Protein AF-0000000076601107 (afdb_homodimer)

Secondary structure (DSSP, 8-state):
-----------SB-TTHHHHHHHHTTTTTS-EEETT-BS-HHHHHHHHHHHHHT-TT-SSPPEEEEEETTEEEHHHHHHHHHS---TTS-HHHHHHHHHT-SSEEEEEE-GGGG-HHHHHHHIIIIIHHHHHHH-EETT-EEEEEEEEEEEE-TT-BEE-SSEEEEEEEEES-EEEEEE-HHHHHHHTTT----B--HHHHGGGSEEEEE-TT-EEEE-TT-EEEEEEEEEEEEEEEEE--EEHHHHHHHHHHHHHHHH---EE-EE-GGGHHHHHHHHHHHHH---SS-HHHHHHHHHHHHHHHHHHTTTBSSPPP---------TT-EEE--TTS--EEEEETTEEEEEETTEEEEEE--TTHHHHHHHHHH-SEEEHHHHHHHHHTTS-HHHHHHHHHHHHHTTSSEE--/-----------SB-TTHHHHHHHHTTTTTS-EEETT-BS-HHHHHHHHHHHHHT-TT-SSPPEEEEEETTEEEHHHHHHHHHS---TTS-HHHHHHHHHT-SSEEEEEE-GGGG-HHHHHHHIIIIIHHHHHHH-EETT-EEEEEEEEEEEE-TT-BEE-SSEEEEEEEEES-EEEEEE-HHHHHHHTTT----B--HHHHGGGSEEEEE-TT-EEEE-TT-EEEEEEEEEEEEEEEEE--EEHHHHHHHHHHHHHHHH---EE-EE-GGGHHHHHHHHHHHHH---SS-HHHHHHHHHHHHHHHHHHTTTBSSPPP---------TT-EEE--TTS--EEEEETTEEEEEETTEEEEEE--TTHHHHHHHHHH-SEEEHHHHHHHHHTTS-HHHHHHHHHHHHHTTSSEE--

Foldseek 3Di:
DPPPPPPVPDDQFDPCLVVVVCVQQVHQVRKDKFFQRGPALVVVVLLLLQLLQQQEPDPDHWDKWKDDPLDTDPVLVVQSSHDHGDSVDDPLVVSCVSSVDNWMKMKTKQSCQRGVVSLLSCLVRPLVSCCVPPHALLLFKMKMKIWTFWDKDSQAKAFDQFKKKKAWSDDFKKKKWKAAQVRVCVVVVNDRHGDDPCVVCRVVTDMDIDHHNMIIIDGGRIIMMMTDPGTTMMMMMTRDHDDPVRLQVQLLVQLCVVQHQDDDDDDDPVCVVVVVVVRVCSSQPDDVDDSVVSSVVSSVVQSLLCQLQSRHPHFHDFDPDDPDDQQFWKKAARLSRAWDWDDDPQKIWIHHRNDIDIDGNDWQVVVLSVLLNPDGMDGPVVNLVVSCVTPPSVVSVVVVVVNCRSVRMDTDD/DPPPPPPVPDDQFDPCLVVVVCVQQVHQVRKDKFFQRGPALVVVVLLLLQLLQQQEPDPDHWDKWKDDPLDTDPVLVVQSSHDHGDSVDDPLVVSCVSSVHNWMKMKTKQSCQRGVVSLLSCLVRPLVSCCVPPHALLLFKMKMKIWTFWDKDSQAKAFDQFKKKKAWSDDFKKKKWKAALVRVCVVVVNDRHGDDPCVVCRVVTDMDIDHHNMIIIDGGRIIMMMTDPGTTMMMMMTRDHDDPVRLQVQLLVQLCVVQHADDDDDDDPVCVVVVVVVRVCSSQPDDVDDSVVSSVVSSVVQSLLCQLQSRHPHFHDFDPDDDDDQQFWKKAARLRRAWDWDDDDQKIWIHHRNDIDIDGNDWQVVVLSVLLNPGGMDGPVVNLVVSCVTPPSVVSVVVVVVNCRSVRMDTDD

InterPro domains:
  IPR003347 JmjC domain [PS51184] (115-271)

Radius of gyration: 29.57 Å; Cα contacts (8 Å, |Δi|>4): 1661; chains: 2; bounding box: 66×111×62 Å

pLDDT: mean 92.45, std 10.71, range [24.5, 98.88]

Nearest PDB structures (foldseek):
  1vrb-assembly1_B  TM=5.734E-01  e=3.140E-12  Bacillus subtilis
  7zcc-assembly1_A  TM=5.429E-01  e=4.448E-12  Bacillus subtilis subsp. subtilis str. 168
  7zcc-assembly2_D  TM=5.202E-01  e=8.923E-12  Bacillus subtilis subsp. subtilis str. 168
  1vrb-assembly2_C  TM=5.398E-01  e=6.164E-10  Bacillus subtilis
  1vrb-assembly1_A  TM=5.251E-01  e=5.488E-10  Bacillus subtilis

Organism: NCBI:txid33932

Sequence (826 aa):
MLIANEVYKKEIFSKDWMEQLLHHTNNLEDYALIPNLLIQPDYINNELKYAFSQIKDKDEKPILRIFTDNGQRYDLLEEIKNATFAPENNLDSWIKETIGHKEYCLTFNGITKWNNQLHTQLTKDVVRKVVDSVGVPLAGVDTYAFIANGGYTPFGIHEDPDHSLIFHLGPDEKHVWIWKRTDYLKLTGGKNDRRFDLENLVPYADHFVMKPGDCLFIPKGDFHVFENVGYSSFLGFILYPSNSITIGHEGINMLAERNGNNSLYFVKEDELKNSIYEQINRITLPADNSVEEGLKKGAYFYHLLLKSNGYAIHKPYIDKVQQVNYDNKTLQKPSCFPILHETYNGKITIFVRGRLLELKNIQGIVEAMDVLNAVQEVSYKELLETLANFIPLEVAKILLDCIIHYKGLYVKEMLIANEVYKKEIFSKDWMEQLLHHTNNLEDYALIPNLLIQPDYINNELKYAFSQIKDKDEKPILRIFTDNGQRYDLLEEIKNATFAPENNLDSWIKETIGHKEYCLTFNGITKWNNQLHTQLTKDVVRKVVDSVGVPLAGVDTYAFIANGGYTPFGIHEDPDHSLIFHLGPDEKHVWIWKRTDYLKLTGGKNDRRFDLENLVPYADHFVMKPGDCLFIPKGDFHVFENVGYSSFLGFILYPSNSITIGHEGINMLAERNGNNSLYFVKEDELKNSIYEQINRITLPADNSVEEGLKKGAYFYHLLLKSNGYAIHKPYIDKVQQVNYDNKTLQKPSCFPILHETYNGKITIFVRGRLLELKNIQGIVEAMDVLNAVQEVSYKELLETLANFIPLEVAKILLDCIIHYKGLYVKE

Solvent-accessible surface area (backbone atoms only — not comparable to full-atom values): 42298 Å² total; per-residue (Å²): 135,80,76,74,73,76,68,69,82,70,60,53,47,41,92,56,37,66,61,51,47,34,63,65,9,65,69,63,71,37,58,39,80,44,79,59,29,34,63,38,27,65,60,55,52,53,48,51,37,44,23,58,43,55,50,44,93,48,95,62,79,76,50,66,48,32,32,43,93,54,10,42,27,52,63,50,38,49,45,57,51,69,43,88,53,60,59,87,52,60,62,69,60,50,51,29,65,66,62,69,42,84,50,33,40,36,38,37,44,49,44,42,22,49,25,66,66,53,34,52,50,46,29,57,69,43,47,48,52,44,34,75,71,67,16,35,38,73,62,19,32,45,38,32,34,46,40,30,27,36,53,58,45,60,68,33,32,40,60,43,96,35,33,39,44,33,37,32,38,16,82,34,48,34,38,39,37,39,29,57,42,71,57,44,26,65,75,52,76,64,48,90,64,60,46,74,64,52,85,79,48,55,85,75,31,54,77,48,76,44,43,57,8,17,31,37,38,43,34,55,49,35,28,35,37,41,34,31,79,31,52,27,32,32,43,33,35,40,48,29,59,30,31,24,51,59,46,40,41,41,4,41,48,41,29,21,70,74,55,40,67,54,78,45,47,57,39,51,73,94,42,43,68,62,53,52,42,49,34,44,46,43,33,47,52,84,47,105,53,56,48,55,54,45,35,38,50,20,26,47,50,51,45,46,20,24,48,11,34,45,27,33,71,54,50,61,71,67,74,87,74,66,94,75,86,52,71,90,32,38,33,33,35,62,84,67,37,48,66,45,72,49,78,55,97,65,27,30,40,33,22,33,31,50,36,82,47,79,43,75,55,51,76,38,49,68,58,36,48,52,51,62,62,67,46,54,71,46,42,40,54,60,50,46,54,58,33,37,73,39,31,59,58,70,58,33,50,52,51,51,54,47,36,40,63,48,60,43,31,43,74,57,129,133,80,76,75,74,77,69,70,81,69,61,53,46,42,92,56,37,66,61,51,47,34,63,63,10,63,69,64,70,37,57,38,79,43,77,58,30,34,63,37,28,65,60,54,51,52,48,51,36,44,21,58,42,54,48,45,92,48,95,62,79,76,50,65,49,32,32,43,93,53,9,43,27,51,63,49,40,47,44,57,51,70,43,87,51,59,59,90,53,60,63,69,61,50,50,29,66,66,61,70,42,85,51,34,41,35,38,37,43,50,44,43,23,50,24,67,67,54,34,52,51,46,29,57,70,44,46,47,51,45,33,74,72,67,18,36,38,74,60,19,31,45,38,33,34,45,39,30,29,34,53,58,45,62,69,31,33,40,58,43,96,36,33,38,43,33,38,31,37,18,83,35,49,34,38,38,38,38,29,55,42,72,58,44,26,66,74,53,75,63,47,90,64,61,46,75,63,50,86,78,48,56,86,76,33,52,77,49,78,44,43,57,8,17,32,38,38,43,33,53,50,35,28,33,37,41,35,31,81,31,52,28,32,31,43,33,34,40,48,30,56,32,32,24,52,58,46,41,40,41,5,41,49,42,29,20,70,75,56,41,67,52,78,44,47,56,39,50,72,93,42,44,67,60,53,52,43,50,36,45,44,43,34,49,51,84,49,106,51,56,50,56,55,47,34,39,48,21,28,47,49,51,45,44,19,23,48,11,34,45,27,33,70,53,48,61,70,67,71,88,72,67,93,74,85,52,69,89,33,40,34,31,35,63,84,67,39,50,66,45,72,48,77,56,96,65,28,29,41,34,21,32,32,50,37,81,45,79,44,75,55,51,77,38,49,67,60,36,49,51,52,62,62,67,48,52,71,44,41,41,54,59,50,47,55,57,32,37,73,41,30,60,59,70,57,33,50,54,51,50,52,47,36,39,65,49,60,43,30,41,73,58,127

Structure (mmCIF, N/CA/C/O backbone):
data_AF-0000000076601107-model_v1
#
loop_
_entity.id
_entity.type
_entity.pdbx_description
1 polymer 'JmjC domain-containing protein'
#
loop_
_atom_site.group_PDB
_atom_site.id
_atom_site.type_symbol
_atom_site.label_atom_id
_atom_site.label_alt_id
_atom_site.label_comp_id
_atom_site.label_asym_id
_atom_site.label_entity_id
_atom_site.label_seq_id
_atom_site.pdbx_PDB_ins_code
_atom_site.Cartn_x
_atom_site.Cartn_y
_atom_site.Cartn_z
_atom_site.occupancy
_atom_site.B_iso_or_equiv
_atom_site.auth_seq_id
_atom_site.auth_comp_id
_atom_site.auth_asym_id
_atom_site.auth_atom_id
_atom_site.pdbx_PDB_model_num
ATOM 1 N N . MET A 1 1 ? -3.439 -59.406 -14.938 1 24.75 1 MET A N 1
ATOM 2 C CA . MET A 1 1 ? -3.574 -58.562 -16.141 1 24.75 1 MET A CA 1
ATOM 3 C C . MET A 1 1 ? -3.91 -57.125 -15.781 1 24.75 1 MET A C 1
ATOM 5 O O . MET A 1 1 ? -5.031 -56.844 -15.367 1 24.75 1 MET A O 1
ATOM 9 N N . LEU A 1 2 ? -3.186 -56.375 -15.055 1 27.33 2 LEU A N 1
ATOM 10 C CA . LEU A 1 2 ? -3.332 -55.125 -14.312 1 27.33 2 LEU A CA 1
ATOM 11 C C . LEU A 1 2 ? -3.762 -54 -15.234 1 27.33 2 LEU A C 1
ATOM 13 O O . LEU A 1 2 ? -3.045 -53.656 -16.172 1 27.33 2 LEU A O 1
ATOM 17 N N . ILE A 1 3 ? -5.066 -53.938 -15.625 1 31.08 3 ILE A N 1
ATOM 18 C CA . ILE A 1 3 ? -5.609 -52.875 -16.469 1 31.08 3 ILE A CA 1
ATOM 19 C C . ILE A 1 3 ? -4.992 -51.531 -16.078 1 31.08 3 ILE A C 1
ATOM 21 O O . ILE A 1 3 ? -5.125 -51.094 -14.938 1 31.08 3 ILE A O 1
ATOM 25 N N . ALA A 1 4 ? -3.848 -51.188 -16.562 1 33.59 4 ALA A N 1
ATOM 26 C CA . ALA A 1 4 ? -3.193 -49.875 -16.562 1 33.59 4 ALA A CA 1
ATOM 27 C C . ALA A 1 4 ? -4.207 -48.75 -16.75 1 33.59 4 ALA A C 1
ATOM 29 O O . ALA A 1 4 ? -4.84 -48.656 -17.812 1 33.59 4 ALA A O 1
ATOM 30 N N . ASN A 1 5 ? -5.172 -48.562 -15.773 1 33.72 5 ASN A N 1
ATOM 31 C CA . ASN A 1 5 ? -6.215 -47.531 -15.789 1 33.72 5 ASN A CA 1
ATOM 32 C C . ASN A 1 5 ? -5.785 -46.312 -16.578 1 33.72 5 ASN A C 1
ATOM 34 O O . ASN A 1 5 ? -4.785 -45.688 -16.25 1 33.72 5 ASN A O 1
ATOM 38 N N . GLU A 1 6 ? -5.84 -46.344 -17.875 1 36.06 6 GLU A N 1
ATOM 39 C CA . GLU A 1 6 ? -5.762 -45.219 -18.797 1 36.06 6 GLU A CA 1
ATOM 40 C C . GLU A 1 6 ? -6.305 -43.938 -18.156 1 36.06 6 GLU A C 1
ATOM 42 O O . GLU A 1 6 ? -7.512 -43.688 -18.172 1 36.06 6 GLU A O 1
ATOM 47 N N . VAL A 1 7 ? -6.016 -43.688 -17 1 38.31 7 VAL A N 1
ATOM 48 C CA . VAL A 1 7 ? -6.391 -42.438 -16.375 1 38.31 7 VAL A CA 1
ATOM 49 C C . VAL A 1 7 ? -6.328 -41.281 -17.391 1 38.31 7 VAL A C 1
ATOM 51 O O . VAL A 1 7 ? -5.246 -40.938 -17.859 1 38.31 7 VAL A O 1
ATOM 54 N N . TYR A 1 8 ? -7.121 -41.156 -18.406 1 44.03 8 TYR A N 1
ATOM 55 C CA . TYR A 1 8 ? -7.398 -40.031 -19.281 1 44.03 8 TYR A CA 1
ATOM 56 C C . TYR A 1 8 ? -6.977 -38.719 -18.641 1 44.03 8 TYR A C 1
ATOM 58 O O . TYR A 1 8 ? -7.445 -38.375 -17.547 1 44.03 8 TYR A O 1
ATOM 66 N N . LYS A 1 9 ? -5.77 -38.531 -18.609 1 53.38 9 LYS A N 1
ATOM 67 C CA . LYS A 1 9 ? -5.188 -37.25 -18.156 1 53.38 9 LYS A CA 1
ATOM 68 C C . LYS A 1 9 ? -6.105 -36.094 -18.469 1 53.38 9 LYS A C 1
ATOM 70 O O . LYS A 1 9 ? -6.07 -35.531 -19.562 1 53.38 9 LYS A O 1
ATOM 75 N N . LYS A 1 10 ? -7.359 -36.094 -18.047 1 68.75 10 LYS A N 1
ATOM 76 C CA . LYS A 1 10 ? -8.453 -35.125 -18.25 1 68.75 10 LYS A CA 1
ATOM 77 C C . LYS A 1 10 ? -7.992 -33.688 -18.047 1 68.75 10 LYS A C 1
ATOM 79 O O . LYS A 1 10 ? -7.281 -33.406 -17.094 1 68.75 10 LYS A O 1
ATOM 84 N N . GLU A 1 11 ? -8.055 -32.969 -19.109 1 90.69 11 GLU A N 1
ATOM 85 C CA . GLU A 1 11 ? -7.754 -31.547 -19.172 1 90.69 11 GLU A CA 1
ATOM 86 C C . GLU A 1 11 ? -8.461 -30.781 -18.062 1 90.69 11 GLU A C 1
ATOM 88 O O . GLU A 1 11 ? -9.641 -31.016 -17.797 1 90.69 11 GLU A O 1
ATOM 93 N N . ILE A 1 12 ? -7.723 -30.156 -17.297 1 96.31 12 ILE A N 1
ATOM 94 C CA . ILE A 1 12 ? -8.266 -29.375 -16.188 1 96.31 12 ILE A CA 1
ATOM 95 C C . ILE A 1 12 ? -8.992 -28.141 -16.734 1 96.31 12 ILE A C 1
ATOM 97 O O . ILE A 1 12 ? -10.062 -27.781 -16.25 1 96.31 12 ILE A O 1
ATOM 101 N N . PHE A 1 13 ? -8.453 -27.578 -17.781 1 97.69 13 PHE A N 1
ATOM 102 C CA . PHE A 1 13 ? -9.047 -26.453 -18.5 1 97.69 13 PHE A CA 1
ATOM 103 C C . PHE A 1 13 ? -9.336 -26.828 -19.953 1 97.69 13 PHE A C 1
ATOM 105 O O . PHE A 1 13 ? -8.656 -27.688 -20.516 1 97.69 13 PHE A O 1
ATOM 112 N N . SER A 1 14 ? -10.344 -26.156 -20.469 1 97 14 SER A N 1
ATOM 113 C CA . SER A 1 14 ? -10.609 -26.359 -21.891 1 97 14 SER A CA 1
ATOM 114 C C . SER A 1 14 ? -9.406 -25.969 -22.734 1 97 14 SER A C 1
ATOM 116 O O . SER A 1 14 ? -8.742 -24.953 -22.453 1 97 14 SER A O 1
ATOM 118 N N . LYS A 1 15 ? -9.141 -26.688 -23.766 1 94.5 15 LYS A N 1
ATOM 119 C CA . LYS A 1 15 ? -7.961 -26.469 -24.594 1 94.5 15 LYS A CA 1
ATOM 120 C C . LYS A 1 15 ? -8.016 -25.109 -25.266 1 94.5 15 LYS A C 1
ATOM 122 O O . LYS A 1 15 ? -6.98 -24.453 -25.453 1 94.5 15 LYS A O 1
ATOM 127 N N . ASP A 1 16 ? -9.219 -24.672 -25.562 1 96.5 16 ASP A N 1
ATOM 128 C CA . ASP A 1 16 ? -9.352 -23.438 -26.312 1 96.5 16 ASP A CA 1
ATOM 129 C C . ASP A 1 16 ? -9.883 -22.312 -25.422 1 96.5 16 ASP A C 1
ATOM 131 O O . ASP A 1 16 ? -10.5 -21.359 -25.906 1 96.5 16 ASP A O 1
ATOM 135 N N . TRP A 1 17 ? -9.75 -22.438 -24.094 1 97.94 17 TRP A N 1
ATOM 136 C CA . TRP A 1 17 ? -10.391 -21.5 -23.188 1 97.94 17 TRP A CA 1
ATOM 137 C C . TRP A 1 17 ? -9.938 -20.078 -23.469 1 97.94 17 TRP A C 1
ATOM 139 O O . TRP A 1 17 ? -10.742 -19.141 -23.422 1 97.94 17 TRP A O 1
ATOM 149 N N . MET A 1 18 ? -8.625 -19.875 -23.781 1 98.06 18 MET A N 1
ATOM 150 C CA . MET A 1 18 ? -8.086 -18.531 -24.016 1 98.06 18 MET A CA 1
ATOM 151 C C . MET A 1 18 ? -8.633 -17.938 -25.312 1 98.06 18 MET A C 1
ATOM 153 O O . MET A 1 18 ? -8.961 -16.75 -25.375 1 98.06 18 MET A O 1
ATOM 157 N N . GLU A 1 19 ? -8.727 -18.734 -26.328 1 98.19 19 GLU A N 1
ATOM 158 C CA . GLU A 1 19 ? -9.32 -18.281 -27.578 1 98.19 19 GLU A CA 1
ATOM 159 C C . GLU A 1 19 ? -10.766 -17.844 -27.375 1 98.19 19 GLU A C 1
ATOM 161 O O . GLU A 1 19 ? -11.18 -16.797 -27.891 1 98.19 19 GLU A O 1
ATOM 166 N N . GLN A 1 20 ? -11.492 -18.625 -26.656 1 98.5 20 GLN A N 1
ATOM 167 C CA . GLN A 1 20 ? -12.875 -18.281 -26.344 1 98.5 20 GLN A CA 1
ATOM 168 C C . GLN A 1 20 ? -12.945 -16.984 -25.516 1 98.5 20 GLN A C 1
ATOM 170 O O . GLN A 1 20 ? -13.789 -16.125 -25.781 1 98.5 20 GLN A O 1
ATOM 175 N N . LEU A 1 21 ? -12.094 -16.891 -24.609 1 98.5 21 LEU A N 1
ATOM 176 C CA . LEU A 1 21 ? -12.07 -15.688 -23.781 1 98.5 21 LEU A CA 1
ATOM 177 C C . LEU A 1 21 ? -11.852 -14.438 -24.625 1 98.5 21 LEU A C 1
ATOM 179 O O . LEU A 1 21 ? -12.594 -13.461 -24.516 1 98.5 21 LEU A O 1
ATOM 183 N N . LEU A 1 22 ? -10.82 -14.469 -25.5 1 98.5 22 LEU A N 1
ATOM 184 C CA . LEU A 1 22 ? -10.484 -13.312 -26.312 1 98.5 22 LEU A CA 1
ATOM 185 C C . LEU A 1 22 ? -11.641 -12.961 -27.25 1 98.5 22 LEU A C 1
ATOM 187 O O . LEU A 1 22 ? -11.961 -11.789 -27.438 1 98.5 22 LEU A O 1
ATOM 191 N N . HIS A 1 23 ? -12.266 -14.016 -27.734 1 98.56 23 HIS A N 1
ATOM 192 C CA . HIS A 1 23 ? -13.383 -13.797 -28.641 1 98.56 23 HIS A CA 1
ATOM 193 C C . HIS A 1 23 ? -14.555 -13.141 -27.938 1 98.56 23 HIS A C 1
ATOM 195 O O . HIS A 1 23 ? -15.078 -12.125 -28.391 1 98.56 23 HIS A O 1
ATOM 201 N N . HIS A 1 24 ? -14.93 -13.617 -26.781 1 98.5 24 HIS A N 1
ATOM 202 C CA . HIS A 1 24 ? -16.125 -13.164 -26.078 1 98.5 24 HIS A CA 1
ATOM 203 C C . HIS A 1 24 ? -15.898 -11.828 -25.391 1 98.5 24 HIS A C 1
ATOM 205 O O . HIS A 1 24 ? -16.859 -11.117 -25.062 1 98.5 24 HIS A O 1
ATOM 211 N N . THR A 1 25 ? -14.664 -11.422 -25.188 1 98.25 25 THR A N 1
ATOM 212 C CA . THR A 1 25 ? -14.367 -10.203 -24.438 1 98.25 25 THR A CA 1
ATOM 213 C C . THR A 1 25 ? -13.836 -9.117 -25.359 1 98.25 25 THR A C 1
ATOM 215 O O . THR A 1 25 ? -13.336 -8.086 -24.906 1 98.25 25 THR A O 1
ATOM 218 N N . ASN A 1 26 ? -13.898 -9.281 -26.641 1 97.88 26 ASN A N 1
ATOM 219 C CA . ASN A 1 26 ? -13.297 -8.344 -27.594 1 97.88 26 ASN A CA 1
ATOM 220 C C . ASN A 1 26 ? -11.859 -8.008 -27.203 1 97.88 26 ASN A C 1
ATOM 222 O O . ASN A 1 26 ? -11.508 -6.836 -27.047 1 97.88 26 ASN A O 1
ATOM 226 N N . ASN A 1 27 ? -11.086 -9.156 -27.062 1 96.94 27 ASN A N 1
ATOM 227 C CA . ASN A 1 27 ? -9.664 -9.055 -26.75 1 96.94 27 ASN A CA 1
ATOM 228 C C . ASN A 1 27 ? -9.438 -8.32 -25.422 1 96.94 27 ASN A C 1
ATOM 230 O O . ASN A 1 27 ? -8.648 -7.379 -25.359 1 96.94 27 ASN A O 1
ATOM 234 N N . LEU A 1 28 ? -10.18 -8.664 -24.359 1 96.19 28 LEU A N 1
ATOM 235 C CA . LEU A 1 28 ? -10.055 -8.258 -22.969 1 96.19 28 LEU A CA 1
ATOM 236 C C . LEU A 1 28 ? -10.523 -6.82 -22.766 1 96.19 28 LEU A C 1
ATOM 238 O O . LEU A 1 28 ? -10.133 -6.16 -21.812 1 96.19 28 LEU A O 1
ATOM 242 N N . GLU A 1 29 ? -11.359 -6.301 -23.672 1 95.88 29 GLU A N 1
ATOM 243 C CA . GLU A 1 29 ? -11.875 -4.941 -23.547 1 95.88 29 GLU A CA 1
ATOM 244 C C . GLU A 1 29 ? -13.242 -4.922 -22.875 1 95.88 29 GLU A C 1
ATOM 246 O O . GLU A 1 29 ? -13.641 -3.906 -22.297 1 95.88 29 GLU A O 1
ATOM 251 N N . ASP A 1 30 ? -13.922 -6.078 -22.969 1 97.69 30 ASP A N 1
ATOM 252 C CA . ASP A 1 30 ? -15.266 -6.176 -22.406 1 97.69 30 ASP A CA 1
ATOM 253 C C . ASP A 1 30 ? -15.344 -7.305 -21.375 1 97.69 30 ASP A C 1
ATOM 255 O O . ASP A 1 30 ? -14.555 -8.25 -21.422 1 97.69 30 ASP A O 1
ATOM 259 N N . TYR A 1 31 ? -16.266 -7.125 -20.438 1 98.56 31 TYR A N 1
ATOM 260 C CA . TYR A 1 31 ? -16.531 -8.25 -19.547 1 98.56 31 TYR A CA 1
ATOM 261 C C . TYR A 1 31 ? -17.359 -9.32 -20.25 1 98.56 31 TYR A C 1
ATOM 263 O O . TYR A 1 31 ? -18.109 -9.016 -21.172 1 98.56 31 TYR A O 1
ATOM 271 N N . ALA A 1 32 ? -17.219 -10.609 -19.797 1 98.69 32 ALA A N 1
ATOM 272 C CA . ALA A 1 32 ? -18 -11.719 -20.328 1 98.69 32 ALA A CA 1
ATOM 273 C C . ALA A 1 32 ? -17.984 -12.914 -19.391 1 98.69 32 ALA A C 1
ATOM 275 O O . ALA A 1 32 ? -16.984 -13.156 -18.703 1 98.69 32 ALA A O 1
ATOM 276 N N . LEU A 1 33 ? -19.062 -13.578 -19.328 1 98.75 33 LEU A N 1
ATOM 277 C CA . LEU A 1 33 ? -19.141 -14.898 -18.719 1 98.75 33 LEU A CA 1
ATOM 278 C C . LEU A 1 33 ? -19.172 -15.992 -19.781 1 98.75 33 LEU A C 1
ATOM 280 O O . LEU A 1 33 ? -20.031 -16 -20.656 1 98.75 33 LEU A O 1
ATOM 284 N N . ILE A 1 34 ? -18.219 -16.875 -19.734 1 98.75 34 ILE A N 1
ATOM 285 C CA . ILE A 1 34 ? -18.094 -17.953 -20.703 1 98.75 34 ILE A CA 1
ATOM 286 C C . ILE A 1 34 ? -18.234 -19.297 -20 1 98.75 34 ILE A C 1
ATOM 288 O O . ILE A 1 34 ? -17.453 -19.609 -19.094 1 98.75 34 ILE A O 1
ATOM 292 N N . PRO A 1 35 ? -19.156 -20.141 -20.375 1 98.12 35 PRO A N 1
ATOM 293 C CA . PRO A 1 35 ? -19.422 -21.375 -19.641 1 98.12 35 PRO A CA 1
ATOM 294 C C . PRO A 1 35 ? -18.375 -22.453 -19.891 1 98.12 35 PRO A C 1
ATOM 296 O O . PRO A 1 35 ? -17.812 -22.531 -21 1 98.12 35 PRO A O 1
ATOM 299 N N . ASN A 1 36 ? -18.062 -23.203 -18.875 1 97.12 36 ASN A N 1
ATOM 300 C CA . ASN A 1 36 ? -17.406 -24.5 -18.922 1 97.12 36 ASN A CA 1
ATOM 301 C C . ASN A 1 36 ? -15.992 -24.422 -19.469 1 97.12 36 ASN A C 1
ATOM 303 O O . ASN A 1 36 ? -15.57 -25.266 -20.25 1 97.12 36 ASN A O 1
ATOM 307 N N . LEU A 1 37 ? -15.297 -23.391 -19.125 1 98.19 37 LEU A N 1
ATOM 308 C CA . LEU A 1 37 ? -13.906 -23.281 -19.547 1 98.19 37 LEU A CA 1
ATOM 309 C C . LEU A 1 37 ? -12.984 -24 -18.562 1 98.19 37 LEU A C 1
ATOM 311 O O . LEU A 1 37 ? -11.867 -24.375 -18.922 1 98.19 37 LEU A O 1
ATOM 315 N N . LEU A 1 38 ? -13.32 -24.094 -17.344 1 98.31 38 LEU A N 1
ATOM 316 C CA . LEU A 1 38 ? -12.68 -24.969 -16.375 1 98.31 38 LEU A CA 1
ATOM 317 C C . LEU A 1 38 ? -13.406 -26.312 -16.281 1 98.31 38 LEU A C 1
ATOM 319 O O . LEU A 1 38 ? -14.523 -26.375 -15.75 1 98.31 38 LEU A O 1
ATOM 323 N N . ILE A 1 39 ? -12.781 -27.328 -16.656 1 97.75 39 ILE A N 1
ATOM 324 C CA . ILE A 1 39 ? -13.414 -28.625 -16.844 1 97.75 39 ILE A CA 1
ATOM 325 C C . ILE A 1 39 ? -13.477 -29.375 -15.508 1 97.75 39 ILE A C 1
ATOM 327 O O . ILE A 1 39 ? -14.438 -30.109 -15.242 1 97.75 39 ILE A O 1
ATOM 331 N N . GLN A 1 40 ? -12.484 -29.188 -14.656 1 97.25 40 GLN A N 1
ATOM 332 C CA . GLN A 1 40 ? -12.43 -29.922 -13.398 1 97.25 40 GLN A CA 1
ATOM 333 C C . GLN A 1 40 ? -12.344 -28.969 -12.211 1 97.25 40 GLN A C 1
ATOM 335 O O . GLN A 1 40 ? -11.328 -28.953 -11.5 1 97.25 40 GLN A O 1
ATOM 340 N N . PRO A 1 41 ? -13.359 -28.312 -11.914 1 97.56 41 PRO A N 1
ATOM 341 C CA . PRO A 1 41 ? -13.328 -27.391 -10.773 1 97.56 41 PRO A CA 1
ATOM 342 C C . PRO A 1 41 ? -13.055 -28.109 -9.453 1 97.56 41 PRO A C 1
ATOM 344 O O . PRO A 1 41 ? -12.438 -27.547 -8.547 1 97.56 41 PRO A O 1
ATOM 347 N N . ASP A 1 42 ? -13.453 -29.391 -9.344 1 96.19 42 ASP A N 1
ATOM 348 C CA . ASP A 1 42 ? -13.242 -30.156 -8.117 1 96.19 42 ASP A CA 1
ATOM 349 C C . ASP A 1 42 ? -11.75 -30.359 -7.855 1 96.19 42 ASP A C 1
ATOM 351 O O . ASP A 1 42 ? -11.312 -30.344 -6.703 1 96.19 42 ASP A O 1
ATOM 355 N N . TYR A 1 43 ? -11.086 -30.609 -8.93 1 96.44 43 TYR A N 1
ATOM 356 C CA . TYR A 1 43 ? -9.641 -30.766 -8.789 1 96.44 43 TYR A CA 1
ATOM 357 C C . TYR A 1 43 ? -9.008 -29.516 -8.188 1 96.44 43 TYR A C 1
ATOM 359 O O . TYR A 1 43 ? -8.203 -29.609 -7.258 1 96.44 43 TYR A O 1
ATOM 367 N N . ILE A 1 44 ? -9.328 -28.344 -8.703 1 97.25 44 ILE A N 1
ATOM 368 C CA . ILE A 1 44 ? -8.773 -27.078 -8.227 1 97.25 44 ILE A CA 1
ATOM 369 C C . ILE A 1 44 ? -9.203 -26.844 -6.777 1 97.25 44 ILE A C 1
ATOM 371 O O . ILE A 1 44 ? -8.406 -26.391 -5.957 1 97.25 44 ILE A O 1
ATOM 375 N N . ASN A 1 45 ? -10.422 -27.172 -6.441 1 96.38 45 ASN A N 1
ATOM 376 C CA . ASN A 1 45 ? -10.898 -27.062 -5.066 1 96.38 45 ASN A CA 1
ATOM 377 C C . ASN A 1 45 ? -10.062 -27.906 -4.109 1 96.38 45 ASN A C 1
ATOM 379 O O . ASN A 1 45 ? -9.734 -27.453 -3.01 1 96.38 45 ASN A O 1
ATOM 383 N N . ASN A 1 46 ? -9.812 -29.078 -4.512 1 96.62 46 ASN A N 1
ATOM 384 C CA . ASN A 1 46 ? -8.992 -29.953 -3.678 1 96.62 46 ASN A CA 1
ATOM 385 C C . ASN A 1 46 ? -7.594 -29.391 -3.469 1 96.62 46 ASN A C 1
ATOM 387 O O . ASN A 1 46 ? -7.059 -29.438 -2.359 1 96.62 46 ASN A O 1
ATOM 391 N N . GLU A 1 47 ? -6.988 -28.891 -4.535 1 96.75 47 GLU A N 1
ATOM 392 C CA . GLU A 1 47 ? -5.668 -28.281 -4.422 1 96.75 47 GLU A CA 1
ATOM 393 C C . GLU A 1 47 ? -5.703 -27.047 -3.537 1 96.75 47 GLU A C 1
ATOM 395 O O . GLU A 1 47 ? -4.734 -26.75 -2.834 1 96.75 47 GLU A O 1
ATOM 400 N N . LEU A 1 48 ? -6.762 -26.266 -3.637 1 96.38 48 LEU A N 1
ATOM 401 C CA . LEU A 1 48 ? -6.953 -25.109 -2.766 1 96.38 48 LEU A CA 1
ATOM 402 C C . LEU A 1 48 ? -6.977 -25.531 -1.301 1 96.38 48 LEU A C 1
ATOM 404 O O . LEU A 1 48 ? -6.355 -24.891 -0.453 1 96.38 48 LEU A O 1
ATOM 408 N N . LYS A 1 49 ? -7.648 -26.625 -0.983 1 97.06 49 LYS A N 1
ATOM 409 C CA . LYS A 1 49 ? -7.688 -27.156 0.375 1 97.06 49 LYS A CA 1
ATOM 410 C C . LYS A 1 49 ? -6.289 -27.516 0.861 1 97.06 49 LYS A C 1
ATOM 412 O O . LYS A 1 49 ? -5.945 -27.281 2.02 1 97.06 49 LYS A O 1
ATOM 417 N N . TYR A 1 50 ? -5.582 -28.078 -0.029 1 96.12 50 TYR A N 1
ATOM 418 C CA . TYR A 1 50 ? -4.211 -28.422 0.334 1 96.12 50 TYR A CA 1
ATOM 419 C C . TYR A 1 50 ? -3.406 -27.172 0.668 1 96.12 50 TYR A C 1
ATOM 421 O O . TYR A 1 50 ? -2.6 -27.188 1.602 1 96.12 50 TYR A O 1
ATOM 429 N N . ALA A 1 51 ? -3.561 -26.109 -0.088 1 95.81 51 ALA A N 1
ATOM 430 C CA . ALA A 1 51 ? -2.889 -24.859 0.222 1 95.81 51 ALA A CA 1
ATOM 431 C C . ALA A 1 51 ? -3.236 -24.375 1.63 1 95.81 51 ALA A C 1
ATOM 433 O O . ALA A 1 51 ? -2.354 -23.969 2.393 1 95.81 51 ALA A O 1
ATOM 434 N N . PHE A 1 52 ? -4.496 -24.5 2.002 1 95 52 PHE A N 1
ATOM 435 C CA . PHE A 1 52 ? -4.945 -24.094 3.332 1 95 52 PHE A CA 1
ATOM 436 C C . PHE A 1 52 ? -4.246 -24.922 4.406 1 95 52 PHE A C 1
ATOM 438 O O . PHE A 1 52 ? -3.922 -24.406 5.48 1 95 52 PHE A O 1
ATOM 445 N N . SER A 1 53 ? -4.047 -26.156 4.133 1 95.44 53 SER A N 1
ATOM 446 C CA . SER A 1 53 ? -3.48 -27.062 5.121 1 95.44 53 SER A CA 1
ATOM 447 C C . SER A 1 53 ? -2.021 -26.719 5.414 1 95.44 53 SER A C 1
ATOM 449 O O . SER A 1 53 ? -1.456 -27.203 6.402 1 95.44 53 SER A O 1
ATOM 451 N N . GLN A 1 54 ? -1.417 -25.828 4.598 1 92.62 54 GLN A N 1
ATOM 452 C CA . GLN A 1 54 ? 0.008 -25.547 4.723 1 92.62 54 GLN A CA 1
ATOM 453 C C . GLN A 1 54 ? 0.24 -24.266 5.52 1 92.62 54 GLN A C 1
ATOM 455 O O . GLN A 1 54 ? 1.372 -23.953 5.902 1 92.62 54 GLN A O 1
ATOM 460 N N . ILE A 1 55 ? -0.783 -23.484 5.887 1 90.5 55 ILE A N 1
ATOM 461 C CA . ILE A 1 55 ? -0.542 -22.094 6.289 1 90.5 55 ILE A CA 1
ATOM 462 C C . ILE A 1 55 ? -0.265 -22.047 7.789 1 90.5 55 ILE A C 1
ATOM 464 O O . ILE A 1 55 ? 0.358 -21.094 8.281 1 90.5 55 ILE A O 1
ATOM 468 N N . LYS A 1 56 ? -0.63 -23.047 8.516 1 86.62 56 LYS A N 1
ATOM 469 C CA . LYS A 1 56 ? -0.469 -22.953 9.961 1 86.62 56 LYS A CA 1
ATOM 470 C C . LYS A 1 56 ? 1.002 -23.062 10.359 1 86.62 56 LYS A C 1
ATOM 472 O O . LYS A 1 56 ? 1.747 -23.859 9.789 1 86.62 56 LYS A O 1
ATOM 477 N N . ASP A 1 57 ? 1.428 -22.234 11.367 1 76.06 57 ASP A N 1
ATOM 478 C CA . ASP A 1 57 ? 2.707 -22.297 12.062 1 76.06 57 ASP A CA 1
ATOM 479 C C . ASP A 1 57 ? 3.869 -22.031 11.109 1 76.06 57 ASP A C 1
ATOM 481 O O . ASP A 1 57 ? 4.914 -22.688 11.211 1 76.06 57 ASP A O 1
ATOM 485 N N . LYS A 1 58 ? 3.588 -21.281 10.102 1 81.38 58 LYS A N 1
ATOM 486 C CA . LYS A 1 58 ? 4.656 -20.875 9.195 1 81.38 58 LYS A CA 1
ATOM 487 C C . LYS A 1 58 ? 5.207 -19.516 9.57 1 81.38 58 LYS A C 1
ATOM 489 O O . LYS A 1 58 ? 4.52 -18.719 10.211 1 81.38 58 LYS A O 1
ATOM 494 N N . ASP A 1 59 ? 6.418 -19.297 9.234 1 80.81 59 ASP A N 1
ATOM 495 C CA . ASP A 1 59 ? 7.066 -18.031 9.539 1 80.81 59 ASP A CA 1
ATOM 496 C C . ASP A 1 59 ? 6.547 -16.922 8.633 1 80.81 59 ASP A C 1
ATOM 498 O O . ASP A 1 59 ? 6.594 -15.742 8.992 1 80.81 59 ASP A O 1
ATOM 502 N N . GLU A 1 60 ? 6.098 -17.312 7.473 1 87.69 60 GLU A N 1
ATOM 503 C CA . GLU A 1 60 ? 5.484 -16.344 6.578 1 87.69 60 GLU A CA 1
ATOM 504 C C . GLU A 1 60 ? 3.967 -16.312 6.754 1 87.69 60 GLU A C 1
ATOM 506 O O . GLU A 1 60 ? 3.338 -17.359 6.953 1 87.69 60 GLU A O 1
ATOM 511 N N . LYS A 1 61 ? 3.477 -15.164 6.645 1 89.06 61 LYS A N 1
ATOM 512 C CA . LYS A 1 61 ? 2.049 -15 6.902 1 89.06 61 LYS A CA 1
ATOM 513 C C . LYS A 1 61 ? 1.243 -15.109 5.609 1 89.06 61 LYS A C 1
ATOM 515 O O . LYS A 1 61 ? 1.579 -14.469 4.609 1 89.06 61 LYS A O 1
ATOM 520 N N . PRO A 1 62 ? 0.225 -15.977 5.668 1 94.81 62 PRO A N 1
ATOM 521 C CA . PRO A 1 62 ? -0.685 -15.984 4.523 1 94.81 62 PRO A CA 1
ATOM 522 C C . PRO A 1 62 ? -1.466 -14.68 4.379 1 94.81 62 PRO A C 1
ATOM 524 O O . PRO A 1 62 ? -1.67 -13.969 5.367 1 94.81 62 PRO A O 1
ATOM 527 N N . ILE A 1 63 ? -1.823 -14.344 3.195 1 97.06 63 ILE A N 1
ATOM 528 C CA . ILE A 1 63 ? -2.615 -13.148 2.934 1 97.06 63 ILE A CA 1
ATOM 529 C C . ILE A 1 63 ? -4.098 -13.508 2.877 1 97.06 63 ILE A C 1
ATOM 531 O O . ILE A 1 63 ? -4.602 -13.93 1.833 1 97.06 63 ILE A O 1
ATOM 535 N N . LEU A 1 64 ? -4.75 -13.328 4.016 1 97.19 64 LEU A N 1
ATOM 536 C CA . LEU A 1 64 ? -6.152 -13.695 4.184 1 97.19 64 LEU A CA 1
ATOM 537 C C . LEU A 1 64 ? -6.957 -12.516 4.723 1 97.19 64 LEU A C 1
ATOM 539 O O . LEU A 1 64 ? -6.406 -11.633 5.383 1 97.19 64 LEU A O 1
ATOM 543 N N . ARG A 1 65 ? -8.18 -12.516 4.406 1 97.31 65 ARG A N 1
ATOM 544 C CA . ARG A 1 65 ? -9.18 -11.672 5.059 1 97.31 65 ARG A CA 1
ATOM 545 C C . ARG A 1 65 ? -10.453 -12.461 5.332 1 97.31 65 ARG A C 1
ATOM 547 O O . ARG A 1 65 ? -10.828 -13.352 4.559 1 97.31 65 ARG A O 1
ATOM 554 N N . ILE A 1 66 ? -11.07 -12.125 6.383 1 97.94 66 ILE A N 1
ATOM 555 C CA . ILE A 1 66 ? -12.336 -12.773 6.707 1 97.94 66 ILE A CA 1
ATOM 556 C C . ILE A 1 66 ? -13.383 -11.719 7.047 1 97.94 66 ILE A C 1
ATOM 558 O O . ILE A 1 66 ? -13.094 -10.742 7.742 1 97.94 66 ILE A O 1
ATOM 562 N N . PHE A 1 67 ? -14.508 -11.898 6.488 1 97.69 67 PHE A N 1
ATOM 563 C CA . PHE A 1 67 ? -15.633 -10.992 6.684 1 97.69 67 PHE A CA 1
ATOM 564 C C . PHE A 1 67 ? -16.844 -11.742 7.227 1 97.69 67 PHE A C 1
ATOM 566 O O . PHE A 1 67 ? -17.141 -12.852 6.781 1 97.69 67 PHE A O 1
ATOM 573 N N . THR A 1 68 ? -17.453 -11.234 8.203 1 95.5 68 THR A N 1
ATOM 574 C CA . THR A 1 68 ? -18.781 -11.633 8.68 1 95.5 68 THR A CA 1
ATOM 575 C C . THR A 1 68 ? -19.578 -10.422 9.141 1 95.5 68 THR A C 1
ATOM 577 O O . THR A 1 68 ? -19 -9.422 9.57 1 95.5 68 THR A O 1
ATOM 580 N N . ASP A 1 69 ? -20.859 -10.445 8.969 1 88.38 69 ASP A N 1
ATOM 581 C CA . ASP A 1 69 ? -21.75 -9.367 9.406 1 88.38 69 ASP A CA 1
ATOM 582 C C . ASP A 1 69 ? -21.297 -8.023 8.828 1 88.38 69 ASP A C 1
ATOM 584 O O . ASP A 1 69 ? -21.172 -7.035 9.555 1 88.38 69 ASP A O 1
ATOM 588 N N . ASN A 1 70 ? -20.875 -8.023 7.582 1 83.69 70 ASN A N 1
ATOM 589 C CA . ASN A 1 70 ? -20.516 -6.863 6.77 1 83.69 70 ASN A CA 1
ATOM 590 C C . ASN A 1 70 ? -19.188 -6.25 7.223 1 83.69 70 ASN A C 1
ATOM 592 O O . ASN A 1 70 ? -18.828 -5.156 6.789 1 83.69 70 ASN A O 1
ATOM 596 N N . GLY A 1 71 ? -18.562 -6.938 8.102 1 93.38 71 GLY A N 1
ATOM 597 C CA . GLY A 1 71 ? -17.328 -6.367 8.617 1 93.38 71 GLY A CA 1
ATOM 598 C C . GLY A 1 71 ? -16.125 -7.27 8.414 1 93.38 71 GLY A C 1
ATOM 599 O O . GLY A 1 71 ? -16.25 -8.5 8.477 1 93.38 71 GLY A O 1
ATOM 600 N N . GLN A 1 72 ? -14.961 -6.645 8.156 1 97.44 72 GLN A N 1
ATOM 601 C CA . GLN A 1 72 ? -13.711 -7.398 8.188 1 97.44 72 GLN A CA 1
ATOM 602 C C . GLN A 1 72 ? -13.273 -7.684 9.617 1 97.44 72 GLN A C 1
ATOM 604 O O . GLN A 1 72 ? -13.148 -6.766 10.43 1 97.44 72 GLN A O 1
ATOM 609 N N . ARG A 1 73 ? -13.031 -8.945 9.93 1 97 73 ARG A N 1
ATOM 610 C CA . ARG A 1 73 ? -12.797 -9.383 11.297 1 97 73 ARG A CA 1
ATOM 611 C C . ARG A 1 73 ? -11.352 -9.82 11.492 1 97 73 ARG A C 1
ATOM 613 O O . ARG A 1 73 ? -10.961 -10.914 11.086 1 97 73 ARG A O 1
ATOM 620 N N . TYR A 1 74 ? -10.562 -9.047 12.258 1 95.12 74 TYR A N 1
ATOM 621 C CA . TYR A 1 74 ? -9.156 -9.352 12.5 1 95.12 74 TYR A CA 1
ATOM 622 C C . TYR A 1 74 ? -9.008 -10.461 13.539 1 95.12 74 TYR A C 1
ATOM 624 O O . TYR A 1 74 ? -8.078 -11.266 13.461 1 95.12 74 TYR A O 1
ATOM 632 N N . ASP A 1 75 ? -9.852 -10.469 14.508 1 93.94 75 ASP A N 1
ATOM 633 C CA . ASP A 1 75 ? -9.797 -11.5 15.539 1 93.94 75 ASP A CA 1
ATOM 634 C C . ASP A 1 75 ? -10.062 -12.883 14.945 1 93.94 75 ASP A C 1
ATOM 636 O O . ASP A 1 75 ? -9.344 -13.836 15.25 1 93.94 75 ASP A O 1
ATOM 640 N N . LEU A 1 76 ? -11.07 -12.953 14.062 1 96.12 76 LEU A N 1
ATOM 641 C CA . LEU A 1 76 ? -11.414 -14.227 13.445 1 96.12 76 LEU A CA 1
ATOM 642 C C . LEU A 1 76 ? -10.336 -14.664 12.461 1 96.12 76 LEU A C 1
ATOM 644 O O . LEU A 1 76 ? -10.102 -15.859 12.281 1 96.12 76 LEU A O 1
ATOM 648 N N . LEU A 1 77 ? -9.695 -13.672 11.82 1 95.31 77 LEU A N 1
ATOM 649 C CA . LEU A 1 77 ? -8.562 -13.977 10.945 1 95.31 77 LEU A CA 1
ATOM 650 C C . LEU A 1 77 ? -7.473 -14.719 11.719 1 95.31 77 LEU A C 1
ATOM 652 O O . LEU A 1 77 ? -6.918 -15.703 11.219 1 95.31 77 LEU A O 1
ATOM 656 N N . GLU A 1 78 ? -7.156 -14.25 12.922 1 92.25 78 GLU A N 1
ATOM 657 C CA . GLU A 1 78 ? -6.137 -14.906 13.742 1 92.25 78 GLU A CA 1
ATOM 658 C C . GLU A 1 78 ? -6.562 -16.328 14.117 1 92.25 78 GLU A C 1
ATOM 660 O O . GLU A 1 78 ? -5.727 -17.234 14.203 1 92.25 78 GLU A O 1
ATOM 665 N N . GLU A 1 79 ? -7.82 -16.516 14.305 1 93.44 79 GLU A N 1
ATOM 666 C CA . GLU A 1 79 ? -8.32 -17.859 14.602 1 93.44 79 GLU A CA 1
ATOM 667 C C . GLU A 1 79 ? -8.086 -18.797 13.43 1 93.44 79 GLU A C 1
ATOM 669 O O . GLU A 1 79 ? -7.645 -19.938 13.617 1 93.44 79 GLU A O 1
ATOM 674 N N . ILE A 1 80 ? -8.367 -18.328 12.242 1 95.31 80 ILE A N 1
ATOM 675 C CA . ILE A 1 80 ? -8.188 -19.125 11.039 1 95.31 80 ILE A CA 1
ATOM 676 C C . ILE A 1 80 ? -6.707 -19.469 10.867 1 95.31 80 ILE A C 1
ATOM 678 O O . ILE A 1 80 ? -6.348 -20.625 10.617 1 95.31 80 ILE A O 1
ATOM 682 N N . LYS A 1 81 ? -5.863 -18.469 11.008 1 92.12 81 LYS A N 1
ATOM 683 C CA . LYS A 1 81 ? -4.426 -18.625 10.789 1 92.12 81 LYS A CA 1
ATOM 684 C C . LYS A 1 81 ? -3.83 -19.625 11.781 1 92.12 81 LYS A C 1
ATOM 686 O O . LYS A 1 81 ? -2.857 -20.312 11.461 1 92.12 81 LYS A O 1
ATOM 691 N N . ASN A 1 82 ? -4.449 -19.781 12.953 1 89.94 82 ASN A N 1
ATOM 692 C CA . ASN A 1 82 ? -3.861 -20.609 14.008 1 89.94 82 ASN A CA 1
ATOM 693 C C . ASN A 1 82 ? -4.566 -21.953 14.125 1 89.94 82 ASN A C 1
ATOM 695 O O . ASN A 1 82 ? -4.18 -22.781 14.945 1 89.94 82 ASN A O 1
ATOM 699 N N . ALA A 1 83 ? -5.523 -22.172 13.328 1 93.44 83 ALA A N 1
ATOM 700 C CA . ALA A 1 83 ? -6.242 -23.453 13.367 1 93.44 83 ALA A CA 1
ATOM 701 C C . ALA A 1 83 ? -5.652 -24.438 12.367 1 93.44 83 ALA A C 1
ATOM 703 O O . ALA A 1 83 ? -5.258 -24.062 11.258 1 93.44 83 ALA A O 1
ATOM 704 N N . THR A 1 84 ? -5.645 -25.688 12.734 1 94.75 84 THR A N 1
ATOM 705 C CA . THR A 1 84 ? -5.18 -26.734 11.836 1 94.75 84 THR A CA 1
ATOM 706 C C . THR A 1 84 ? -6.297 -27.172 10.891 1 94.75 84 THR A C 1
ATOM 708 O O . THR A 1 84 ? -7.434 -27.375 11.328 1 94.75 84 THR A O 1
ATOM 711 N N . PHE A 1 85 ? -5.984 -27.328 9.672 1 96.62 85 PHE A N 1
ATOM 712 C CA . PHE A 1 85 ? -6.926 -27.828 8.672 1 96.62 85 PHE A CA 1
ATOM 713 C C . PHE A 1 85 ? -6.371 -29.047 7.957 1 96.62 85 PHE A C 1
ATOM 715 O O . PHE A 1 85 ? -5.246 -29.031 7.457 1 96.62 85 PHE A O 1
ATOM 722 N N . ALA A 1 86 ? -7.121 -30.094 7.957 1 95.62 86 ALA A N 1
ATOM 723 C CA . ALA A 1 86 ? -6.805 -31.297 7.172 1 95.62 86 ALA A CA 1
ATOM 724 C C . ALA A 1 86 ? -7.527 -31.266 5.828 1 95.62 86 ALA A C 1
ATOM 726 O O . ALA A 1 86 ? -8.75 -31.109 5.773 1 95.62 86 ALA A O 1
ATOM 727 N N . PRO A 1 87 ? -6.762 -31.5 4.801 1 94.44 87 PRO A N 1
ATOM 728 C CA . PRO A 1 87 ? -7.352 -31.344 3.469 1 94.44 87 PRO A CA 1
ATOM 729 C C . PRO A 1 87 ? -8.492 -32.344 3.213 1 94.44 87 PRO A C 1
ATOM 731 O O . PRO A 1 87 ? -9.297 -32.125 2.301 1 94.44 87 PRO A O 1
ATOM 734 N N . GLU A 1 88 ? -8.625 -33.344 3.922 1 94.62 88 GLU A N 1
ATOM 735 C CA . GLU A 1 88 ? -9.703 -34.312 3.773 1 94.62 88 GLU A CA 1
ATOM 736 C C . GLU A 1 88 ? -11.008 -33.781 4.355 1 94.62 88 GLU A C 1
ATOM 738 O O . GLU A 1 88 ? -12.086 -34.312 4.066 1 94.62 88 GLU A O 1
ATOM 743 N N . ASN A 1 89 ? -10.906 -32.75 5.18 1 95.62 89 ASN A N 1
ATOM 744 C CA . ASN A 1 89 ? -12.086 -32.188 5.828 1 95.62 89 ASN A CA 1
ATOM 745 C C . ASN A 1 89 ? -12.844 -31.25 4.898 1 95.62 89 ASN A C 1
ATOM 747 O O . ASN A 1 89 ? -12.297 -30.812 3.879 1 95.62 89 ASN A O 1
ATOM 751 N N . ASN A 1 90 ? -14.086 -31.094 5.25 1 96.81 90 ASN A N 1
ATOM 752 C CA . ASN A 1 90 ? -14.898 -30.094 4.543 1 96.81 90 ASN A CA 1
ATOM 753 C C . ASN A 1 90 ? -14.484 -28.672 4.898 1 96.81 90 ASN A C 1
ATOM 755 O O . ASN A 1 90 ? -14.539 -28.281 6.066 1 96.81 90 ASN A O 1
ATOM 759 N N . LEU A 1 91 ? -14.086 -27.938 3.926 1 97.56 91 LEU A N 1
ATOM 760 C CA . LEU A 1 91 ? -13.531 -26.609 4.156 1 97.56 91 LEU A CA 1
ATOM 761 C C . LEU A 1 91 ? -14.594 -25.672 4.73 1 97.56 91 LEU A C 1
ATOM 763 O O . LEU A 1 91 ? -14.328 -24.922 5.672 1 97.56 91 LEU A O 1
ATOM 767 N N . ASP A 1 92 ? -15.805 -25.703 4.156 1 98 92 ASP A N 1
ATOM 768 C CA . ASP A 1 92 ? -16.906 -24.875 4.637 1 98 92 ASP A CA 1
ATOM 769 C C . ASP A 1 92 ? -17.188 -25.125 6.117 1 98 92 ASP A C 1
ATOM 771 O O . ASP A 1 92 ? -17.25 -24.203 6.918 1 98 92 ASP A O 1
ATOM 775 N N . SER A 1 93 ? -17.297 -26.375 6.492 1 97.94 93 SER A N 1
ATOM 776 C CA . SER A 1 93 ? -17.562 -26.75 7.875 1 97.94 93 SER A CA 1
ATOM 777 C C . SER A 1 93 ? -16.422 -26.312 8.797 1 97.94 93 SER A C 1
ATOM 779 O O . SER A 1 93 ? -16.672 -25.812 9.898 1 97.94 93 SER A O 1
ATOM 781 N N . TRP A 1 94 ? -15.25 -26.531 8.328 1 97.75 94 TRP A N 1
ATOM 782 C CA . TRP A 1 94 ? -14.094 -26.172 9.141 1 97.75 94 TRP A CA 1
ATOM 783 C C . TRP A 1 94 ? -14.07 -24.656 9.398 1 97.75 94 TRP A C 1
ATOM 785 O O . TRP A 1 94 ? -13.836 -24.219 10.523 1 97.75 94 TRP A O 1
ATOM 795 N N . ILE A 1 95 ? -14.32 -23.828 8.352 1 98.19 95 ILE A N 1
ATOM 796 C CA . ILE A 1 95 ? -14.312 -22.375 8.5 1 98.19 95 ILE A CA 1
ATOM 797 C C . ILE A 1 95 ? -15.406 -21.953 9.484 1 98.19 95 ILE A C 1
ATOM 799 O O . ILE A 1 95 ? -15.141 -21.219 10.438 1 98.19 95 ILE A O 1
ATOM 803 N N . LYS A 1 96 ? -16.609 -22.516 9.297 1 98.25 96 LYS A N 1
ATOM 804 C CA . LYS A 1 96 ? -17.734 -22.172 10.148 1 98.25 96 LYS A CA 1
ATOM 805 C C . LYS A 1 96 ? -17.469 -22.531 11.602 1 98.25 96 LYS A C 1
ATOM 807 O O . LYS A 1 96 ? -17.75 -21.734 12.508 1 98.25 96 LYS A O 1
ATOM 812 N N . GLU A 1 97 ? -16.906 -23.625 11.789 1 97.94 97 GLU A N 1
ATOM 813 C CA . GLU A 1 97 ? -16.609 -24.062 13.148 1 97.94 97 GLU A CA 1
ATOM 814 C C . GLU A 1 97 ? -15.5 -23.219 13.773 1 97.94 97 GLU A C 1
ATOM 816 O O . GLU A 1 97 ? -15.562 -22.891 14.961 1 97.94 97 GLU A O 1
ATOM 821 N N . THR A 1 98 ? -14.531 -22.875 12.961 1 97.19 98 THR A N 1
ATOM 822 C CA . THR A 1 98 ? -13.383 -22.125 13.453 1 97.19 98 THR A CA 1
ATOM 823 C C . THR A 1 98 ? -13.797 -20.703 13.836 1 97.19 98 THR A C 1
ATOM 825 O O . THR A 1 98 ? -13.398 -20.203 14.891 1 97.19 98 THR A O 1
ATOM 828 N N . ILE A 1 99 ? -14.633 -20.062 13.023 1 97.06 99 ILE A N 1
ATOM 829 C CA . ILE A 1 99 ? -14.93 -18.656 13.258 1 97.06 99 ILE A CA 1
ATOM 830 C C . ILE A 1 99 ? -16.234 -18.531 14.055 1 97.06 99 ILE A C 1
ATOM 832 O O . ILE A 1 99 ? -16.531 -17.453 14.578 1 97.06 99 ILE A O 1
ATOM 836 N N . GLY A 1 100 ? -17.078 -19.547 14.078 1 97.12 100 GLY A N 1
ATOM 837 C CA . GLY A 1 100 ? -18.328 -19.547 14.828 1 97.12 100 GLY A CA 1
ATOM 838 C C . GLY A 1 100 ? -19.438 -18.781 14.133 1 97.12 100 GLY A C 1
ATOM 839 O O . GLY A 1 100 ? -20.297 -18.203 14.789 1 97.12 100 GLY A O 1
ATOM 840 N N . HIS A 1 101 ? -19.391 -18.625 12.859 1 96.5 101 HIS A N 1
ATOM 841 C CA . HIS A 1 101 ? -20.406 -17.938 12.062 1 96.5 101 HIS A CA 1
ATOM 842 C C . HIS A 1 101 ? -20.859 -18.797 10.875 1 96.5 101 HIS A C 1
ATOM 844 O O . HIS A 1 101 ? -20.047 -19.469 10.25 1 96.5 101 HIS A O 1
ATOM 850 N N . LYS A 1 102 ? -22.078 -18.703 10.57 1 96 102 LYS A N 1
ATOM 851 C CA . LYS A 1 102 ? -22.641 -19.5 9.484 1 96 102 LYS A CA 1
ATOM 852 C C . LYS A 1 102 ? -22.391 -18.844 8.125 1 96 102 LYS A C 1
ATOM 854 O O . LYS A 1 102 ? -22.172 -19.531 7.125 1 96 102 LYS A O 1
ATOM 859 N N . GLU A 1 103 ? -22.516 -17.531 8.102 1 96.88 103 GLU A N 1
ATOM 860 C CA . GLU A 1 103 ? -22.234 -16.781 6.879 1 96.88 103 GLU A CA 1
ATOM 861 C C . GLU A 1 103 ? -20.906 -16.062 6.965 1 96.88 103 GLU A C 1
ATOM 863 O O . GLU A 1 103 ? -20.578 -15.453 7.992 1 96.88 103 GLU A O 1
ATOM 868 N N . TYR A 1 104 ? -20.109 -16.188 5.906 1 97.94 104 TYR A N 1
ATOM 869 C CA . TYR A 1 104 ? -18.781 -15.578 5.891 1 97.94 104 TYR A CA 1
ATOM 870 C C . TYR A 1 104 ? -18.297 -15.383 4.461 1 97.94 104 TYR A C 1
ATOM 872 O O . TYR A 1 104 ? -18.875 -15.922 3.518 1 97.94 104 TYR A O 1
ATOM 880 N N . CYS A 1 105 ? -17.312 -14.594 4.27 1 98.25 105 CYS A N 1
ATOM 881 C CA . CYS A 1 105 ? -16.484 -14.477 3.072 1 98.25 105 CYS A CA 1
ATOM 882 C C . CYS A 1 105 ? -15 -14.477 3.43 1 98.25 105 CYS A C 1
ATOM 884 O O . CYS A 1 105 ? -14.547 -13.633 4.203 1 98.25 105 CYS A O 1
ATOM 886 N N . LEU A 1 106 ? -14.305 -15.414 2.967 1 98.44 106 LEU A N 1
ATOM 887 C CA . LEU A 1 106 ? -12.867 -15.562 3.195 1 98.44 106 LEU A CA 1
ATOM 888 C C . LEU A 1 106 ? -12.086 -15.375 1.899 1 98.44 106 LEU A C 1
ATOM 890 O O . LEU A 1 106 ? -12.43 -15.961 0.872 1 98.44 106 LEU A O 1
ATOM 894 N N . THR A 1 107 ? -11.109 -14.484 1.927 1 98.38 107 THR A N 1
ATOM 895 C CA . THR A 1 107 ? -10.234 -14.312 0.771 1 98.38 107 THR A CA 1
ATOM 896 C C . THR A 1 107 ? -8.852 -14.898 1.053 1 98.38 107 THR A C 1
ATOM 898 O O . THR A 1 107 ? -8.391 -14.891 2.195 1 98.38 107 THR A O 1
ATOM 901 N N . PHE A 1 108 ? -8.25 -15.438 0.1 1 98.12 108 PHE A N 1
ATOM 902 C CA . PHE A 1 108 ? -6.914 -16 0.152 1 98.12 108 PHE A CA 1
ATOM 903 C C . PHE A 1 108 ? -6.094 -15.578 -1.059 1 98.12 108 PHE A C 1
ATOM 905 O O . PHE A 1 108 ? -6.301 -16.078 -2.166 1 98.12 108 PHE A O 1
ATOM 912 N N . ASN A 1 109 ? -5.109 -14.656 -0.902 1 98.25 109 ASN A N 1
ATOM 913 C CA . ASN A 1 109 ? -4.223 -14.227 -1.98 1 98.25 109 ASN A CA 1
ATOM 914 C C . ASN A 1 109 ? -2.889 -14.961 -1.94 1 98.25 109 ASN A C 1
ATOM 916 O O . ASN A 1 109 ? -2.484 -15.469 -0.891 1 98.25 109 ASN A O 1
ATOM 920 N N . GLY A 1 110 ? -2.223 -14.984 -3.1 1 98 110 GLY A N 1
ATOM 921 C CA . GLY A 1 110 ? -0.936 -15.656 -3.172 1 98 110 GLY A CA 1
ATOM 922 C C . GLY A 1 110 ? -1.03 -17.156 -2.928 1 98 110 GLY A C 1
ATOM 923 O O . GLY A 1 110 ? -0.188 -17.734 -2.234 1 98 110 GLY A O 1
ATOM 924 N N . ILE A 1 111 ? -2.018 -17.75 -3.434 1 97.44 111 ILE A N 1
ATOM 925 C CA . ILE A 1 111 ? -2.316 -19.156 -3.137 1 97.44 111 ILE A CA 1
ATOM 926 C C . ILE A 1 111 ? -1.17 -20.031 -3.617 1 97.44 111 ILE A C 1
ATOM 928 O O . ILE A 1 111 ? -0.828 -21.031 -2.965 1 97.44 111 ILE A O 1
ATOM 932 N N . THR A 1 112 ? -0.596 -19.703 -4.719 1 96.88 112 THR A N 1
ATOM 933 C CA . THR A 1 112 ? 0.418 -20.547 -5.336 1 96.88 112 THR A CA 1
ATOM 934 C C . THR A 1 112 ? 1.666 -20.625 -4.461 1 96.88 112 THR A C 1
ATOM 936 O O . THR A 1 112 ? 2.471 -21.547 -4.598 1 96.88 112 THR A O 1
ATOM 939 N N . LYS A 1 113 ? 1.846 -19.672 -3.619 1 97.25 113 LYS A N 1
ATOM 940 C CA . LYS A 1 113 ? 2.947 -19.703 -2.66 1 97.25 113 LYS A CA 1
ATOM 941 C C . LYS A 1 113 ? 2.883 -20.953 -1.789 1 97.25 113 LYS A C 1
ATOM 943 O O . LYS A 1 113 ? 3.916 -21.469 -1.371 1 97.25 113 LYS A O 1
ATOM 948 N N . TRP A 1 114 ? 1.697 -21.484 -1.584 1 96.62 114 TRP A N 1
ATOM 949 C CA . TRP A 1 114 ? 1.481 -22.453 -0.52 1 96.62 114 TRP A CA 1
ATOM 950 C C . TRP A 1 114 ? 1.221 -23.844 -1.098 1 96.62 114 TRP A C 1
ATOM 952 O O . TRP A 1 114 ? 0.954 -24.781 -0.355 1 96.62 114 TRP A O 1
ATOM 962 N N . ASN A 1 115 ? 1.271 -23.984 -2.344 1 95.69 115 ASN A N 1
ATOM 963 C CA . ASN A 1 115 ? 1.021 -25.25 -3.016 1 95.69 115 ASN A CA 1
ATOM 964 C C . ASN A 1 115 ? 1.751 -25.328 -4.352 1 95.69 115 ASN A C 1
ATOM 966 O O . ASN A 1 115 ? 1.262 -24.828 -5.363 1 95.69 115 ASN A O 1
ATOM 970 N N . ASN A 1 116 ? 2.822 -26.047 -4.41 1 93.06 116 ASN A N 1
ATOM 971 C CA . ASN A 1 116 ? 3.68 -26.109 -5.586 1 93.06 116 ASN A CA 1
ATOM 972 C C . ASN A 1 116 ? 2.986 -26.828 -6.742 1 93.06 116 ASN A C 1
ATOM 974 O O . ASN A 1 116 ? 3.188 -26.484 -7.906 1 93.06 116 ASN A O 1
ATOM 978 N N . GLN A 1 117 ? 2.26 -27.828 -6.434 1 92.88 117 GLN A N 1
ATOM 979 C CA . GLN A 1 117 ? 1.533 -28.547 -7.469 1 92.88 117 GLN A CA 1
ATOM 980 C C . GLN A 1 117 ? 0.518 -27.656 -8.164 1 92.88 117 GLN A C 1
ATOM 982 O O . GLN A 1 117 ? 0.441 -27.625 -9.398 1 92.88 117 GLN A O 1
ATOM 987 N N . LEU A 1 118 ? -0.207 -26.953 -7.363 1 96.12 118 LEU A N 1
ATOM 988 C CA . LEU A 1 118 ? -1.178 -26.016 -7.914 1 96.12 118 LEU A CA 1
ATOM 989 C C . LEU A 1 118 ? -0.483 -24.938 -8.734 1 96.12 118 LEU A C 1
ATOM 991 O O . LEU A 1 118 ? -0.954 -24.578 -9.812 1 96.12 118 LEU A O 1
ATOM 995 N N . HIS A 1 119 ? 0.619 -24.406 -8.195 1 97.25 119 HIS A N 1
ATOM 996 C CA . HIS A 1 119 ? 1.401 -23.406 -8.914 1 97.25 119 HIS A CA 1
ATOM 997 C C . HIS A 1 119 ? 1.812 -23.906 -10.289 1 97.25 119 HIS A C 1
ATOM 999 O O . HIS A 1 119 ? 1.654 -23.203 -11.289 1 97.25 119 HIS A O 1
ATOM 1005 N N . THR A 1 120 ? 2.293 -25.125 -10.344 1 95.56 120 THR A N 1
ATOM 1006 C CA . THR A 1 120 ? 2.73 -25.734 -11.594 1 95.56 120 THR A CA 1
ATOM 1007 C C . THR A 1 120 ? 1.562 -25.859 -12.57 1 95.56 120 THR A C 1
ATOM 1009 O O . THR A 1 120 ? 1.669 -25.469 -13.734 1 95.56 120 THR A O 1
ATOM 1012 N N . GLN A 1 121 ? 0.461 -26.344 -12.078 1 95.19 121 GLN A N 1
ATOM 1013 C CA . GLN A 1 121 ? -0.721 -26.562 -12.906 1 95.19 121 GLN A CA 1
ATOM 1014 C C . GLN A 1 121 ? -1.251 -25.25 -13.469 1 95.19 121 GLN A C 1
ATOM 1016 O O . GLN A 1 121 ? -1.52 -25.156 -14.664 1 95.19 121 GLN A O 1
ATOM 1021 N N . LEU A 1 122 ? -1.361 -24.266 -12.648 1 97.56 122 LEU A N 1
ATOM 1022 C CA . LEU A 1 122 ? -1.922 -22.984 -13.062 1 97.56 122 LEU A CA 1
ATOM 1023 C C . LEU A 1 122 ? -0.975 -22.25 -14.008 1 97.56 122 LEU A C 1
ATOM 1025 O O . LEU A 1 122 ? -1.42 -21.547 -14.914 1 97.56 122 LEU A O 1
ATOM 1029 N N . THR A 1 123 ? 0.295 -22.375 -13.766 1 97.56 123 THR A N 1
ATOM 1030 C CA . THR A 1 123 ? 1.262 -21.766 -14.672 1 97.56 123 THR A CA 1
ATOM 1031 C C . THR A 1 123 ? 1.174 -22.391 -16.062 1 97.56 123 THR A C 1
ATOM 1033 O O . THR A 1 123 ? 1.112 -21.688 -17.062 1 97.56 123 THR A O 1
ATOM 1036 N N . LYS A 1 124 ? 1.097 -23.703 -16.109 1 95.81 124 LYS A N 1
ATOM 1037 C CA . LYS A 1 124 ? 1.065 -24.438 -17.375 1 95.81 124 LYS A CA 1
ATOM 1038 C C . LYS A 1 124 ? -0.229 -24.156 -18.125 1 95.81 124 LYS A C 1
ATOM 1040 O O . LYS A 1 124 ? -0.202 -23.875 -19.328 1 95.81 124 LYS A O 1
ATOM 1045 N N . ASP A 1 125 ? -1.294 -24.172 -17.438 1 96.44 125 ASP A N 1
ATOM 1046 C CA . ASP A 1 125 ? -2.584 -24.234 -18.125 1 96.44 125 ASP A CA 1
ATOM 1047 C C . ASP A 1 125 ? -3.189 -22.844 -18.281 1 96.44 125 ASP A C 1
ATOM 1049 O O . ASP A 1 125 ? -4.074 -22.625 -19.109 1 96.44 125 ASP A O 1
ATOM 1053 N N . VAL A 1 126 ? -2.754 -21.922 -17.469 1 97.75 126 VAL A N 1
ATOM 1054 C CA . VAL A 1 126 ? -3.424 -20.625 -17.5 1 97.75 126 VAL A CA 1
ATOM 1055 C C . VAL A 1 126 ? -2.416 -19.531 -17.828 1 97.75 126 VAL A C 1
ATOM 1057 O O . VAL A 1 126 ? -2.516 -18.875 -18.875 1 97.75 126 VAL A O 1
ATOM 1060 N N . VAL A 1 127 ? -1.392 -19.344 -17.062 1 97.62 127 VAL A N 1
ATOM 1061 C CA . VAL A 1 127 ? -0.481 -18.219 -17.219 1 97.62 127 VAL A CA 1
ATOM 1062 C C . VAL A 1 127 ? 0.233 -18.312 -18.562 1 97.62 127 VAL A C 1
ATOM 1064 O O . VAL A 1 127 ? 0.334 -17.312 -19.297 1 97.62 127 VAL A O 1
ATOM 1067 N N . ARG A 1 128 ? 0.696 -19.5 -18.922 1 96.56 128 ARG A N 1
ATOM 1068 C CA . ARG A 1 128 ? 1.392 -19.672 -20.188 1 96.56 128 ARG A CA 1
ATOM 1069 C C . ARG A 1 128 ? 0.474 -19.344 -21.375 1 96.56 128 ARG A C 1
ATOM 1071 O O . ARG A 1 128 ? 0.902 -18.734 -22.344 1 96.56 128 ARG A O 1
ATOM 1078 N N . LYS A 1 129 ? -0.786 -19.75 -21.25 1 97 129 LYS A N 1
ATOM 1079 C CA . LYS A 1 129 ? -1.74 -19.469 -22.312 1 97 129 LYS A CA 1
ATOM 1080 C C . LYS A 1 129 ? -1.977 -17.969 -22.453 1 97 129 LYS A C 1
ATOM 1082 O O . LYS A 1 129 ? -2.078 -17.453 -23.562 1 97 129 LYS A O 1
ATOM 1087 N N . VAL A 1 130 ? -2.039 -17.266 -21.375 1 96.81 130 VAL A N 1
ATOM 1088 C CA . VAL A 1 130 ? -2.191 -15.812 -21.391 1 96.81 130 VAL A CA 1
ATOM 1089 C C . VAL A 1 130 ? -0.974 -15.172 -22.062 1 96.81 130 VAL A C 1
ATOM 1091 O O . VAL A 1 130 ? -1.113 -14.383 -22.984 1 96.81 130 VAL A O 1
ATOM 1094 N N . VAL A 1 131 ? 0.166 -15.57 -21.672 1 96.31 131 VAL A N 1
ATOM 1095 C CA . VAL A 1 131 ? 1.418 -15 -22.156 1 96.31 131 VAL A CA 1
ATOM 1096 C C . VAL A 1 131 ? 1.55 -15.242 -23.656 1 96.31 131 VAL A C 1
ATOM 1098 O O . VAL A 1 131 ? 1.899 -14.328 -24.406 1 96.31 131 VAL A O 1
ATOM 1101 N N . ASP A 1 132 ? 1.19 -16.422 -24.078 1 96.25 132 ASP A N 1
ATOM 1102 C CA . ASP A 1 132 ? 1.33 -16.781 -25.484 1 96.25 132 ASP A CA 1
ATOM 1103 C C . ASP A 1 132 ? 0.323 -16.031 -26.344 1 96.25 132 ASP A C 1
ATOM 1105 O O . ASP A 1 132 ? 0.587 -15.758 -27.516 1 96.25 132 ASP A O 1
ATOM 1109 N N . SER A 1 133 ? -0.787 -15.711 -25.766 1 96.75 133 SER A N 1
ATOM 1110 C CA . SER A 1 133 ? -1.875 -15.148 -26.562 1 96.75 133 SER A CA 1
ATOM 1111 C C . SER A 1 133 ? -1.838 -13.625 -26.562 1 96.75 133 SER A C 1
ATOM 1113 O O . SER A 1 133 ? -2.006 -12.992 -27.609 1 96.75 133 SER A O 1
ATOM 1115 N N . VAL A 1 134 ? -1.614 -13.039 -25.391 1 95.62 134 VAL A N 1
ATOM 1116 C CA . VAL A 1 134 ? -1.777 -11.594 -25.344 1 95.62 134 VAL A CA 1
ATOM 1117 C C . VAL A 1 134 ? -0.489 -10.938 -24.844 1 95.62 134 VAL A C 1
ATOM 1119 O O . VAL A 1 134 ? -0.322 -9.727 -24.953 1 95.62 134 VAL A O 1
ATOM 1122 N N . GLY A 1 135 ? 0.41 -11.695 -24.297 1 96.12 135 GLY A N 1
ATOM 1123 C CA . GLY A 1 135 ? 1.677 -11.156 -23.828 1 96.12 135 GLY A CA 1
ATOM 1124 C C . GLY A 1 135 ? 1.853 -11.258 -22.328 1 96.12 135 GLY A C 1
ATOM 1125 O O . GLY A 1 135 ? 0.976 -11.773 -21.625 1 96.12 135 GLY A O 1
ATOM 1126 N N . VAL A 1 136 ? 2.992 -10.812 -21.828 1 95.81 136 VAL A N 1
ATOM 1127 C CA . VAL A 1 136 ? 3.406 -10.914 -20.438 1 95.81 136 VAL A CA 1
ATOM 1128 C C . VAL A 1 136 ? 2.9 -9.695 -19.656 1 95.81 136 VAL A C 1
ATOM 1130 O O . VAL A 1 136 ? 3.123 -8.555 -20.078 1 95.81 136 VAL A O 1
ATOM 1133 N N . PRO A 1 137 ? 2.141 -9.945 -18.594 1 93.56 137 PRO A N 1
ATOM 1134 C CA . PRO A 1 137 ? 1.986 -8.836 -17.656 1 93.56 137 PRO A CA 1
ATOM 1135 C C . PRO A 1 137 ? 3.287 -8.484 -16.938 1 93.56 137 PRO A C 1
ATOM 1137 O O . PRO A 1 137 ? 3.738 -9.234 -16.062 1 93.56 137 PRO A O 1
ATOM 1140 N N . LEU A 1 138 ? 3.801 -7.312 -17.172 1 91.31 138 LEU A N 1
ATOM 1141 C CA . LEU A 1 138 ? 5.16 -6.996 -16.75 1 91.31 138 LEU A CA 1
ATOM 1142 C C . LEU A 1 138 ? 5.262 -6.918 -15.234 1 91.31 138 LEU A C 1
ATOM 1144 O O . LEU A 1 138 ? 6.332 -7.148 -14.664 1 91.31 138 LEU A O 1
ATOM 1148 N N . ALA A 1 139 ? 4.137 -6.578 -14.586 1 92.88 139 ALA A N 1
ATOM 1149 C CA . ALA A 1 139 ? 4.168 -6.469 -13.133 1 92.88 139 ALA A CA 1
ATOM 1150 C C . ALA A 1 139 ? 3.809 -7.801 -12.477 1 92.88 139 ALA A C 1
ATOM 1152 O O . ALA A 1 139 ? 3.684 -7.883 -11.25 1 92.88 139 ALA A O 1
ATOM 1153 N N . GLY A 1 140 ? 3.559 -8.82 -13.273 1 96.06 140 GLY A N 1
ATOM 1154 C CA . GLY A 1 140 ? 3.352 -10.156 -12.742 1 96.06 140 GLY A CA 1
ATOM 1155 C C . GLY A 1 140 ? 1.886 -10.508 -12.57 1 96.06 140 GLY A C 1
ATOM 1156 O O . GLY A 1 140 ? 1.006 -9.766 -13.016 1 96.06 140 GLY A O 1
ATOM 1157 N N . VAL A 1 141 ? 1.676 -11.711 -11.984 1 97.75 141 VAL A N 1
ATOM 1158 C CA . VAL A 1 141 ? 0.348 -12.289 -11.805 1 97.75 141 VAL A CA 1
ATOM 1159 C C . VAL A 1 141 ? 0.167 -12.734 -10.352 1 97.75 141 VAL A C 1
ATOM 1161 O O . VAL A 1 141 ? 1.088 -13.281 -9.75 1 97.75 141 VAL A O 1
ATOM 1164 N N . ASP A 1 142 ? -0.959 -12.43 -9.828 1 98.19 142 ASP A N 1
ATOM 1165 C CA . ASP A 1 142 ? -1.343 -12.984 -8.539 1 98.19 142 ASP A CA 1
ATOM 1166 C C . ASP A 1 142 ? -2.549 -13.914 -8.672 1 98.19 142 ASP A C 1
ATOM 1168 O O . ASP A 1 142 ? -3.395 -13.719 -9.547 1 98.19 142 ASP A O 1
ATOM 1172 N N . THR A 1 143 ? -2.576 -14.945 -7.879 1 98.38 143 THR A N 1
ATOM 1173 C CA . THR A 1 143 ? -3.727 -15.836 -7.781 1 98.38 143 THR A CA 1
ATOM 1174 C C . THR A 1 143 ? -4.441 -15.648 -6.449 1 98.38 143 THR A C 1
ATOM 1176 O O . THR A 1 143 ? -3.801 -15.461 -5.41 1 98.38 143 THR A O 1
ATOM 1179 N N . TYR A 1 144 ? -5.719 -15.664 -6.523 1 98.25 144 TYR A N 1
ATOM 1180 C CA . TYR A 1 144 ? -6.484 -15.492 -5.293 1 98.25 144 TYR A CA 1
ATOM 1181 C C . TYR A 1 144 ? -7.77 -16.312 -5.332 1 98.25 144 TYR A C 1
ATOM 1183 O O . TYR A 1 144 ? -8.188 -16.781 -6.395 1 98.25 144 TYR A O 1
ATOM 1191 N N . ALA A 1 145 ? -8.336 -16.547 -4.176 1 98.56 145 ALA A N 1
ATOM 1192 C CA . ALA A 1 145 ? -9.625 -17.219 -4.055 1 98.56 145 ALA A CA 1
ATOM 1193 C C . ALA A 1 145 ? -10.562 -16.469 -3.123 1 98.56 145 ALA A C 1
ATOM 1195 O O . ALA A 1 145 ? -10.117 -15.836 -2.16 1 98.56 145 ALA A O 1
ATOM 1196 N N . PHE A 1 146 ? -11.781 -16.438 -3.471 1 98.5 146 PHE A N 1
ATOM 1197 C CA . PHE A 1 146 ? -12.87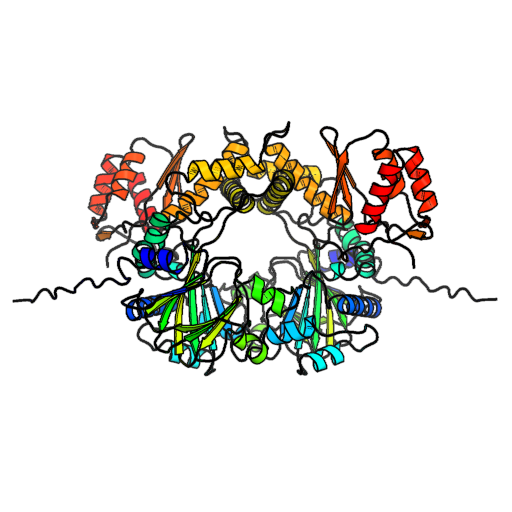5 -16.062 -2.584 1 98.5 146 PHE A CA 1
ATOM 1198 C C . PHE A 1 146 ? -13.711 -17.266 -2.199 1 98.5 146 PHE A C 1
ATOM 1200 O O . PHE A 1 146 ? -14.227 -17.984 -3.068 1 98.5 146 PHE A O 1
ATOM 1207 N N . ILE A 1 147 ? -13.781 -17.562 -0.929 1 98.44 147 ILE A N 1
ATOM 1208 C CA . ILE A 1 147 ? -14.586 -18.641 -0.358 1 98.44 147 ILE A CA 1
ATOM 1209 C C . ILE A 1 147 ? -15.68 -18.047 0.529 1 98.44 147 ILE A C 1
ATOM 1211 O O . ILE A 1 147 ? -15.383 -17.328 1.492 1 98.44 147 ILE A O 1
ATOM 1215 N N . ALA A 1 148 ? -16.906 -18.375 0.157 1 98.31 148 ALA A N 1
ATOM 1216 C CA . ALA A 1 148 ? -17.969 -17.703 0.892 1 98.31 148 ALA A CA 1
ATOM 1217 C C . ALA A 1 148 ? -19.188 -18.609 1.029 1 98.31 148 ALA A C 1
ATOM 1219 O O . ALA A 1 148 ? -19.375 -19.531 0.242 1 98.31 148 ALA A O 1
ATOM 1220 N N . ASN A 1 149 ? -19.906 -18.422 2.074 1 97.94 149 ASN A N 1
ATOM 1221 C CA . ASN A 1 149 ? -21.219 -19.016 2.277 1 97.94 149 ASN A CA 1
ATOM 1222 C C . ASN A 1 149 ? -22.281 -17.953 2.582 1 97.94 149 ASN A C 1
ATOM 1224 O O . ASN A 1 149 ? -22.406 -17.516 3.727 1 97.94 149 ASN A O 1
ATOM 1228 N N . GLY A 1 150 ? -22.906 -17.453 1.447 1 93.69 150 GLY A N 1
ATOM 1229 C CA . GLY A 1 150 ? -23.984 -16.484 1.557 1 93.69 150 GLY A CA 1
ATOM 1230 C C . GLY A 1 150 ? -23.516 -15.039 1.444 1 93.69 150 GLY A C 1
ATOM 1231 O O . GLY A 1 150 ? -22.312 -14.773 1.505 1 93.69 150 GLY A O 1
ATOM 1232 N N . GLY A 1 151 ? -24.469 -14.164 1.102 1 93.56 151 GLY A N 1
ATOM 1233 C CA . GLY A 1 151 ? -24.281 -12.727 1.162 1 93.56 151 GLY A CA 1
ATOM 1234 C C . GLY A 1 151 ? -23.641 -12.156 -0.085 1 93.56 151 GLY A C 1
ATOM 1235 O O . GLY A 1 151 ? -23.344 -12.891 -1.031 1 93.56 151 GLY A O 1
ATOM 1236 N N . TYR A 1 152 ? -23.531 -10.836 -0.048 1 94.38 152 TYR A N 1
ATOM 1237 C CA . TYR A 1 152 ? -22.891 -10.078 -1.114 1 94.38 152 TYR A CA 1
ATOM 1238 C C . TYR A 1 152 ? -21.406 -9.883 -0.819 1 94.38 152 TYR A C 1
ATOM 1240 O O . TYR A 1 152 ? -20.938 -10.211 0.272 1 94.38 152 TYR A O 1
ATOM 1248 N N . THR A 1 153 ? -20.688 -9.414 -1.876 1 93.44 153 THR A N 1
ATOM 1249 C CA . THR A 1 153 ? -19.344 -8.914 -1.628 1 93.44 153 THR A CA 1
ATOM 1250 C C . THR A 1 153 ? -19.328 -7.953 -0.444 1 93.44 153 THR A C 1
ATOM 1252 O O . THR A 1 153 ? -20.031 -6.941 -0.453 1 93.44 153 THR A O 1
ATOM 1255 N N . PRO A 1 154 ? -18.531 -8.242 0.565 1 93.62 154 PRO A N 1
ATOM 1256 C CA . PRO A 1 154 ? -18.656 -7.512 1.83 1 93.62 154 PRO A CA 1
ATOM 1257 C C . PRO A 1 154 ? -18.25 -6.043 1.704 1 93.62 154 PRO A C 1
ATOM 1259 O O . PRO A 1 154 ? -18.609 -5.227 2.555 1 93.62 154 PRO A O 1
ATOM 1262 N N . PHE A 1 155 ? -17.547 -5.633 0.708 1 92.75 155 PHE A N 1
ATOM 1263 C CA . PHE A 1 155 ? -17.109 -4.246 0.579 1 92.75 155 PHE A CA 1
ATOM 1264 C C . PHE A 1 155 ? -17.859 -3.549 -0.549 1 92.75 155 PHE A C 1
ATOM 1266 O O . PHE A 1 155 ? -17.422 -2.508 -1.043 1 92.75 155 PHE A O 1
ATOM 1273 N N . GLY A 1 156 ? -19 -4.117 -0.912 1 94.19 156 GLY A N 1
ATOM 1274 C CA . GLY A 1 156 ? -19.984 -3.461 -1.769 1 94.19 156 GLY A CA 1
ATOM 1275 C C . GLY A 1 156 ? -19.562 -3.428 -3.229 1 94.19 156 GLY A C 1
ATOM 1276 O O . GLY A 1 156 ? -18.625 -4.125 -3.629 1 94.19 156 GLY A O 1
ATOM 1277 N N . ILE A 1 157 ? -20.375 -2.703 -4 1 96.31 157 ILE A N 1
ATOM 1278 C CA . ILE A 1 157 ? -20.062 -2.463 -5.406 1 96.31 157 ILE A CA 1
ATOM 1279 C C . ILE A 1 157 ? -18.734 -1.72 -5.531 1 96.31 157 ILE A C 1
ATOM 1281 O O . ILE A 1 157 ? -18.516 -0.71 -4.855 1 96.31 157 ILE A O 1
ATOM 1285 N N . HIS A 1 158 ? -17.859 -2.221 -6.391 1 95.88 158 HIS A N 1
ATOM 1286 C CA . HIS A 1 158 ? -16.547 -1.619 -6.496 1 95.88 158 HIS A CA 1
ATOM 1287 C C . HIS A 1 158 ? -15.922 -1.89 -7.863 1 95.88 158 HIS A C 1
ATOM 1289 O O . HIS A 1 158 ? -16.453 -2.688 -8.641 1 95.88 158 HIS A O 1
ATOM 1295 N N . GLU A 1 159 ? -14.883 -1.158 -8.117 1 96 159 GLU A N 1
ATOM 1296 C CA . GLU A 1 159 ? -14.031 -1.424 -9.266 1 96 159 GLU A CA 1
ATOM 1297 C C . GLU A 1 159 ? -12.641 -1.891 -8.836 1 96 159 GLU A C 1
ATOM 1299 O O . GLU A 1 159 ? -12.203 -1.601 -7.715 1 96 159 GLU A O 1
ATOM 1304 N N . ASP A 1 160 ? -12 -2.664 -9.625 1 94.38 160 ASP A N 1
ATOM 1305 C CA . ASP A 1 160 ? -10.625 -3.076 -9.383 1 94.38 160 ASP A CA 1
ATOM 1306 C C . ASP A 1 160 ? -9.664 -2.35 -10.32 1 94.38 160 ASP A C 1
ATOM 1308 O O . ASP A 1 160 ? -10 -2.084 -11.477 1 94.38 160 ASP A O 1
ATOM 1312 N N . PRO A 1 161 ? -8.5 -2.059 -9.836 1 92.56 161 PRO A N 1
ATOM 1313 C CA . PRO A 1 161 ? -7.512 -1.372 -10.672 1 92.56 161 PRO A CA 1
ATOM 1314 C C . PRO A 1 161 ? -6.801 -2.314 -11.641 1 92.56 161 PRO A C 1
ATOM 1316 O O . PRO A 1 161 ? -5.871 -1.901 -12.336 1 92.56 161 PRO A O 1
ATOM 1319 N N . ASP A 1 162 ? -7.199 -3.541 -11.695 1 94.5 162 ASP A N 1
ATOM 1320 C CA . ASP A 1 162 ? -6.582 -4.566 -12.531 1 94.5 162 ASP A CA 1
ATOM 1321 C C . ASP A 1 162 ? -7.645 -5.434 -13.203 1 94.5 162 ASP A C 1
ATOM 1323 O O . ASP A 1 162 ? -8.805 -5.43 -12.797 1 94.5 162 ASP A O 1
ATOM 1327 N N . HIS A 1 163 ? -7.211 -6.145 -14.289 1 95.31 163 HIS A N 1
ATOM 1328 C CA . HIS A 1 163 ? -8.078 -7.156 -14.875 1 95.31 163 HIS A CA 1
ATOM 1329 C C . HIS A 1 163 ? -8.273 -8.336 -13.93 1 95.31 163 HIS A C 1
ATOM 1331 O O . HIS A 1 163 ? -7.328 -8.766 -13.266 1 95.31 163 HIS A O 1
ATOM 1337 N N . SER A 1 164 ? -9.5 -8.789 -13.914 1 96.88 164 SER A N 1
ATOM 1338 C CA . SER A 1 164 ? -9.82 -9.977 -13.117 1 96.88 164 SER A CA 1
ATOM 1339 C C . SER A 1 164 ? -10.266 -11.133 -14 1 96.88 164 SER A C 1
ATOM 1341 O O . SER A 1 164 ? -11.234 -11.008 -14.758 1 96.88 164 SER A O 1
ATOM 1343 N N . LEU A 1 165 ? -9.523 -12.18 -13.977 1 98.31 165 LEU A N 1
ATOM 1344 C CA . LEU A 1 165 ? -9.867 -13.453 -14.602 1 98.31 165 LEU A CA 1
ATOM 1345 C C . LEU A 1 165 ? -10.297 -14.477 -13.562 1 98.31 165 LEU A C 1
ATOM 1347 O O . LEU A 1 165 ? -9.484 -14.914 -12.742 1 98.31 165 LEU A O 1
ATOM 1351 N N . ILE A 1 166 ? -11.594 -14.859 -13.641 1 98.69 166 ILE A N 1
ATOM 1352 C CA . ILE A 1 166 ? -12.156 -15.625 -12.523 1 98.69 166 ILE A CA 1
ATOM 1353 C C . ILE A 1 166 ? -12.734 -16.938 -13.039 1 98.69 166 ILE A C 1
ATOM 1355 O O . ILE A 1 166 ? -13.492 -16.953 -14.016 1 98.69 166 ILE A O 1
ATOM 1359 N N . PHE A 1 167 ? -12.383 -18.047 -12.422 1 98.81 167 PHE A N 1
ATOM 1360 C CA . PHE A 1 167 ? -12.984 -19.344 -12.664 1 98.81 167 PHE A CA 1
ATOM 1361 C C . PHE A 1 167 ? -13.805 -19.797 -11.461 1 98.81 167 PHE A C 1
ATOM 1363 O O . PHE A 1 167 ? -13.273 -19.938 -10.352 1 98.81 167 PHE A O 1
ATOM 1370 N N . HIS A 1 168 ? -15.078 -20.047 -11.68 1 98.75 168 HIS A N 1
ATOM 1371 C CA . HIS A 1 168 ? -15.961 -20.453 -10.586 1 98.75 168 HIS A CA 1
ATOM 1372 C C . HIS A 1 168 ? -15.773 -21.922 -10.242 1 98.75 168 HIS A C 1
ATOM 1374 O O . HIS A 1 168 ? -15.82 -22.781 -11.125 1 98.75 168 HIS A O 1
ATOM 1380 N N . LEU A 1 169 ? -15.531 -22.188 -9 1 98.44 169 LEU A N 1
ATOM 1381 C CA . LEU A 1 169 ? -15.25 -23.547 -8.578 1 98.44 169 LEU A CA 1
ATOM 1382 C C . LEU A 1 169 ? -16.5 -24.234 -8.039 1 98.44 169 LEU A C 1
ATOM 1384 O O . LEU A 1 169 ? -16.609 -25.453 -8.062 1 98.44 169 LEU A O 1
ATOM 1388 N N . GLY A 1 170 ? -17.469 -23.531 -7.656 1 97.38 170 GLY A N 1
ATOM 1389 C CA . GLY A 1 170 ? -18.688 -24.094 -7.07 1 97.38 170 GLY A CA 1
ATOM 1390 C C . GLY A 1 170 ? -18.516 -24.469 -5.609 1 97.38 170 GLY A C 1
ATOM 1391 O O . GLY A 1 170 ? -17.719 -23.844 -4.891 1 97.38 170 GLY A O 1
ATOM 1392 N N . PRO A 1 171 ? -19.406 -25.281 -5.016 1 97.06 171 PRO A N 1
ATOM 1393 C CA . PRO A 1 171 ? -20.406 -26.062 -5.75 1 97.06 171 PRO A CA 1
ATOM 1394 C C . PRO A 1 171 ? -21.656 -25.266 -6.086 1 97.06 171 PRO A C 1
ATOM 1396 O O . PRO A 1 171 ? -22.375 -25.609 -7.035 1 97.06 171 PRO A O 1
ATOM 1399 N N . ASP A 1 172 ? -22.031 -24.281 -5.246 1 97.88 172 ASP A N 1
ATOM 1400 C CA . ASP A 1 172 ? -23.25 -23.516 -5.5 1 97.88 172 ASP A CA 1
ATOM 1401 C C . ASP A 1 172 ? -22.984 -22.406 -6.52 1 97.88 172 ASP A C 1
ATOM 1403 O O . ASP A 1 172 ? -21.844 -22.047 -6.773 1 97.88 172 ASP A O 1
ATOM 1407 N N . GLU A 1 173 ? -24.031 -21.938 -7.094 1 97.44 173 GLU A N 1
ATOM 1408 C CA . GLU A 1 173 ? -23.922 -20.859 -8.07 1 97.44 173 GLU A CA 1
ATOM 1409 C C . GLU A 1 173 ? -23.625 -19.531 -7.391 1 97.44 173 GLU A C 1
ATOM 1411 O O . GLU A 1 173 ? -23.859 -19.375 -6.188 1 97.44 173 GLU A O 1
ATOM 1416 N N . LYS A 1 174 ? -23.125 -18.609 -8.148 1 97.38 174 LYS A N 1
ATOM 1417 C CA . LYS A 1 174 ? -22.844 -17.234 -7.723 1 97.38 174 LYS A CA 1
ATOM 1418 C C . LYS A 1 174 ? -23.438 -16.234 -8.703 1 97.38 174 LYS A C 1
ATOM 1420 O O . LYS A 1 174 ? -23.375 -16.422 -9.914 1 97.38 174 LYS A O 1
ATOM 1425 N N . HIS A 1 175 ? -24.078 -15.273 -8.125 1 98 175 HIS A N 1
ATOM 1426 C CA . HIS A 1 175 ? -24.594 -14.18 -8.945 1 98 175 HIS A CA 1
ATOM 1427 C C . HIS A 1 175 ? -23.578 -13.031 -9.023 1 98 175 HIS A C 1
ATOM 1429 O O . HIS A 1 175 ? -22.859 -12.766 -8.062 1 98 175 HIS A O 1
ATOM 1435 N N . VAL A 1 176 ? -23.5 -12.344 -10.18 1 98.44 176 VAL A N 1
ATOM 1436 C CA . VAL A 1 176 ? -22.656 -11.172 -10.32 1 98.44 176 VAL A CA 1
ATOM 1437 C C . VAL A 1 176 ? -23.375 -10.102 -11.133 1 98.44 176 VAL A C 1
ATOM 1439 O O . VAL A 1 176 ? -24.047 -10.406 -12.125 1 98.44 176 VAL A O 1
ATOM 1442 N N . TRP A 1 177 ? -23.359 -8.93 -10.672 1 98.44 177 TRP A N 1
ATOM 1443 C CA . TRP A 1 177 ? -23.828 -7.742 -11.383 1 98.44 177 TRP A CA 1
ATOM 1444 C C . TRP A 1 177 ? -22.656 -6.852 -11.789 1 98.44 177 TRP A C 1
ATOM 1446 O O . TRP A 1 177 ? -21.797 -6.527 -10.961 1 98.44 177 TRP A O 1
ATOM 1456 N N . ILE A 1 178 ? -22.578 -6.441 -13.07 1 98.38 178 ILE A N 1
ATOM 1457 C CA . ILE A 1 178 ? -21.453 -5.664 -13.602 1 98.38 178 ILE A CA 1
ATOM 1458 C C . ILE A 1 178 ? -21.984 -4.41 -14.289 1 98.38 178 ILE A C 1
ATOM 1460 O O . ILE A 1 178 ? -22.984 -4.461 -15.016 1 98.38 178 ILE A O 1
ATOM 1464 N N . TRP A 1 179 ? -21.422 -3.266 -13.992 1 97.62 179 TRP A N 1
ATOM 1465 C CA . TRP A 1 179 ? -21.656 -1.996 -14.664 1 97.62 179 TRP A CA 1
ATOM 1466 C C . TRP A 1 179 ? -20.422 -1.552 -15.445 1 97.62 179 TRP A C 1
ATOM 1468 O O . TRP A 1 179 ? -19.312 -1.561 -14.906 1 97.62 179 TRP A O 1
ATOM 1478 N N . LYS A 1 180 ? -20.625 -1.157 -16.656 1 96.75 180 LYS A N 1
ATOM 1479 C CA . LYS A 1 180 ? -19.531 -0.426 -17.297 1 96.75 180 LYS A CA 1
ATOM 1480 C C . LYS A 1 180 ? -19.156 0.821 -16.5 1 96.75 180 LYS A C 1
ATOM 1482 O O . LYS A 1 180 ? -20.031 1.51 -15.969 1 96.75 180 LYS A O 1
ATOM 1487 N N . ARG A 1 181 ? -17.938 1.074 -16.438 1 95.31 181 ARG A N 1
ATOM 1488 C CA . ARG A 1 181 ? -17.453 2.203 -15.656 1 95.31 181 ARG A CA 1
ATOM 1489 C C . ARG A 1 181 ? -18.219 3.479 -16 1 95.31 181 ARG A C 1
ATOM 1491 O O . ARG A 1 181 ? -18.688 4.191 -15.125 1 95.31 181 ARG A O 1
ATOM 1498 N N . THR A 1 182 ? -18.312 3.818 -17.25 1 94.44 182 THR A N 1
ATOM 1499 C CA . THR A 1 182 ? -18.953 5.039 -17.719 1 94.44 182 THR A CA 1
ATOM 1500 C C . THR A 1 182 ? -20.406 5.102 -17.234 1 94.44 182 THR A C 1
ATOM 1502 O O . THR A 1 182 ? -20.859 6.148 -16.781 1 94.44 182 THR A O 1
ATOM 1505 N N . ASP A 1 183 ? -21.078 3.969 -17.281 1 94.44 183 ASP A N 1
ATOM 1506 C CA . ASP A 1 183 ? -22.469 3.912 -16.875 1 94.44 183 ASP A CA 1
ATOM 1507 C C . ASP A 1 183 ? -22.609 4.059 -15.367 1 94.44 183 ASP A C 1
ATOM 1509 O O . ASP A 1 183 ? -23.516 4.75 -14.883 1 94.44 183 ASP A O 1
ATOM 1513 N N . TYR A 1 184 ? -21.719 3.432 -14.711 1 94.19 184 TYR A N 1
ATOM 1514 C CA . TYR A 1 184 ? -21.734 3.516 -13.258 1 94.19 184 TYR A CA 1
ATOM 1515 C C . TYR A 1 184 ? -21.516 4.949 -12.789 1 94.19 184 TYR A C 1
ATOM 1517 O O . TYR A 1 184 ? -22.234 5.441 -11.906 1 94.19 184 TYR A O 1
ATOM 1525 N N . LEU A 1 185 ? -20.578 5.613 -13.352 1 92 185 LEU A N 1
ATOM 1526 C CA . LEU A 1 185 ? -20.25 6.98 -12.961 1 92 185 LEU A CA 1
ATOM 1527 C C . LEU A 1 185 ? -21.406 7.93 -13.289 1 92 185 LEU A C 1
ATOM 1529 O O . LEU A 1 185 ? -21.656 8.883 -12.547 1 92 185 LEU A O 1
ATOM 1533 N N . LYS A 1 186 ? -22.078 7.695 -14.336 1 91.38 186 LYS A N 1
ATOM 1534 C CA . LYS A 1 186 ? -23.25 8.484 -14.664 1 91.38 186 LYS A CA 1
ATOM 1535 C C . LYS A 1 186 ? -24.344 8.312 -13.617 1 91.38 186 LYS A C 1
ATOM 1537 O O . LYS A 1 186 ? -25 9.281 -13.227 1 91.38 186 LYS A O 1
ATOM 1542 N N . LEU A 1 187 ? -24.484 7.051 -13.18 1 90.5 187 LEU A N 1
ATOM 1543 C CA . LEU A 1 187 ? -25.531 6.707 -12.219 1 90.5 187 LEU A CA 1
ATOM 1544 C C . LEU A 1 187 ? -25.234 7.297 -10.844 1 90.5 187 LEU A C 1
ATOM 1546 O O . LEU A 1 187 ? -26.141 7.613 -10.086 1 90.5 187 LEU A O 1
ATOM 1550 N N . THR A 1 188 ? -23.969 7.453 -10.531 1 86.19 188 THR A N 1
ATOM 1551 C CA . THR A 1 188 ? -23.578 7.812 -9.172 1 86.19 188 THR A CA 1
ATOM 1552 C C . THR A 1 188 ? -23.109 9.266 -9.109 1 86.19 188 THR A C 1
ATOM 1554 O O . THR A 1 188 ? -22.531 9.695 -8.117 1 86.19 188 THR A O 1
ATOM 1557 N N . GLY A 1 189 ? -23.312 10.039 -10.086 1 80.94 189 GLY A N 1
ATOM 1558 C CA . GLY A 1 189 ? -22.922 11.445 -10.117 1 80.94 189 GLY A CA 1
ATOM 1559 C C . GLY A 1 189 ? -21.422 11.648 -10.211 1 80.94 189 GLY A C 1
ATOM 1560 O O . GLY A 1 189 ? -20.891 12.602 -9.641 1 80.94 189 GLY A O 1
ATOM 1561 N N . GLY A 1 190 ? -20.781 10.641 -10.766 1 77.25 190 GLY A N 1
ATOM 1562 C CA . GLY A 1 190 ? -19.359 10.773 -11.023 1 77.25 190 GLY A CA 1
ATOM 1563 C C . GLY A 1 190 ? -18.5 10.266 -9.883 1 77.25 190 GLY A C 1
ATOM 1564 O O . GLY A 1 190 ? -17.266 10.359 -9.938 1 77.25 190 GLY A O 1
ATOM 1565 N N . LYS A 1 191 ? -19.109 9.781 -8.883 1 79.31 191 LYS A N 1
ATOM 1566 C CA . LYS A 1 191 ? -18.344 9.312 -7.73 1 79.31 191 LYS A CA 1
ATOM 1567 C C . LYS A 1 191 ? -18.016 7.828 -7.863 1 79.31 191 LYS A C 1
ATOM 1569 O O . LYS A 1 191 ? -18.859 7.023 -8.242 1 79.31 191 LYS A O 1
ATOM 1574 N N . ASN A 1 192 ? -16.719 7.547 -7.699 1 76.06 192 ASN A N 1
ATOM 1575 C CA . ASN A 1 192 ? -16.281 6.152 -7.785 1 76.06 192 ASN A CA 1
ATOM 1576 C C . ASN A 1 192 ? -16.281 5.484 -6.414 1 76.06 192 ASN A C 1
ATOM 1578 O O . ASN A 1 192 ? -15.453 4.605 -6.152 1 76.06 192 ASN A O 1
ATOM 1582 N N . ASP A 1 193 ? -17.234 5.832 -5.656 1 80.88 193 ASP A N 1
ATOM 1583 C CA . ASP A 1 193 ? -17.328 5.297 -4.301 1 80.88 193 ASP A CA 1
ATOM 1584 C C . ASP A 1 193 ? -17.969 3.91 -4.309 1 80.88 193 ASP A C 1
ATOM 1586 O O . ASP A 1 193 ? -18.688 3.553 -5.246 1 80.88 193 ASP A O 1
ATOM 1590 N N . ARG A 1 194 ? -17.672 3.195 -3.316 1 89.12 194 ARG A N 1
ATOM 1591 C CA . ARG A 1 194 ? -18.391 1.943 -3.078 1 89.12 194 ARG A CA 1
ATOM 1592 C C . ARG A 1 194 ? -19.844 2.203 -2.688 1 89.12 194 ARG A C 1
ATOM 1594 O O . ARG A 1 194 ? -20.125 3.166 -1.977 1 89.12 194 ARG A O 1
ATOM 1601 N N . ARG A 1 195 ? -20.703 1.343 -3.182 1 90.69 195 ARG A N 1
ATOM 1602 C CA . ARG A 1 195 ? -22.109 1.497 -2.865 1 90.69 195 ARG A CA 1
ATOM 1603 C C . ARG A 1 195 ? -22.672 0.219 -2.254 1 90.69 195 ARG A C 1
ATOM 1605 O O . ARG A 1 195 ? -22.281 -0.885 -2.623 1 90.69 195 ARG A O 1
ATOM 1612 N N . PHE A 1 196 ? -23.656 0.421 -1.341 1 91.94 196 PHE A N 1
ATOM 1613 C CA . PHE A 1 196 ? -24.234 -0.711 -0.63 1 91.94 196 PHE A CA 1
ATOM 1614 C C . PHE A 1 196 ? -25.75 -0.743 -0.811 1 91.94 196 PHE A C 1
ATOM 1616 O O . PHE A 1 196 ? -26.422 -1.657 -0.324 1 91.94 196 PHE A O 1
ATOM 1623 N N . ASP A 1 197 ? -26.25 0.242 -1.454 1 90.19 197 ASP A N 1
ATOM 1624 C CA . ASP A 1 197 ? -27.672 0.239 -1.795 1 90.19 197 ASP A CA 1
ATOM 1625 C C . ASP A 1 197 ? -27.922 -0.532 -3.088 1 90.19 197 ASP A C 1
ATOM 1627 O O . ASP A 1 197 ? -28.406 0.035 -4.07 1 90.19 197 ASP A O 1
ATOM 1631 N N . LEU A 1 198 ? -27.75 -1.749 -3.051 1 91.19 198 LEU A N 1
ATOM 1632 C CA . LEU A 1 198 ? -27.766 -2.637 -4.211 1 91.19 198 LEU A CA 1
ATOM 1633 C C . LEU A 1 198 ? -29.125 -2.6 -4.902 1 91.19 198 LEU A C 1
ATOM 1635 O O . LEU A 1 198 ? -29.203 -2.604 -6.133 1 91.19 198 LEU A O 1
ATOM 1639 N N . GLU A 1 199 ? -30.141 -2.562 -4.164 1 90.44 199 GLU A N 1
ATOM 1640 C CA . GLU A 1 199 ? -31.484 -2.582 -4.715 1 90.44 199 GLU A CA 1
ATOM 1641 C C . GLU A 1 199 ? -31.703 -1.43 -5.691 1 90.44 199 GLU A C 1
ATOM 1643 O O . GLU A 1 199 ? -32.438 -1.568 -6.672 1 90.44 199 GLU A O 1
ATOM 1648 N N . ASN A 1 200 ? -31 -0.375 -5.465 1 91.12 200 ASN A N 1
ATOM 1649 C CA . ASN A 1 200 ? -31.172 0.817 -6.289 1 91.12 200 ASN A CA 1
ATOM 1650 C C . ASN A 1 200 ? -30.297 0.759 -7.543 1 91.12 200 ASN A C 1
ATOM 1652 O O . ASN A 1 200 ? -30.578 1.449 -8.531 1 91.12 200 ASN A O 1
ATOM 1656 N N . LEU A 1 201 ? -29.297 -0.09 -7.543 1 93 201 LEU A N 1
ATOM 1657 C CA . LEU A 1 201 ? -28.312 -0.02 -8.625 1 93 201 LEU A CA 1
ATOM 1658 C C . LEU A 1 201 ? -28.375 -1.274 -9.492 1 93 201 LEU A C 1
ATOM 1660 O O . LEU A 1 201 ? -28.047 -1.23 -10.68 1 93 201 LEU A O 1
ATOM 1664 N N . VAL A 1 202 ? -28.859 -2.344 -9 1 93.06 202 VAL A N 1
ATOM 1665 C CA . VAL A 1 202 ? -28.812 -3.652 -9.641 1 93.06 202 VAL A CA 1
ATOM 1666 C C . VAL A 1 202 ? -29.656 -3.633 -10.922 1 93.06 202 VAL A C 1
ATOM 1668 O O . VAL A 1 202 ? -29.281 -4.242 -11.922 1 93.06 202 VAL A O 1
ATOM 1671 N N . PRO A 1 203 ? -30.75 -2.846 -10.977 1 94.12 203 PRO A N 1
ATOM 1672 C CA . PRO A 1 203 ? -31.547 -2.83 -12.211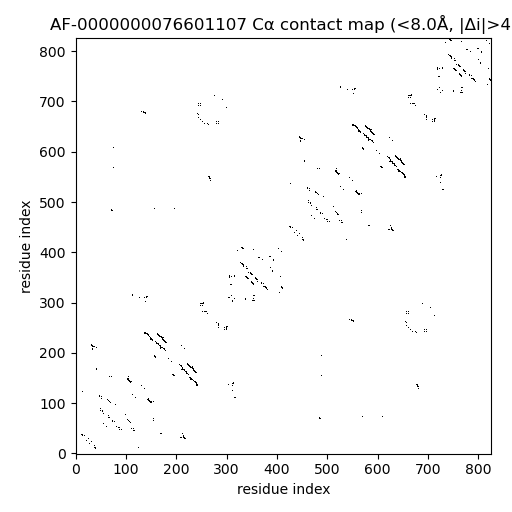 1 94.12 203 PRO A CA 1
ATOM 1673 C C . PRO A 1 203 ? -30.781 -2.262 -13.398 1 94.12 203 PRO A C 1
ATOM 1675 O O . PRO A 1 203 ? -31.172 -2.457 -14.555 1 94.12 203 PRO A O 1
ATOM 1678 N N . TYR A 1 204 ? -29.703 -1.61 -13.172 1 95.88 204 TYR A N 1
ATOM 1679 C CA . TYR A 1 204 ? -28.953 -0.946 -14.234 1 95.88 204 TYR A CA 1
ATOM 1680 C C . TYR A 1 204 ? -27.703 -1.744 -14.602 1 95.88 204 TYR A C 1
ATOM 1682 O O . TYR A 1 204 ? -26.906 -1.303 -15.43 1 95.88 204 TYR A O 1
ATOM 1690 N N . ALA A 1 205 ? -27.5 -2.873 -14.055 1 97.69 205 ALA A N 1
ATOM 1691 C CA . ALA A 1 205 ? -26.328 -3.717 -14.273 1 97.69 205 ALA A CA 1
ATOM 1692 C C . ALA A 1 205 ? -26.656 -4.871 -15.219 1 97.69 205 ALA A C 1
ATOM 1694 O O . ALA A 1 205 ? -27.828 -5.219 -15.414 1 97.69 205 ALA A O 1
ATOM 1695 N N . ASP A 1 206 ? -25.641 -5.418 -15.867 1 98.06 206 ASP A N 1
ATOM 1696 C CA . ASP A 1 206 ? -25.75 -6.746 -16.453 1 98.06 206 ASP A CA 1
ATOM 1697 C C . ASP A 1 206 ? -25.625 -7.832 -15.383 1 98.06 206 ASP A C 1
ATOM 1699 O O . ASP A 1 206 ? -24.719 -7.785 -14.555 1 98.06 206 ASP A O 1
ATOM 1703 N N . HIS A 1 207 ? -26.562 -8.734 -15.383 1 98.12 207 HIS A N 1
ATOM 1704 C CA . HIS A 1 207 ? -26.594 -9.797 -14.383 1 98.12 207 HIS A CA 1
ATOM 1705 C C . HIS A 1 207 ? -26.188 -11.133 -14.992 1 98.12 207 HIS A C 1
ATOM 1707 O O . HIS A 1 207 ? -26.703 -11.531 -16.031 1 98.12 207 HIS A O 1
ATOM 1713 N N . PHE A 1 208 ? -25.25 -11.828 -14.32 1 98.44 208 PHE A N 1
ATOM 1714 C CA . PHE A 1 208 ? -24.812 -13.156 -14.734 1 98.44 208 PHE A CA 1
ATOM 1715 C C . PHE A 1 208 ? -24.906 -14.141 -13.57 1 98.44 208 PHE A C 1
ATOM 1717 O O . PHE A 1 208 ? -24.766 -13.75 -12.406 1 98.44 208 PHE A O 1
ATOM 1724 N N . VAL A 1 209 ? -25.188 -15.391 -13.875 1 98.5 209 VAL A N 1
ATOM 1725 C CA . VAL A 1 209 ? -25.156 -16.484 -12.914 1 98.5 209 VAL A CA 1
ATOM 1726 C C . VAL A 1 209 ? -24.016 -17.438 -13.25 1 98.5 209 VAL A C 1
ATOM 1728 O O . VAL A 1 209 ? -24 -18.062 -14.312 1 98.5 209 VAL A O 1
ATOM 1731 N N . MET A 1 210 ? -23.109 -17.484 -12.367 1 98.44 210 MET A N 1
ATOM 1732 C CA . MET A 1 210 ? -21.953 -18.344 -12.578 1 98.44 210 MET A CA 1
ATOM 1733 C C . MET A 1 210 ? -22.203 -19.75 -12.047 1 98.44 210 MET A C 1
ATOM 1735 O O . MET A 1 210 ? -22.609 -19.922 -10.898 1 98.44 210 MET A O 1
ATOM 1739 N N . LYS A 1 211 ? -21.906 -20.719 -12.875 1 98.31 211 LYS A N 1
ATOM 1740 C CA . LYS A 1 211 ? -21.938 -22.125 -12.508 1 98.31 211 LYS A CA 1
ATOM 1741 C C . LYS A 1 211 ? -20.531 -22.703 -12.445 1 98.31 211 LYS A C 1
ATOM 1743 O O . LYS A 1 211 ? -19.609 -22.172 -13.047 1 98.31 211 LYS A O 1
ATOM 1748 N N . PRO A 1 212 ? -20.422 -23.797 -11.617 1 98.12 212 PRO A N 1
ATOM 1749 C CA . PRO A 1 212 ? -19.078 -24.391 -11.547 1 98.12 212 PRO A CA 1
ATOM 1750 C C . PRO A 1 212 ? -18.484 -24.656 -12.922 1 98.12 212 PRO A C 1
ATOM 1752 O O . PRO A 1 212 ? -19.141 -25.234 -13.789 1 98.12 212 PRO A O 1
ATOM 1755 N N . GLY A 1 213 ? -17.234 -24.125 -13.086 1 98.44 213 GLY A N 1
ATOM 1756 C CA . GLY A 1 213 ? -16.547 -24.328 -14.344 1 98.44 213 GLY A CA 1
ATOM 1757 C C . GLY A 1 213 ? -16.578 -23.125 -15.25 1 98.44 213 GLY A C 1
ATOM 1758 O O . GLY A 1 213 ? -15.805 -23.031 -16.219 1 98.44 213 GLY A O 1
ATOM 1759 N N . ASP A 1 214 ? -17.453 -22.172 -14.984 1 98.75 214 ASP A N 1
ATOM 1760 C CA . ASP A 1 214 ? -17.562 -20.969 -15.805 1 98.75 214 ASP A CA 1
ATOM 1761 C C . ASP A 1 214 ? -16.391 -20.031 -15.578 1 98.75 214 ASP A C 1
ATOM 1763 O O . ASP A 1 214 ? -15.773 -20.047 -14.508 1 98.75 214 ASP A O 1
ATOM 1767 N N . CYS A 1 215 ? -16.078 -19.281 -16.625 1 98.81 215 CYS A N 1
ATOM 1768 C CA . CYS A 1 215 ? -15.023 -18.266 -16.578 1 98.81 215 CYS A CA 1
ATOM 1769 C C . CYS A 1 215 ? -15.609 -16.859 -16.734 1 98.81 215 CYS A C 1
ATOM 1771 O O . CYS A 1 215 ? -16.406 -16.625 -17.641 1 98.81 215 CYS A O 1
ATOM 1773 N N . LEU A 1 216 ? -15.312 -16.016 -15.82 1 98.88 216 LEU A N 1
ATOM 1774 C CA . LEU A 1 216 ? -15.727 -14.617 -15.875 1 98.88 216 LEU A CA 1
ATOM 1775 C C . LEU A 1 216 ? -14.523 -13.695 -16.016 1 98.88 216 LEU A C 1
ATOM 1777 O O . LEU A 1 216 ? -13.547 -13.828 -15.273 1 98.88 216 LEU A O 1
ATOM 1781 N N . PHE A 1 217 ? -14.555 -12.812 -17.047 1 98.62 217 PHE A N 1
ATOM 1782 C CA . PHE A 1 217 ? -13.562 -11.758 -17.188 1 98.62 217 PHE A CA 1
ATOM 1783 C C . PHE A 1 217 ? -14.188 -10.391 -16.938 1 98.62 217 PHE A C 1
ATOM 1785 O O . PHE A 1 217 ? -15.234 -10.07 -17.5 1 98.62 217 PHE A O 1
ATOM 1792 N N . ILE A 1 218 ? -13.586 -9.641 -16.016 1 98.5 218 ILE A N 1
ATOM 1793 C CA . ILE A 1 218 ? -13.977 -8.258 -15.742 1 98.5 218 ILE A CA 1
ATOM 1794 C C . ILE A 1 218 ? -12.797 -7.328 -15.992 1 98.5 218 ILE A C 1
ATOM 1796 O O . ILE A 1 218 ? -11.789 -7.383 -15.281 1 98.5 218 ILE A O 1
ATOM 1800 N N . PRO A 1 219 ? -12.867 -6.48 -16.984 1 96.94 219 PRO A N 1
ATOM 1801 C CA . PRO A 1 219 ? -11.742 -5.574 -17.25 1 96.94 219 PRO A CA 1
ATOM 1802 C C . PRO A 1 219 ? -11.555 -4.535 -16.156 1 96.94 219 PRO A C 1
ATOM 1804 O O . PRO A 1 219 ? -12.5 -4.219 -15.422 1 96.94 219 PRO A O 1
ATOM 1807 N N . LYS A 1 220 ? -10.383 -4.039 -16.078 1 95 220 LYS A N 1
ATOM 1808 C CA . LYS A 1 220 ? -10.047 -2.973 -15.141 1 95 220 LYS A CA 1
ATOM 1809 C C . LYS A 1 220 ? -11.031 -1.811 -15.258 1 95 220 LYS A C 1
ATOM 1811 O O . LYS A 1 220 ? -11.32 -1.342 -16.359 1 95 220 LYS A O 1
ATOM 1816 N N . GLY A 1 221 ? -11.562 -1.425 -14.062 1 94.62 221 GLY A N 1
ATOM 1817 C CA . GLY A 1 221 ? -12.344 -0.199 -14.039 1 94.62 221 GLY A CA 1
ATOM 1818 C C . GLY A 1 221 ? -13.844 -0.447 -13.984 1 94.62 221 GLY A C 1
ATOM 1819 O O . GLY A 1 221 ? -14.602 0.415 -13.547 1 94.62 221 GLY A O 1
ATOM 1820 N N . ASP A 1 222 ? -14.305 -1.599 -14.562 1 97.25 222 ASP A N 1
ATOM 1821 C CA . ASP A 1 222 ? -15.734 -1.883 -14.5 1 97.25 222 ASP A CA 1
ATOM 1822 C C . ASP A 1 222 ? -16.156 -2.266 -13.078 1 97.25 222 ASP A C 1
ATOM 1824 O O . ASP A 1 222 ? -15.445 -2.996 -12.391 1 97.25 222 ASP A O 1
ATOM 1828 N N . PHE A 1 223 ? -17.281 -1.743 -12.688 1 97.62 223 PHE A N 1
ATOM 1829 C CA . PHE A 1 223 ? -17.781 -1.983 -11.344 1 97.62 223 PHE A CA 1
ATOM 1830 C C . PHE A 1 223 ? -18.516 -3.312 -11.266 1 97.62 223 PHE A C 1
ATOM 1832 O O . PHE A 1 223 ? -19.109 -3.76 -12.25 1 97.62 223 PHE A O 1
ATOM 1839 N N . HIS A 1 224 ? -18.5 -3.953 -10.094 1 98.19 224 HIS A N 1
ATOM 1840 C CA . HIS A 1 224 ? -19.172 -5.246 -9.961 1 98.19 224 HIS A CA 1
ATOM 1841 C C . HIS A 1 224 ? -19.438 -5.574 -8.492 1 98.19 224 HIS A C 1
ATOM 1843 O O . HIS A 1 224 ? -18.859 -4.957 -7.598 1 98.19 224 HIS A O 1
ATOM 1849 N N . VAL A 1 225 ? -20.328 -6.465 -8.266 1 97.62 225 VAL A N 1
ATOM 1850 C CA . VAL A 1 225 ? -20.609 -7.043 -6.961 1 97.62 225 VAL A CA 1
ATOM 1851 C C . VAL A 1 225 ? -21.094 -8.484 -7.129 1 97.62 225 VAL A C 1
ATOM 1853 O O . VAL A 1 225 ? -21.828 -8.789 -8.07 1 97.62 225 VAL A O 1
ATOM 1856 N N . PHE A 1 226 ? -20.656 -9.344 -6.242 1 97.69 226 PHE A N 1
ATOM 1857 C CA . PHE A 1 226 ? -21.047 -10.75 -6.258 1 97.69 226 PHE A CA 1
ATOM 1858 C C . PHE A 1 226 ? -22.031 -11.047 -5.133 1 97.69 226 PHE A C 1
ATOM 1860 O O . PHE A 1 226 ? -22.031 -10.367 -4.105 1 97.69 226 PHE A O 1
ATOM 1867 N N . GLU A 1 227 ? -22.875 -12.039 -5.355 1 97 227 GLU A N 1
ATOM 1868 C CA . GLU A 1 227 ? -23.75 -12.594 -4.324 1 97 227 GLU A CA 1
ATOM 1869 C C . GLU A 1 227 ? -23.656 -14.117 -4.281 1 97 227 GLU A C 1
ATOM 1871 O O . GLU A 1 227 ? -23.719 -14.781 -5.32 1 97 227 GLU A O 1
ATOM 1876 N N . ASN A 1 228 ? -23.453 -14.594 -3.107 1 96.31 228 ASN A N 1
ATOM 1877 C CA . ASN A 1 228 ? -23.422 -16.047 -2.904 1 96.31 228 ASN A CA 1
ATOM 1878 C C . ASN A 1 228 ? -24.781 -16.562 -2.414 1 96.31 228 ASN A C 1
ATOM 1880 O O . ASN A 1 228 ? -25.312 -16.062 -1.423 1 96.31 228 ASN A O 1
ATOM 1884 N N . VAL A 1 229 ? -25.344 -17.609 -3.021 1 94.94 229 VAL A N 1
ATOM 1885 C CA . VAL A 1 229 ? -26.609 -18.219 -2.617 1 94.94 229 VAL A CA 1
ATOM 1886 C C . VAL A 1 229 ? -26.344 -19.375 -1.656 1 94.94 229 VAL A C 1
ATOM 1888 O O . VAL A 1 229 ? -27.234 -19.781 -0.894 1 94.94 229 VAL A O 1
ATOM 1891 N N . GLY A 1 230 ? -25.266 -19.875 -1.633 1 96.75 230 GLY A N 1
ATOM 1892 C CA . GLY A 1 230 ? -24.734 -20.922 -0.782 1 96.75 230 GLY A CA 1
ATOM 1893 C C . GLY A 1 230 ? -23.219 -20.953 -0.75 1 96.75 230 GLY A C 1
ATOM 1894 O O . GLY A 1 230 ? -22.562 -19.953 -1 1 96.75 230 GLY A O 1
ATOM 1895 N N . TYR A 1 231 ? -22.734 -22.094 -0.337 1 97.81 231 TYR A N 1
ATOM 1896 C CA . TYR A 1 231 ? -21.297 -22.219 -0.278 1 97.81 231 TYR A CA 1
ATOM 1897 C C . TYR A 1 231 ? -20.688 -22.297 -1.679 1 97.81 231 TYR A C 1
ATOM 1899 O O . TYR A 1 231 ? -21.109 -23.125 -2.496 1 97.81 231 TYR A O 1
ATOM 1907 N N . SER A 1 232 ? -19.734 -21.484 -1.948 1 97.56 232 SER A N 1
ATOM 1908 C CA . SER A 1 232 ? -19 -21.547 -3.203 1 97.56 232 SER A CA 1
ATOM 1909 C C . SER A 1 232 ? -17.641 -20.875 -3.084 1 97.56 232 SER A C 1
ATOM 1911 O O . SER A 1 232 ? -17.406 -20.109 -2.152 1 97.56 232 SER A O 1
ATOM 1913 N N . SER A 1 233 ? -16.797 -21.219 -3.936 1 97.94 233 SER A N 1
ATOM 1914 C CA . SER A 1 233 ? -15.492 -20.578 -4.074 1 97.94 233 SER A CA 1
ATOM 1915 C C . SER A 1 233 ? -15.18 -20.266 -5.535 1 97.94 233 SER A C 1
ATOM 1917 O O . SER A 1 233 ? -15.789 -20.844 -6.441 1 97.94 233 SER A O 1
ATOM 1919 N N . PHE A 1 234 ? -14.375 -19.344 -5.77 1 98.31 234 PHE A N 1
ATOM 1920 C CA . PHE A 1 234 ? -13.82 -19.141 -7.102 1 98.31 234 PHE A CA 1
ATOM 1921 C C . PHE A 1 234 ? -12.32 -18.891 -7.031 1 98.31 234 PHE A C 1
ATOM 1923 O O . PHE A 1 234 ? -11.797 -18.531 -5.973 1 98.31 234 PHE A O 1
ATOM 1930 N N . LEU A 1 235 ? -11.633 -19.172 -8.117 1 98.56 235 LEU A N 1
ATOM 1931 C CA . LEU A 1 235 ? -10.219 -18.891 -8.336 1 98.56 235 LEU A CA 1
ATOM 1932 C C . LEU A 1 235 ? -10.047 -17.703 -9.281 1 98.56 235 LEU A C 1
ATOM 1934 O O . LEU A 1 235 ? -10.617 -17.688 -10.367 1 98.56 235 LEU A O 1
ATOM 1938 N N . GLY A 1 236 ? -9.305 -16.75 -8.781 1 98.5 236 GLY A N 1
ATOM 1939 C CA . GLY A 1 236 ? -9.062 -15.578 -9.602 1 98.5 236 GLY A CA 1
ATOM 1940 C C . GLY A 1 236 ? -7.594 -15.352 -9.898 1 98.5 236 GLY A C 1
ATOM 1941 O O . GLY A 1 236 ? -6.727 -15.781 -9.141 1 98.5 236 GLY A O 1
ATOM 1942 N N . PHE A 1 237 ? -7.324 -14.711 -11.047 1 98.44 237 PHE A N 1
ATOM 1943 C CA . PHE A 1 237 ? -6.012 -14.211 -11.445 1 98.44 237 PHE A CA 1
ATOM 1944 C C . PHE A 1 237 ? -6.031 -12.695 -11.594 1 98.44 237 PHE A C 1
ATOM 1946 O O . PHE A 1 237 ? -6.902 -12.148 -12.273 1 98.44 237 PHE A O 1
ATOM 1953 N N . ILE A 1 238 ? -5.172 -12.078 -10.906 1 97.88 238 ILE A N 1
ATOM 1954 C CA . ILE A 1 238 ? -4.93 -10.664 -11.148 1 97.88 238 ILE A CA 1
ATOM 1955 C C . ILE A 1 238 ? -3.818 -10.492 -12.18 1 97.88 238 ILE A C 1
ATOM 1957 O O . ILE A 1 238 ? -2.703 -10.984 -11.984 1 97.88 238 ILE A O 1
ATOM 1961 N N . LEU A 1 239 ? -4.102 -9.922 -13.281 1 96.31 239 LEU A N 1
ATOM 1962 C CA . LEU A 1 239 ? -3.104 -9.531 -14.273 1 96.31 239 LEU A CA 1
ATOM 1963 C C . LEU A 1 239 ? -2.703 -8.07 -14.094 1 96.31 239 LEU A C 1
ATOM 1965 O O . LEU A 1 239 ? -3.424 -7.172 -14.523 1 96.31 239 LEU A O 1
ATOM 1969 N N . TYR A 1 240 ? -1.585 -7.859 -13.492 1 95.06 240 TYR A N 1
ATOM 1970 C CA . TYR A 1 240 ? -1.243 -6.508 -13.062 1 95.06 240 TYR A CA 1
ATOM 1971 C C . TYR A 1 240 ? -0.775 -5.664 -14.242 1 95.06 240 TYR A C 1
ATOM 1973 O O . TYR A 1 240 ? 0.081 -6.094 -15.023 1 95.06 240 TYR A O 1
ATOM 1981 N N . PRO A 1 241 ? -1.339 -4.496 -14.336 1 92.75 241 PRO A N 1
ATOM 1982 C CA . PRO A 1 241 ? -0.749 -3.543 -15.281 1 92.75 241 PRO A CA 1
ATOM 1983 C C . PRO A 1 241 ? 0.581 -2.975 -14.789 1 92.75 241 PRO A C 1
ATOM 1985 O O . PRO A 1 241 ? 0.911 -3.098 -13.609 1 92.75 241 PRO A O 1
ATOM 1988 N N . SER A 1 242 ? 1.339 -2.475 -15.719 1 93.06 242 SER A N 1
ATOM 1989 C CA . SER A 1 242 ? 2.604 -1.835 -15.375 1 93.06 242 SER A CA 1
ATOM 1990 C C . SER A 1 242 ? 2.715 -0.452 -16.016 1 93.06 242 SER A C 1
ATOM 1992 O O . SER A 1 242 ? 1.865 -0.061 -16.812 1 93.06 242 SER A O 1
ATOM 1994 N N . ASN A 1 243 ? 3.605 0.304 -15.5 1 94 243 ASN A N 1
ATOM 1995 C CA . ASN A 1 243 ? 3.984 1.598 -16.062 1 94 243 ASN A CA 1
ATOM 1996 C C . ASN A 1 243 ? 5.453 1.918 -15.789 1 94 243 ASN A C 1
ATOM 1998 O O . ASN A 1 243 ? 6.164 1.121 -15.172 1 94 243 ASN A O 1
ATOM 2002 N N . SER A 1 244 ? 5.898 3.004 -16.25 1 94.31 244 SER A N 1
ATOM 2003 C CA . SER A 1 244 ? 7.312 3.35 -16.141 1 94.31 244 SER A CA 1
ATOM 2004 C C . SER A 1 244 ? 7.738 3.484 -14.688 1 94.31 244 SER A C 1
ATOM 2006 O O . SER A 1 244 ? 8.867 3.145 -14.328 1 94.31 244 SER A O 1
ATOM 2008 N N . ILE A 1 245 ? 6.898 3.941 -13.852 1 95.5 245 ILE A N 1
ATOM 2009 C CA . ILE A 1 245 ? 7.199 4.121 -12.43 1 95.5 245 ILE A CA 1
ATOM 2010 C C . ILE A 1 245 ? 7.422 2.76 -11.773 1 95.5 245 ILE A C 1
ATOM 2012 O O . ILE A 1 245 ? 8.414 2.559 -11.07 1 95.5 245 ILE A O 1
ATOM 2016 N N . THR A 1 246 ? 6.465 1.871 -12.07 1 95.81 246 THR A N 1
ATOM 2017 C CA . THR A 1 246 ? 6.578 0.536 -11.492 1 95.81 246 THR A CA 1
ATOM 2018 C C . THR A 1 246 ? 7.891 -0.122 -11.906 1 95.81 246 THR A C 1
ATOM 2020 O O . THR A 1 246 ? 8.578 -0.716 -11.07 1 95.81 246 THR A O 1
ATOM 2023 N N . ILE A 1 247 ? 8.219 0.001 -13.133 1 95.5 247 ILE A N 1
ATOM 2024 C CA . ILE A 1 247 ? 9.438 -0.603 -13.656 1 95.5 247 ILE A CA 1
ATOM 2025 C C . ILE A 1 247 ? 10.656 0.085 -13.039 1 95.5 247 ILE A C 1
ATOM 2027 O O . ILE A 1 247 ? 11.633 -0.575 -12.672 1 95.5 247 ILE A O 1
ATOM 2031 N N . GLY A 1 248 ? 10.578 1.418 -12.938 1 95.12 248 GLY A N 1
ATOM 2032 C CA . GLY A 1 248 ? 11.656 2.15 -12.281 1 95.12 248 GLY A CA 1
ATOM 2033 C C . GLY A 1 248 ? 11.859 1.738 -10.836 1 95.12 248 GLY A C 1
ATOM 2034 O O . GLY A 1 248 ? 13 1.596 -10.383 1 95.12 248 GLY A O 1
ATOM 2035 N N . HIS A 1 249 ? 10.789 1.55 -10.125 1 96.94 249 HIS A N 1
ATOM 2036 C CA . HIS A 1 249 ? 10.859 1.11 -8.734 1 96.94 249 HIS A CA 1
ATOM 2037 C C . HIS A 1 249 ? 11.531 -0.254 -8.625 1 96.94 249 HIS A C 1
ATOM 2039 O O . HIS A 1 249 ? 12.328 -0.484 -7.711 1 96.94 249 HIS A O 1
ATOM 2045 N N . GLU A 1 250 ? 11.211 -1.135 -9.547 1 95.81 250 GLU A N 1
ATOM 2046 C CA . GLU A 1 250 ? 11.844 -2.447 -9.539 1 95.81 250 GLU A CA 1
ATOM 2047 C C . GLU A 1 250 ? 13.359 -2.326 -9.727 1 95.81 250 GLU A C 1
ATOM 2049 O O . GLU A 1 250 ? 14.125 -3.064 -9.117 1 95.81 250 GLU A O 1
ATOM 2054 N N . GLY A 1 251 ? 13.727 -1.43 -10.594 1 94.06 251 GLY A N 1
ATOM 2055 C CA . GLY A 1 251 ? 15.148 -1.168 -10.766 1 94.06 251 GLY A CA 1
ATOM 2056 C C . GLY A 1 251 ? 15.828 -0.711 -9.492 1 94.06 251 GLY A C 1
ATOM 2057 O O . GLY A 1 251 ? 16.891 -1.219 -9.133 1 94.06 251 GLY A O 1
ATOM 2058 N N . ILE A 1 252 ? 15.18 0.204 -8.797 1 95.25 252 ILE A N 1
ATOM 2059 C CA . ILE A 1 252 ? 15.711 0.721 -7.539 1 95.25 252 ILE A CA 1
ATOM 2060 C C . ILE A 1 252 ? 15.797 -0.407 -6.516 1 95.25 252 ILE A C 1
ATOM 2062 O O . ILE A 1 252 ? 16.812 -0.548 -5.824 1 95.25 252 ILE A O 1
ATOM 2066 N N . ASN A 1 253 ? 14.797 -1.177 -6.453 1 95.19 253 ASN A N 1
ATOM 2067 C CA . ASN A 1 253 ? 14.773 -2.287 -5.504 1 95.19 253 ASN A CA 1
ATOM 2068 C C . ASN A 1 253 ? 15.945 -3.24 -5.738 1 95.19 253 ASN A C 1
ATOM 2070 O O . ASN A 1 253 ? 16.594 -3.67 -4.785 1 95.19 253 ASN A O 1
ATOM 2074 N N . MET A 1 254 ? 16.141 -3.549 -6.941 1 91.12 254 MET A N 1
ATOM 2075 C CA . MET A 1 254 ? 17.203 -4.492 -7.273 1 91.12 254 MET A CA 1
ATOM 2076 C C . MET A 1 254 ? 18.578 -3.889 -6.988 1 91.12 254 MET A C 1
ATOM 2078 O O . MET A 1 254 ? 19.469 -4.578 -6.488 1 91.12 254 MET A O 1
ATOM 2082 N N . LEU A 1 255 ? 18.734 -2.629 -7.305 1 89.94 255 LEU A N 1
ATOM 2083 C CA . LEU A 1 255 ? 20 -1.956 -6.996 1 89.94 255 LEU A CA 1
ATOM 2084 C C . LEU A 1 255 ? 20.25 -1.938 -5.492 1 89.94 255 LEU A C 1
ATOM 2086 O O . LEU A 1 255 ? 21.375 -2.174 -5.043 1 89.94 255 LEU A O 1
ATOM 2090 N N . ALA A 1 256 ? 19.203 -1.649 -4.777 1 91.44 256 ALA A N 1
ATOM 2091 C CA . ALA A 1 256 ? 19.328 -1.618 -3.322 1 91.44 256 ALA A CA 1
ATOM 2092 C C . ALA A 1 256 ? 19.672 -3.002 -2.771 1 91.44 256 ALA A C 1
ATOM 2094 O O . ALA A 1 256 ? 20.438 -3.123 -1.811 1 91.44 256 ALA A O 1
ATOM 2095 N N . GLU A 1 257 ? 19.031 -3.99 -3.32 1 87 257 GLU A N 1
ATOM 2096 C CA . GLU A 1 257 ? 19.312 -5.359 -2.908 1 87 257 GLU A CA 1
ATOM 2097 C C . GLU A 1 257 ? 20.797 -5.699 -3.121 1 87 257 GLU A C 1
ATOM 2099 O O . GLU A 1 257 ? 21.391 -6.391 -2.299 1 87 257 GLU A O 1
ATOM 2104 N N . ARG A 1 258 ? 21.344 -5.246 -4.117 1 82.88 258 ARG A N 1
ATOM 2105 C CA . ARG A 1 258 ? 22.719 -5.562 -4.484 1 82.88 258 ARG A CA 1
ATOM 2106 C C . ARG A 1 258 ? 23.703 -4.691 -3.717 1 82.88 258 ARG A C 1
ATOM 2108 O O . ARG A 1 258 ? 24.766 -5.164 -3.305 1 82.88 258 ARG A O 1
ATOM 2115 N N . ASN A 1 259 ? 23.328 -3.387 -3.562 1 87.31 259 ASN A N 1
ATOM 2116 C CA . ASN A 1 259 ? 24.312 -2.432 -3.062 1 87.31 259 ASN A CA 1
ATOM 2117 C C . ASN A 1 259 ? 24.078 -2.086 -1.597 1 87.31 259 ASN A C 1
ATOM 2119 O O . ASN A 1 259 ? 24.953 -1.537 -0.927 1 87.31 259 ASN A O 1
ATOM 2123 N N . GLY A 1 260 ? 22.891 -2.402 -1.155 1 87.94 260 GLY A N 1
ATOM 2124 C CA . GLY A 1 260 ? 22.578 -2.123 0.234 1 87.94 260 GLY A CA 1
ATOM 2125 C C . GLY A 1 260 ? 21.469 -1.098 0.395 1 87.94 260 GLY A C 1
ATOM 2126 O O . GLY A 1 260 ? 21.219 -0.29 -0.504 1 87.94 260 GLY A O 1
ATOM 2127 N N . ASN A 1 261 ? 20.797 -1.176 1.483 1 90.12 261 ASN A N 1
ATOM 2128 C CA . ASN A 1 261 ? 19.688 -0.302 1.868 1 90.12 261 ASN A CA 1
ATOM 2129 C C . ASN A 1 261 ? 19.906 0.292 3.258 1 90.12 261 ASN A C 1
ATOM 2131 O O . ASN A 1 261 ? 19.766 -0.406 4.262 1 90.12 261 ASN A O 1
ATOM 2135 N N . ASN A 1 262 ? 20.188 1.529 3.318 1 88.31 262 ASN A N 1
ATOM 2136 C CA . ASN A 1 262 ? 20.469 2.168 4.598 1 88.31 262 ASN A CA 1
ATOM 2137 C C . ASN A 1 262 ? 19.219 2.795 5.211 1 88.31 262 ASN A C 1
ATOM 2139 O O . ASN A 1 262 ? 18.531 3.578 4.555 1 88.31 262 ASN A O 1
ATOM 2143 N N . SER A 1 263 ? 19.031 2.424 6.434 1 88.44 263 SER A N 1
ATOM 2144 C CA . SER A 1 263 ? 17.906 3.012 7.152 1 88.44 263 SER A CA 1
ATOM 2145 C C . SER A 1 263 ? 18.281 4.371 7.734 1 88.44 263 SER A C 1
ATOM 2147 O O . SER A 1 263 ? 19.391 4.566 8.219 1 88.44 263 SER A O 1
ATOM 2149 N N . LEU A 1 264 ? 17.344 5.277 7.68 1 86.88 264 LEU A N 1
ATOM 2150 C CA . LEU A 1 264 ? 17.531 6.629 8.203 1 86.88 264 LEU A CA 1
ATOM 2151 C C . LEU A 1 264 ? 16.219 7.172 8.766 1 86.88 264 LEU A C 1
ATOM 2153 O O . LEU A 1 264 ? 15.188 7.117 8.102 1 86.88 264 LEU A O 1
ATOM 2157 N N . TYR A 1 265 ? 16.281 7.668 9.992 1 88.06 265 TYR A N 1
ATOM 2158 C CA . TYR A 1 265 ? 15.062 8.234 10.57 1 88.06 265 TYR A CA 1
ATOM 2159 C C . TYR A 1 265 ? 15.078 9.758 10.492 1 88.06 265 TYR A C 1
ATOM 2161 O O . TYR A 1 265 ? 14.273 10.359 9.773 1 88.06 265 TYR A O 1
ATOM 2169 N N . PHE A 1 266 ? 16.047 10.383 11.219 1 93.44 266 PHE A N 1
ATOM 2170 C CA . PHE A 1 266 ? 16.094 11.836 11.312 1 93.44 266 PHE A CA 1
ATOM 2171 C C . PHE A 1 266 ? 17.391 12.383 10.734 1 93.44 266 PHE A C 1
ATOM 2173 O O . PHE A 1 266 ? 18.469 11.812 10.961 1 93.44 266 PHE A O 1
ATOM 2180 N N . VAL A 1 267 ? 17.297 13.453 9.977 1 94.69 267 VAL A N 1
ATOM 2181 C CA . VAL A 1 267 ? 18.438 14.148 9.383 1 94.69 267 VAL A CA 1
ATOM 2182 C C . VAL A 1 267 ? 18.375 15.633 9.727 1 94.69 267 VAL A C 1
ATOM 2184 O O . VAL A 1 267 ? 17.312 16.25 9.672 1 94.69 267 VAL A O 1
ATOM 2187 N N . LYS A 1 268 ? 19.516 16.172 10.07 1 94.56 268 LYS A N 1
ATOM 2188 C CA . LYS A 1 268 ? 19.547 17.609 10.305 1 94.56 268 LYS A CA 1
ATOM 2189 C C . LYS A 1 268 ? 19.109 18.375 9.055 1 94.56 268 LYS A C 1
ATOM 2191 O O . LYS A 1 268 ? 19.484 18.016 7.938 1 94.56 268 LYS A O 1
ATOM 2196 N N . GLU A 1 269 ? 18.328 19.359 9.266 1 92.56 269 GLU A N 1
ATOM 2197 C CA . GLU A 1 269 ? 17.703 20.094 8.156 1 92.56 269 GLU A CA 1
ATOM 2198 C C . GLU A 1 269 ? 18.75 20.703 7.238 1 92.56 269 GLU A C 1
ATOM 2200 O O . GLU A 1 269 ? 18.547 20.781 6.023 1 92.56 269 GLU A O 1
ATOM 2205 N N . ASP A 1 270 ? 19.938 21.109 7.812 1 92.62 270 ASP A N 1
ATOM 2206 C CA . ASP A 1 270 ? 20.984 21.734 7 1 92.62 270 ASP A CA 1
ATOM 2207 C C . ASP A 1 270 ? 21.781 20.688 6.234 1 92.62 270 ASP A C 1
ATOM 2209 O O . ASP A 1 270 ? 22.609 21.016 5.387 1 92.62 270 ASP A O 1
ATOM 2213 N N . GLU A 1 271 ? 21.516 19.438 6.469 1 94.69 271 GLU A N 1
ATOM 2214 C CA . GLU A 1 271 ? 22.219 18.344 5.812 1 94.69 271 GLU A CA 1
ATOM 2215 C C . GLU A 1 271 ? 21.312 17.562 4.875 1 94.69 271 GLU A C 1
ATOM 2217 O O . GLU A 1 271 ? 21.672 16.5 4.391 1 94.69 271 GLU A O 1
ATOM 2222 N N . LEU A 1 272 ? 20.188 18.062 4.633 1 93.38 272 LEU A N 1
ATOM 2223 C CA . LEU A 1 272 ? 19.156 17.344 3.904 1 93.38 272 LEU A CA 1
ATOM 2224 C C . LEU A 1 272 ? 19.641 16.953 2.514 1 93.38 272 LEU A C 1
ATOM 2226 O O . LEU A 1 272 ? 19.609 15.773 2.146 1 93.38 272 LEU A O 1
ATOM 2230 N N . LYS A 1 273 ? 20.125 17.922 1.786 1 94.5 273 LYS A N 1
ATOM 2231 C CA . LYS A 1 273 ? 20.547 17.656 0.416 1 94.5 273 LYS A CA 1
ATOM 2232 C C . LYS A 1 273 ? 21.656 16.609 0.376 1 94.5 273 LYS A C 1
ATOM 2234 O O . LYS A 1 273 ? 21.562 15.625 -0.359 1 94.5 273 LYS A O 1
ATOM 2239 N N . ASN A 1 274 ? 22.656 16.781 1.207 1 95.12 274 ASN A N 1
ATOM 2240 C CA . ASN A 1 274 ? 23.781 15.852 1.243 1 95.12 274 ASN A CA 1
ATOM 2241 C C . ASN A 1 274 ? 23.344 14.453 1.663 1 95.12 274 ASN A C 1
ATOM 2243 O O . ASN A 1 274 ? 23.812 13.461 1.101 1 95.12 274 ASN A O 1
ATOM 2247 N N . SER A 1 275 ? 22.516 14.406 2.641 1 93.94 275 SER A N 1
ATOM 2248 C CA . SER A 1 275 ? 22.047 13.117 3.127 1 93.94 275 SER A CA 1
ATOM 2249 C C . SER A 1 275 ? 21.266 12.375 2.053 1 93.94 275 SER A C 1
ATOM 2251 O O . SER A 1 275 ? 21.422 11.164 1.881 1 93.94 275 SER A O 1
ATOM 2253 N N . ILE A 1 276 ? 20.438 13.023 1.325 1 93.88 276 ILE A N 1
ATOM 2254 C CA . ILE A 1 276 ? 19.641 12.43 0.252 1 93.88 276 ILE A CA 1
ATOM 2255 C C . ILE A 1 276 ? 20.562 11.922 -0.853 1 93.88 276 ILE A C 1
ATOM 2257 O O . ILE A 1 276 ? 20.406 10.797 -1.331 1 93.88 276 ILE A O 1
ATOM 2261 N N . TYR A 1 277 ? 21.516 12.773 -1.22 1 93.81 277 TYR A N 1
ATOM 2262 C CA . TYR A 1 277 ? 22.438 12.391 -2.273 1 93.81 277 TYR A CA 1
ATOM 2263 C C . TYR A 1 277 ? 23.25 11.164 -1.866 1 93.81 277 TYR A C 1
ATOM 2265 O O . TYR A 1 277 ? 23.5 10.273 -2.684 1 93.81 277 TYR A O 1
ATOM 2273 N N . GLU A 1 278 ? 23.625 11.148 -0.634 1 92.5 278 GLU A N 1
ATOM 2274 C CA . GLU A 1 278 ? 24.375 10.008 -0.127 1 92.5 278 GLU A CA 1
ATOM 2275 C C . GLU A 1 278 ? 23.547 8.719 -0.221 1 92.5 278 GLU A C 1
ATOM 2277 O O . GLU A 1 278 ? 24.094 7.656 -0.521 1 92.5 278 GLU A O 1
ATOM 2282 N N . GLN A 1 279 ? 22.266 8.766 0.092 1 91.31 279 GLN A N 1
ATOM 2283 C CA . GLN A 1 279 ? 21.391 7.598 -0.009 1 91.31 279 GLN A CA 1
ATOM 2284 C C . GLN A 1 279 ? 21.312 7.094 -1.447 1 91.31 279 GLN A C 1
ATOM 2286 O O . GLN A 1 279 ? 21.297 5.887 -1.689 1 91.31 279 GLN A O 1
ATOM 2291 N N . ILE A 1 280 ? 21.234 8.016 -2.381 1 91.94 280 ILE A N 1
ATOM 2292 C CA . ILE A 1 280 ? 21.203 7.637 -3.789 1 91.94 280 ILE A CA 1
ATOM 2293 C C . ILE A 1 280 ? 22.531 7.023 -4.199 1 91.94 280 ILE A C 1
ATOM 2295 O O . ILE A 1 280 ? 22.578 6.023 -4.914 1 91.94 280 ILE A O 1
ATOM 2299 N N . ASN A 1 281 ? 23.609 7.645 -3.699 1 90.5 281 ASN A N 1
ATOM 2300 C CA . ASN A 1 281 ? 24.938 7.105 -3.984 1 90.5 281 ASN A CA 1
ATOM 2301 C C . ASN A 1 281 ? 25.078 5.676 -3.479 1 90.5 281 ASN A C 1
ATOM 2303 O O . ASN A 1 281 ? 25.734 4.848 -4.113 1 90.5 281 ASN A O 1
ATOM 2307 N N . ARG A 1 282 ? 24.5 5.414 -2.406 1 87.12 282 ARG A N 1
ATOM 2308 C CA . ARG A 1 282 ? 24.562 4.082 -1.817 1 87.12 282 ARG A CA 1
ATOM 2309 C C . ARG A 1 282 ? 23.984 3.035 -2.756 1 87.12 282 ARG A C 1
ATOM 2311 O O . ARG A 1 282 ? 24.531 1.943 -2.904 1 87.12 282 ARG A O 1
ATOM 2318 N N . ILE A 1 283 ? 22.875 3.373 -3.361 1 87.56 283 ILE A N 1
ATOM 2319 C CA . ILE A 1 283 ? 22.172 2.389 -4.184 1 87.56 283 ILE A CA 1
ATOM 2320 C C . ILE A 1 283 ? 22.828 2.328 -5.57 1 87.56 283 ILE A C 1
ATOM 2322 O O . ILE A 1 283 ? 22.719 1.312 -6.262 1 87.56 283 ILE A O 1
ATOM 2326 N N . THR A 1 284 ? 23.469 3.479 -5.949 1 81.94 284 THR A N 1
ATOM 2327 C CA . THR A 1 284 ? 23.969 3.543 -7.316 1 81.94 284 THR A CA 1
ATOM 2328 C C . THR A 1 284 ? 25.469 3.258 -7.359 1 81.94 284 THR A C 1
ATOM 2330 O O . THR A 1 284 ? 26.109 3.436 -8.398 1 81.94 284 THR A O 1
ATOM 2333 N N . LEU A 1 285 ? 26.109 2.828 -6.254 1 70.38 285 LEU A N 1
ATOM 2334 C CA . LEU A 1 285 ? 27.562 2.625 -6.164 1 70.38 285 LEU A CA 1
ATOM 2335 C C . LEU A 1 285 ? 28.125 2.137 -7.496 1 70.38 285 LEU A C 1
ATOM 2337 O O . LEU A 1 285 ? 27.516 1.298 -8.164 1 70.38 285 LEU A O 1
ATOM 2341 N N . PRO A 1 286 ? 29.172 3.012 -7.918 1 57.25 286 PRO A N 1
ATOM 2342 C CA . PRO A 1 286 ? 29.828 2.885 -9.219 1 57.25 286 PRO A CA 1
ATOM 2343 C C . PRO A 1 286 ? 30.156 1.437 -9.57 1 57.25 286 PRO A C 1
ATOM 2345 O O . PRO A 1 286 ? 30.938 0.785 -8.867 1 57.25 286 PRO A O 1
ATOM 2348 N N . ALA A 1 287 ? 29.062 0.678 -9.797 1 54.31 287 ALA A N 1
ATOM 2349 C CA . ALA A 1 287 ? 29.578 -0.427 -10.602 1 54.31 287 ALA A CA 1
ATOM 2350 C C . ALA A 1 287 ? 30.156 0.077 -11.914 1 54.31 287 ALA A C 1
ATOM 2352 O O . ALA A 1 287 ? 30.016 1.256 -12.25 1 54.31 287 ALA A O 1
ATOM 2353 N N . ASP A 1 288 ? 30.969 -0.68 -12.648 1 57.03 288 ASP A N 1
ATOM 2354 C CA . ASP A 1 288 ? 31.547 -0.444 -13.969 1 57.03 288 ASP A CA 1
ATOM 2355 C C . ASP A 1 288 ? 30.516 0.15 -14.922 1 57.03 288 ASP A C 1
ATOM 2357 O O . ASP A 1 288 ? 30.859 0.548 -16.047 1 57.03 288 ASP A O 1
ATOM 2361 N N . ASN A 1 289 ? 29.219 0.313 -14.406 1 64.75 289 ASN A N 1
ATOM 2362 C CA . ASN A 1 289 ? 28.188 0.771 -15.328 1 64.75 289 ASN A CA 1
ATOM 2363 C C . ASN A 1 289 ? 27.5 2.031 -14.812 1 64.75 289 ASN A C 1
ATOM 2365 O O . ASN A 1 289 ? 27.609 2.367 -13.633 1 64.75 289 ASN A O 1
ATOM 2369 N N . SER A 1 290 ? 27.016 2.811 -15.82 1 80.06 290 SER A N 1
ATOM 2370 C CA . SER A 1 290 ? 26.203 3.982 -15.523 1 80.06 290 SER A CA 1
ATOM 2371 C C . SER A 1 290 ? 24.984 3.615 -14.68 1 80.06 290 SER A C 1
ATOM 2373 O O . SER A 1 290 ? 24.578 2.453 -14.648 1 80.06 290 SER A O 1
ATOM 2375 N N . VAL A 1 291 ? 24.5 4.473 -13.898 1 86.31 291 VAL A N 1
ATOM 2376 C CA . VAL A 1 291 ? 23.312 4.289 -13.078 1 86.31 291 VAL A CA 1
ATOM 2377 C C . VAL A 1 291 ? 22.125 3.883 -13.961 1 86.31 291 VAL A C 1
ATOM 2379 O O . VAL A 1 291 ? 21.297 3.064 -13.562 1 86.31 291 VAL A O 1
ATOM 2382 N N . GLU A 1 292 ? 22.109 4.469 -15.125 1 87.38 292 GLU A N 1
ATOM 2383 C CA . GLU A 1 292 ? 21.047 4.125 -16.078 1 87.38 292 GLU A CA 1
ATOM 2384 C C . GLU A 1 292 ? 21.078 2.639 -16.422 1 87.38 292 GLU A C 1
ATOM 2386 O O . GLU A 1 292 ? 20.031 1.974 -16.406 1 87.38 292 GLU A O 1
ATOM 2391 N N . GLU A 1 293 ? 22.219 2.158 -16.688 1 88.25 293 GLU A N 1
ATOM 2392 C CA . GLU A 1 293 ? 22.359 0.741 -17.016 1 88.25 293 GLU A CA 1
ATOM 2393 C C . GLU A 1 293 ? 22.016 -0.134 -15.805 1 88.25 293 GLU A C 1
ATOM 2395 O O . GLU A 1 293 ? 21.469 -1.224 -15.961 1 88.25 293 GLU A O 1
ATOM 2400 N N . GLY A 1 294 ? 22.453 0.364 -14.68 1 88.25 294 GLY A N 1
ATOM 2401 C CA . GLY A 1 294 ? 22.094 -0.355 -13.469 1 88.25 294 GLY A CA 1
ATOM 2402 C C . GLY A 1 294 ? 20.594 -0.473 -13.266 1 88.25 294 GLY A C 1
ATOM 2403 O O . GLY A 1 294 ? 20.094 -1.539 -12.906 1 88.25 294 GLY A O 1
ATOM 2404 N N . LEU A 1 295 ? 19.891 0.616 -13.5 1 91.69 295 LEU A N 1
ATOM 2405 C CA . LEU A 1 295 ? 18.438 0.622 -13.383 1 91.69 295 LEU A CA 1
ATOM 2406 C C . LEU A 1 295 ? 17.812 -0.329 -14.398 1 91.69 295 LEU A C 1
ATOM 2408 O O . LEU A 1 295 ? 16.906 -1.103 -14.055 1 91.69 295 LEU A O 1
ATOM 2412 N N . LYS A 1 296 ? 18.281 -0.209 -15.594 1 92.75 296 LYS A N 1
ATOM 2413 C CA . LYS A 1 296 ? 17.781 -1.067 -16.672 1 92.75 296 LYS A CA 1
ATOM 2414 C C . LYS A 1 296 ? 17.984 -2.541 -16.328 1 92.75 296 LYS A C 1
ATOM 2416 O O . LYS A 1 296 ? 17.047 -3.33 -16.375 1 92.75 296 LYS A O 1
ATOM 2421 N N . LYS A 1 297 ? 19.156 -2.879 -15.945 1 91.19 297 LYS A N 1
ATOM 2422 C CA . LYS A 1 297 ? 19.484 -4.262 -15.617 1 91.19 297 LYS A CA 1
ATOM 2423 C C . LYS A 1 297 ? 18.688 -4.742 -14.398 1 91.19 297 LYS A C 1
ATOM 2425 O O . LYS A 1 297 ? 18.188 -5.867 -14.383 1 91.19 297 LYS A O 1
ATOM 2430 N N . GLY A 1 298 ? 18.672 -3.881 -13.406 1 91.94 298 GLY A N 1
ATOM 2431 C CA . GLY A 1 298 ? 17.875 -4.234 -12.234 1 91.94 298 GLY A CA 1
ATOM 2432 C C . GLY A 1 298 ? 16.438 -4.539 -12.555 1 91.94 298 GLY A C 1
ATOM 2433 O O . GLY A 1 298 ? 15.883 -5.543 -12.094 1 91.94 298 GLY A O 1
ATOM 2434 N N . ALA A 1 299 ? 15.828 -3.676 -13.32 1 94.31 299 ALA A N 1
ATOM 2435 C CA . ALA A 1 299 ? 14.438 -3.889 -13.727 1 94.31 299 ALA A CA 1
ATOM 2436 C C . ALA A 1 299 ? 14.297 -5.18 -14.531 1 94.31 299 ALA A C 1
ATOM 2438 O O . ALA A 1 299 ? 13.344 -5.941 -14.328 1 94.31 299 ALA A O 1
ATOM 2439 N N . TYR A 1 300 ? 15.203 -5.383 -15.414 1 95.06 300 TYR A N 1
ATOM 2440 C CA . TYR A 1 300 ? 15.18 -6.594 -16.219 1 95.06 300 TYR A CA 1
ATOM 2441 C C . TYR A 1 300 ? 15.359 -7.836 -15.352 1 95.06 300 TYR A C 1
ATOM 2443 O O . TYR A 1 300 ? 14.68 -8.844 -15.555 1 95.06 300 TYR A O 1
ATOM 2451 N N . PHE A 1 301 ? 16.25 -7.762 -14.367 1 93.94 301 PHE A N 1
ATOM 2452 C CA . PHE A 1 301 ? 16.469 -8.875 -13.453 1 93.94 301 PHE A CA 1
ATOM 2453 C C . PHE A 1 301 ? 15.188 -9.211 -12.688 1 93.94 301 PHE A C 1
ATOM 2455 O O . PHE A 1 301 ? 14.859 -10.383 -12.484 1 93.94 301 PHE A O 1
ATOM 2462 N N . TYR A 1 302 ? 14.523 -8.195 -12.305 1 94.25 302 TYR A N 1
ATOM 2463 C CA . TYR A 1 302 ? 13.25 -8.461 -11.648 1 94.25 302 TYR A CA 1
ATOM 2464 C C . TYR A 1 302 ? 12.312 -9.242 -12.562 1 94.25 302 TYR A C 1
ATOM 2466 O O . TYR A 1 302 ? 11.625 -10.164 -12.117 1 94.25 302 TYR A O 1
ATOM 2474 N N . HIS A 1 303 ? 12.258 -8.914 -13.789 1 94.62 303 HIS A N 1
ATOM 2475 C CA . HIS A 1 303 ? 11.383 -9.609 -14.727 1 94.62 303 HIS A CA 1
ATOM 2476 C C . HIS A 1 303 ? 11.844 -11.047 -14.945 1 94.62 303 HIS A C 1
ATOM 2478 O O . HIS A 1 303 ? 11.023 -11.945 -15.148 1 94.62 303 HIS A O 1
ATOM 2484 N N . LEU A 1 304 ? 13.148 -11.234 -14.922 1 96.56 304 LEU A N 1
ATOM 2485 C CA . LEU A 1 304 ? 13.648 -12.594 -15.008 1 96.56 304 LEU A CA 1
ATOM 2486 C C . LEU A 1 304 ? 13.25 -13.406 -13.781 1 96.56 304 LEU A C 1
ATOM 2488 O O . LEU A 1 304 ? 13.008 -14.609 -13.875 1 96.56 304 LEU A O 1
ATOM 2492 N N . LEU A 1 305 ? 13.203 -12.742 -12.625 1 96.69 305 LEU A N 1
ATOM 2493 C CA . LEU A 1 305 ? 12.688 -13.398 -11.43 1 96.69 305 LEU A CA 1
ATOM 2494 C C . LEU A 1 305 ? 11.242 -13.836 -11.633 1 96.69 305 LEU A C 1
ATOM 2496 O O . LEU A 1 305 ? 10.883 -14.977 -11.328 1 96.69 305 LEU A O 1
ATOM 2500 N N . LEU A 1 306 ? 10.453 -12.984 -12.18 1 96.88 306 LEU A N 1
ATOM 2501 C CA . LEU A 1 306 ? 9.062 -13.312 -12.453 1 96.88 306 LEU A CA 1
ATOM 2502 C C . LEU A 1 306 ? 8.953 -14.469 -13.445 1 96.88 306 LEU A C 1
ATOM 2504 O O . LEU A 1 306 ? 8.219 -15.422 -13.227 1 96.88 306 LEU A O 1
ATOM 2508 N N . LYS A 1 307 ? 9.727 -14.344 -14.492 1 97.06 307 LYS A N 1
ATOM 2509 C CA . LYS A 1 307 ? 9.695 -15.367 -15.531 1 97.06 307 LYS A CA 1
ATOM 2510 C C . LYS A 1 307 ? 10.109 -16.734 -14.969 1 97.06 307 LYS A C 1
ATOM 2512 O O . LYS A 1 307 ? 9.492 -17.75 -15.297 1 97.06 307 LYS A O 1
ATOM 2517 N N . SER A 1 308 ? 11.109 -16.75 -14.133 1 97.38 308 SER A N 1
ATOM 2518 C CA . SER A 1 308 ? 11.586 -18 -13.547 1 97.38 308 SER A CA 1
ATOM 2519 C C . SER A 1 308 ? 10.508 -18.656 -12.68 1 97.38 308 SER A C 1
ATOM 2521 O O . SER A 1 308 ? 10.562 -19.859 -12.414 1 97.38 308 SER A O 1
ATOM 2523 N N . ASN A 1 309 ? 9.586 -17.859 -12.203 1 98.06 309 ASN A N 1
ATOM 2524 C CA . ASN A 1 309 ? 8.539 -18.328 -11.289 1 98.06 309 ASN A CA 1
ATOM 2525 C C . ASN A 1 309 ? 7.18 -18.375 -11.984 1 98.06 309 ASN A C 1
ATOM 2527 O O . ASN A 1 309 ? 6.145 -18.281 -11.328 1 98.06 309 ASN A O 1
ATOM 2531 N N . GLY A 1 310 ? 7.207 -18.469 -13.328 1 97.25 310 GLY A N 1
ATOM 2532 C CA . GLY A 1 310 ? 5.961 -18.516 -14.078 1 97.25 310 GLY A CA 1
ATOM 2533 C C . GLY A 1 310 ? 5.184 -17.219 -14.023 1 97.25 310 GLY A C 1
ATOM 2534 O O . GLY A 1 310 ? 3.953 -17.219 -14.062 1 97.25 310 GLY A O 1
ATOM 2535 N N . TYR A 1 311 ? 5.832 -16.109 -13.703 1 97.5 311 TYR A N 1
ATOM 2536 C CA . TYR A 1 311 ? 5.344 -14.734 -13.656 1 97.5 311 TYR A CA 1
ATOM 2537 C C . TYR A 1 311 ? 4.453 -14.516 -12.438 1 97.5 311 TYR A C 1
ATOM 2539 O O . TYR A 1 311 ? 3.777 -13.484 -12.328 1 97.5 311 TYR A O 1
ATOM 2547 N N . ALA A 1 312 ? 4.41 -15.492 -11.484 1 98.12 312 ALA A N 1
ATOM 2548 C CA . ALA A 1 312 ? 3.75 -15.281 -10.203 1 98.12 312 ALA A CA 1
ATOM 2549 C C . ALA A 1 312 ? 4.562 -14.336 -9.32 1 98.12 312 ALA A C 1
ATOM 2551 O O . ALA A 1 312 ? 5.785 -14.469 -9.219 1 98.12 312 ALA A O 1
ATOM 2552 N N . ILE A 1 313 ? 3.918 -13.477 -8.648 1 97.56 313 ILE A N 1
ATOM 2553 C CA . ILE A 1 313 ? 4.641 -12.477 -7.867 1 97.56 313 ILE A CA 1
ATOM 2554 C C . ILE A 1 313 ? 5.039 -13.062 -6.516 1 97.56 313 ILE A C 1
ATOM 2556 O O . ILE A 1 313 ? 5.934 -12.539 -5.844 1 97.56 313 ILE A O 1
ATOM 2560 N N . HIS A 1 314 ? 4.395 -14.125 -6.062 1 97.56 314 HIS A N 1
ATOM 2561 C CA . HIS A 1 314 ? 4.742 -14.773 -4.801 1 97.56 314 HIS A CA 1
ATOM 2562 C C . HIS A 1 314 ? 5.629 -15.992 -5.035 1 97.56 314 HIS A C 1
ATOM 2564 O O . HIS A 1 314 ? 5.289 -16.875 -5.836 1 97.56 314 HIS A O 1
ATOM 2570 N N . LYS A 1 315 ? 6.688 -16.016 -4.371 1 96.5 315 LYS A N 1
ATOM 2571 C CA . LYS A 1 315 ? 7.582 -17.172 -4.465 1 96.5 315 LYS A CA 1
ATOM 2572 C C . LYS A 1 315 ? 7.102 -18.312 -3.582 1 96.5 315 LYS A C 1
ATOM 2574 O O . LYS A 1 315 ? 6.488 -18.094 -2.537 1 96.5 315 LYS A O 1
ATOM 2579 N N . PRO A 1 316 ? 7.422 -19.484 -4.004 1 95.88 316 PRO A N 1
ATOM 2580 C CA . PRO A 1 316 ? 7.016 -20.625 -3.176 1 95.88 316 PRO A CA 1
ATOM 2581 C C . PRO A 1 316 ? 7.582 -20.547 -1.759 1 95.88 316 PRO A C 1
ATOM 2583 O O . PRO A 1 316 ? 8.719 -20.109 -1.565 1 95.88 316 PRO A O 1
ATOM 2586 N N . TYR A 1 317 ? 6.762 -21.031 -0.836 1 94.56 317 TYR A N 1
ATOM 2587 C CA . TYR A 1 317 ? 7.207 -21.078 0.552 1 94.56 317 TYR A CA 1
ATOM 2588 C C . TYR A 1 317 ? 8.32 -22.109 0.725 1 94.56 317 TYR A C 1
ATOM 2590 O O . TYR A 1 317 ? 8.266 -23.203 0.141 1 94.56 317 TYR A O 1
ATOM 2598 N N . ILE A 1 318 ? 9.312 -21.719 1.456 1 90.81 318 ILE A N 1
ATOM 2599 C CA . ILE A 1 318 ? 10.414 -22.625 1.769 1 90.81 318 ILE A CA 1
ATOM 2600 C C . ILE A 1 318 ? 10.5 -22.828 3.279 1 90.81 318 ILE A C 1
ATOM 2602 O O . ILE A 1 318 ? 10.547 -21.859 4.043 1 90.81 318 ILE A O 1
ATOM 2606 N N . ASP A 1 319 ? 10.375 -24.047 3.66 1 79.56 319 ASP A N 1
ATOM 2607 C CA . ASP A 1 319 ? 10.531 -24.375 5.074 1 79.56 319 ASP A CA 1
ATOM 2608 C C . ASP A 1 319 ? 11.977 -24.219 5.52 1 79.56 319 ASP A C 1
ATOM 2610 O O . ASP A 1 319 ? 12.906 -24.406 4.723 1 79.56 319 ASP A O 1
ATOM 2614 N N . LYS A 1 320 ? 12.148 -23.719 6.688 1 68.12 320 LYS A N 1
ATOM 2615 C CA . LYS A 1 320 ? 13.492 -23.594 7.254 1 68.12 320 LYS A CA 1
ATOM 2616 C C . LYS A 1 320 ? 14.219 -24.938 7.254 1 68.12 320 LYS A C 1
ATOM 2618 O O . LYS A 1 320 ? 13.672 -25.953 7.703 1 68.12 320 LYS A O 1
ATOM 2623 N N . VAL A 1 321 ? 14.992 -25.156 6.188 1 59.59 321 VAL A N 1
ATOM 2624 C CA . VAL A 1 321 ? 15.648 -26.344 5.68 1 59.59 321 VAL A CA 1
ATOM 2625 C C . VAL A 1 321 ? 16.422 -27.031 6.805 1 59.59 321 VAL A C 1
ATOM 2627 O O . VAL A 1 321 ? 17.234 -26.406 7.477 1 59.59 321 VAL A O 1
ATOM 2630 N N . GLN A 1 322 ? 15.844 -28.078 7.258 1 61.91 322 GLN A N 1
ATOM 2631 C CA . GLN A 1 322 ? 16.75 -29.047 7.875 1 61.91 322 GLN A CA 1
ATOM 2632 C C . GLN A 1 322 ? 17.672 -29.672 6.84 1 61.91 322 GLN A C 1
ATOM 2634 O O . GLN A 1 322 ? 17.328 -29.75 5.66 1 61.91 322 GLN A O 1
ATOM 2639 N N . GLN A 1 323 ? 18.922 -29.797 7.109 1 65.56 323 GLN A N 1
ATOM 2640 C CA . GLN A 1 323 ? 19.906 -30.5 6.301 1 65.56 323 GLN A CA 1
ATOM 2641 C C . GLN A 1 323 ? 19.328 -31.797 5.742 1 65.56 323 GLN A C 1
ATOM 2643 O O . GLN A 1 323 ? 18.938 -32.688 6.5 1 65.56 323 GLN A O 1
ATOM 2648 N N . VAL A 1 324 ? 18.891 -31.75 4.398 1 75.5 324 VAL A N 1
ATOM 2649 C CA . VAL A 1 324 ? 18.312 -32.938 3.777 1 75.5 324 VAL A CA 1
ATOM 2650 C C . VAL A 1 324 ? 19.375 -33.656 2.938 1 75.5 324 VAL A C 1
ATOM 2652 O O . VAL A 1 324 ? 20.188 -33 2.268 1 75.5 324 VAL A O 1
ATOM 2655 N N . ASN A 1 325 ? 19.578 -34.875 3.158 1 85.31 325 ASN A N 1
ATOM 2656 C CA . ASN A 1 325 ? 20.391 -35.75 2.305 1 85.31 325 ASN A CA 1
ATOM 2657 C C . ASN A 1 325 ? 19.609 -36.219 1.077 1 85.31 325 ASN A C 1
ATOM 2659 O O . ASN A 1 325 ? 18.594 -36.906 1.205 1 85.31 325 ASN A O 1
ATOM 2663 N N . TYR A 1 326 ? 20.172 -35.812 -0.176 1 90.88 326 TYR A N 1
ATOM 2664 C CA . TYR A 1 326 ? 19.438 -36.094 -1.405 1 90.88 326 TYR A CA 1
ATOM 2665 C C . TYR A 1 326 ? 20.016 -37.312 -2.119 1 90.88 326 TYR A C 1
ATOM 2667 O O . TYR A 1 326 ? 19.547 -37.688 -3.197 1 90.88 326 TYR A O 1
ATOM 2675 N N . ASP A 1 327 ? 20.938 -37.969 -1.551 1 89 327 ASP A N 1
ATOM 2676 C CA . ASP A 1 327 ? 21.734 -38.969 -2.242 1 89 327 ASP A CA 1
ATOM 2677 C C . ASP A 1 327 ? 20.859 -40.062 -2.867 1 89 327 ASP A C 1
ATOM 2679 O O . ASP A 1 327 ? 21.109 -40.5 -3.992 1 89 327 ASP A O 1
ATOM 2683 N N . ASN A 1 328 ? 19.812 -40.469 -2.293 1 90.69 328 ASN A N 1
ATOM 2684 C CA . ASN A 1 328 ? 18.984 -41.531 -2.814 1 90.69 328 ASN A CA 1
ATOM 2685 C C . ASN A 1 328 ? 17.641 -41 -3.309 1 90.69 328 ASN A C 1
ATOM 2687 O O . ASN A 1 328 ? 16.656 -41.75 -3.367 1 90.69 328 ASN A O 1
ATOM 2691 N N . LYS A 1 329 ? 17.703 -39.812 -3.703 1 94.31 329 LYS A N 1
ATOM 2692 C CA . LYS A 1 329 ? 16.422 -39.219 -4.109 1 94.31 329 LYS A CA 1
ATOM 2693 C C . LYS A 1 329 ? 16.375 -39 -5.621 1 94.31 329 LYS A C 1
ATOM 2695 O O . LYS A 1 329 ? 17.406 -38.844 -6.273 1 94.31 329 LYS A O 1
ATOM 2700 N N . THR A 1 330 ? 15.164 -39.125 -6.109 1 96.19 330 THR A N 1
ATOM 2701 C CA . THR A 1 330 ? 14.891 -38.812 -7.508 1 96.19 330 THR A CA 1
ATOM 2702 C C . THR A 1 330 ? 14.367 -37.375 -7.645 1 96.19 330 THR A C 1
ATOM 2704 O O . THR A 1 330 ? 13.508 -36.969 -6.875 1 96.19 330 THR A O 1
ATOM 2707 N N . LEU A 1 331 ? 14.938 -36.656 -8.594 1 95.38 331 LEU A N 1
ATOM 2708 C CA . LEU A 1 331 ? 14.594 -35.25 -8.812 1 95.38 331 LEU A CA 1
ATOM 2709 C C . LEU A 1 331 ? 13.766 -35.094 -10.078 1 95.38 331 LEU A C 1
ATOM 2711 O O . LEU A 1 331 ? 13.93 -35.844 -11.039 1 95.38 331 LEU A O 1
ATOM 2715 N N . GLN A 1 332 ? 12.891 -34.125 -10.008 1 93.88 332 GLN A N 1
ATOM 2716 C CA . GLN A 1 332 ? 12.07 -33.75 -11.148 1 93.88 332 GLN A CA 1
ATOM 2717 C C . GLN A 1 332 ? 12.055 -32.25 -11.352 1 93.88 332 GLN A C 1
ATOM 2719 O O . GLN A 1 332 ? 12.023 -31.5 -10.375 1 93.88 332 GLN A O 1
ATOM 2724 N N . LYS A 1 333 ? 12.055 -31.844 -12.555 1 91.25 333 LYS A N 1
ATOM 2725 C CA . LYS A 1 333 ? 11.969 -30.422 -12.883 1 91.25 333 LYS A CA 1
ATOM 2726 C C . LYS A 1 333 ? 10.656 -30.109 -13.594 1 91.25 333 LYS A C 1
ATOM 2728 O O . LYS A 1 333 ? 10.359 -30.672 -14.648 1 91.25 333 LYS A O 1
ATOM 2733 N N . PRO A 1 334 ? 9.867 -29.219 -13 1 85.44 334 PRO A N 1
ATOM 2734 C CA . PRO A 1 334 ? 8.719 -28.781 -13.781 1 85.44 334 PRO A CA 1
ATOM 2735 C C . PRO A 1 334 ? 9.117 -27.938 -14.992 1 85.44 334 PRO A C 1
ATOM 2737 O O . PRO A 1 334 ? 9.93 -27.016 -14.875 1 85.44 334 PRO A O 1
ATOM 2740 N N . SER A 1 335 ? 8.508 -28.172 -16.188 1 83.5 335 SER A N 1
ATOM 2741 C CA . SER A 1 335 ? 8.922 -27.547 -17.453 1 83.5 335 SER A CA 1
ATOM 2742 C C . SER A 1 335 ? 8.5 -26.078 -17.5 1 83.5 335 SER A C 1
ATOM 2744 O O . SER A 1 335 ? 9.078 -25.297 -18.25 1 83.5 335 SER A O 1
ATOM 2746 N N . CYS A 1 336 ? 7.605 -25.719 -16.734 1 92.88 336 CYS A N 1
ATOM 2747 C CA . CYS A 1 336 ? 7.059 -24.375 -16.906 1 92.88 336 CYS A CA 1
ATOM 2748 C C . CYS A 1 336 ? 7.832 -23.359 -16.062 1 92.88 336 CYS A C 1
ATOM 2750 O O . CYS A 1 336 ? 7.531 -22.172 -16.094 1 92.88 336 CYS A O 1
ATOM 2752 N N . PHE A 1 337 ? 8.82 -23.797 -15.352 1 96.31 337 PHE A N 1
ATOM 2753 C CA . PHE A 1 337 ? 9.656 -22.906 -14.562 1 96.31 337 PHE A CA 1
ATOM 2754 C C . PHE A 1 337 ? 11.109 -23 -15.008 1 96.31 337 PHE A C 1
ATOM 2756 O O . PHE A 1 337 ? 11.891 -23.781 -14.453 1 96.31 337 PHE A O 1
ATOM 2763 N N . PRO A 1 338 ? 11.516 -22.172 -15.93 1 95.75 338 PRO A N 1
ATOM 2764 C CA . PRO A 1 338 ? 12.898 -22.234 -16.422 1 95.75 338 PRO A CA 1
ATOM 2765 C C . PRO A 1 338 ? 13.906 -21.719 -15.398 1 95.75 338 PRO A C 1
ATOM 2767 O O . PRO A 1 338 ? 13.578 -20.875 -14.57 1 95.75 338 PRO A O 1
ATOM 2770 N N . ILE A 1 339 ? 15.07 -22.297 -15.367 1 96.5 339 ILE A N 1
ATOM 2771 C CA . ILE A 1 339 ? 16.219 -21.75 -14.664 1 96.5 339 ILE A CA 1
ATOM 2772 C C . ILE A 1 339 ? 17 -20.812 -15.594 1 96.5 339 ILE A C 1
ATOM 2774 O O . ILE A 1 339 ? 17.562 -21.25 -16.594 1 96.5 339 ILE A O 1
ATOM 2778 N N . LEU A 1 340 ? 16.969 -19.516 -15.242 1 96.81 340 LEU A N 1
ATOM 2779 C CA . LEU A 1 340 ? 17.547 -18.5 -16.125 1 96.81 340 LEU A CA 1
ATOM 2780 C C . LEU A 1 340 ? 18.875 -17.984 -15.547 1 96.81 340 LEU A C 1
ATOM 2782 O O . LEU A 1 340 ? 19.156 -18.188 -14.367 1 96.81 340 LEU A O 1
ATOM 2786 N N . HIS A 1 341 ? 19.703 -17.422 -16.391 1 96.5 341 HIS A N 1
ATOM 2787 C CA . HIS A 1 341 ? 20.953 -16.859 -15.914 1 96.5 341 HIS A CA 1
ATOM 2788 C C . HIS A 1 341 ? 21.391 -15.688 -16.766 1 96.5 341 HIS A C 1
ATOM 2790 O O . HIS A 1 341 ? 21 -15.578 -17.938 1 96.5 341 HIS A O 1
ATOM 2796 N N . GLU A 1 342 ? 22.016 -14.766 -16.172 1 93.44 342 GLU A N 1
ATOM 2797 C CA . GLU A 1 342 ? 22.703 -13.641 -16.797 1 93.44 342 GLU A CA 1
ATOM 2798 C C . GLU A 1 342 ? 24.156 -13.531 -16.312 1 93.44 342 GLU A C 1
ATOM 2800 O O . GLU A 1 342 ? 24.422 -13.695 -15.125 1 93.44 342 GLU A O 1
ATOM 2805 N N . THR A 1 343 ? 25.031 -13.383 -17.297 1 91.19 343 THR A N 1
ATOM 2806 C CA . THR A 1 343 ? 26.438 -13.211 -16.938 1 91.19 343 THR A CA 1
ATOM 2807 C C . THR A 1 343 ? 26.875 -11.758 -17.109 1 91.19 343 THR A C 1
ATOM 2809 O O . THR A 1 343 ? 26.562 -11.133 -18.125 1 91.19 343 THR A O 1
ATOM 2812 N N . TYR A 1 344 ? 27.5 -11.312 -16.062 1 83.31 344 TYR A N 1
ATOM 2813 C CA . TYR A 1 344 ? 27.969 -9.938 -16.109 1 83.31 344 TYR A CA 1
ATOM 2814 C C . TYR A 1 344 ? 29.172 -9.742 -15.195 1 83.31 344 TYR A C 1
ATOM 2816 O O . TYR A 1 344 ? 29.141 -10.125 -14.023 1 83.31 344 TYR A O 1
ATOM 2824 N N . ASN A 1 345 ? 30.25 -9.094 -15.664 1 80.69 345 ASN A N 1
ATOM 2825 C CA . ASN A 1 345 ? 31.438 -8.695 -14.914 1 80.69 345 ASN A CA 1
ATOM 2826 C C . ASN A 1 345 ? 31.969 -9.852 -14.07 1 80.69 345 ASN A C 1
ATOM 2828 O O . ASN A 1 345 ? 32.188 -9.695 -12.867 1 80.69 345 ASN A O 1
ATOM 2832 N N . GLY A 1 346 ? 32.094 -11.07 -14.688 1 87.12 346 GLY A N 1
ATOM 2833 C CA . GLY A 1 346 ? 32.719 -12.211 -14.039 1 87.12 346 GLY A CA 1
ATOM 2834 C C . GLY A 1 346 ? 31.797 -12.93 -13.07 1 87.12 346 GLY A C 1
ATOM 2835 O O . GLY A 1 346 ? 32.219 -13.875 -12.398 1 87.12 346 GLY A O 1
ATOM 2836 N N . LYS A 1 347 ? 30.578 -12.461 -12.992 1 91.25 347 LYS A N 1
ATOM 2837 C CA . LYS A 1 347 ? 29.594 -13.109 -12.125 1 91.25 347 LYS A CA 1
ATOM 2838 C C . LYS A 1 347 ? 28.422 -13.664 -12.938 1 91.25 347 LYS A C 1
ATOM 2840 O O . LYS A 1 347 ? 28.109 -13.156 -14.016 1 91.25 347 LYS A O 1
ATOM 2845 N N . ILE A 1 348 ? 27.906 -14.75 -12.438 1 94.25 348 ILE A N 1
ATOM 2846 C CA . ILE A 1 348 ? 26.688 -15.289 -13.031 1 94.25 348 ILE A CA 1
ATOM 2847 C C . ILE A 1 348 ? 25.547 -15.195 -12.023 1 94.25 348 ILE A C 1
ATOM 2849 O O . ILE A 1 348 ? 25.688 -15.586 -10.867 1 94.25 348 ILE A O 1
ATOM 2853 N N . THR A 1 349 ? 24.469 -14.492 -12.453 1 94.62 349 THR A N 1
ATOM 2854 C CA . THR A 1 349 ? 23.25 -14.43 -11.664 1 94.62 349 THR A CA 1
ATOM 2855 C C . THR A 1 349 ? 22.219 -15.438 -12.18 1 94.62 349 THR A C 1
ATOM 2857 O O . THR A 1 349 ? 21.875 -15.43 -13.359 1 94.62 349 THR A O 1
ATOM 2860 N N . ILE A 1 350 ? 21.828 -16.297 -11.273 1 96.75 350 ILE A N 1
ATOM 2861 C CA . ILE A 1 350 ? 20.875 -17.359 -11.625 1 96.75 350 ILE A CA 1
ATOM 2862 C C . ILE A 1 350 ? 19.516 -17.047 -11.016 1 96.75 350 ILE A C 1
ATOM 2864 O O . ILE A 1 350 ? 19.422 -16.625 -9.859 1 96.75 350 ILE A O 1
ATOM 2868 N N . PHE A 1 351 ? 18.453 -17.172 -11.805 1 97.38 351 PHE A N 1
ATOM 2869 C CA . PHE A 1 351 ? 17.078 -16.922 -11.391 1 97.38 351 PHE A CA 1
ATOM 2870 C C . PHE A 1 351 ? 16.281 -18.219 -11.305 1 97.38 351 PHE A C 1
ATOM 2872 O O . PHE A 1 351 ? 16.156 -18.938 -12.297 1 97.38 351 PHE A O 1
ATOM 2879 N N . VAL A 1 352 ? 15.836 -18.547 -10.07 1 97.12 352 VAL A N 1
ATOM 2880 C CA . VAL A 1 352 ? 15.148 -19.812 -9.828 1 97.12 352 VAL A CA 1
ATOM 2881 C C . VAL A 1 352 ? 13.898 -19.562 -8.984 1 97.12 352 VAL A C 1
ATOM 2883 O O . VAL A 1 352 ? 14 -19.203 -7.805 1 97.12 352 VAL A O 1
ATOM 2886 N N . ARG A 1 353 ? 12.766 -19.75 -9.523 1 97.38 353 ARG A N 1
ATOM 2887 C CA . ARG A 1 353 ? 11.477 -19.688 -8.836 1 97.38 353 ARG A CA 1
ATOM 2888 C C . ARG A 1 353 ? 11.344 -18.406 -8.039 1 97.38 353 ARG A C 1
ATOM 2890 O O . ARG A 1 353 ? 10.93 -18.422 -6.875 1 97.38 353 ARG A O 1
ATOM 2897 N N . GLY A 1 354 ? 11.734 -17.297 -8.672 1 97.06 354 GLY A N 1
ATOM 2898 C CA . GLY A 1 354 ? 11.562 -15.992 -8.07 1 97.06 354 GLY A CA 1
ATOM 2899 C C . GLY A 1 354 ? 12.695 -15.602 -7.141 1 97.06 354 GLY A C 1
ATOM 2900 O O . GLY A 1 354 ? 12.625 -14.57 -6.461 1 97.06 354 GLY A O 1
ATOM 2901 N N . ARG A 1 355 ? 13.742 -16.375 -7.102 1 96.38 355 ARG A N 1
ATOM 2902 C CA . ARG A 1 355 ? 14.875 -16.094 -6.23 1 96.38 355 ARG A CA 1
ATOM 2903 C C . ARG A 1 355 ? 16.172 -15.977 -7.035 1 96.38 355 ARG A C 1
ATOM 2905 O O . ARG A 1 355 ? 16.25 -16.484 -8.156 1 96.38 355 ARG A O 1
ATOM 2912 N N . LEU A 1 356 ? 17.078 -15.273 -6.379 1 94.25 356 LEU A N 1
ATOM 2913 C CA . LEU A 1 356 ? 18.359 -15.008 -7.027 1 94.25 356 LEU A CA 1
ATOM 2914 C C . LEU A 1 356 ? 19.484 -15.773 -6.352 1 94.25 356 LEU A C 1
ATOM 2916 O O . LEU A 1 356 ? 19.516 -15.898 -5.125 1 94.25 356 LEU A O 1
ATOM 2920 N N . LEU A 1 357 ? 20.344 -16.344 -7.188 1 93.25 357 LEU A N 1
ATOM 2921 C CA . LEU A 1 357 ? 21.625 -16.922 -6.766 1 93.25 357 LEU A CA 1
ATOM 2922 C C . LEU A 1 357 ? 22.781 -16.328 -7.559 1 93.25 357 LEU A C 1
ATOM 2924 O O . LEU A 1 357 ? 22.766 -16.344 -8.797 1 93.25 357 LEU A O 1
ATOM 2928 N N . GLU A 1 358 ? 23.703 -15.758 -6.887 1 91.69 358 GLU A N 1
ATOM 2929 C CA . GLU A 1 358 ? 24.875 -15.188 -7.562 1 91.69 358 GLU A CA 1
ATOM 2930 C C . GLU A 1 358 ? 26.125 -15.992 -7.273 1 91.69 358 GLU A C 1
ATOM 2932 O O . GLU A 1 358 ? 26.438 -16.297 -6.117 1 91.69 358 GLU A O 1
ATOM 2937 N N . LEU A 1 359 ? 26.812 -16.375 -8.328 1 92.31 359 LEU A N 1
ATOM 2938 C CA . LEU A 1 359 ? 28.062 -17.109 -8.25 1 92.31 359 LEU A CA 1
ATOM 2939 C C . LEU A 1 359 ? 29.141 -16.469 -9.125 1 92.31 359 LEU A C 1
ATOM 2941 O O . LEU A 1 359 ? 28.828 -15.648 -9.984 1 92.31 359 LEU A O 1
ATOM 2945 N N . LYS A 1 360 ? 30.391 -16.859 -8.82 1 92.75 360 LYS A N 1
ATOM 2946 C CA . LYS A 1 360 ? 31.438 -16.516 -9.773 1 92.75 360 LYS A CA 1
ATOM 2947 C C . LYS A 1 360 ? 31.219 -17.219 -11.109 1 92.75 360 LYS A C 1
ATOM 2949 O O . LYS A 1 360 ? 30.828 -18.375 -11.156 1 92.75 360 LYS A O 1
ATOM 2954 N N . ASN A 1 361 ? 31.484 -16.453 -12.117 1 93.75 361 ASN A N 1
ATOM 2955 C CA . ASN A 1 361 ? 31.359 -17.031 -13.453 1 93.75 361 ASN A CA 1
ATOM 2956 C C . ASN A 1 361 ? 32.562 -17.938 -13.781 1 93.75 361 ASN A C 1
ATOM 2958 O O . ASN A 1 361 ? 33.5 -17.5 -14.445 1 93.75 361 ASN A O 1
ATOM 2962 N N . ILE A 1 362 ? 32.5 -19.156 -13.445 1 93.5 362 ILE A N 1
ATOM 2963 C CA . ILE A 1 362 ? 33.562 -20.109 -13.703 1 93.5 362 ILE A CA 1
ATOM 2964 C C . ILE A 1 362 ? 33.312 -20.844 -15.016 1 93.5 362 ILE A C 1
ATOM 2966 O O . ILE A 1 362 ? 32.188 -20.875 -15.5 1 93.5 362 ILE A O 1
ATOM 2970 N N . GLN A 1 363 ? 34.375 -21.344 -15.508 1 94.25 363 GLN A N 1
ATOM 2971 C CA . GLN A 1 363 ? 34.25 -22.109 -16.75 1 94.25 363 GLN A CA 1
ATOM 2972 C C . GLN A 1 363 ? 33.312 -23.297 -16.562 1 94.25 363 GLN A C 1
ATOM 2974 O O . GLN A 1 363 ? 33.406 -24.031 -15.57 1 94.25 363 GLN A O 1
ATOM 2979 N N . GLY A 1 364 ? 32.312 -23.453 -17.5 1 96.25 364 GLY A N 1
ATOM 2980 C CA . GLY A 1 364 ? 31.438 -24.609 -17.484 1 96.25 364 GLY A CA 1
ATOM 2981 C C . GLY A 1 364 ? 30.094 -24.344 -16.828 1 96.25 364 GLY A C 1
ATOM 2982 O O . GLY A 1 364 ? 29.188 -25.156 -16.906 1 96.25 364 GLY A O 1
ATOM 2983 N N . ILE A 1 365 ? 30 -23.219 -16.172 1 95.19 365 ILE A N 1
ATOM 2984 C CA . ILE A 1 365 ? 28.797 -22.969 -15.375 1 95.19 365 ILE A CA 1
ATOM 2985 C C . ILE A 1 365 ? 27.594 -22.844 -16.297 1 95.19 365 ILE A C 1
ATOM 2987 O O . ILE A 1 365 ? 26.484 -23.266 -15.945 1 95.19 365 ILE A O 1
ATOM 2991 N N . VAL A 1 366 ? 27.703 -22.234 -17.438 1 94.75 366 VAL A N 1
ATOM 2992 C CA . VAL A 1 366 ? 26.609 -22.078 -18.391 1 94.75 366 VAL A CA 1
ATOM 2993 C C . VAL A 1 366 ? 26.172 -23.453 -18.891 1 94.75 366 VAL A C 1
ATOM 2995 O O . VAL A 1 366 ? 24.969 -23.734 -18.984 1 94.75 366 VAL A O 1
ATOM 2998 N N . GLU A 1 367 ? 27.125 -24.281 -19.172 1 96.06 367 GLU A N 1
ATOM 2999 C CA . GLU A 1 367 ? 26.828 -25.656 -19.594 1 96.06 367 GLU A CA 1
ATOM 3000 C C . GLU A 1 367 ? 26.094 -26.422 -18.484 1 96.06 367 GLU A C 1
ATOM 3002 O O . GLU A 1 367 ? 25.188 -27.203 -18.766 1 96.06 367 GLU A O 1
ATOM 3007 N N . ALA A 1 368 ? 26.562 -26.188 -17.312 1 96.31 368 ALA A N 1
ATOM 3008 C CA . ALA A 1 368 ? 25.891 -26.797 -16.172 1 96.31 368 ALA A CA 1
ATOM 3009 C C . ALA A 1 368 ? 24.438 -26.375 -16.094 1 96.31 368 ALA A C 1
ATOM 3011 O O . ALA A 1 368 ? 23.547 -27.188 -15.812 1 96.31 368 ALA A O 1
ATOM 3012 N N . MET A 1 369 ? 24.172 -25.078 -16.344 1 94.38 369 MET A N 1
ATOM 3013 C CA . MET A 1 369 ? 22.797 -24.562 -16.328 1 94.38 369 MET A CA 1
ATOM 3014 C C . MET A 1 369 ? 21.953 -25.219 -17.422 1 94.38 369 MET A C 1
ATOM 3016 O O . MET A 1 369 ? 20.781 -25.516 -17.219 1 94.38 369 MET A O 1
ATOM 3020 N N . ASP A 1 370 ? 22.547 -25.453 -18.562 1 95.38 370 ASP A N 1
ATOM 3021 C CA . ASP A 1 370 ? 21.859 -26.125 -19.656 1 95.38 370 ASP A CA 1
ATOM 3022 C C . ASP A 1 370 ? 21.453 -27.531 -19.266 1 95.38 370 ASP A C 1
ATOM 3024 O O . ASP A 1 370 ? 20.359 -28 -19.609 1 95.38 370 ASP A O 1
ATOM 3028 N N . VAL A 1 371 ? 22.359 -28.172 -18.609 1 96 371 VAL A N 1
ATOM 3029 C CA . VAL A 1 371 ? 22.078 -29.531 -18.125 1 96 371 VAL A CA 1
ATOM 3030 C C . VAL A 1 371 ? 20.875 -29.5 -17.188 1 96 371 VAL A C 1
ATOM 3032 O O . VAL A 1 371 ? 19.938 -30.297 -17.328 1 96 371 VAL A O 1
ATOM 3035 N N . LEU A 1 372 ? 20.875 -28.594 -16.25 1 95.31 372 LEU A N 1
ATOM 3036 C CA . LEU A 1 372 ? 19.812 -28.469 -15.266 1 95.31 372 LEU A CA 1
ATOM 3037 C C . LEU A 1 372 ? 18.469 -28.203 -15.953 1 95.31 372 LEU A C 1
ATOM 3039 O O . LEU A 1 372 ? 17.453 -28.75 -15.555 1 95.31 372 LEU A O 1
ATOM 3043 N N . ASN A 1 373 ? 18.438 -27.406 -16.969 1 94.31 373 ASN A N 1
ATOM 3044 C CA . ASN A 1 373 ? 17.219 -27.031 -17.656 1 94.31 373 ASN A CA 1
ATOM 3045 C C . ASN A 1 373 ? 16.672 -28.188 -18.5 1 94.31 373 ASN A C 1
ATOM 3047 O O . ASN A 1 373 ? 15.477 -28.219 -18.828 1 94.31 373 ASN A O 1
ATOM 3051 N N . ALA A 1 374 ? 17.531 -29.109 -18.844 1 92.81 374 ALA A N 1
ATOM 3052 C CA . ALA A 1 374 ? 17.141 -30.219 -19.719 1 92.81 374 ALA A CA 1
ATOM 3053 C C . ALA A 1 374 ? 16.609 -31.391 -18.891 1 92.81 374 ALA A C 1
ATOM 3055 O O . ALA A 1 374 ? 16.031 -32.312 -19.453 1 92.81 374 ALA A O 1
ATOM 3056 N N . VAL A 1 375 ? 16.797 -31.281 -17.609 1 91 375 VAL A N 1
ATOM 3057 C CA . VAL A 1 375 ? 16.406 -32.375 -16.734 1 91 375 VAL A CA 1
ATOM 3058 C C . VAL A 1 375 ? 14.883 -32.531 -16.75 1 91 375 VAL A C 1
ATOM 3060 O O . VAL A 1 375 ? 14.148 -31.547 -16.734 1 91 375 VAL A O 1
ATOM 3063 N N . GLN A 1 376 ? 14.383 -33.719 -16.828 1 90.81 376 GLN A N 1
ATOM 3064 C CA . GLN A 1 376 ? 12.984 -34.062 -16.578 1 90.81 376 GLN A CA 1
ATOM 3065 C C . GLN A 1 376 ? 12.836 -34.906 -15.312 1 90.81 376 GLN A C 1
ATOM 3067 O O . GLN A 1 376 ? 12.18 -34.469 -14.359 1 90.81 376 GLN A O 1
ATOM 3072 N N . GLU A 1 377 ? 13.516 -36 -15.297 1 94.38 377 GLU A N 1
ATOM 3073 C CA . GLU A 1 377 ? 13.625 -36.875 -14.133 1 94.38 377 GLU A CA 1
ATOM 3074 C C . GLU A 1 377 ? 15.016 -37.5 -14.047 1 94.38 377 GLU A C 1
ATOM 3076 O O . GLU A 1 377 ? 15.555 -37.969 -15.055 1 94.38 377 GLU A O 1
ATOM 3081 N N . VAL A 1 378 ? 15.609 -37.438 -12.875 1 95.69 378 VAL A N 1
ATOM 3082 C CA . VAL A 1 378 ? 16.969 -37.938 -12.719 1 95.69 378 VAL A CA 1
ATOM 3083 C C . VAL A 1 378 ? 17.281 -38.125 -11.234 1 95.69 378 VAL A C 1
ATOM 3085 O O . VAL A 1 378 ? 16.688 -37.469 -10.375 1 95.69 378 VAL A O 1
ATOM 3088 N N . SER A 1 379 ? 18.125 -39.062 -10.977 1 96.69 379 SER A N 1
ATOM 3089 C CA . SER A 1 379 ? 18.562 -39.188 -9.586 1 96.69 379 SER A CA 1
ATOM 3090 C C . SER A 1 379 ? 19.531 -38.094 -9.203 1 96.69 379 SER A C 1
ATOM 3092 O O . SER A 1 379 ? 20.234 -37.562 -10.055 1 96.69 379 SER A O 1
ATOM 3094 N N . TYR A 1 380 ? 19.594 -37.781 -7.98 1 96.69 380 TYR A N 1
ATOM 3095 C CA . TYR A 1 380 ? 20.484 -36.75 -7.473 1 96.69 380 TYR A CA 1
ATOM 3096 C C . TYR A 1 380 ? 21.938 -37.062 -7.812 1 96.69 380 TYR A C 1
ATOM 3098 O O . TYR A 1 380 ? 22.672 -36.219 -8.32 1 96.69 380 TYR A O 1
ATOM 3106 N N . LYS A 1 381 ? 22.328 -38.312 -7.586 1 96.44 381 LYS A N 1
ATOM 3107 C CA . LYS A 1 381 ? 23.719 -38.75 -7.793 1 96.44 381 LYS A CA 1
ATOM 3108 C C . LYS A 1 381 ? 24.109 -38.625 -9.266 1 96.44 381 LYS A C 1
ATOM 3110 O O . LYS A 1 381 ? 25.188 -38.125 -9.586 1 96.44 381 LYS A O 1
ATOM 3115 N N . GLU A 1 382 ? 23.25 -39.062 -10.094 1 97.06 382 GLU A N 1
ATOM 3116 C CA . GLU A 1 382 ? 23.516 -39 -11.531 1 97.06 382 GLU A CA 1
ATOM 3117 C C . GLU A 1 382 ? 23.641 -37.562 -12.008 1 97.06 382 GLU A C 1
ATOM 3119 O O . GLU A 1 382 ? 24.531 -37.25 -12.797 1 97.06 382 GLU A O 1
ATOM 3124 N N . LEU A 1 383 ? 22.766 -36.781 -11.562 1 97.31 383 LEU A N 1
ATOM 3125 C CA . LEU A 1 383 ? 22.797 -35.375 -11.977 1 97.31 383 LEU A CA 1
ATOM 3126 C C . LEU A 1 383 ? 24.047 -34.688 -11.445 1 97.31 383 LEU A C 1
ATOM 3128 O O . LEU A 1 383 ? 24.688 -33.906 -12.164 1 97.31 383 LEU A O 1
ATOM 3132 N N . LEU A 1 384 ? 24.359 -34.969 -10.195 1 97.25 384 LEU A N 1
ATOM 3133 C CA . LEU A 1 384 ? 25.562 -34.406 -9.602 1 97.25 384 LEU A CA 1
ATOM 3134 C C . LEU A 1 384 ? 26.797 -34.781 -10.398 1 97.25 384 LEU A C 1
ATOM 3136 O O . LEU A 1 384 ? 27.672 -33.938 -10.672 1 97.25 384 LEU A O 1
ATOM 3140 N N . GLU A 1 385 ? 26.875 -36 -10.758 1 96.94 385 GLU A N 1
ATOM 3141 C CA . GLU A 1 385 ? 28 -36.5 -11.539 1 96.94 385 GLU A CA 1
ATOM 3142 C C . GLU A 1 385 ? 28.078 -35.812 -12.898 1 96.94 385 GLU A C 1
ATOM 3144 O O . GLU A 1 385 ? 29.156 -35.438 -13.359 1 96.94 385 GLU A O 1
ATOM 3149 N N . THR A 1 386 ? 26.969 -35.656 -13.523 1 97.69 386 THR A N 1
ATOM 3150 C CA . THR A 1 386 ? 26.906 -35 -14.82 1 97.69 386 THR A CA 1
ATOM 3151 C C . THR A 1 386 ? 27.375 -33.531 -14.703 1 97.69 386 THR A C 1
ATOM 3153 O O . THR A 1 386 ? 28.156 -33.062 -15.531 1 97.69 386 THR A O 1
ATOM 3156 N N . LEU A 1 387 ? 26.906 -32.875 -13.695 1 97.81 387 LEU A N 1
ATOM 3157 C CA . LEU A 1 387 ? 27.281 -31.469 -13.484 1 97.81 387 LEU A CA 1
ATOM 3158 C C . LEU A 1 387 ? 28.781 -31.359 -13.219 1 97.81 387 LEU A C 1
ATOM 3160 O O . LEU A 1 387 ? 29.422 -30.406 -13.664 1 97.81 387 LEU A O 1
ATOM 3164 N N . ALA A 1 388 ? 29.281 -32.344 -12.555 1 97.06 388 ALA A N 1
ATOM 3165 C CA . ALA A 1 388 ? 30.688 -32.344 -12.164 1 97.06 388 ALA A CA 1
ATOM 3166 C C . ALA A 1 388 ? 31.594 -32.531 -13.383 1 97.06 388 ALA A C 1
ATOM 3168 O O . ALA A 1 388 ? 32.812 -32.312 -13.305 1 97.06 388 ALA A O 1
ATOM 3169 N N . ASN A 1 389 ? 31.062 -32.875 -14.453 1 97.25 389 ASN A N 1
ATOM 3170 C CA . ASN A 1 389 ? 31.828 -32.906 -15.695 1 97.25 389 ASN A CA 1
ATOM 3171 C C . ASN A 1 389 ? 32.125 -31.516 -16.219 1 97.25 389 ASN A C 1
ATOM 3173 O O . ASN A 1 389 ? 33 -31.328 -17.062 1 97.25 389 ASN A O 1
ATOM 3177 N N . PHE A 1 390 ? 31.391 -30.531 -15.773 1 97.06 390 PHE A N 1
ATOM 3178 C CA . PHE A 1 390 ? 31.516 -29.188 -16.328 1 97.06 390 PHE A CA 1
ATOM 3179 C C . PHE A 1 390 ? 32.094 -28.219 -15.305 1 97.06 390 PHE A C 1
ATOM 3181 O O . PHE A 1 390 ? 32.75 -27.25 -15.664 1 97.06 390 PHE A O 1
ATOM 3188 N N . ILE A 1 391 ? 31.766 -28.438 -13.984 1 96.88 391 ILE A N 1
ATOM 3189 C CA . ILE A 1 391 ? 32.219 -27.562 -12.922 1 96.88 391 ILE A CA 1
ATOM 3190 C C . ILE A 1 391 ? 32.75 -28.391 -11.758 1 96.88 391 ILE A C 1
ATOM 3192 O O . ILE A 1 391 ? 32.469 -29.578 -11.656 1 96.88 391 ILE A O 1
ATOM 3196 N N . PRO A 1 392 ? 33.531 -27.719 -10.828 1 96.75 392 PRO A N 1
ATOM 3197 C CA . PRO A 1 392 ? 34.062 -28.469 -9.68 1 96.75 392 PRO A CA 1
ATOM 3198 C C . PRO A 1 392 ? 32.969 -29.094 -8.836 1 96.75 392 PRO A C 1
ATOM 3200 O O . PRO A 1 392 ? 31.891 -28.484 -8.656 1 96.75 392 PRO A O 1
ATOM 3203 N N . LEU A 1 393 ? 33.25 -30.281 -8.297 1 96.75 393 LEU A N 1
ATOM 3204 C CA . LEU A 1 393 ? 32.281 -31.078 -7.574 1 96.75 393 LEU A CA 1
ATOM 3205 C C . LEU A 1 393 ? 31.656 -30.281 -6.422 1 96.75 393 LEU A C 1
ATOM 3207 O O . LEU A 1 393 ? 30.453 -30.359 -6.188 1 96.75 393 LEU A O 1
ATOM 3211 N N . GLU A 1 394 ? 32.469 -29.547 -5.766 1 95.38 394 GLU A N 1
ATOM 3212 C CA . GLU A 1 394 ? 31.984 -28.766 -4.629 1 95.38 394 GLU A CA 1
ATOM 3213 C C . GLU A 1 394 ? 30.969 -27.703 -5.074 1 95.38 394 GLU A C 1
ATOM 3215 O O . GLU A 1 394 ? 29.953 -27.5 -4.418 1 95.38 394 GLU A O 1
ATOM 3220 N N . VAL A 1 395 ? 31.25 -27.109 -6.191 1 95.69 395 VAL A N 1
ATOM 3221 C CA . VAL A 1 395 ? 30.359 -26.078 -6.738 1 95.69 395 VAL A CA 1
ATOM 3222 C C . VAL A 1 395 ? 29.078 -26.719 -7.25 1 95.69 395 VAL A C 1
ATOM 3224 O O . VAL A 1 395 ? 27.984 -26.188 -7.047 1 95.69 395 VAL A O 1
ATOM 3227 N N . ALA A 1 396 ? 29.234 -27.844 -7.848 1 96.88 396 ALA A N 1
ATOM 3228 C CA . ALA A 1 396 ? 28.078 -28.578 -8.352 1 96.88 396 ALA A CA 1
ATOM 3229 C C . ALA A 1 396 ? 27.125 -28.938 -7.219 1 96.88 396 ALA A C 1
ATOM 3231 O O . ALA A 1 396 ? 25.906 -28.812 -7.363 1 96.88 396 ALA A O 1
ATOM 3232 N N . LYS A 1 397 ? 27.672 -29.359 -6.137 1 95.56 397 LYS A N 1
ATOM 3233 C CA . LYS A 1 397 ? 26.859 -29.75 -4.988 1 95.56 397 LYS A CA 1
ATOM 3234 C C . LYS A 1 397 ? 26.109 -28.547 -4.422 1 95.56 397 LYS A C 1
ATOM 3236 O O . LYS A 1 397 ? 24.906 -28.625 -4.156 1 95.56 397 LYS A O 1
ATOM 3241 N N . ILE A 1 398 ? 26.797 -27.484 -4.277 1 94.25 398 ILE A N 1
ATOM 3242 C CA . ILE A 1 398 ? 26.203 -26.266 -3.74 1 94.25 398 ILE A CA 1
ATOM 3243 C C . ILE A 1 398 ? 25.094 -25.797 -4.668 1 94.25 398 ILE A C 1
ATOM 3245 O O . ILE A 1 398 ? 23.984 -25.453 -4.215 1 94.25 398 ILE A O 1
ATOM 3249 N N . LEU A 1 399 ? 25.391 -25.766 -5.953 1 95.81 399 LEU A N 1
ATOM 3250 C CA . LEU A 1 399 ? 24.438 -25.312 -6.957 1 95.81 399 LEU A CA 1
ATOM 3251 C C . LEU A 1 399 ? 23.188 -26.188 -6.949 1 95.81 399 LEU A C 1
ATOM 3253 O O . LEU A 1 399 ? 22.062 -25.688 -6.871 1 95.81 399 LEU A O 1
ATOM 3257 N N . LEU A 1 400 ? 23.375 -27.453 -6.992 1 95.81 400 LEU A N 1
ATOM 3258 C CA . LEU A 1 400 ? 22.266 -28.391 -7.047 1 95.81 400 LEU A CA 1
ATOM 3259 C C . LEU A 1 400 ? 21.422 -28.312 -5.781 1 95.81 400 LEU A C 1
ATOM 3261 O O . LEU A 1 400 ? 20.188 -28.25 -5.859 1 95.81 400 LEU A O 1
ATOM 3265 N N . ASP A 1 401 ? 22.062 -28.25 -4.641 1 94.44 401 ASP A N 1
ATOM 3266 C CA . ASP A 1 401 ? 21.344 -28.156 -3.373 1 94.44 401 ASP A CA 1
ATOM 3267 C C . ASP A 1 401 ? 20.516 -26.859 -3.307 1 94.44 401 ASP A C 1
ATOM 3269 O O . ASP A 1 401 ? 19.391 -26.875 -2.822 1 94.44 401 ASP A O 1
ATOM 3273 N N . CYS A 1 402 ? 21.047 -25.812 -3.84 1 94.38 402 CYS A N 1
ATOM 3274 C CA . CYS A 1 402 ? 20.344 -24.531 -3.832 1 94.38 402 CYS A CA 1
ATOM 3275 C C . CYS A 1 402 ? 19.141 -24.562 -4.754 1 94.38 402 CYS A C 1
ATOM 3277 O O . CYS A 1 402 ? 18.062 -24.062 -4.398 1 94.38 402 CYS A O 1
ATOM 3279 N N . ILE A 1 403 ? 19.344 -25.156 -5.887 1 95.38 403 ILE A N 1
ATOM 3280 C CA . ILE A 1 403 ? 18.266 -25.234 -6.859 1 95.38 403 ILE A CA 1
ATOM 3281 C C . ILE A 1 403 ? 17.109 -26.062 -6.293 1 95.38 403 ILE A C 1
ATOM 3283 O O . ILE A 1 403 ? 15.945 -25.719 -6.484 1 95.38 403 ILE A O 1
ATOM 3287 N N . ILE A 1 404 ? 17.438 -27.125 -5.582 1 94.06 404 ILE A N 1
ATOM 3288 C CA . ILE A 1 404 ? 16.422 -27.953 -4.934 1 94.06 404 ILE A CA 1
ATOM 3289 C C . ILE A 1 404 ? 15.75 -27.156 -3.82 1 94.06 404 ILE A C 1
ATOM 3291 O O . ILE A 1 404 ? 14.523 -27.156 -3.717 1 94.06 404 ILE A O 1
ATOM 3295 N N . HIS A 1 405 ? 16.578 -26.469 -3.078 1 93.12 405 HIS A N 1
ATOM 3296 C CA . HIS A 1 405 ? 16.078 -25.688 -1.961 1 93.12 405 HIS A CA 1
ATOM 3297 C C . HIS A 1 405 ? 15.117 -24.609 -2.441 1 93.12 405 HIS A C 1
ATOM 3299 O O . HIS A 1 405 ? 14.078 -24.375 -1.819 1 93.12 405 HIS A O 1
ATOM 3305 N N . TYR A 1 406 ? 15.414 -23.984 -3.588 1 94.25 406 TYR A N 1
ATOM 3306 C CA . TYR A 1 406 ? 14.609 -22.906 -4.129 1 94.25 406 TYR A CA 1
ATOM 3307 C C . TYR A 1 406 ? 13.438 -23.438 -4.945 1 94.25 406 TYR A C 1
ATOM 3309 O O . TYR A 1 406 ? 12.711 -22.672 -5.574 1 94.25 406 TYR A O 1
ATOM 3317 N N . LYS A 1 407 ? 13.297 -24.703 -5.039 1 93.75 407 LYS A N 1
ATOM 3318 C CA . LYS A 1 407 ? 12.18 -25.391 -5.68 1 93.75 407 LYS A CA 1
ATOM 3319 C C . LYS A 1 407 ? 12.32 -25.359 -7.199 1 93.75 407 LYS A C 1
ATOM 3321 O O . LYS A 1 407 ? 11.32 -25.469 -7.922 1 93.75 407 LYS A O 1
ATOM 3326 N N . GLY A 1 408 ? 13.562 -25.172 -7.621 1 94.31 408 GLY A N 1
ATOM 3327 C CA . GLY A 1 408 ? 13.812 -25.328 -9.047 1 94.31 408 GLY A CA 1
ATOM 3328 C C . GLY A 1 408 ? 13.727 -26.781 -9.508 1 94.31 408 GLY A C 1
ATOM 3329 O O . GLY A 1 408 ? 13.391 -27.047 -10.664 1 94.31 408 GLY A O 1
ATOM 3330 N N . LEU A 1 409 ? 14.117 -27.656 -8.633 1 94.25 409 LEU A N 1
ATOM 3331 C CA . LEU A 1 409 ? 13.93 -29.094 -8.758 1 94.25 409 LEU A CA 1
ATOM 3332 C C . LEU A 1 409 ? 13.172 -29.656 -7.562 1 94.25 409 LEU A C 1
ATOM 3334 O O . LEU A 1 409 ? 13.398 -29.234 -6.426 1 94.25 409 LEU A O 1
ATOM 3338 N N . TYR A 1 410 ? 12.32 -30.594 -7.867 1 91.88 410 TYR A N 1
ATOM 3339 C CA . TYR A 1 410 ? 11.531 -31.219 -6.801 1 91.88 410 TYR A CA 1
ATOM 3340 C C . TYR A 1 410 ? 12.008 -32.625 -6.527 1 91.88 410 TYR A C 1
ATOM 3342 O O . TYR A 1 410 ? 12.367 -33.375 -7.453 1 91.88 410 TYR A O 1
ATOM 3350 N N . VAL A 1 411 ? 12.023 -33.031 -5.273 1 91.44 411 VAL A N 1
ATOM 3351 C CA . VAL A 1 411 ? 12.312 -34.406 -4.879 1 91.44 411 VAL A CA 1
ATOM 3352 C C . VAL A 1 411 ? 11.055 -35.25 -5 1 91.44 411 VAL A C 1
ATOM 3354 O O . VAL A 1 411 ? 10.023 -34.938 -4.398 1 91.44 411 VAL A O 1
ATOM 3357 N N . LYS A 1 412 ? 11.156 -36.156 -5.836 1 87.44 412 LYS A N 1
ATOM 3358 C CA . LYS A 1 412 ? 10.023 -37.062 -6.035 1 87.44 412 LYS A CA 1
ATOM 3359 C C . LYS A 1 412 ? 9.789 -37.906 -4.805 1 87.44 412 LYS A C 1
ATOM 3361 O O . LYS A 1 412 ? 10.734 -38.469 -4.227 1 87.44 412 LYS A O 1
ATOM 3366 N N . GLU A 1 413 ? 8.664 -37.906 -4.203 1 71.81 413 GLU A N 1
ATOM 3367 C CA . GLU A 1 413 ? 8.297 -38.781 -3.08 1 71.81 413 GLU A CA 1
ATOM 3368 C C . GLU A 1 413 ? 8.266 -40.25 -3.49 1 71.81 413 GLU A C 1
ATOM 3370 O O . GLU A 1 413 ? 7.977 -40.562 -4.645 1 71.81 413 GLU A O 1
ATOM 3375 N N . MET B 1 1 ? -14.727 52.531 25.828 1 24.5 1 MET B N 1
ATOM 3376 C CA . MET B 1 1 ? -13.414 52.094 26.297 1 24.5 1 MET B CA 1
ATOM 3377 C C . MET B 1 1 ? -13.242 50.594 26.094 1 24.5 1 MET B C 1
ATOM 3379 O O . MET B 1 1 ? -13.797 49.812 26.844 1 24.5 1 MET B O 1
ATOM 3383 N N . LEU B 1 2 ? -13.43 50 24.984 1 27.97 2 LEU B N 1
ATOM 3384 C CA . LEU B 1 2 ? -13.57 48.594 24.531 1 27.97 2 LEU B CA 1
ATOM 3385 C C . LEU B 1 2 ? -12.375 47.781 24.953 1 27.97 2 LEU B C 1
ATOM 3387 O O . LEU B 1 2 ? -11.242 48.062 24.562 1 27.97 2 LEU B O 1
ATOM 3391 N N . ILE B 1 3 ? -12.359 47.375 26.266 1 32.31 3 ILE B N 1
ATOM 3392 C CA . ILE B 1 3 ? -11.312 46.5 26.844 1 32.31 3 ILE B CA 1
ATOM 3393 C C . ILE B 1 3 ? -10.891 45.469 25.812 1 32.31 3 ILE B C 1
ATOM 3395 O O . ILE B 1 3 ? -11.719 44.656 25.359 1 32.31 3 ILE B O 1
ATOM 3399 N N . ALA B 1 4 ? -10.016 45.75 24.922 1 36.31 4 ALA B N 1
ATOM 3400 C CA . ALA B 1 4 ? -9.211 44.875 24.078 1 36.31 4 ALA B CA 1
ATOM 3401 C C . ALA B 1 4 ? -8.82 43.594 24.797 1 36.31 4 ALA B C 1
ATOM 3403 O O . ALA B 1 4 ? -8.039 43.625 25.75 1 36.31 4 ALA B O 1
ATOM 3404 N N . ASN B 1 5 ? -9.773 42.688 25.203 1 34.84 5 ASN B N 1
ATOM 3405 C CA . ASN B 1 5 ? -9.602 41.406 25.922 1 34.84 5 ASN B CA 1
ATOM 3406 C C . ASN B 1 5 ? -8.258 40.781 25.609 1 34.84 5 ASN B C 1
ATOM 3408 O O . ASN B 1 5 ? -7.941 40.531 24.438 1 34.84 5 ASN B O 1
ATOM 3412 N N . GLU B 1 6 ? -7.191 41.125 26.266 1 35.88 6 GLU B N 1
ATOM 3413 C CA . GLU B 1 6 ? -5.883 40.469 26.344 1 35.88 6 GLU B CA 1
ATOM 3414 C C . GLU B 1 6 ? -6 38.969 26.156 1 35.88 6 GLU B C 1
ATOM 3416 O O . GLU B 1 6 ? -6.254 38.25 27.125 1 35.88 6 GLU B O 1
ATOM 3421 N N . VAL B 1 7 ? -6.766 38.5 25.344 1 38.53 7 VAL B N 1
ATOM 3422 C CA . VAL B 1 7 ? -6.855 37.062 25.031 1 38.53 7 VAL B CA 1
ATOM 3423 C C . VAL B 1 7 ? -5.469 36.438 25.125 1 38.53 7 VAL B C 1
ATOM 3425 O O . VAL B 1 7 ? -4.586 36.75 24.312 1 38.53 7 VAL B O 1
ATOM 3428 N N . TYR B 1 8 ? -4.809 36.281 26.25 1 43.41 8 TYR B N 1
ATOM 3429 C CA . TYR B 1 8 ? -3.646 35.469 26.578 1 43.41 8 TYR B CA 1
ATOM 3430 C C . TYR B 1 8 ? -3.438 34.375 25.547 1 43.41 8 TYR B C 1
ATOM 3432 O O . TYR B 1 8 ? -4.332 33.562 25.312 1 43.41 8 TYR B O 1
ATOM 3440 N N . LYS B 1 9 ? -2.934 34.719 24.484 1 53.66 9 LYS B N 1
ATOM 3441 C CA . LYS B 1 9 ? -2.521 33.781 23.438 1 53.66 9 LYS B CA 1
ATOM 3442 C C . LYS B 1 9 ? -2.029 32.469 24.016 1 53.66 9 LYS B C 1
ATOM 3444 O O . LYS B 1 9 ? -0.854 32.344 24.375 1 53.66 9 LYS B O 1
ATOM 3449 N N . LYS B 1 10 ? -2.781 31.797 24.891 1 68.56 10 LYS B N 1
ATOM 3450 C CA . LYS B 1 10 ? -2.531 30.562 25.641 1 68.56 10 LYS B CA 1
ATOM 3451 C C . LYS B 1 10 ? -1.909 29.5 24.75 1 68.56 10 LYS B C 1
ATOM 3453 O O . LYS B 1 10 ? -2.361 29.281 23.625 1 68.56 10 LYS B O 1
ATOM 3458 N N . GLU B 1 11 ? -0.711 29.141 25.109 1 90.56 11 GLU B N 1
ATOM 3459 C CA . GLU B 1 11 ? 0.065 28.062 24.484 1 90.56 11 GLU B CA 1
ATOM 3460 C C . GLU B 1 11 ? -0.764 26.797 24.344 1 90.56 11 GLU B C 1
ATOM 3462 O O . GLU B 1 11 ? -1.471 26.406 25.266 1 90.56 11 GLU B O 1
ATOM 3467 N N . ILE B 1 12 ? -0.888 26.359 23.188 1 96.31 12 ILE B N 1
ATOM 3468 C CA . ILE B 1 12 ? -1.635 25.141 22.922 1 96.31 12 ILE B CA 1
ATOM 3469 C C . ILE B 1 12 ? -0.853 23.922 23.422 1 96.31 12 ILE B C 1
ATOM 3471 O O . ILE B 1 12 ? -1.434 23 24 1 96.31 12 ILE B O 1
ATOM 3475 N N . PHE B 1 13 ? 0.436 23.984 23.297 1 97.69 13 PHE B N 1
ATOM 3476 C CA . PHE B 1 13 ? 1.356 22.984 23.797 1 97.69 13 PHE B CA 1
ATOM 3477 C C . PHE B 1 13 ? 2.314 23.594 24.828 1 97.69 13 PHE B C 1
ATOM 3479 O O . PHE B 1 13 ? 2.629 24.781 24.75 1 97.69 13 PHE B O 1
ATOM 3486 N N . SER B 1 14 ? 2.738 22.703 25.719 1 96.88 14 SER B N 1
ATOM 3487 C CA . SER B 1 14 ? 3.764 23.172 26.641 1 96.88 14 SER B CA 1
ATOM 3488 C C . SER B 1 14 ? 5.02 23.625 25.906 1 96.88 14 SER B C 1
ATOM 3490 O O . SER B 1 14 ? 5.438 22.984 24.938 1 96.88 14 SER B O 1
ATOM 3492 N N . LYS B 1 15 ? 5.641 24.641 26.375 1 94.38 15 LYS B N 1
ATOM 3493 C CA . LYS B 1 15 ? 6.805 25.219 25.703 1 94.38 15 LYS B CA 1
ATOM 3494 C C . LYS B 1 15 ? 7.965 24.234 25.672 1 94.38 15 LYS B C 1
ATOM 3496 O O . LYS B 1 15 ? 8.727 24.188 24.688 1 94.38 15 LYS B O 1
ATOM 3501 N N . ASP B 1 16 ? 8.023 23.422 26.688 1 96.38 16 ASP B N 1
ATOM 3502 C CA . ASP B 1 16 ? 9.164 22.516 26.797 1 96.38 16 ASP B CA 1
ATOM 3503 C C . ASP B 1 16 ? 8.758 21.078 26.516 1 96.38 16 ASP B C 1
ATOM 3505 O O . ASP B 1 16 ? 9.406 20.125 26.984 1 96.38 16 ASP B O 1
ATOM 3509 N N . TRP B 1 17 ? 7.637 20.859 25.828 1 97.88 17 TRP B N 1
ATOM 3510 C CA . TRP B 1 17 ? 7.094 19.516 25.688 1 97.88 17 TRP B CA 1
ATOM 3511 C C . TRP B 1 17 ? 8.109 18.578 25.016 1 97.88 17 TRP B C 1
ATOM 3513 O O . TRP B 1 17 ? 8.242 17.422 25.406 1 97.88 17 TRP B O 1
ATOM 3523 N N . MET B 1 18 ? 8.859 19.078 24 1 98 18 MET B N 1
ATOM 3524 C CA . MET B 1 18 ? 9.812 18.25 23.281 1 98 18 MET B CA 1
ATOM 3525 C C . MET B 1 18 ? 11 17.875 24.156 1 98 18 MET B C 1
ATOM 3527 O O . MET B 1 18 ? 11.477 16.75 24.125 1 98 18 MET B O 1
ATOM 3531 N N . GLU B 1 19 ? 11.469 18.797 24.938 1 98.12 19 GLU B N 1
ATOM 3532 C CA . GLU B 1 19 ? 12.547 18.516 25.891 1 98.12 19 GLU B CA 1
ATOM 3533 C C . GLU B 1 19 ? 12.125 17.438 26.875 1 98.12 19 GLU B C 1
ATOM 3535 O O . GLU B 1 19 ? 12.891 16.516 27.172 1 98.12 19 GLU B O 1
ATOM 3540 N N . GLN B 1 20 ? 10.938 17.578 27.375 1 98.44 20 GLN B N 1
ATOM 3541 C CA . GLN B 1 20 ? 10.398 16.578 28.297 1 98.44 20 GLN B CA 1
ATOM 3542 C C . GLN B 1 20 ? 10.266 15.211 27.625 1 98.44 20 GLN B C 1
ATOM 3544 O O . GLN B 1 20 ? 10.617 14.188 28.203 1 98.44 20 GLN B O 1
ATOM 3549 N N . LEU B 1 21 ? 9.797 15.242 26.438 1 98.44 21 LEU B N 1
ATOM 3550 C CA . LEU B 1 21 ? 9.641 13.992 25.703 1 98.44 21 LEU B CA 1
ATOM 3551 C C . LEU B 1 21 ? 10.984 13.281 25.562 1 98.44 21 LEU B C 1
ATOM 3553 O O . LEU B 1 21 ? 11.086 12.086 25.844 1 98.44 21 LEU B O 1
ATOM 3557 N N . LEU B 1 22 ? 12.008 14.016 25.094 1 98.44 22 LEU B N 1
ATOM 3558 C CA . LEU B 1 22 ? 13.32 13.414 24.859 1 98.44 22 LEU B CA 1
ATOM 3559 C C . LEU B 1 22 ? 13.906 12.875 26.156 1 98.44 22 LEU B C 1
ATOM 3561 O O . LEU B 1 22 ? 14.484 11.781 26.172 1 98.44 22 LEU B O 1
ATOM 3565 N N . HIS B 1 23 ? 13.656 13.617 27.203 1 98.56 23 HIS B N 1
ATOM 3566 C CA . HIS B 1 23 ? 14.172 13.203 28.5 1 98.56 23 HIS B CA 1
ATOM 3567 C C . HIS B 1 23 ? 13.5 11.914 28.984 1 98.56 23 HIS B C 1
ATOM 3569 O O . HIS B 1 23 ? 14.18 10.953 29.344 1 98.56 23 HIS B O 1
ATOM 3575 N N . HIS B 1 24 ? 12.203 11.836 28.891 1 98.5 24 HIS B N 1
ATOM 3576 C CA . HIS B 1 24 ? 11.453 10.727 29.453 1 98.5 24 HIS B CA 1
ATOM 3577 C C . HIS B 1 24 ? 11.531 9.492 28.562 1 98.5 24 HIS B C 1
ATOM 3579 O O . HIS B 1 24 ? 11.281 8.375 29.016 1 98.5 24 HIS B O 1
ATOM 3585 N N . THR B 1 25 ? 11.914 9.641 27.312 1 98.25 25 THR B N 1
ATOM 3586 C CA . THR B 1 25 ? 11.922 8.523 26.375 1 98.25 25 THR B CA 1
ATOM 3587 C C . THR B 1 25 ? 13.352 8.102 26.031 1 98.25 25 THR B C 1
ATOM 3589 O O . THR B 1 25 ? 13.578 7.324 25.109 1 98.25 25 THR B O 1
ATOM 3592 N N . ASN B 1 26 ? 14.328 8.594 26.719 1 97.81 26 ASN B N 1
ATOM 3593 C CA . ASN B 1 26 ? 15.727 8.328 26.375 1 97.81 26 ASN B CA 1
ATOM 3594 C C . ASN B 1 26 ? 16 8.57 24.891 1 97.81 26 ASN B C 1
ATOM 3596 O O . ASN B 1 26 ? 16.5 7.691 24.203 1 97.81 26 ASN B O 1
ATOM 3600 N N . ASN B 1 27 ? 15.625 9.844 24.516 1 96.94 27 ASN B N 1
ATOM 3601 C CA . ASN B 1 27 ? 15.844 10.289 23.141 1 96.94 27 ASN B CA 1
ATOM 3602 C C . ASN B 1 27 ? 15.125 9.391 22.141 1 96.94 27 ASN B C 1
ATOM 3604 O O . ASN B 1 27 ? 15.727 8.922 21.172 1 96.94 27 ASN B O 1
ATOM 3608 N N . LEU B 1 28 ? 13.852 9.047 22.375 1 96.19 28 LEU B N 1
ATOM 3609 C CA . LEU B 1 28 ? 12.891 8.359 21.516 1 96.19 28 LEU B CA 1
ATOM 3610 C C . LEU B 1 28 ? 13.227 6.875 21.422 1 96.19 28 LEU B C 1
ATOM 3612 O O . LEU B 1 28 ? 12.836 6.215 20.453 1 96.19 28 LEU B O 1
ATOM 3616 N N . GLU B 1 29 ? 13.93 6.328 22.391 1 95.88 29 GLU B N 1
ATOM 3617 C CA . GLU B 1 29 ? 14.281 4.91 22.375 1 95.88 29 GLU B CA 1
ATOM 3618 C C . GLU B 1 29 ? 13.297 4.094 23.203 1 95.88 29 GLU B C 1
ATOM 3620 O O . GLU B 1 29 ? 13.141 2.891 22.984 1 95.88 29 GLU B O 1
ATOM 3625 N N . ASP B 1 30 ? 12.664 4.805 24.156 1 97.62 30 ASP B N 1
ATOM 3626 C CA . ASP B 1 30 ? 11.734 4.129 25.062 1 97.62 30 ASP B CA 1
ATOM 3627 C C . ASP B 1 30 ? 10.344 4.758 24.969 1 97.62 30 ASP B C 1
ATOM 3629 O O . ASP B 1 30 ? 10.203 5.922 24.594 1 97.62 30 ASP B O 1
ATOM 3633 N N . TYR B 1 31 ? 9.352 3.926 25.25 1 98.56 31 TYR B N 1
ATOM 3634 C CA . TYR B 1 31 ? 8.023 4.512 25.391 1 98.56 31 TYR B CA 1
ATOM 3635 C C . TYR B 1 31 ? 7.875 5.242 26.719 1 98.56 31 TYR B C 1
ATOM 3637 O O . TYR B 1 31 ? 8.555 4.914 27.688 1 98.56 31 TYR B O 1
ATOM 3645 N N . ALA B 1 32 ? 6.961 6.273 26.766 1 98.62 32 ALA B N 1
ATOM 3646 C CA . ALA B 1 32 ? 6.684 7.02 27.984 1 98.62 32 ALA B CA 1
ATOM 3647 C C . ALA B 1 32 ? 5.363 7.777 27.875 1 98.62 32 ALA B C 1
ATOM 3649 O O . ALA B 1 32 ? 4.988 8.227 26.797 1 98.62 32 ALA B O 1
ATOM 3650 N N . LEU B 1 33 ? 4.691 7.844 28.938 1 98.81 33 LEU B N 1
ATOM 3651 C CA . LEU B 1 33 ? 3.559 8.75 29.094 1 98.81 33 LEU B CA 1
ATOM 3652 C C . LEU B 1 33 ? 3.955 9.969 29.922 1 98.81 33 LEU B C 1
ATOM 3654 O O . LEU B 1 33 ? 4.426 9.844 31.047 1 98.81 33 LEU B O 1
ATOM 3658 N N . ILE B 1 34 ? 3.824 11.125 29.359 1 98.75 34 ILE B N 1
ATOM 3659 C CA . ILE B 1 34 ? 4.195 12.383 30 1 98.75 34 ILE B CA 1
ATOM 3660 C C . ILE B 1 34 ? 2.957 13.258 30.172 1 98.75 34 ILE B C 1
ATOM 3662 O O . ILE B 1 34 ? 2.297 13.609 29.203 1 98.75 34 ILE B O 1
ATOM 3666 N N . PRO B 1 35 ? 2.623 13.664 31.359 1 98.12 35 PRO B N 1
ATOM 3667 C CA . PRO B 1 35 ? 1.375 14.383 31.609 1 98.12 35 PRO B CA 1
ATOM 3668 C C . PRO B 1 35 ? 1.432 15.836 31.141 1 98.12 35 PRO B C 1
ATOM 3670 O O . PRO B 1 35 ? 2.492 16.469 31.203 1 98.12 35 PRO B O 1
ATOM 3673 N N . ASN B 1 36 ? 0.344 16.328 30.625 1 97.06 36 ASN B N 1
ATOM 3674 C CA . ASN B 1 36 ? -0.001 17.734 30.469 1 97.06 36 ASN B CA 1
ATOM 3675 C C . ASN B 1 36 ? 0.941 18.438 29.5 1 97.06 36 ASN B C 1
ATOM 3677 O O . ASN B 1 36 ? 1.348 19.578 29.75 1 97.06 36 ASN B O 1
ATOM 3681 N N . LEU B 1 37 ? 1.321 17.766 28.469 1 98.12 37 LEU B N 1
ATOM 3682 C CA . LEU B 1 37 ? 2.15 18.422 27.453 1 98.12 37 LEU B CA 1
ATOM 3683 C C . LEU B 1 37 ? 1.288 19.156 26.438 1 98.12 37 LEU B C 1
ATOM 3685 O O . LEU B 1 37 ? 1.766 20.078 25.766 1 98.12 37 LEU B O 1
ATOM 3689 N N . LEU B 1 38 ? 0.126 18.75 26.188 1 98.31 38 LEU B N 1
ATOM 3690 C CA . LEU B 1 38 ? -0.886 19.484 25.453 1 98.31 38 LEU B CA 1
ATOM 3691 C C . LEU B 1 38 ? -1.783 20.281 26.406 1 98.31 38 LEU B C 1
ATOM 3693 O O . LEU B 1 38 ? -2.594 19.688 27.125 1 98.31 38 LEU B O 1
ATOM 3697 N N . ILE B 1 39 ? -1.731 21.531 26.359 1 97.75 39 ILE B N 1
ATOM 3698 C CA . ILE B 1 39 ? -2.352 22.406 27.344 1 97.75 39 ILE B CA 1
ATOM 3699 C C . ILE B 1 39 ? -3.82 22.625 26.984 1 97.75 39 ILE B C 1
ATOM 3701 O O . ILE B 1 39 ? -4.664 22.75 27.875 1 97.75 39 ILE B O 1
ATOM 3705 N N . GLN B 1 40 ? -4.145 22.656 25.703 1 97.25 40 GLN B N 1
ATOM 3706 C CA . GLN B 1 40 ? -5.512 22.953 25.281 1 97.25 40 GLN B CA 1
ATOM 3707 C C . GLN B 1 40 ? -6.07 21.844 24.391 1 97.25 40 GLN B C 1
ATOM 3709 O O . GLN B 1 40 ? -6.344 22.078 23.219 1 97.25 40 GLN B O 1
ATOM 3714 N N . PRO B 1 41 ? -6.332 20.75 24.938 1 97.56 41 PRO B N 1
ATOM 3715 C CA . PRO B 1 41 ? -6.887 19.656 24.125 1 97.56 41 PRO B CA 1
ATOM 3716 C C . PRO B 1 41 ? -8.234 20.016 23.5 1 97.56 41 PRO B C 1
ATOM 3718 O O . PRO B 1 41 ? -8.555 19.547 22.391 1 97.56 41 PRO B O 1
ATOM 3721 N N . ASP B 1 42 ? -9 20.891 24.156 1 96.12 42 ASP B N 1
ATOM 3722 C CA . ASP B 1 42 ? -10.312 21.297 23.641 1 96.12 42 ASP B CA 1
ATOM 3723 C C . ASP B 1 42 ? -10.172 22.062 22.328 1 96.12 42 ASP B C 1
ATOM 3725 O O . ASP B 1 42 ? -11 21.922 21.422 1 96.12 42 ASP B O 1
ATOM 3729 N N . TYR B 1 43 ? -9.164 22.875 22.312 1 96.38 43 TYR B N 1
ATOM 3730 C CA . TYR B 1 43 ? -8.914 23.609 21.094 1 96.38 43 TYR B CA 1
ATOM 3731 C C . TYR B 1 43 ? -8.672 22.656 19.922 1 96.38 43 TYR B C 1
ATOM 3733 O O . TYR B 1 43 ? -9.242 22.828 18.844 1 96.38 43 TYR B O 1
ATOM 3741 N N . ILE B 1 44 ? -7.805 21.656 20.078 1 97.25 44 ILE B N 1
ATOM 3742 C CA . ILE B 1 44 ? -7.477 20.703 19.047 1 97.25 44 ILE B CA 1
ATOM 3743 C C . ILE B 1 44 ? -8.727 19.891 18.672 1 97.25 44 ILE B C 1
ATOM 3745 O O . ILE B 1 44 ? -8.969 19.625 17.484 1 97.25 44 ILE B O 1
ATOM 3749 N N . ASN B 1 45 ? -9.531 19.547 19.641 1 96.31 45 ASN B N 1
ATOM 3750 C CA . ASN B 1 45 ? -10.781 18.844 19.375 1 96.31 45 ASN B CA 1
ATOM 3751 C C . ASN B 1 45 ? -11.703 19.656 18.469 1 96.31 45 ASN B C 1
ATOM 3753 O O . ASN B 1 45 ? -12.328 19.109 17.562 1 96.31 45 ASN B O 1
ATOM 3757 N N . ASN B 1 46 ? -11.805 20.875 18.781 1 96.5 46 ASN B N 1
ATOM 3758 C CA . ASN B 1 46 ? -12.648 21.75 17.969 1 96.5 46 ASN B CA 1
ATOM 3759 C C . ASN B 1 46 ? -12.141 21.828 16.531 1 96.5 46 ASN B C 1
ATOM 3761 O O . ASN B 1 46 ? -12.93 21.781 15.586 1 96.5 46 ASN B O 1
ATOM 3765 N N . GLU B 1 47 ? -10.836 21.969 16.359 1 96.62 47 GLU B N 1
ATOM 3766 C CA . GLU B 1 47 ? -10.258 22.016 15.023 1 96.62 47 GLU B CA 1
ATOM 3767 C C . GLU B 1 47 ? -10.461 20.688 14.289 1 96.62 47 GLU B C 1
ATOM 3769 O O . GLU B 1 47 ? -10.625 20.672 13.07 1 96.62 47 GLU B O 1
ATOM 3774 N N . LEU B 1 48 ? -10.352 19.594 15 1 96.25 48 LEU B N 1
ATOM 3775 C CA . LEU B 1 48 ? -10.633 18.281 14.43 1 96.25 48 LEU B CA 1
ATOM 3776 C C . LEU B 1 48 ? -12.062 18.203 13.906 1 96.25 48 LEU B C 1
ATOM 3778 O O . LEU B 1 48 ? -12.297 17.688 12.805 1 96.25 48 LEU B O 1
ATOM 3782 N N . LYS B 1 49 ? -13.023 18.734 14.641 1 97 49 LYS B N 1
ATOM 3783 C CA . LYS B 1 49 ? -14.414 18.781 14.195 1 97 49 LYS B CA 1
ATOM 3784 C C . LYS B 1 49 ? -14.555 19.562 12.898 1 97 49 LYS B C 1
ATOM 3786 O O . LYS B 1 49 ? -15.312 19.172 12.008 1 97 49 LYS B O 1
ATOM 3791 N N . TYR B 1 50 ? -13.828 20.625 12.875 1 96.12 50 TYR B N 1
ATOM 3792 C CA . TYR B 1 50 ? -13.867 21.422 11.656 1 96.12 50 TYR B CA 1
ATOM 3793 C C . TYR B 1 50 ? -13.344 20.609 10.469 1 96.12 50 TYR B C 1
ATOM 3795 O O . TYR B 1 50 ? -13.883 20.703 9.359 1 96.12 50 TYR B O 1
ATOM 3803 N N . ALA B 1 51 ? -12.281 19.844 10.617 1 95.69 51 ALA B N 1
ATOM 3804 C CA . ALA B 1 51 ? -11.773 19 9.555 1 95.69 51 ALA B CA 1
ATOM 3805 C C . ALA B 1 51 ? -12.852 18.031 9.062 1 95.69 51 ALA B C 1
ATOM 3807 O O . ALA B 1 51 ? -13.047 17.859 7.855 1 95.69 51 ALA B O 1
ATOM 3808 N N . PHE B 1 52 ? -13.602 17.469 10 1 94.94 52 PHE B N 1
ATOM 3809 C CA . PHE B 1 52 ? -14.68 16.547 9.656 1 94.94 52 PHE B CA 1
ATOM 3810 C C . PHE B 1 52 ? -15.742 17.25 8.812 1 94.94 52 PHE B C 1
ATOM 3812 O O . PHE B 1 52 ? -16.312 16.641 7.898 1 94.94 52 PHE B O 1
ATOM 3819 N N . SER B 1 53 ? -16 18.453 9.117 1 95.5 53 SER B N 1
ATOM 3820 C CA . SER B 1 53 ? -17.062 19.203 8.445 1 95.5 53 SER B CA 1
ATOM 3821 C C . SER B 1 53 ? -16.719 19.469 6.988 1 95.5 53 SER B C 1
ATOM 3823 O O . SER B 1 53 ? -17.578 19.844 6.195 1 95.5 53 SER B O 1
ATOM 3825 N N . GLN B 1 54 ? -15.43 19.219 6.609 1 92.62 54 GLN B N 1
ATOM 3826 C CA . GLN B 1 54 ? -14.969 19.562 5.27 1 92.62 54 GLN B CA 1
ATOM 3827 C C . GLN B 1 54 ? -14.992 18.359 4.344 1 92.62 54 GLN B C 1
ATOM 3829 O O . GLN B 1 54 ? -14.82 18.5 3.129 1 92.62 54 GLN B O 1
ATOM 3834 N N . ILE B 1 55 ? -15.273 17.141 4.797 1 90.56 55 ILE B N 1
ATOM 3835 C CA . ILE B 1 55 ? -14.922 15.961 4.012 1 90.56 55 ILE B CA 1
ATOM 3836 C C . ILE B 1 55 ? -16.078 15.602 3.07 1 90.56 55 ILE B C 1
ATOM 3838 O O . ILE B 1 55 ? -15.867 14.938 2.057 1 90.56 55 ILE B O 1
ATOM 3842 N N . LYS B 1 56 ? -17.25 16.094 3.334 1 86.88 56 LYS B N 1
ATOM 3843 C CA . LYS B 1 56 ? -18.375 15.68 2.508 1 86.88 56 LYS B CA 1
ATOM 3844 C C . LYS B 1 56 ? -18.297 16.312 1.12 1 86.88 56 LYS B C 1
ATOM 3846 O O . LYS B 1 56 ? -17.953 17.484 0.985 1 86.88 56 LYS B O 1
ATOM 3851 N N . ASP B 1 57 ? -18.656 15.523 0.076 1 76.75 57 ASP B N 1
ATOM 3852 C CA . ASP B 1 57 ? -18.875 15.945 -1.305 1 76.75 57 ASP B CA 1
ATOM 3853 C C . ASP B 1 57 ? -17.594 16.516 -1.914 1 76.75 57 ASP B C 1
ATOM 3855 O O . ASP B 1 57 ? -17.625 17.5 -2.643 1 76.75 57 ASP B O 1
ATOM 3859 N N . LYS B 1 58 ? -16.5 16.016 -1.449 1 81.56 58 LYS B N 1
ATOM 3860 C CA . LYS B 1 58 ? -15.219 16.406 -2.041 1 81.56 58 LYS B CA 1
ATOM 3861 C C . LYS B 1 58 ? -14.758 15.375 -3.068 1 81.56 58 LYS B C 1
ATOM 3863 O O . LYS B 1 58 ? -15.148 14.211 -3.01 1 81.56 58 LYS B O 1
ATOM 3868 N N . ASP B 1 59 ? -14.016 15.828 -4.004 1 81.12 59 ASP B N 1
ATOM 3869 C CA . ASP B 1 59 ? -13.508 14.953 -5.051 1 81.12 59 ASP B CA 1
ATOM 3870 C C . ASP B 1 59 ? -12.406 14.047 -4.512 1 81.12 59 ASP B C 1
ATOM 3872 O O . ASP B 1 59 ? -12.156 12.969 -5.059 1 81.12 59 ASP B O 1
ATOM 3876 N N . GLU B 1 60 ? -11.75 14.508 -3.502 1 87.69 60 GLU B N 1
ATOM 3877 C CA . GLU B 1 60 ? -10.75 13.664 -2.846 1 87.69 60 GLU B CA 1
ATOM 3878 C C . GLU B 1 60 ? -11.352 12.922 -1.657 1 87.69 60 GLU B C 1
ATOM 3880 O O . GLU B 1 60 ? -12.172 13.477 -0.923 1 87.69 60 GLU B O 1
ATOM 3885 N N . LYS B 1 61 ? -10.906 11.758 -1.516 1 89.06 61 LYS B N 1
ATOM 3886 C CA . LYS B 1 61 ? -11.492 10.922 -0.477 1 89.06 61 LYS B CA 1
ATOM 3887 C C . LYS B 1 61 ? -10.695 11.023 0.824 1 89.06 61 LYS B C 1
ATOM 3889 O O . LYS B 1 61 ? -9.469 10.914 0.819 1 89.06 61 LYS B O 1
ATOM 3894 N N . PRO B 1 62 ? -11.461 11.281 1.91 1 94.75 62 PRO B N 1
ATOM 3895 C CA . PRO B 1 62 ? -10.781 11.211 3.205 1 94.75 62 PRO B CA 1
ATOM 3896 C C . PRO B 1 62 ? -10.32 9.805 3.553 1 94.75 62 PRO B C 1
ATOM 3898 O O . PRO B 1 62 ? -10.891 8.82 3.068 1 94.75 62 PRO B O 1
ATOM 3901 N N . ILE B 1 63 ? -9.273 9.695 4.301 1 97.06 63 ILE B N 1
ATOM 3902 C CA . ILE B 1 63 ? -8.758 8.398 4.746 1 97.06 63 ILE B CA 1
ATOM 3903 C C . ILE B 1 63 ? -9.328 8.062 6.121 1 97.06 63 ILE B C 1
ATOM 3905 O O . ILE B 1 63 ? -8.789 8.492 7.145 1 97.06 63 ILE B O 1
ATOM 3909 N N . LEU B 1 64 ? -10.414 7.301 6.098 1 97.25 64 LEU B N 1
ATOM 3910 C CA . LEU B 1 64 ? -11.148 6.941 7.305 1 97.25 64 LEU B CA 1
ATOM 3911 C C . LEU B 1 64 ? -11.328 5.43 7.402 1 97.25 64 LEU B C 1
ATOM 3913 O O . LEU B 1 64 ? -11.328 4.734 6.383 1 97.25 64 LEU B O 1
ATOM 3917 N N . ARG B 1 65 ? -11.43 4.969 8.57 1 97.31 65 ARG B N 1
ATOM 3918 C CA . ARG B 1 65 ? -11.914 3.627 8.875 1 97.31 65 ARG B CA 1
ATOM 3919 C C . ARG B 1 65 ? -12.891 3.654 10.047 1 97.31 65 ARG B C 1
ATOM 3921 O O . ARG B 1 65 ? -12.742 4.461 10.969 1 97.31 65 ARG B O 1
ATOM 3928 N N . ILE B 1 66 ? -13.812 2.801 9.992 1 97.88 66 ILE B N 1
ATOM 3929 C CA . ILE B 1 66 ? -14.766 2.699 11.102 1 97.88 66 ILE B CA 1
ATOM 3930 C C . ILE B 1 66 ? -14.906 1.238 11.523 1 97.88 66 ILE B C 1
ATOM 3932 O O . ILE B 1 66 ? -14.961 0.342 10.68 1 97.88 66 ILE B O 1
ATOM 3936 N N . PHE B 1 67 ? -14.859 1.043 12.781 1 97.69 67 PHE B N 1
ATOM 3937 C CA . PHE B 1 67 ? -14.969 -0.281 13.383 1 97.69 67 PHE B CA 1
ATOM 3938 C C . PHE B 1 67 ? -16.141 -0.338 14.367 1 97.69 67 PHE B C 1
ATOM 3940 O O . PHE B 1 67 ? -16.344 0.589 15.148 1 97.69 67 PHE B O 1
ATOM 3947 N N . THR B 1 68 ? -16.922 -1.311 14.273 1 95.5 68 THR B N 1
ATOM 3948 C CA . THR B 1 68 ? -17.906 -1.696 15.273 1 95.5 68 THR B CA 1
ATOM 3949 C C . THR B 1 68 ? -18.016 -3.217 15.375 1 95.5 68 THR B C 1
ATOM 3951 O O . THR B 1 68 ? -17.734 -3.928 14.406 1 95.5 68 THR B O 1
ATOM 3954 N N . ASP B 1 69 ? -18.281 -3.719 16.547 1 88.38 69 ASP B N 1
ATOM 3955 C CA . ASP B 1 69 ? -18.453 -5.152 16.766 1 88.38 69 ASP B CA 1
ATOM 3956 C C . ASP B 1 69 ? -17.219 -5.93 16.281 1 88.38 69 ASP B C 1
ATOM 3958 O O . ASP B 1 69 ? -17.359 -6.918 15.555 1 88.38 69 ASP B O 1
ATOM 3962 N N . ASN B 1 70 ? -16.047 -5.391 16.5 1 83.88 70 ASN B N 1
ATOM 3963 C CA . ASN B 1 70 ? -14.734 -5.984 16.234 1 83.88 70 ASN B CA 1
ATOM 3964 C C . ASN B 1 70 ? -14.43 -6.035 14.742 1 83.88 70 ASN B C 1
ATOM 3966 O O . ASN B 1 70 ? -13.461 -6.672 14.32 1 83.88 70 ASN B O 1
ATOM 3970 N N . GLY B 1 71 ? -15.289 -5.434 14.016 1 93.5 71 GLY B N 1
ATOM 3971 C CA . GLY B 1 71 ? -15.078 -5.512 12.578 1 93.5 71 GLY B CA 1
ATOM 3972 C C . GLY B 1 71 ? -14.938 -4.152 11.922 1 93.5 71 GLY B C 1
ATOM 3973 O O . GLY B 1 71 ? -15.578 -3.184 12.344 1 93.5 71 GLY B O 1
ATOM 3974 N N . GLN B 1 72 ? -14.086 -4.09 10.883 1 97.44 72 GLN B N 1
ATOM 3975 C CA . GLN B 1 72 ? -14.055 -2.904 10.031 1 97.44 72 GLN B CA 1
ATOM 3976 C C . GLN B 1 72 ? -15.25 -2.875 9.086 1 97.44 72 GLN B C 1
ATOM 3978 O O . GLN B 1 72 ? -15.484 -3.832 8.344 1 97.44 72 GLN B O 1
ATOM 3983 N N . ARG B 1 73 ? -15.992 -1.777 9.102 1 97 73 ARG B N 1
ATOM 3984 C CA . ARG B 1 73 ? -17.266 -1.692 8.398 1 97 73 ARG B CA 1
ATOM 3985 C C . ARG B 1 73 ? -17.172 -0.735 7.215 1 97 73 ARG B C 1
ATOM 3987 O O . ARG B 1 73 ? -17.188 0.484 7.395 1 97 73 ARG B O 1
ATOM 3994 N N . TYR B 1 74 ? -17.25 -1.274 5.973 1 95.06 74 TYR B N 1
ATOM 3995 C CA . TYR B 1 74 ? -17.141 -0.46 4.766 1 95.06 74 TYR B CA 1
ATOM 3996 C C . TYR B 1 74 ? -18.469 0.254 4.484 1 95.06 74 TYR B C 1
ATOM 3998 O O . TYR B 1 74 ? -18.469 1.375 3.971 1 95.06 74 TYR B O 1
ATOM 4006 N N . ASP B 1 75 ? -19.547 -0.377 4.758 1 93.94 75 ASP B N 1
ATOM 4007 C CA . ASP B 1 75 ? -20.859 0.225 4.531 1 93.94 75 ASP B CA 1
ATOM 4008 C C . ASP B 1 75 ? -21.047 1.451 5.422 1 93.94 75 ASP B C 1
ATOM 4010 O O . ASP B 1 75 ? -21.5 2.496 4.953 1 93.94 75 ASP B O 1
ATOM 4014 N N . LEU B 1 76 ? -20.656 1.316 6.699 1 96.12 76 LEU B N 1
ATOM 4015 C CA . LEU B 1 76 ? -20.812 2.424 7.637 1 96.12 76 LEU B CA 1
ATOM 4016 C C . LEU B 1 76 ? -19.844 3.555 7.305 1 96.12 76 LEU B C 1
ATOM 4018 O O . LEU B 1 76 ? -20.141 4.727 7.539 1 96.12 76 LEU B O 1
ATOM 4022 N N . LEU B 1 77 ? -18.656 3.172 6.77 1 95.25 77 LEU B N 1
ATOM 4023 C CA . LEU B 1 77 ? -17.719 4.184 6.309 1 95.25 77 LEU B CA 1
ATOM 4024 C C . LEU B 1 77 ? -18.359 5.082 5.25 1 95.25 77 LEU B C 1
ATOM 4026 O O . LEU B 1 77 ? -18.203 6.305 5.293 1 95.25 77 LEU B O 1
ATOM 4030 N N . GLU B 1 78 ? -19.062 4.477 4.297 1 92.31 78 GLU B N 1
ATOM 4031 C CA . GLU B 1 78 ? -19.719 5.258 3.25 1 92.31 78 GLU B CA 1
ATOM 4032 C C . GLU B 1 78 ? -20.797 6.16 3.836 1 92.31 78 GLU B C 1
ATOM 4034 O O . GLU B 1 78 ? -21.016 7.277 3.357 1 92.31 78 GLU B O 1
ATOM 4039 N N . GLU B 1 79 ? -21.422 5.715 4.863 1 93.44 79 GLU B N 1
ATOM 4040 C CA . GLU B 1 79 ? -22.422 6.547 5.531 1 93.44 79 GLU B CA 1
ATOM 4041 C C . GLU B 1 79 ? -21.781 7.789 6.145 1 93.44 79 GLU B C 1
ATOM 4043 O O . GLU B 1 79 ? -22.312 8.898 6.012 1 93.44 79 GLU B O 1
ATOM 4048 N N . ILE B 1 80 ? -20.672 7.594 6.789 1 95.31 80 ILE B N 1
ATOM 4049 C CA . ILE B 1 80 ? -19.969 8.703 7.418 1 95.31 80 ILE B CA 1
ATOM 4050 C C . ILE B 1 80 ? -19.516 9.695 6.348 1 95.31 80 ILE B C 1
ATOM 4052 O O . ILE B 1 80 ? -19.703 10.906 6.492 1 95.31 80 ILE B O 1
ATOM 4056 N N . LYS B 1 81 ? -18.938 9.18 5.281 1 92.12 81 LYS B N 1
ATOM 4057 C CA . LYS B 1 81 ? -18.391 10.016 4.219 1 92.12 81 LYS B CA 1
ATOM 4058 C C . LYS B 1 81 ? -19.484 10.844 3.551 1 92.12 81 LYS B C 1
ATOM 4060 O O . LYS B 1 81 ? -19.219 11.953 3.074 1 92.12 81 LYS B O 1
ATOM 4065 N N . ASN B 1 82 ? -20.719 10.359 3.58 1 90.12 82 ASN B N 1
ATOM 4066 C CA . ASN B 1 82 ? -21.797 11.016 2.838 1 90.12 82 ASN B CA 1
ATOM 4067 C C . ASN B 1 82 ? -22.719 11.812 3.762 1 90.12 82 ASN B C 1
ATOM 4069 O O . ASN B 1 82 ? -23.656 12.453 3.303 1 90.12 82 ASN B O 1
ATOM 4073 N N . ALA B 1 83 ? -22.422 11.82 4.992 1 93.5 83 ALA B N 1
ATOM 4074 C CA . ALA B 1 83 ? -23.234 12.562 5.949 1 93.5 83 ALA B CA 1
ATOM 4075 C C . ALA B 1 83 ? -22.656 13.953 6.195 1 93.5 83 ALA B C 1
ATOM 4077 O O . ALA B 1 83 ? -21.438 14.125 6.254 1 93.5 83 ALA B O 1
ATOM 4078 N N . THR B 1 84 ? -23.516 14.906 6.379 1 94.75 84 THR B N 1
ATOM 4079 C CA . THR B 1 84 ? -23.078 16.266 6.699 1 94.75 84 THR B CA 1
ATOM 4080 C C . THR B 1 84 ? -22.828 16.406 8.195 1 94.75 84 THR B C 1
ATOM 4082 O O . THR B 1 84 ? -23.641 15.961 9.016 1 94.75 84 THR B O 1
ATOM 4085 N N . PHE B 1 85 ? -21.797 17.016 8.539 1 96.5 85 PHE B N 1
ATOM 4086 C CA . PHE B 1 85 ? -21.453 17.312 9.93 1 96.5 85 PHE B CA 1
ATOM 4087 C C . PHE B 1 85 ? -21.234 18.797 10.133 1 96.5 85 PHE B C 1
ATOM 4089 O O . PHE B 1 85 ? -20.453 19.422 9.414 1 96.5 85 PHE B O 1
ATOM 4096 N N . ALA B 1 86 ? -21.922 19.359 11.078 1 95.5 86 ALA B N 1
ATOM 4097 C CA . ALA B 1 86 ? -21.688 20.734 11.516 1 95.5 86 ALA B CA 1
ATOM 4098 C C . ALA B 1 86 ? -20.781 20.781 12.734 1 95.5 86 ALA B C 1
ATOM 4100 O O . ALA B 1 86 ? -21.047 20.109 13.742 1 95.5 86 ALA B O 1
ATOM 4101 N N . PRO B 1 87 ? -19.781 21.609 12.633 1 94.31 87 PRO B N 1
ATOM 4102 C CA . PRO B 1 87 ? -18.781 21.594 13.703 1 94.31 87 PRO B CA 1
ATOM 4103 C C . PRO B 1 87 ? -19.344 22 15.062 1 94.31 87 PRO B C 1
ATOM 4105 O O . PRO B 1 87 ? -18.75 21.734 16.094 1 94.31 87 PRO B O 1
ATOM 4108 N N . GLU B 1 88 ? -20.453 22.625 15.148 1 94.5 88 GLU B N 1
ATOM 4109 C CA . GLU B 1 88 ? -21.094 23.016 16.406 1 94.5 88 GLU B CA 1
ATOM 4110 C C . GLU B 1 88 ? -21.734 21.812 17.078 1 94.5 88 GLU B C 1
ATOM 4112 O O . GLU B 1 88 ? -22.062 21.859 18.266 1 94.5 88 GLU B O 1
ATOM 4117 N N . ASN B 1 89 ? -21.938 20.734 16.312 1 95.44 89 ASN B N 1
ATOM 4118 C CA . ASN B 1 89 ? -22.594 19.547 16.844 1 95.44 89 ASN B CA 1
ATOM 4119 C C . ASN B 1 89 ? -21.609 18.672 17.625 1 95.44 89 ASN B C 1
ATOM 4121 O O . ASN B 1 89 ? -20.391 18.844 17.516 1 95.44 89 ASN B O 1
ATOM 4125 N N . ASN B 1 90 ? -22.219 17.891 18.469 1 96.75 90 ASN B N 1
ATOM 4126 C CA . ASN B 1 90 ? -21.438 16.891 19.188 1 96.75 90 ASN B CA 1
ATOM 4127 C C . ASN B 1 90 ? -20.969 15.758 18.266 1 96.75 90 ASN B C 1
ATOM 4129 O O . ASN B 1 90 ? -21.797 15.062 17.672 1 96.75 90 ASN B O 1
ATOM 4133 N N . LEU B 1 91 ? -19.719 15.586 18.172 1 97.5 91 LEU B N 1
ATOM 4134 C CA . LEU B 1 91 ? -19.156 14.633 17.219 1 97.5 91 LEU B CA 1
ATOM 4135 C C . LEU B 1 91 ? -19.547 13.203 17.578 1 97.5 91 LEU B C 1
ATOM 4137 O O . LEU B 1 91 ? -19.922 12.414 16.719 1 97.5 91 LEU B O 1
ATOM 4141 N N . ASP B 1 92 ? -19.438 12.867 18.875 1 97.94 92 ASP B N 1
ATOM 4142 C CA . ASP B 1 92 ? -19.812 11.539 19.344 1 97.94 92 ASP B CA 1
ATOM 4143 C C . ASP B 1 92 ? -21.25 11.211 18.969 1 97.94 92 ASP B C 1
ATOM 4145 O O . ASP B 1 92 ? -21.531 10.164 18.375 1 97.94 92 ASP B O 1
ATOM 4149 N N . SER B 1 93 ? -22.156 12.109 19.266 1 97.94 93 SER B N 1
ATOM 4150 C CA . SER B 1 93 ? -23.578 11.914 18.969 1 97.94 93 SER B CA 1
ATOM 4151 C C . SER B 1 93 ? -23.812 11.781 17.453 1 97.94 93 SER B C 1
ATOM 4153 O O . SER B 1 93 ? -24.594 10.93 17.016 1 97.94 93 SER B O 1
ATOM 4155 N N . TRP B 1 94 ? -23.141 12.617 16.734 1 97.75 94 TRP B N 1
ATOM 4156 C CA . TRP B 1 94 ? -23.312 12.586 15.289 1 97.75 94 TRP B CA 1
ATOM 4157 C C . TRP B 1 94 ? -22.844 11.242 14.719 1 97.75 94 TRP B C 1
ATOM 4159 O O . TRP B 1 94 ? -23.531 10.656 13.875 1 97.75 94 TRP B O 1
ATOM 4169 N N . ILE B 1 95 ? -21.688 10.734 15.156 1 98.19 95 ILE B N 1
ATOM 4170 C CA . ILE B 1 95 ? -21.156 9.461 14.672 1 98.19 95 ILE B CA 1
ATOM 4171 C C . ILE B 1 95 ? -22.141 8.336 15.023 1 98.19 95 ILE B C 1
ATOM 4173 O O . ILE B 1 95 ? -22.531 7.555 14.156 1 98.19 95 ILE B O 1
ATOM 4177 N N . LYS B 1 96 ? -22.594 8.336 16.281 1 98.25 96 LYS B N 1
ATOM 4178 C CA . LYS B 1 96 ? -23.5 7.293 16.75 1 98.25 96 LYS B CA 1
ATOM 4179 C C . LYS B 1 96 ? -24.797 7.297 15.945 1 98.25 96 LYS B C 1
ATOM 4181 O O . LYS B 1 96 ? -25.281 6.242 15.547 1 98.25 96 LYS B O 1
ATOM 4186 N N . GLU B 1 97 ? -25.281 8.422 15.719 1 97.94 97 GLU B N 1
ATOM 4187 C CA . GLU B 1 97 ? -26.531 8.547 14.969 1 97.94 97 GLU B CA 1
ATOM 4188 C C . GLU B 1 97 ? -26.328 8.133 13.508 1 97.94 97 GLU B C 1
ATOM 4190 O O . GLU B 1 97 ? -27.203 7.484 12.922 1 97.94 97 GLU B O 1
ATOM 4195 N N . THR B 1 98 ? -25.203 8.5 12.961 1 97.19 98 THR B N 1
ATOM 4196 C CA . THR B 1 98 ? -24.938 8.227 11.555 1 97.19 98 THR B CA 1
ATOM 4197 C C . THR B 1 98 ? -24.75 6.734 11.32 1 97.19 98 THR B C 1
ATOM 4199 O O . THR B 1 98 ? -25.297 6.184 10.359 1 97.19 98 THR B O 1
ATOM 4202 N N . ILE B 1 99 ? -24.031 6.059 12.211 1 97.06 99 ILE B N 1
ATOM 4203 C CA . ILE B 1 99 ? -23.688 4.664 11.953 1 97.06 99 ILE B CA 1
ATOM 4204 C C . ILE B 1 99 ? -24.703 3.748 12.633 1 97.06 99 ILE B C 1
ATOM 4206 O O . ILE B 1 99 ? -24.766 2.551 12.344 1 97.06 99 ILE B O 1
ATOM 4210 N N . GLY B 1 100 ? -25.438 4.227 13.633 1 97.12 100 GLY B N 1
ATOM 4211 C CA . GLY B 1 100 ? -26.453 3.457 14.336 1 97.12 100 GLY B CA 1
ATOM 4212 C C . GLY B 1 100 ? -25.875 2.512 15.375 1 97.12 100 GLY B C 1
ATOM 4213 O O . GLY B 1 100 ? -26.438 1.444 15.625 1 97.12 100 GLY B O 1
ATOM 4214 N N . HIS B 1 101 ? -24.719 2.773 15.883 1 96.5 101 HIS B N 1
ATOM 4215 C CA . HIS B 1 101 ? -24.047 1.964 16.906 1 96.5 101 HIS B CA 1
ATOM 4216 C C . HIS B 1 101 ? -23.578 2.822 18.062 1 96.5 101 HIS B C 1
ATOM 4218 O O . HIS B 1 101 ? -23.109 3.945 17.875 1 96.5 101 HIS B O 1
ATOM 4224 N N . LYS B 1 102 ? -23.656 2.309 19.219 1 95.94 102 LYS B N 1
ATOM 4225 C CA . LYS B 1 102 ? -23.266 3.047 20.422 1 95.94 102 LYS B CA 1
ATOM 4226 C C . LYS B 1 102 ? -21.766 2.996 20.641 1 95.94 102 LYS B C 1
ATOM 4228 O O . LYS B 1 102 ? -21.172 3.963 21.109 1 95.94 102 LYS B O 1
ATOM 4233 N N . GLU B 1 103 ? -21.188 1.835 20.375 1 96.88 103 GLU B N 1
ATOM 4234 C CA . GLU B 1 103 ? -19.75 1.675 20.5 1 96.88 103 GLU B CA 1
ATOM 4235 C C . GLU B 1 103 ? -19.094 1.631 19.125 1 96.88 103 GLU B C 1
ATOM 4237 O O . GLU B 1 103 ? -19.578 0.963 18.203 1 96.88 103 GLU B O 1
ATOM 4242 N N . TYR B 1 104 ? -18 2.383 18.984 1 97.94 104 TYR B N 1
ATOM 4243 C CA . TYR B 1 104 ? -17.297 2.461 17.703 1 97.94 104 TYR B CA 1
ATOM 4244 C C . TYR B 1 104 ? -15.859 2.922 17.891 1 97.94 104 TYR B C 1
ATOM 4246 O O . TYR B 1 104 ? -15.492 3.393 18.969 1 97.94 104 TYR B O 1
ATOM 4254 N N . CYS B 1 105 ? -15.055 2.729 16.906 1 98.25 105 CYS B N 1
ATOM 4255 C CA . CYS B 1 105 ? -13.742 3.34 16.734 1 98.25 105 CYS B CA 1
ATOM 4256 C C . CYS B 1 105 ? -13.586 3.895 15.32 1 98.25 105 CYS B C 1
ATOM 4258 O O . CYS B 1 105 ? -13.727 3.158 14.344 1 98.25 105 CYS B O 1
ATOM 4260 N N . LEU B 1 106 ? -13.391 5.133 15.211 1 98.38 106 LEU B N 1
ATOM 4261 C CA . LEU B 1 106 ? -13.211 5.832 13.945 1 98.38 106 LEU B CA 1
ATOM 4262 C C . LEU B 1 106 ? -11.797 6.387 13.828 1 98.38 106 LEU B C 1
ATOM 4264 O O . LEU B 1 106 ? -11.289 7.023 14.758 1 98.38 106 LEU B O 1
ATOM 4268 N N . THR B 1 107 ? -11.125 6.059 12.727 1 98.38 107 THR B N 1
ATOM 4269 C CA . THR B 1 107 ? -9.805 6.637 12.477 1 98.38 107 THR B CA 1
ATOM 4270 C C . THR B 1 107 ? -9.867 7.656 11.344 1 98.38 107 THR B C 1
ATOM 4272 O O . THR B 1 107 ? -10.688 7.531 10.43 1 98.38 107 THR B O 1
ATOM 4275 N N . PHE B 1 108 ? -9.148 8.664 11.461 1 98.12 108 PHE B N 1
ATOM 4276 C CA . PHE B 1 108 ? -9.031 9.727 10.469 1 98.12 108 PHE B CA 1
ATOM 4277 C C . PHE B 1 108 ? -7.57 10.07 10.211 1 98.12 108 PHE B C 1
ATOM 4279 O O . PHE B 1 108 ? -6.93 10.727 11.039 1 98.12 108 PHE B O 1
ATOM 4286 N N . ASN B 1 109 ? -6.98 9.672 9.039 1 98.31 109 ASN B N 1
ATOM 4287 C CA . ASN B 1 109 ? -5.609 10.008 8.664 1 98.31 109 ASN B CA 1
ATOM 4288 C C . ASN B 1 109 ? -5.562 11.219 7.734 1 98.31 109 ASN B C 1
ATOM 4290 O O . ASN B 1 109 ? -6.543 11.523 7.055 1 98.31 109 ASN B O 1
ATOM 4294 N N . GLY B 1 110 ? -4.387 11.867 7.715 1 98 110 GLY B N 1
ATOM 4295 C CA . GLY B 1 110 ? -4.23 13.031 6.855 1 98 110 GLY B CA 1
ATOM 4296 C C . GLY B 1 110 ? -5.133 14.188 7.246 1 98 110 GLY B C 1
ATOM 4297 O O . GLY B 1 110 ? -5.703 14.859 6.383 1 98 110 GLY B O 1
ATOM 4298 N N . ILE B 1 111 ? -5.289 14.414 8.492 1 97.38 111 ILE B N 1
ATOM 4299 C CA . ILE B 1 111 ? -6.258 15.375 9 1 97.38 111 ILE B CA 1
ATOM 4300 C C . ILE B 1 111 ? -5.895 16.781 8.516 1 97.38 111 ILE B C 1
ATOM 4302 O O . ILE B 1 111 ? -6.777 17.578 8.211 1 97.38 111 ILE B O 1
ATOM 4306 N N . THR B 1 112 ? -4.648 17.062 8.438 1 96.88 112 THR B N 1
ATOM 4307 C CA . THR B 1 112 ? -4.191 18.406 8.109 1 96.88 112 THR B CA 1
ATOM 4308 C C . THR B 1 112 ? -4.574 18.781 6.68 1 96.88 112 THR B C 1
ATOM 4310 O O . THR B 1 112 ? -4.625 19.969 6.332 1 96.88 112 THR B O 1
ATOM 4313 N N . LYS B 1 113 ? -4.785 17.797 5.867 1 97.25 113 LYS B N 1
ATOM 4314 C CA . LYS B 1 113 ? -5.266 18.031 4.512 1 97.25 113 LYS B CA 1
ATOM 4315 C C . LYS B 1 113 ? -6.574 18.812 4.523 1 97.25 113 LYS B C 1
ATOM 4317 O O . LYS B 1 113 ? -6.84 19.609 3.611 1 97.25 113 LYS B O 1
ATOM 4322 N N . TRP B 1 114 ? -7.344 18.688 5.574 1 96.69 114 TRP B N 1
ATOM 4323 C CA . TRP B 1 114 ? -8.742 19.109 5.547 1 96.69 114 TRP B CA 1
ATOM 4324 C C . TRP B 1 114 ? -8.945 20.344 6.426 1 96.69 114 TRP B C 1
ATOM 4326 O O . TRP B 1 114 ? -10.078 20.812 6.578 1 96.69 114 TRP B O 1
ATOM 4336 N N . ASN B 1 115 ? -7.957 20.844 7.016 1 95.69 115 ASN B N 1
ATOM 4337 C CA . ASN B 1 115 ? -8.031 22 7.895 1 95.69 115 ASN B CA 1
ATOM 4338 C C . ASN B 1 115 ? -6.719 22.781 7.918 1 95.69 115 ASN B C 1
ATOM 4340 O O . ASN B 1 115 ? -5.797 22.422 8.656 1 95.69 115 ASN B O 1
ATOM 4344 N N . ASN B 1 116 ? -6.66 23.859 7.23 1 93.12 116 ASN B N 1
ATOM 4345 C CA . ASN B 1 116 ? -5.441 24.641 7.07 1 93.12 116 ASN B CA 1
ATOM 4346 C C . ASN B 1 116 ? -5 25.281 8.391 1 93.12 116 ASN B C 1
ATOM 4348 O O . ASN B 1 116 ? -3.803 25.406 8.656 1 93.12 116 ASN B O 1
ATOM 4352 N N . GLN B 1 117 ? -5.918 25.703 9.156 1 92.75 117 GLN B N 1
ATOM 4353 C CA . GLN B 1 117 ? -5.594 26.297 10.453 1 92.75 117 GLN B CA 1
ATOM 4354 C C . GLN B 1 117 ? -4.918 25.281 11.367 1 92.75 117 GLN B C 1
ATOM 4356 O O . GLN B 1 117 ? -3.896 25.578 11.984 1 92.75 117 GLN B O 1
ATOM 4361 N N . LEU B 1 118 ? -5.508 24.141 11.406 1 96 118 LEU B N 1
ATOM 4362 C CA . LEU B 1 118 ? -4.926 23.062 12.203 1 96 118 LEU B CA 1
ATOM 4363 C C . LEU B 1 118 ? -3.543 22.688 11.688 1 96 118 LEU B C 1
ATOM 4365 O O . LEU B 1 118 ? -2.617 22.484 12.477 1 96 118 LEU B O 1
ATOM 4369 N N . HIS B 1 119 ? -3.424 22.578 10.344 1 97.19 119 HIS B N 1
ATOM 4370 C CA . HIS B 1 119 ? -2.135 22.281 9.734 1 97.19 119 HIS B CA 1
ATOM 4371 C C . HIS B 1 119 ? -1.073 23.281 10.164 1 97.19 119 HIS B C 1
ATOM 4373 O O . HIS B 1 119 ? 0.032 22.906 10.555 1 97.19 119 HIS B O 1
ATOM 4379 N N . THR B 1 120 ? -1.417 24.547 10.141 1 95.56 120 THR B N 1
ATOM 4380 C CA . THR B 1 120 ? -0.495 25.609 10.516 1 95.56 120 THR B CA 1
ATOM 4381 C C . THR B 1 120 ? -0.092 25.484 11.984 1 95.56 120 THR B C 1
ATOM 4383 O O . THR B 1 120 ? 1.095 25.531 12.312 1 95.56 120 THR B O 1
ATOM 4386 N N . GLN B 1 121 ? -1.065 25.266 12.828 1 95.06 121 GLN B N 1
ATOM 4387 C CA . GLN B 1 121 ? -0.828 25.172 14.266 1 95.06 121 GLN B CA 1
ATOM 4388 C C . GLN B 1 121 ? 0.066 23.984 14.594 1 95.06 121 GLN B C 1
ATOM 4390 O O . GLN B 1 121 ? 1.037 24.109 15.344 1 95.06 121 GLN B O 1
ATOM 4395 N N . LEU B 1 122 ? -0.216 22.859 14.031 1 97.5 122 LEU B N 1
ATOM 4396 C CA . LEU B 1 122 ? 0.528 21.625 14.32 1 97.5 122 LEU B CA 1
ATOM 4397 C C . LEU B 1 122 ? 1.94 21.703 13.75 1 97.5 122 LEU B C 1
ATOM 4399 O O . LEU B 1 122 ? 2.881 21.172 14.336 1 97.5 122 LEU B O 1
ATOM 4403 N N . THR B 1 123 ? 2.062 22.312 12.602 1 97.56 123 THR B N 1
ATOM 4404 C CA . THR B 1 123 ? 3.395 22.484 12.031 1 97.56 123 THR B CA 1
ATOM 4405 C C . THR B 1 123 ? 4.254 23.375 12.922 1 97.56 123 THR B C 1
ATOM 4407 O O . THR B 1 123 ? 5.398 23.031 13.234 1 97.56 123 THR B O 1
ATOM 4410 N N . LYS B 1 124 ? 3.691 24.469 13.383 1 95.75 124 LYS B N 1
ATOM 4411 C CA . LYS B 1 124 ? 4.418 25.438 14.195 1 95.75 124 LYS B CA 1
ATOM 4412 C C . LYS B 1 124 ? 4.781 24.844 15.555 1 95.75 124 LYS B C 1
ATOM 4414 O O . LYS B 1 124 ? 5.93 24.953 15.992 1 95.75 124 LYS B O 1
ATOM 4419 N N . ASP B 1 125 ? 3.867 24.188 16.156 1 96.38 125 ASP B N 1
ATOM 4420 C CA . ASP B 1 125 ? 4.02 23.859 17.562 1 96.38 125 ASP B CA 1
ATOM 4421 C C . ASP B 1 125 ? 4.578 22.453 17.75 1 96.38 125 ASP B C 1
ATOM 4423 O O . ASP B 1 125 ? 5.098 22.109 18.812 1 96.38 125 ASP B O 1
ATOM 4427 N N . VAL B 1 126 ? 4.449 21.625 16.734 1 97.69 126 VAL B N 1
ATOM 4428 C CA . VAL B 1 126 ? 4.848 20.234 16.953 1 97.69 126 VAL B CA 1
ATOM 4429 C C . VAL B 1 126 ? 5.926 19.859 15.945 1 97.69 126 VAL B C 1
ATOM 4431 O O . VAL B 1 126 ? 7.062 19.562 16.328 1 97.69 126 VAL B O 1
ATOM 4434 N N . VAL B 1 127 ? 5.676 19.938 14.672 1 97.56 127 VAL B N 1
ATOM 4435 C CA . VAL B 1 127 ? 6.59 19.422 13.648 1 97.56 127 VAL B CA 1
ATOM 4436 C C . VAL B 1 127 ? 7.902 20.203 13.695 1 97.56 127 VAL B C 1
ATOM 4438 O O . VAL B 1 127 ? 8.984 19.609 13.664 1 97.56 127 VAL B O 1
ATOM 4441 N N . ARG B 1 128 ? 7.809 21.516 13.805 1 96.5 128 ARG B N 1
ATOM 4442 C CA . ARG B 1 128 ? 9.016 22.344 13.852 1 96.5 128 ARG B CA 1
ATOM 4443 C C . ARG B 1 128 ? 9.859 22 15.078 1 96.5 128 ARG B C 1
ATOM 4445 O O . ARG B 1 128 ? 11.094 21.953 14.992 1 96.5 128 ARG B O 1
ATOM 4452 N N . LYS B 1 129 ? 9.188 21.75 16.203 1 96.94 129 LYS B N 1
ATOM 4453 C CA . LYS B 1 129 ? 9.922 21.391 17.422 1 96.94 129 LYS B CA 1
ATOM 4454 C C . LYS B 1 129 ? 10.633 20.062 17.25 1 96.94 129 LYS B C 1
ATOM 4456 O O . LYS B 1 129 ? 11.766 19.891 17.703 1 96.94 129 LYS B O 1
ATOM 4461 N N . VAL B 1 130 ? 10.023 19.125 16.609 1 96.69 130 VAL B N 1
ATOM 4462 C CA . VAL B 1 130 ? 10.641 17.828 16.344 1 96.69 130 VAL B CA 1
ATOM 4463 C C . VAL B 1 130 ? 11.852 18.016 15.43 1 96.69 130 VAL B C 1
ATOM 4465 O O . VAL B 1 130 ? 12.953 17.547 15.75 1 96.69 130 VAL B O 1
ATOM 4468 N N . VAL B 1 131 ? 11.688 18.734 14.398 1 96.25 131 VAL B N 1
ATOM 4469 C CA . VAL B 1 131 ? 12.734 18.953 13.406 1 96.25 131 VAL B CA 1
ATOM 4470 C C . VAL B 1 131 ? 13.93 19.641 14.047 1 96.25 131 VAL B C 1
ATOM 4472 O O . VAL B 1 131 ? 15.078 19.25 13.836 1 96.25 131 VAL B O 1
ATOM 4475 N N . ASP B 1 132 ? 13.648 20.609 14.891 1 96.25 132 ASP B N 1
ATOM 4476 C CA . ASP B 1 132 ? 14.711 21.391 15.516 1 96.25 132 ASP B CA 1
ATOM 4477 C C . ASP B 1 132 ? 15.469 20.547 16.547 1 96.25 132 ASP B C 1
ATOM 4479 O O . ASP B 1 132 ? 16.656 20.781 16.781 1 96.25 132 ASP B O 1
ATOM 4483 N N . SER B 1 133 ? 14.797 19.609 17.125 1 96.69 133 SER B N 1
ATOM 4484 C CA . SER B 1 133 ? 15.383 18.891 18.234 1 96.69 133 SER B CA 1
ATOM 4485 C C . SER B 1 133 ? 16.062 17.609 17.781 1 96.69 133 SER B C 1
ATOM 4487 O O . SER B 1 133 ? 17.172 17.297 18.219 1 96.69 133 SER B O 1
ATOM 4489 N N . VAL B 1 134 ? 15.406 16.875 16.891 1 95.62 134 VAL B N 1
ATOM 4490 C CA . VAL B 1 134 ? 15.969 15.555 16.594 1 95.62 134 VAL B CA 1
ATOM 4491 C C . VAL B 1 134 ? 16.234 15.438 15.086 1 95.62 134 VAL B C 1
ATOM 4493 O O . VAL B 1 134 ? 16.922 14.508 14.648 1 95.62 134 VAL B O 1
ATOM 4496 N N . GLY B 1 135 ? 15.703 16.312 14.297 1 96.12 135 GLY B N 1
ATOM 4497 C CA . GLY B 1 135 ? 15.938 16.281 12.859 1 96.12 135 GLY B CA 1
ATOM 4498 C C . GLY B 1 135 ? 14.68 16.016 12.055 1 96.12 135 GLY B C 1
ATOM 4499 O O . GLY B 1 135 ? 13.594 15.852 12.617 1 96.12 135 GLY B O 1
ATOM 4500 N N . VAL B 1 136 ? 14.812 16 10.734 1 95.81 136 VAL B N 1
ATOM 4501 C CA . VAL B 1 136 ? 13.727 15.875 9.773 1 95.81 136 VAL B CA 1
ATOM 4502 C C . VAL B 1 136 ? 13.461 14.398 9.492 1 95.81 136 VAL B C 1
ATOM 4504 O O . VAL B 1 136 ? 14.383 13.648 9.164 1 95.81 136 VAL B O 1
ATOM 4507 N N . PRO B 1 137 ? 12.227 13.953 9.711 1 93.62 137 PRO B N 1
ATOM 4508 C CA . PRO B 1 137 ? 11.875 12.68 9.086 1 93.62 137 PRO B CA 1
ATOM 4509 C C . PRO B 1 137 ? 11.828 12.766 7.559 1 93.62 137 PRO B C 1
ATOM 4511 O O . PRO B 1 137 ? 10.898 13.359 7.004 1 93.62 137 PRO B O 1
ATOM 4514 N N . LEU B 1 138 ? 12.703 12.062 6.902 1 91.62 138 LEU B N 1
ATOM 4515 C CA . LEU B 1 138 ? 12.914 12.289 5.477 1 91.62 138 LEU B CA 1
ATOM 4516 C C . LEU B 1 138 ? 11.703 11.828 4.668 1 91.62 138 LEU B C 1
ATOM 4518 O O . LEU B 1 138 ? 11.453 12.336 3.57 1 91.62 138 LEU B O 1
ATOM 4522 N N . ALA B 1 139 ? 10.977 10.859 5.211 1 93.25 139 ALA B N 1
ATOM 4523 C CA . ALA B 1 139 ? 9.805 10.359 4.484 1 93.25 139 ALA B CA 1
ATOM 4524 C C . ALA B 1 139 ? 8.547 11.133 4.871 1 93.25 139 ALA B C 1
ATOM 4526 O O . ALA B 1 139 ? 7.445 10.797 4.445 1 93.25 139 ALA B O 1
ATOM 4527 N N . GLY B 1 140 ? 8.688 12.125 5.75 1 96.19 140 GLY B N 1
ATOM 4528 C CA . GLY B 1 140 ? 7.586 13.016 6.059 1 96.19 140 GLY B CA 1
ATOM 4529 C C . GLY B 1 140 ? 6.828 12.617 7.312 1 96.19 140 GLY B C 1
ATOM 4530 O O . GLY B 1 140 ? 7.27 11.734 8.055 1 96.19 140 GLY B O 1
ATOM 4531 N N . VAL B 1 141 ? 5.734 13.375 7.562 1 97.69 141 VAL B N 1
ATOM 4532 C CA . VAL B 1 141 ? 4.922 13.227 8.766 1 97.69 141 VAL B CA 1
ATOM 4533 C C . VAL B 1 141 ? 3.449 13.102 8.383 1 97.69 141 VAL B C 1
ATOM 4535 O O . VAL B 1 141 ? 2.975 13.797 7.48 1 97.69 141 VAL B O 1
ATOM 4538 N N . ASP B 1 142 ? 2.797 12.188 8.992 1 98.19 142 ASP B N 1
ATOM 4539 C CA . ASP B 1 142 ? 1.343 12.117 8.883 1 98.19 142 ASP B CA 1
ATOM 4540 C C . ASP B 1 142 ? 0.673 12.398 10.227 1 98.19 142 ASP B C 1
ATOM 4542 O O . ASP B 1 142 ? 1.235 12.102 11.281 1 98.19 142 ASP B O 1
ATOM 4546 N N . THR B 1 143 ? -0.464 13.047 10.188 1 98.38 143 THR B N 1
ATOM 4547 C CA . THR B 1 143 ? -1.292 13.266 11.367 1 98.38 143 THR B CA 1
ATOM 4548 C C . THR B 1 143 ? -2.559 12.414 11.305 1 98.38 143 THR B C 1
ATOM 4550 O O . THR B 1 143 ? -3.16 12.266 10.242 1 98.38 143 THR B O 1
ATOM 4553 N N . TYR B 1 144 ? -2.883 11.867 12.414 1 98.25 144 TYR B N 1
ATOM 4554 C CA . TYR B 1 144 ? -4.082 11.031 12.445 1 98.25 144 TYR B CA 1
ATOM 4555 C C . TYR B 1 144 ? -4.805 11.164 13.781 1 98.25 144 TYR B C 1
ATOM 4557 O O . TYR B 1 144 ? -4.246 11.68 14.75 1 98.25 144 TYR B O 1
ATOM 4565 N N . ALA B 1 145 ? -6.062 10.797 13.789 1 98.56 145 ALA B N 1
ATOM 4566 C CA . ALA B 1 145 ? -6.859 10.766 15.016 1 98.56 145 ALA B CA 1
ATOM 4567 C C . ALA B 1 145 ? -7.59 9.43 15.164 1 98.56 145 ALA B C 1
ATOM 4569 O O . ALA B 1 145 ? -7.992 8.828 14.164 1 98.56 145 ALA B O 1
ATOM 4570 N N . PHE B 1 146 ? -7.66 8.969 16.344 1 98.44 146 PHE B N 1
ATOM 4571 C CA . PHE B 1 146 ? -8.57 7.902 16.75 1 98.44 146 PHE B CA 1
ATOM 4572 C C . PHE B 1 146 ? -9.695 8.445 17.609 1 98.44 146 PHE B C 1
ATOM 4574 O O . PHE B 1 146 ? -9.438 9.07 18.656 1 98.44 146 PHE B O 1
ATOM 4581 N N . ILE B 1 147 ? -10.906 8.305 17.172 1 98.44 147 ILE B N 1
ATOM 4582 C CA . ILE B 1 147 ? -12.109 8.695 17.906 1 98.44 147 ILE B CA 1
ATOM 4583 C C . ILE B 1 147 ? -12.93 7.453 18.234 1 98.44 147 ILE B C 1
ATOM 4585 O O . ILE B 1 147 ? -13.328 6.695 17.344 1 98.44 147 ILE B O 1
ATOM 4589 N N . ALA B 1 148 ? -13.156 7.293 19.531 1 98.31 148 ALA B N 1
ATOM 4590 C CA . ALA B 1 148 ? -13.805 6.039 19.906 1 98.31 148 ALA B CA 1
ATOM 4591 C C . ALA B 1 148 ? -14.695 6.219 21.125 1 98.31 148 ALA B C 1
ATOM 4593 O O . ALA B 1 148 ? -14.5 7.145 21.922 1 98.31 148 ALA B O 1
ATOM 4594 N N . ASN B 1 149 ? -15.719 5.457 21.203 1 97.94 149 ASN B N 1
ATOM 4595 C CA . ASN B 1 149 ? -16.562 5.316 22.375 1 97.94 149 ASN B CA 1
ATOM 4596 C C . ASN B 1 149 ? -16.656 3.861 22.828 1 97.94 149 ASN B C 1
ATOM 4598 O O . ASN B 1 149 ? -17.469 3.096 22.297 1 97.94 149 ASN B O 1
ATOM 4602 N N . GLY B 1 150 ? -15.68 3.486 23.719 1 93.38 150 GLY B N 1
ATOM 4603 C CA . GLY B 1 150 ? -15.664 2.156 24.312 1 93.38 150 GLY B CA 1
ATOM 4604 C C . GLY B 1 150 ? -14.789 1.177 23.547 1 93.38 150 GLY B C 1
ATOM 4605 O O . GLY B 1 150 ? -14.352 1.462 22.438 1 93.38 150 GLY B O 1
ATOM 4606 N N . GLY B 1 151 ? -14.406 0.111 24.281 1 93.56 151 GLY B N 1
ATOM 4607 C CA . GLY B 1 151 ? -13.766 -1.048 23.688 1 93.56 151 GLY B CA 1
ATOM 4608 C C . GLY B 1 151 ? -12.258 -0.889 23.547 1 93.56 151 GLY B C 1
ATOM 4609 O O . GLY B 1 151 ? -11.703 0.134 23.938 1 93.56 151 GLY B O 1
ATOM 4610 N N . TYR B 1 152 ? -11.672 -1.98 23.062 1 94.31 152 TYR B N 1
ATOM 4611 C CA . TYR B 1 152 ? -10.242 -2.031 22.797 1 94.31 152 TYR B CA 1
ATOM 4612 C C . TYR B 1 152 ? -9.938 -1.627 21.359 1 94.31 152 TYR B C 1
ATOM 4614 O O . TYR B 1 152 ? -10.859 -1.442 20.547 1 94.31 152 TYR B O 1
ATOM 4622 N N . THR B 1 153 ? -8.633 -1.411 21.094 1 93.56 153 THR B N 1
ATOM 4623 C CA . THR B 1 153 ? -8.203 -1.304 19.703 1 93.56 153 THR B CA 1
ATOM 4624 C C . THR B 1 153 ? -8.766 -2.453 18.875 1 93.56 153 THR B C 1
ATOM 4626 O O . THR B 1 153 ? -8.531 -3.623 19.188 1 93.56 153 THR B O 1
ATOM 4629 N N . PRO B 1 154 ? -9.492 -2.143 17.828 1 93.69 154 PRO B N 1
ATOM 4630 C CA . PRO B 1 154 ? -10.266 -3.174 17.141 1 93.69 154 PRO B CA 1
ATOM 4631 C C . PRO B 1 154 ? -9.383 -4.211 16.438 1 93.69 154 PRO B C 1
ATOM 4633 O O . PRO B 1 154 ? -9.852 -5.305 16.125 1 93.69 154 PRO B O 1
ATOM 4636 N N . PHE B 1 155 ? -8.148 -3.965 16.188 1 93 155 PHE B N 1
ATOM 4637 C CA . PHE B 1 155 ? -7.293 -4.914 15.492 1 93 155 PHE B CA 1
ATOM 4638 C C . PHE B 1 155 ? -6.266 -5.516 16.438 1 93 155 PHE B C 1
ATOM 4640 O O . PHE B 1 155 ? -5.254 -6.066 16 1 93 155 PHE B O 1
ATOM 4647 N N . GLY B 1 156 ? -6.562 -5.434 17.734 1 94.31 156 GLY B N 1
ATOM 4648 C CA . GLY B 1 156 ? -5.852 -6.176 18.766 1 94.31 156 GLY B CA 1
ATOM 4649 C C . GLY B 1 156 ? -4.484 -5.602 19.078 1 94.31 156 GLY B C 1
ATOM 4650 O O . GLY B 1 156 ? -4.168 -4.48 18.672 1 94.31 156 GLY B O 1
ATOM 4651 N N . ILE B 1 157 ? -3.758 -6.355 19.891 1 96.38 157 ILE B N 1
ATOM 4652 C CA . ILE B 1 157 ? -2.375 -6.02 20.219 1 96.38 157 ILE B CA 1
ATOM 4653 C C . ILE B 1 157 ? -1.533 -6.023 18.938 1 96.38 157 ILE B C 1
ATOM 4655 O O . ILE B 1 157 ? -1.584 -6.977 18.156 1 96.38 157 ILE B O 1
ATOM 4659 N N . HIS B 1 158 ? -0.763 -4.969 18.75 1 95.94 158 HIS B N 1
ATOM 4660 C CA . HIS B 1 158 ? 0.001 -4.855 17.516 1 95.94 158 HIS B CA 1
ATOM 4661 C C . HIS B 1 158 ? 1.221 -3.961 17.688 1 95.94 158 HIS B C 1
ATOM 4663 O O . HIS B 1 158 ? 1.358 -3.295 18.719 1 95.94 158 HIS B O 1
ATOM 4669 N N . GLU B 1 159 ? 2.08 -4.039 16.734 1 96.06 159 GLU B N 1
ATOM 4670 C CA . GLU B 1 159 ? 3.193 -3.104 16.625 1 96.06 159 GLU B CA 1
ATOM 4671 C C . GLU B 1 159 ? 3.043 -2.219 15.383 1 96.06 159 GLU B C 1
ATOM 4673 O O . GLU B 1 159 ? 2.363 -2.592 14.43 1 96.06 159 GLU B O 1
ATOM 4678 N N . ASP B 1 160 ? 3.561 -1.073 15.43 1 94.38 160 ASP B N 1
ATOM 4679 C CA . ASP B 1 160 ? 3.602 -0.182 14.273 1 94.38 160 ASP B CA 1
ATOM 4680 C C . ASP B 1 160 ? 5.012 -0.102 13.688 1 94.38 160 ASP B C 1
ATOM 4682 O O . ASP B 1 160 ? 5.996 -0.138 14.43 1 94.38 160 ASP B O 1
ATOM 4686 N N . PRO B 1 161 ? 5.094 0.027 12.406 1 92.44 161 PRO B N 1
ATOM 4687 C CA . PRO B 1 161 ? 6.406 0.123 11.766 1 92.44 161 PRO B CA 1
ATOM 4688 C C . PRO B 1 161 ? 7.02 1.516 11.883 1 92.44 161 PRO B C 1
ATOM 4690 O O . PRO B 1 161 ? 8.094 1.771 11.32 1 92.44 161 PRO B O 1
ATOM 4693 N N . ASP B 1 162 ? 6.391 2.402 12.594 1 94.31 162 ASP B N 1
ATOM 4694 C CA . ASP B 1 162 ? 6.828 3.785 12.758 1 94.31 162 ASP B CA 1
ATOM 4695 C C . ASP B 1 162 ? 6.676 4.242 14.203 1 94.31 162 ASP B C 1
ATOM 4697 O O . ASP B 1 162 ? 5.973 3.605 14.992 1 94.31 162 ASP B O 1
ATOM 4701 N N . HIS B 1 163 ? 7.41 5.34 14.539 1 95.19 163 HIS B N 1
ATOM 4702 C CA . HIS B 1 163 ? 7.188 5.98 15.828 1 95.19 163 HIS B CA 1
ATOM 4703 C C . HIS B 1 163 ? 5.812 6.629 15.891 1 95.19 163 HIS B C 1
ATOM 4705 O O . HIS B 1 163 ? 5.355 7.223 14.914 1 95.19 163 HIS B O 1
ATOM 4711 N N . SER B 1 164 ? 5.219 6.473 17.047 1 96.81 164 SER B N 1
ATOM 4712 C CA . SER B 1 164 ? 3.928 7.109 17.281 1 96.81 164 SER B CA 1
ATOM 4713 C C . SER B 1 164 ? 4.02 8.148 18.391 1 96.81 164 SER B C 1
ATOM 4715 O O . SER B 1 164 ? 4.418 7.836 19.516 1 96.81 164 SER B O 1
ATOM 4717 N N . LEU B 1 165 ? 3.756 9.344 18.062 1 98.31 165 LEU B N 1
ATOM 4718 C CA . LEU B 1 165 ? 3.615 10.453 19 1 98.31 165 LEU B CA 1
ATOM 4719 C C . LEU B 1 165 ? 2.148 10.836 19.172 1 98.31 165 LEU B C 1
ATOM 4721 O O . LEU B 1 165 ? 1.522 11.352 18.234 1 98.31 165 LEU B O 1
ATOM 4725 N N . ILE B 1 166 ? 1.648 10.609 20.406 1 98.69 166 ILE B N 1
ATOM 4726 C CA . ILE B 1 166 ? 0.203 10.695 20.578 1 98.69 166 ILE B CA 1
ATOM 4727 C C . ILE B 1 166 ? -0.125 11.703 21.688 1 98.69 166 ILE B C 1
ATOM 4729 O O . ILE B 1 166 ? 0.462 11.664 22.766 1 98.69 166 ILE B O 1
ATOM 4733 N N . PHE B 1 167 ? -1.041 12.609 21.422 1 98.81 167 PHE B N 1
ATOM 4734 C CA . PHE B 1 167 ? -1.602 13.523 22.406 1 98.81 167 PHE B CA 1
ATOM 4735 C C . PHE B 1 167 ? -3.066 13.203 22.672 1 98.81 167 PHE B C 1
ATOM 4737 O O . PHE B 1 167 ? -3.893 13.242 21.75 1 98.81 167 PHE B O 1
ATOM 4744 N N . HIS B 1 168 ? -3.387 12.906 23.906 1 98.75 168 HIS B N 1
ATOM 4745 C CA . HIS B 1 168 ? -4.754 12.547 24.266 1 98.75 168 HIS B CA 1
ATOM 4746 C C . HIS B 1 168 ? -5.637 13.781 24.375 1 98.75 168 HIS B C 1
ATOM 4748 O O . HIS B 1 168 ? -5.289 14.742 25.062 1 98.75 168 HIS B O 1
ATOM 4754 N N . LEU B 1 169 ? -6.727 13.766 23.688 1 98.44 169 LEU B N 1
ATOM 4755 C CA . LEU B 1 169 ? -7.602 14.93 23.641 1 98.44 169 LEU B CA 1
ATOM 4756 C C . LEU B 1 169 ? -8.742 14.789 24.641 1 98.44 169 LEU B C 1
ATOM 4758 O O . LEU B 1 169 ? -9.289 15.789 25.109 1 98.44 169 LEU B O 1
ATOM 4762 N N . GLY B 1 170 ? -9.055 13.648 25.078 1 97.31 170 GLY B N 1
ATOM 4763 C CA . GLY B 1 170 ? -10.172 13.422 25.984 1 97.31 170 GLY B CA 1
ATOM 4764 C C . GLY B 1 170 ? -11.516 13.398 25.281 1 97.31 170 GLY B C 1
ATOM 4765 O O . GLY B 1 170 ? -11.602 13.023 24.109 1 97.31 170 GLY B O 1
ATOM 4766 N N . PRO B 1 171 ? -12.656 13.523 25.984 1 97.06 171 PRO B N 1
ATOM 4767 C CA . PRO B 1 171 ? -12.695 13.969 27.375 1 97.06 171 PRO B CA 1
ATOM 4768 C C . PRO B 1 171 ? -12.445 12.828 28.375 1 97.06 171 PRO B C 1
ATOM 4770 O O . PRO B 1 171 ? -12.023 13.07 29.5 1 97.06 171 PRO B O 1
ATOM 4773 N N . ASP B 1 172 ? -12.828 11.586 28.031 1 97.81 172 ASP B N 1
ATOM 4774 C CA . ASP B 1 172 ? -12.648 10.469 28.953 1 97.81 172 ASP B CA 1
ATOM 4775 C C . ASP B 1 172 ? -11.227 9.938 28.891 1 97.81 172 ASP B C 1
ATOM 4777 O O . ASP B 1 172 ? -10.492 10.203 27.938 1 97.81 172 ASP B O 1
ATOM 4781 N N . GLU B 1 173 ? -10.859 9.242 29.891 1 97.38 173 GLU B N 1
ATOM 4782 C CA . GLU B 1 173 ? -9.523 8.656 29.938 1 97.38 173 GLU B CA 1
ATOM 4783 C C . GLU B 1 173 ? -9.406 7.461 29 1 97.38 173 GLU B C 1
ATOM 4785 O O . GLU B 1 173 ? -10.422 6.879 28.594 1 97.38 173 GLU B O 1
ATOM 4790 N N . LYS B 1 174 ? -8.195 7.113 28.641 1 97.44 174 LYS B N 1
ATOM 4791 C CA . LYS B 1 174 ? -7.855 5.953 27.828 1 97.44 174 LYS B CA 1
ATOM 4792 C C . LYS B 1 174 ? -6.77 5.109 28.484 1 97.44 174 LYS B C 1
ATOM 4794 O O . LYS B 1 174 ? -5.809 5.648 29.047 1 97.44 174 LYS B O 1
ATOM 4799 N N . HIS B 1 175 ? -7.027 3.865 28.484 1 98 175 HIS B N 1
ATOM 4800 C CA . HIS B 1 175 ? -6.012 2.941 28.984 1 98 175 HIS B CA 1
ATOM 4801 C C . HIS B 1 175 ? -5.121 2.441 27.844 1 98 175 HIS B C 1
ATOM 4803 O O . HIS B 1 175 ? -5.59 2.264 26.719 1 98 175 HIS B O 1
ATOM 4809 N N . VAL B 1 176 ? -3.824 2.217 28.125 1 98.44 176 VAL B N 1
ATOM 4810 C CA . VAL B 1 176 ? -2.922 1.636 27.141 1 98.44 176 VAL B CA 1
ATOM 4811 C C . VAL B 1 176 ? -1.981 0.642 27.812 1 98.44 176 VAL B C 1
ATOM 4813 O O . VAL B 1 176 ? -1.499 0.891 28.922 1 98.44 176 VAL B O 1
ATOM 4816 N N . TRP B 1 177 ? -1.843 -0.477 27.266 1 98.44 177 TRP B N 1
ATOM 4817 C CA . TRP B 1 177 ? -0.861 -1.484 27.641 1 98.44 177 TRP B CA 1
ATOM 4818 C C . TRP B 1 177 ? 0.238 -1.605 26.594 1 98.44 177 TRP B C 1
ATOM 4820 O O . TRP B 1 177 ? -0.047 -1.741 25.406 1 98.44 177 TRP B O 1
ATOM 4830 N N . ILE B 1 178 ? 1.511 -1.562 26.984 1 98.44 178 ILE B N 1
ATOM 4831 C CA . ILE B 1 178 ? 2.645 -1.575 26.062 1 98.44 178 ILE B CA 1
ATOM 4832 C C . ILE B 1 178 ? 3.623 -2.676 26.469 1 98.44 178 ILE B C 1
ATOM 4834 O O . ILE B 1 178 ? 3.904 -2.861 27.656 1 98.44 178 ILE B O 1
ATOM 4838 N N . TRP B 1 179 ? 4.055 -3.469 25.547 1 97.62 179 TRP B N 1
ATOM 4839 C CA . TRP B 1 179 ? 5.113 -4.461 25.688 1 97.62 179 TRP B CA 1
ATOM 4840 C C . TRP B 1 179 ? 6.348 -4.066 24.875 1 97.62 179 TRP B C 1
ATOM 4842 O O . TRP B 1 179 ? 6.238 -3.723 23.703 1 97.62 179 TRP B O 1
ATOM 4852 N N . LYS B 1 180 ? 7.469 -4.16 25.484 1 96.75 180 LYS B N 1
ATOM 4853 C CA . LYS B 1 180 ? 8.672 -4.113 24.672 1 96.75 180 LYS B CA 1
ATOM 4854 C C . LYS B 1 180 ? 8.68 -5.234 23.625 1 96.75 180 LYS B C 1
ATOM 4856 O O . LYS B 1 180 ? 8.258 -6.359 23.922 1 96.75 180 LYS B O 1
ATOM 4861 N N . ARG B 1 181 ? 9.125 -4.922 22.484 1 95.25 181 ARG B N 1
ATOM 4862 C CA . ARG B 1 181 ? 9.109 -5.895 21.406 1 95.25 181 ARG B CA 1
ATOM 4863 C C . ARG B 1 181 ? 9.742 -7.215 21.844 1 95.25 181 ARG B C 1
ATOM 4865 O O . ARG B 1 181 ? 9.164 -8.281 21.625 1 95.25 181 ARG B O 1
ATOM 4872 N N . THR B 1 182 ? 10.906 -7.188 22.406 1 94.25 182 THR B N 1
ATOM 4873 C CA . THR B 1 182 ? 11.641 -8.383 22.812 1 94.25 182 THR B CA 1
ATOM 4874 C C . THR B 1 182 ? 10.82 -9.211 23.797 1 94.25 182 THR B C 1
ATOM 4876 O O . THR B 1 182 ? 10.758 -10.438 23.672 1 94.25 182 THR B O 1
ATOM 4879 N N . ASP B 1 183 ? 10.156 -8.531 24.703 1 94.44 183 ASP B N 1
ATOM 4880 C CA . ASP B 1 183 ? 9.352 -9.219 25.703 1 94.44 183 ASP B CA 1
ATOM 4881 C C . ASP B 1 183 ? 8.102 -9.844 25.078 1 94.44 183 ASP B C 1
ATOM 4883 O O . ASP B 1 183 ? 7.73 -10.969 25.422 1 94.44 183 ASP B O 1
ATOM 4887 N N . TYR B 1 184 ? 7.551 -9.102 24.219 1 94.12 184 TYR B N 1
ATOM 4888 C CA . TYR B 1 184 ? 6.359 -9.602 23.547 1 94.12 184 TYR B CA 1
ATOM 4889 C C . TYR B 1 184 ? 6.676 -10.852 22.734 1 94.12 184 TYR B C 1
ATOM 4891 O O . TYR B 1 184 ? 5.941 -11.844 22.797 1 94.12 184 TYR B O 1
ATOM 4899 N N . LEU B 1 185 ? 7.73 -10.836 22 1 92 185 LEU B N 1
ATOM 4900 C CA . LEU B 1 185 ? 8.109 -11.961 21.156 1 92 185 LEU B CA 1
ATOM 4901 C C . LEU B 1 185 ? 8.453 -13.18 22 1 92 185 LEU B C 1
ATOM 4903 O O . LEU B 1 185 ? 8.188 -14.312 21.609 1 92 185 LEU B O 1
ATOM 4907 N N . LYS B 1 186 ? 9.023 -12.984 23.141 1 91.38 186 LYS B N 1
ATOM 4908 C CA . LYS B 1 186 ? 9.289 -14.086 24.062 1 91.38 186 LYS B CA 1
ATOM 4909 C C . LYS B 1 186 ? 7.988 -14.727 24.547 1 91.38 186 LYS B C 1
ATOM 4911 O O . LYS B 1 186 ? 7.895 -15.953 24.641 1 91.38 186 LYS B O 1
ATOM 4916 N N . LEU B 1 187 ? 7.023 -13.844 24.828 1 90.44 187 LEU B N 1
ATOM 4917 C CA . LEU B 1 187 ? 5.742 -14.297 25.359 1 90.44 187 LEU B CA 1
ATOM 4918 C C . LEU B 1 187 ? 4.949 -15.055 24.312 1 90.44 187 LEU B C 1
ATOM 4920 O O . LEU B 1 187 ? 4.164 -15.945 24.641 1 90.44 187 LEU B O 1
ATOM 4924 N N . THR B 1 188 ? 5.137 -14.703 23.047 1 86.19 188 THR B N 1
ATOM 4925 C CA . THR B 1 188 ? 4.277 -15.227 22 1 86.19 188 THR B CA 1
ATOM 4926 C C . THR B 1 188 ? 5.02 -16.281 21.172 1 86.19 188 THR B C 1
ATOM 4928 O O . THR B 1 188 ? 4.551 -16.672 20.094 1 86.19 188 THR B O 1
ATOM 4931 N N . GLY B 1 189 ? 6.133 -16.734 21.547 1 80.88 189 GLY B N 1
ATOM 4932 C CA . GLY B 1 189 ? 6.902 -17.734 20.844 1 80.88 189 GLY B CA 1
ATOM 4933 C C . GLY B 1 189 ? 7.531 -17.219 19.562 1 80.88 189 GLY B C 1
ATOM 4934 O O . GLY B 1 189 ? 7.652 -17.953 18.578 1 80.88 189 GLY B O 1
ATOM 4935 N N . GLY B 1 190 ? 7.734 -15.914 19.547 1 77.25 190 GLY B N 1
ATOM 4936 C CA . GLY B 1 190 ? 8.445 -15.328 18.422 1 77.25 190 GLY B CA 1
ATOM 4937 C C . GLY B 1 190 ? 7.523 -14.836 17.328 1 77.25 190 GLY B C 1
ATOM 4938 O O . GLY B 1 190 ? 7.984 -14.336 16.297 1 77.25 190 GLY B O 1
ATOM 4939 N N . LYS B 1 191 ? 6.285 -15 17.531 1 80 191 LYS B N 1
ATOM 4940 C CA . LYS B 1 191 ? 5.344 -14.586 16.484 1 80 191 LYS B CA 1
ATOM 4941 C C . LYS B 1 191 ? 4.898 -13.141 16.703 1 80 191 LYS B C 1
ATOM 4943 O O . LYS B 1 191 ? 4.602 -12.734 17.828 1 80 191 LYS B O 1
ATOM 4948 N N . ASN B 1 192 ? 5.016 -12.367 15.602 1 76.25 192 ASN B N 1
ATOM 4949 C CA . ASN B 1 192 ? 4.602 -10.969 15.695 1 76.25 192 ASN B CA 1
ATOM 4950 C C . ASN B 1 192 ? 3.154 -10.789 15.25 1 76.25 192 ASN B C 1
ATOM 4952 O O . ASN B 1 192 ? 2.799 -9.75 14.688 1 76.25 192 ASN B O 1
ATOM 4956 N N . ASP B 1 193 ? 2.387 -11.727 15.586 1 81.06 193 ASP B N 1
ATOM 4957 C CA . ASP B 1 193 ? 0.978 -11.711 15.211 1 81.06 193 ASP B CA 1
ATOM 4958 C C . ASP B 1 193 ? 0.169 -10.805 16.141 1 81.06 193 ASP B C 1
ATOM 4960 O O . ASP B 1 193 ? 0.579 -10.547 17.266 1 81.06 193 ASP B O 1
ATOM 4964 N N . ARG B 1 194 ? -0.893 -10.352 15.633 1 89.38 194 ARG B N 1
ATOM 4965 C CA . ARG B 1 194 ? -1.872 -9.672 16.469 1 89.38 194 ARG B CA 1
ATOM 4966 C C . ARG B 1 194 ? -2.533 -10.648 17.438 1 89.38 194 ARG B C 1
ATOM 4968 O O . ARG B 1 194 ? -2.783 -11.805 17.094 1 89.38 194 ARG B O 1
ATOM 4975 N N . ARG B 1 195 ? -2.773 -10.156 18.625 1 90.88 195 ARG B N 1
ATOM 4976 C CA . ARG B 1 195 ? -3.404 -11.008 19.641 1 90.88 195 ARG B CA 1
ATOM 4977 C C . ARG B 1 195 ? -4.66 -10.352 20.188 1 90.88 195 ARG B C 1
ATOM 4979 O O . ARG B 1 195 ? -4.715 -9.133 20.344 1 90.88 195 ARG B O 1
ATOM 4986 N N . PHE B 1 196 ? -5.637 -11.219 20.547 1 92.12 196 PHE B N 1
ATOM 4987 C CA . PHE B 1 196 ? -6.918 -10.727 21.031 1 92.12 196 PHE B CA 1
ATOM 4988 C C . PHE B 1 196 ? -7.246 -11.312 22.391 1 92.12 196 PHE B C 1
ATOM 4990 O O . PHE B 1 196 ? -8.273 -10.977 23 1 92.12 196 PHE B O 1
ATOM 4997 N N . ASP B 1 197 ? -6.41 -12.18 22.859 1 90.19 197 ASP B N 1
ATOM 4998 C CA . ASP B 1 197 ? -6.559 -12.711 24.203 1 90.19 197 ASP B CA 1
ATOM 4999 C C . ASP B 1 197 ? -5.895 -11.789 25.234 1 90.19 197 ASP B C 1
ATOM 5001 O O . ASP B 1 197 ? -4.965 -12.203 25.922 1 90.19 197 ASP B O 1
ATOM 5005 N N . LEU B 1 198 ? -6.414 -10.695 25.406 1 91 198 LEU B N 1
ATOM 5006 C CA . LEU B 1 198 ? -5.84 -9.617 26.203 1 91 198 LEU B CA 1
ATOM 5007 C C . LEU B 1 198 ? -5.66 -10.055 27.656 1 91 198 LEU B C 1
ATOM 5009 O O . LEU B 1 198 ? -4.652 -9.727 28.281 1 91 198 LEU B O 1
ATOM 5013 N N . GLU B 1 199 ? -6.574 -10.734 28.156 1 90.19 199 GLU B N 1
ATOM 5014 C CA . GLU B 1 199 ? -6.535 -11.164 29.562 1 90.19 199 GLU B CA 1
ATOM 5015 C C . GLU B 1 199 ? -5.27 -11.961 29.859 1 90.19 199 GLU B C 1
ATOM 5017 O O . GLU B 1 199 ? -4.73 -11.883 30.969 1 90.19 199 GLU B O 1
ATOM 5022 N N . ASN B 1 200 ? -4.777 -12.609 28.859 1 90.94 200 ASN B N 1
ATOM 5023 C CA . ASN B 1 200 ? -3.609 -13.461 29.031 1 90.94 200 ASN B CA 1
ATOM 5024 C C . ASN B 1 200 ? -2.311 -12.672 28.906 1 90.94 200 ASN B C 1
ATOM 5026 O O . ASN B 1 200 ? -1.266 -13.094 29.391 1 90.94 200 ASN B O 1
ATOM 5030 N N . LEU B 1 201 ? -2.387 -11.5 28.297 1 92.88 201 LEU B N 1
ATOM 5031 C CA . LEU B 1 201 ? -1.143 -10.812 27.953 1 92.88 201 LEU B CA 1
ATOM 5032 C C . LEU B 1 201 ? -0.99 -9.531 28.75 1 92.88 201 LEU B C 1
ATOM 5034 O O . LEU B 1 201 ? 0.13 -9.078 29 1 92.88 201 LEU B O 1
ATOM 5038 N N . VAL B 1 202 ? -2.027 -8.984 29.25 1 92.94 202 VAL B N 1
ATOM 5039 C CA . VAL B 1 202 ? -2.057 -7.672 29.875 1 92.94 202 VAL B CA 1
ATOM 5040 C C . VAL B 1 202 ? -1.231 -7.695 31.156 1 92.94 202 VAL B C 1
ATOM 5042 O O . VAL B 1 202 ? -0.543 -6.723 31.484 1 92.94 202 VAL B O 1
ATOM 5045 N N . PRO B 1 203 ? -1.164 -8.836 31.891 1 93.94 203 PRO B N 1
ATOM 5046 C CA . PRO B 1 203 ? -0.364 -8.844 33.125 1 93.94 203 PRO B CA 1
ATOM 5047 C C . PRO B 1 203 ? 1.127 -8.641 32.844 1 93.94 203 PRO B C 1
ATOM 5049 O O . PRO B 1 203 ? 1.885 -8.328 33.781 1 93.94 203 PRO B O 1
ATOM 5052 N N . TYR B 1 204 ? 1.56 -8.781 31.656 1 95.75 204 TYR B N 1
ATOM 5053 C CA . TYR B 1 204 ? 2.977 -8.711 31.328 1 95.75 204 TYR B CA 1
ATOM 5054 C C . TYR B 1 204 ? 3.316 -7.375 30.672 1 95.75 204 TYR B C 1
ATOM 5056 O O . TYR B 1 204 ? 4.449 -7.156 30.234 1 95.75 204 TYR B O 1
ATOM 5064 N N . ALA B 1 205 ? 2.406 -6.488 30.578 1 97.62 205 ALA B N 1
ATOM 5065 C CA . ALA B 1 205 ? 2.576 -5.188 29.922 1 97.62 205 ALA B CA 1
ATOM 5066 C C . ALA B 1 205 ? 2.758 -4.078 30.953 1 97.62 205 ALA B C 1
ATOM 5068 O O . ALA B 1 205 ? 2.404 -4.246 32.125 1 97.62 205 ALA B O 1
ATOM 5069 N N . ASP B 1 206 ? 3.377 -2.982 30.547 1 98.06 206 ASP B N 1
ATOM 5070 C CA . ASP B 1 206 ? 3.24 -1.735 31.297 1 98.06 206 ASP B CA 1
ATOM 5071 C C . ASP B 1 206 ? 1.898 -1.065 31.016 1 98.06 206 ASP B C 1
ATOM 5073 O O . ASP B 1 206 ? 1.505 -0.931 29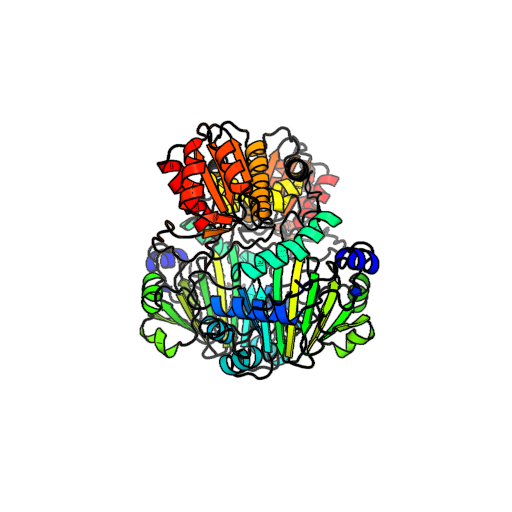.844 1 98.06 206 ASP B O 1
ATOM 5077 N N . HIS B 1 207 ? 1.198 -0.728 32.062 1 98.12 207 HIS B N 1
ATOM 5078 C CA . HIS B 1 207 ? -0.127 -0.13 31.938 1 98.12 207 HIS B CA 1
ATOM 5079 C C . HIS B 1 207 ? -0.088 1.362 32.25 1 98.12 207 HIS B C 1
ATOM 5081 O O . HIS B 1 207 ? 0.453 1.771 33.281 1 98.12 207 HIS B O 1
ATOM 5087 N N . PHE B 1 208 ? -0.648 2.184 31.344 1 98.44 208 PHE B N 1
ATOM 5088 C CA . PHE B 1 208 ? -0.758 3.625 31.547 1 98.44 208 PHE B CA 1
ATOM 5089 C C . PHE B 1 208 ? -2.199 4.086 31.359 1 98.44 208 PHE B C 1
ATOM 5091 O O . PHE B 1 208 ? -2.957 3.492 30.594 1 98.44 208 PHE B O 1
ATOM 5098 N N . VAL B 1 209 ? -2.594 5.117 32.094 1 98.5 209 VAL B N 1
ATOM 5099 C CA . VAL B 1 209 ? -3.881 5.789 31.953 1 98.5 209 VAL B CA 1
ATOM 5100 C C . VAL B 1 209 ? -3.666 7.203 31.406 1 98.5 209 VAL B C 1
ATOM 5102 O O . VAL B 1 209 ? -3.049 8.039 32.062 1 98.5 209 VAL B O 1
ATOM 5105 N N . MET B 1 210 ? -4.148 7.387 30.25 1 98.44 210 MET B N 1
ATOM 5106 C CA . MET B 1 210 ? -3.998 8.688 29.625 1 98.44 210 MET B CA 1
ATOM 5107 C C . MET B 1 210 ? -5.148 9.617 30 1 98.44 210 MET B C 1
ATOM 5109 O O . MET B 1 210 ? -6.316 9.25 29.859 1 98.44 210 MET B O 1
ATOM 5113 N N . LYS B 1 211 ? -4.793 10.797 30.406 1 98.25 211 LYS B N 1
ATOM 5114 C CA . LYS B 1 211 ? -5.746 11.875 30.672 1 98.25 211 LYS B CA 1
ATOM 5115 C C . LYS B 1 211 ? -5.621 12.977 29.609 1 98.25 211 LYS B C 1
ATOM 5117 O O . LYS B 1 211 ? -4.586 13.102 28.953 1 98.25 211 LYS B O 1
ATOM 5122 N N . PRO B 1 212 ? -6.754 13.727 29.453 1 98.12 212 PRO B N 1
ATOM 5123 C CA . PRO B 1 212 ? -6.664 14.797 28.453 1 98.12 212 PRO B CA 1
ATOM 5124 C C . PRO B 1 212 ? -5.438 15.688 28.656 1 98.12 212 PRO B C 1
ATOM 5126 O O . PRO B 1 212 ? -5.176 16.141 29.766 1 98.12 212 PRO B O 1
ATOM 5129 N N . GLY B 1 213 ? -4.688 15.828 27.547 1 98.44 213 GLY B N 1
ATOM 5130 C CA . GLY B 1 213 ? -3.504 16.672 27.594 1 98.44 213 GLY B CA 1
ATOM 5131 C C . GLY B 1 213 ? -2.211 15.883 27.688 1 98.44 213 GLY B C 1
ATOM 5132 O O . GLY B 1 213 ? -1.128 16.422 27.469 1 98.44 213 GLY B O 1
ATOM 5133 N N . ASP B 1 214 ? -2.283 14.617 28.016 1 98.75 214 ASP B N 1
ATOM 5134 C CA . ASP B 1 214 ? -1.095 13.781 28.156 1 98.75 214 ASP B CA 1
ATOM 5135 C C . ASP B 1 214 ? -0.503 13.438 26.797 1 98.75 214 ASP B C 1
ATOM 5137 O O . ASP B 1 214 ? -1.219 13.414 25.797 1 98.75 214 ASP B O 1
ATOM 5141 N N . CYS B 1 215 ? 0.803 13.227 26.797 1 98.81 215 CYS B N 1
ATOM 5142 C CA . CYS B 1 215 ? 1.539 12.812 25.609 1 98.81 215 CYS B CA 1
ATOM 5143 C C . CYS B 1 215 ? 2.115 11.414 25.781 1 98.81 215 CYS B C 1
ATOM 5145 O O . CYS B 1 215 ? 2.738 11.109 26.797 1 98.81 215 CYS B O 1
ATOM 5147 N N . LEU B 1 216 ? 1.842 10.57 24.859 1 98.88 216 LEU B N 1
ATOM 5148 C CA . LEU B 1 216 ? 2.379 9.219 24.828 1 98.88 216 LEU B CA 1
ATOM 5149 C C . LEU B 1 216 ? 3.266 9.008 23.609 1 98.88 216 LEU B C 1
ATOM 5151 O O . LEU B 1 216 ? 2.873 9.336 22.484 1 98.88 216 LEU B O 1
ATOM 5155 N N . PHE B 1 217 ? 4.461 8.539 23.844 1 98.69 217 PHE B N 1
ATOM 5156 C CA . PHE B 1 217 ? 5.348 8.117 22.781 1 98.69 217 PHE B CA 1
ATOM 5157 C C . PHE B 1 217 ? 5.555 6.609 22.797 1 98.69 217 PHE B C 1
ATOM 5159 O O . PHE B 1 217 ? 5.859 6.039 23.844 1 98.69 217 PHE B O 1
ATOM 5166 N N . ILE B 1 218 ? 5.328 5.984 21.688 1 98.38 218 ILE B N 1
ATOM 5167 C CA . ILE B 1 218 ? 5.602 4.562 21.5 1 98.38 218 ILE B CA 1
ATOM 5168 C C . ILE B 1 218 ? 6.594 4.367 20.359 1 98.38 218 ILE B C 1
ATOM 5170 O O . ILE B 1 218 ? 6.273 4.645 19.203 1 98.38 218 ILE B O 1
ATOM 5174 N N . PRO B 1 219 ? 7.785 3.902 20.625 1 96.88 219 PRO B N 1
ATOM 5175 C CA . PRO B 1 219 ? 8.758 3.703 19.547 1 96.88 219 PRO B CA 1
ATOM 5176 C C . PRO B 1 219 ? 8.359 2.588 18.578 1 96.88 219 PRO B C 1
ATOM 5178 O O . PRO B 1 219 ? 7.602 1.688 18.953 1 96.88 219 PRO B O 1
ATOM 5181 N N . LYS B 1 220 ? 8.867 2.658 17.422 1 94.88 220 LYS B N 1
ATOM 5182 C CA . LYS B 1 220 ? 8.648 1.631 16.406 1 94.88 220 LYS B CA 1
ATOM 5183 C C . LYS B 1 220 ? 8.969 0.242 16.953 1 94.88 220 LYS B C 1
ATOM 5185 O O . LYS B 1 220 ? 10.023 0.034 17.562 1 94.88 220 LYS B O 1
ATOM 5190 N N . GLY B 1 221 ? 7.977 -0.667 16.75 1 94.56 221 GLY B N 1
ATOM 5191 C CA . GLY B 1 221 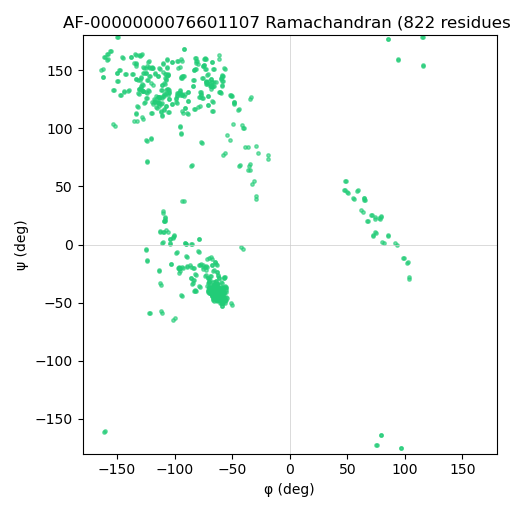? 8.258 -2.064 17.047 1 94.56 221 GLY B CA 1
ATOM 5192 C C . GLY B 1 221 ? 7.645 -2.529 18.359 1 94.56 221 GLY B C 1
ATOM 5193 O O . GLY B 1 221 ? 7.434 -3.729 18.562 1 94.56 221 GLY B O 1
ATOM 5194 N N . ASP B 1 222 ? 7.469 -1.58 19.328 1 97.25 222 ASP B N 1
ATOM 5195 C CA . ASP B 1 222 ? 6.852 -1.992 20.594 1 97.25 222 ASP B CA 1
ATOM 5196 C C . ASP B 1 222 ? 5.359 -2.26 20.406 1 97.25 222 ASP B C 1
ATOM 5198 O O . ASP B 1 222 ? 4.672 -1.521 19.703 1 97.25 222 ASP B O 1
ATOM 5202 N N . PHE B 1 223 ? 4.922 -3.311 21.016 1 97.62 223 PHE B N 1
ATOM 5203 C CA . PHE B 1 223 ? 3.525 -3.717 20.891 1 97.62 223 PHE B CA 1
ATOM 5204 C C . PHE B 1 223 ? 2.641 -2.941 21.859 1 97.62 223 PHE B C 1
ATOM 5206 O O . PHE B 1 223 ? 3.09 -2.541 22.938 1 97.62 223 PHE B O 1
ATOM 5213 N N . HIS B 1 224 ? 1.381 -2.723 21.484 1 98.25 224 HIS B N 1
ATOM 5214 C CA . HIS B 1 224 ? 0.487 -1.958 22.359 1 98.25 224 HIS B CA 1
ATOM 5215 C C . HIS B 1 224 ? -0.974 -2.219 22 1 98.25 224 HIS B C 1
ATOM 5217 O O . HIS B 1 224 ? -1.274 -2.74 20.922 1 98.25 224 HIS B O 1
ATOM 5223 N N . VAL B 1 225 ? -1.825 -1.912 22.891 1 97.62 225 VAL B N 1
ATOM 5224 C CA . VAL B 1 225 ? -3.271 -1.925 22.703 1 97.62 225 VAL B CA 1
ATOM 5225 C C . VAL B 1 225 ? -3.918 -0.866 23.594 1 97.62 225 VAL B C 1
ATOM 5227 O O . VAL B 1 225 ? -3.49 -0.656 24.734 1 97.62 225 VAL B O 1
ATOM 5230 N N . PHE B 1 226 ? -4.918 -0.195 23.062 1 97.69 226 PHE B N 1
ATOM 5231 C CA . PHE B 1 226 ? -5.648 0.826 23.797 1 97.69 226 PHE B CA 1
ATOM 5232 C C . PHE B 1 226 ? -7.031 0.319 24.203 1 97.69 226 PHE B C 1
ATOM 5234 O O . PHE B 1 226 ? -7.594 -0.55 23.531 1 97.69 226 PHE B O 1
ATOM 5241 N N . GLU B 1 227 ? -7.555 0.867 25.281 1 97 227 GLU B N 1
ATOM 5242 C CA . GLU B 1 227 ? -8.938 0.655 25.703 1 97 227 GLU B CA 1
ATOM 5243 C C . GLU B 1 227 ? -9.617 1.978 26.047 1 97 227 GLU B C 1
ATOM 5245 O O . GLU B 1 227 ? -9.062 2.799 26.766 1 97 227 GLU B O 1
ATOM 5250 N N . ASN B 1 228 ? -10.75 2.125 25.484 1 96.31 228 ASN B N 1
ATOM 5251 C CA . ASN B 1 228 ? -11.555 3.307 25.781 1 96.31 228 ASN B CA 1
ATOM 5252 C C . ASN B 1 228 ? -12.617 3.008 26.828 1 96.31 228 ASN B C 1
ATOM 5254 O O . ASN B 1 228 ? -13.398 2.066 26.688 1 96.31 228 ASN B O 1
ATOM 5258 N N . VAL B 1 229 ? -12.75 3.83 27.891 1 94.81 229 VAL B N 1
ATOM 5259 C CA . VAL B 1 229 ? -13.75 3.666 28.938 1 94.81 229 VAL B CA 1
ATOM 5260 C C . VAL B 1 229 ? -14.992 4.488 28.609 1 94.81 229 VAL B C 1
ATOM 5262 O O . VAL B 1 229 ? -16.078 4.207 29.109 1 94.81 229 VAL B O 1
ATOM 5265 N N . GLY B 1 230 ? -14.891 5.383 27.828 1 96.75 230 GLY B N 1
ATOM 5266 C CA . GLY B 1 230 ? -15.906 6.27 27.297 1 96.75 230 GLY B CA 1
ATOM 5267 C C . GLY B 1 230 ? -15.484 6.961 26.016 1 96.75 230 GLY B C 1
ATOM 5268 O O . GLY B 1 230 ? -14.609 6.469 25.297 1 96.75 230 GLY B O 1
ATOM 5269 N N . TYR B 1 231 ? -16.188 8.008 25.734 1 97.81 231 TYR B N 1
ATOM 5270 C CA . TYR B 1 231 ? -15.852 8.75 24.516 1 97.81 231 TYR B CA 1
ATOM 5271 C C . TYR B 1 231 ? -14.523 9.484 24.688 1 97.81 231 TYR B C 1
ATOM 5273 O O . TYR B 1 231 ? -14.336 10.234 25.641 1 97.81 231 TYR B O 1
ATOM 5281 N N . SER B 1 232 ? -13.641 9.281 23.781 1 97.56 232 SER B N 1
ATOM 5282 C CA . SER B 1 232 ? -12.391 10.031 23.75 1 97.56 232 SER B CA 1
ATOM 5283 C C . SER B 1 232 ? -11.773 10.031 22.359 1 97.56 232 SER B C 1
ATOM 5285 O O . SER B 1 232 ? -12.141 9.211 21.516 1 97.56 232 SER B O 1
ATOM 5287 N N . SER B 1 233 ? -10.945 10.938 22.141 1 97.94 233 SER B N 1
ATOM 5288 C CA . SER B 1 233 ? -10.141 11.023 20.922 1 97.94 233 SER B CA 1
ATOM 5289 C C . SER B 1 233 ? -8.68 11.312 21.234 1 97.94 233 SER B C 1
ATOM 5291 O O . SER B 1 233 ? -8.359 11.797 22.328 1 97.94 233 SER B O 1
ATOM 5293 N N . PHE B 1 234 ? -7.82 10.938 20.422 1 98.25 234 PHE B N 1
ATOM 5294 C CA . PHE B 1 234 ? -6.438 11.398 20.5 1 98.25 234 PHE B CA 1
ATOM 5295 C C . PHE B 1 234 ? -5.926 11.828 19.125 1 98.25 234 PHE B C 1
ATOM 5297 O O . PHE B 1 234 ? -6.496 11.461 18.109 1 98.25 234 PHE B O 1
ATOM 5304 N N . LEU B 1 235 ? -4.922 12.688 19.141 1 98.5 235 LEU B N 1
ATOM 5305 C CA . LEU B 1 235 ? -4.176 13.133 17.969 1 98.5 235 LEU B CA 1
ATOM 5306 C C . LEU B 1 235 ? -2.801 12.477 17.922 1 98.5 235 LEU B C 1
ATOM 5308 O O . LEU B 1 235 ? -2.051 12.508 18.891 1 98.5 235 LEU B O 1
ATOM 5312 N N . GLY B 1 236 ? -2.574 11.852 16.797 1 98.5 236 GLY B N 1
ATOM 5313 C CA . GLY B 1 236 ? -1.289 11.195 16.641 1 98.5 236 GLY B CA 1
ATOM 5314 C C . GLY B 1 236 ? -0.485 11.734 15.469 1 98.5 236 GLY B C 1
ATOM 5315 O O . GLY B 1 236 ? -1.051 12.266 14.508 1 98.5 236 GLY B O 1
ATOM 5316 N N . PHE B 1 237 ? 0.852 11.633 15.578 1 98.44 237 PHE B N 1
ATOM 5317 C CA . PHE B 1 237 ? 1.809 11.906 14.508 1 98.44 237 PHE B CA 1
ATOM 5318 C C . PHE B 1 237 ? 2.605 10.656 14.164 1 98.44 237 PHE B C 1
ATOM 5320 O O . PHE B 1 237 ? 3.158 10 15.055 1 98.44 237 PHE B O 1
ATOM 5327 N N . ILE B 1 238 ? 2.568 10.328 12.938 1 97.81 238 ILE B N 1
ATOM 5328 C CA . ILE B 1 238 ? 3.479 9.305 12.43 1 97.81 238 ILE B CA 1
ATOM 5329 C C . ILE B 1 238 ? 4.762 9.961 11.922 1 97.81 238 ILE B C 1
ATOM 5331 O O . ILE B 1 238 ? 4.715 10.82 11.047 1 97.81 238 ILE B O 1
ATOM 5335 N N . LEU B 1 239 ? 5.859 9.664 12.508 1 96.25 239 LEU B N 1
ATOM 5336 C CA . LEU B 1 239 ? 7.172 10.062 12.008 1 96.25 239 LEU B CA 1
ATOM 5337 C C . LEU B 1 239 ? 7.793 8.953 11.172 1 96.25 239 LEU B C 1
ATOM 5339 O O . LEU B 1 239 ? 8.336 7.992 11.711 1 96.25 239 LEU B O 1
ATOM 5343 N N . TYR B 1 240 ? 7.738 9.094 9.891 1 95 240 TYR B N 1
ATOM 5344 C CA . TYR B 1 240 ? 8.086 7.98 9.016 1 95 240 TYR B CA 1
ATOM 5345 C C . TYR B 1 240 ? 9.602 7.812 8.922 1 95 240 TYR B C 1
ATOM 5347 O O . TYR B 1 240 ? 10.32 8.781 8.672 1 95 240 TYR B O 1
ATOM 5355 N N . PRO B 1 241 ? 10.016 6.609 9.102 1 92.81 241 PRO B N 1
ATOM 5356 C CA . PRO B 1 241 ? 11.414 6.336 8.758 1 92.81 241 PRO B CA 1
ATOM 5357 C C . PRO B 1 241 ? 11.656 6.289 7.254 1 92.81 241 PRO B C 1
ATOM 5359 O O . PRO B 1 241 ? 10.703 6.195 6.477 1 92.81 241 PRO B O 1
ATOM 5362 N N . SER B 1 242 ? 12.891 6.473 6.895 1 93.25 242 SER B N 1
ATOM 5363 C CA . SER B 1 242 ? 13.273 6.387 5.488 1 93.25 242 SER B CA 1
ATOM 5364 C C . SER B 1 242 ? 14.453 5.441 5.289 1 93.25 242 SER B C 1
ATOM 5366 O O . SER B 1 242 ? 15.031 4.957 6.262 1 93.25 242 SER B O 1
ATOM 5368 N N . ASN B 1 243 ? 14.625 5.066 4.086 1 94 243 ASN B N 1
ATOM 5369 C CA . ASN B 1 243 ? 15.789 4.289 3.656 1 94 243 ASN B CA 1
ATOM 5370 C C . ASN B 1 243 ? 16.156 4.59 2.205 1 94 243 ASN B C 1
ATOM 5372 O O . ASN B 1 243 ? 15.5 5.402 1.552 1 94 243 ASN B O 1
ATOM 5376 N N . SER B 1 244 ? 17.172 3.986 1.736 1 94.25 2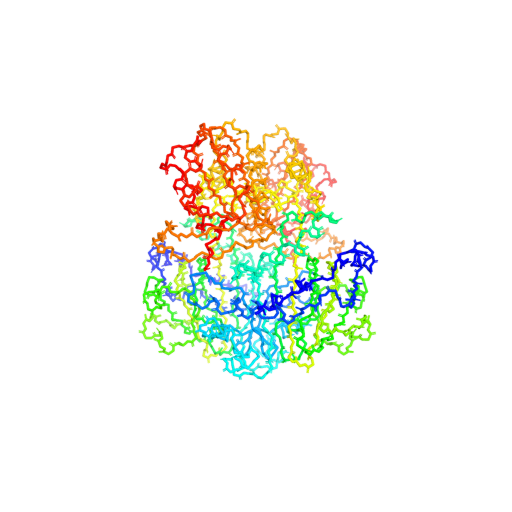44 SER B N 1
ATOM 5377 C CA . SER B 1 244 ? 17.672 4.281 0.396 1 94.25 244 SER B CA 1
ATOM 5378 C C . SER B 1 244 ? 16.625 3.941 -0.666 1 94.25 244 SER B C 1
ATOM 5380 O O . SER B 1 244 ? 16.531 4.625 -1.687 1 94.25 244 SER B O 1
ATOM 5382 N N . ILE B 1 245 ? 15.859 2.943 -0.466 1 95.56 245 ILE B N 1
ATOM 5383 C CA . ILE B 1 245 ? 14.836 2.521 -1.417 1 95.56 245 ILE B CA 1
ATOM 5384 C C . ILE B 1 245 ? 13.75 3.592 -1.514 1 95.56 245 ILE B C 1
ATOM 5386 O O . ILE B 1 245 ? 13.375 4 -2.613 1 95.56 245 ILE B O 1
ATOM 5390 N N . THR B 1 246 ? 13.32 4.016 -0.313 1 95.81 246 THR B N 1
ATOM 5391 C CA . THR B 1 246 ? 12.281 5.039 -0.285 1 95.81 246 THR B CA 1
ATOM 5392 C C . THR B 1 246 ? 12.742 6.297 -1.023 1 95.81 246 THR B C 1
ATOM 5394 O O . THR B 1 246 ? 11.984 6.867 -1.815 1 95.81 246 THR B O 1
ATOM 5397 N N . ILE B 1 247 ? 13.93 6.684 -0.78 1 95.56 247 ILE B N 1
ATOM 5398 C CA . ILE B 1 247 ? 14.477 7.887 -1.399 1 95.56 247 ILE B CA 1
ATOM 5399 C C . ILE B 1 247 ? 14.641 7.664 -2.902 1 95.56 247 ILE B C 1
ATOM 5401 O O . ILE B 1 247 ? 14.344 8.555 -3.703 1 95.56 247 ILE B O 1
ATOM 5405 N N . GLY B 1 248 ? 15.109 6.465 -3.266 1 95.19 248 GLY B N 1
ATOM 5406 C CA . GLY B 1 248 ? 15.203 6.129 -4.676 1 95.19 248 GLY B CA 1
ATOM 5407 C C . GLY B 1 248 ? 13.867 6.16 -5.395 1 95.19 248 GLY B C 1
ATOM 5408 O O . GLY B 1 248 ? 13.773 6.656 -6.52 1 95.19 248 GLY B O 1
ATOM 5409 N N . HIS B 1 249 ? 12.859 5.633 -4.762 1 97 249 HIS B N 1
ATOM 5410 C CA . HIS B 1 249 ? 11.516 5.641 -5.328 1 97 249 HIS B CA 1
ATOM 5411 C C . HIS B 1 249 ? 11.016 7.066 -5.555 1 97 249 HIS B C 1
ATOM 5413 O O . HIS B 1 249 ? 10.398 7.355 -6.578 1 97 249 HIS B O 1
ATOM 5419 N N . GLU B 1 250 ? 11.312 7.938 -4.602 1 95.88 250 GLU B N 1
ATOM 5420 C CA . GLU B 1 250 ? 10.922 9.336 -4.766 1 95.88 250 GLU B CA 1
ATOM 5421 C C . GLU B 1 250 ? 11.602 9.953 -5.984 1 95.88 250 GLU B C 1
ATOM 5423 O O . GLU B 1 250 ? 11 10.75 -6.703 1 95.88 250 GLU B O 1
ATOM 5428 N N . GLY B 1 251 ? 12.836 9.602 -6.168 1 94.06 251 GLY B N 1
ATOM 5429 C CA . GLY B 1 251 ? 13.531 10.055 -7.359 1 94.06 251 GLY B CA 1
ATOM 5430 C C . GLY B 1 251 ? 12.875 9.609 -8.648 1 94.06 251 GLY B C 1
ATOM 5431 O O . GLY B 1 251 ? 12.672 10.406 -9.562 1 94.06 251 GLY B O 1
ATOM 5432 N N . ILE B 1 252 ? 12.492 8.336 -8.68 1 95.31 252 ILE B N 1
ATOM 5433 C CA . ILE B 1 252 ? 11.828 7.777 -9.852 1 95.31 252 ILE B CA 1
ATOM 5434 C C . ILE B 1 252 ? 10.5 8.484 -10.078 1 95.31 252 ILE B C 1
ATOM 5436 O O . ILE B 1 252 ? 10.164 8.852 -11.203 1 95.31 252 ILE B O 1
ATOM 5440 N N . ASN B 1 253 ? 9.805 8.68 -9.039 1 95.31 253 ASN B N 1
ATOM 5441 C CA . ASN B 1 253 ? 8.508 9.344 -9.141 1 95.31 253 ASN B CA 1
ATOM 5442 C C . ASN B 1 253 ? 8.641 10.734 -9.742 1 95.31 253 ASN B C 1
ATOM 5444 O O . ASN B 1 253 ? 7.852 11.125 -10.609 1 95.31 253 ASN B O 1
ATOM 5448 N N . MET B 1 254 ? 9.578 11.445 -9.273 1 91.19 254 MET B N 1
ATOM 5449 C CA . MET B 1 254 ? 9.766 12.812 -9.75 1 91.19 254 MET B CA 1
ATOM 5450 C C . MET B 1 254 ? 10.211 12.828 -11.203 1 91.19 254 MET B C 1
ATOM 5452 O O . MET B 1 254 ? 9.766 13.672 -11.992 1 91.19 254 MET B O 1
ATOM 5456 N N . LEU B 1 255 ? 11.078 11.906 -11.555 1 90 255 LEU B N 1
ATOM 5457 C CA . LEU B 1 255 ? 11.5 11.805 -12.945 1 90 255 LEU B CA 1
ATOM 5458 C C . LEU B 1 255 ? 10.32 11.477 -13.852 1 90 255 LEU B C 1
ATOM 5460 O O . LEU B 1 255 ? 10.18 12.047 -14.93 1 90 255 LEU B O 1
ATOM 5464 N N . ALA B 1 256 ? 9.531 10.555 -13.391 1 91.62 256 ALA B N 1
ATOM 5465 C CA . ALA B 1 256 ? 8.359 10.164 -14.172 1 91.62 256 ALA B CA 1
ATOM 5466 C C . ALA B 1 256 ? 7.387 11.328 -14.32 1 91.62 256 ALA B C 1
ATOM 5468 O O . ALA B 1 256 ? 6.762 11.5 -15.367 1 91.62 256 ALA B O 1
ATOM 5469 N N . GLU B 1 257 ? 7.219 12.055 -13.242 1 87.12 257 GLU B N 1
ATOM 5470 C CA . GLU B 1 257 ? 6.352 13.227 -13.281 1 87.12 257 GLU B CA 1
ATOM 5471 C C . GLU B 1 257 ? 6.832 14.227 -14.328 1 87.12 257 GLU B C 1
ATOM 5473 O O . GLU B 1 257 ? 6.02 14.852 -15.016 1 87.12 257 GLU B O 1
ATOM 5478 N N . ARG B 1 258 ? 8.047 14.383 -14.461 1 82.69 258 ARG B N 1
ATOM 5479 C CA . ARG B 1 258 ? 8.633 15.367 -15.359 1 82.69 258 ARG B CA 1
ATOM 5480 C C . ARG B 1 258 ? 8.672 14.844 -16.797 1 82.69 258 ARG B C 1
ATOM 5482 O O . ARG B 1 258 ? 8.445 15.602 -17.75 1 82.69 258 ARG B O 1
ATOM 5489 N N . ASN B 1 259 ? 9.008 13.531 -16.938 1 87.38 259 ASN B N 1
ATOM 5490 C CA . ASN B 1 259 ? 9.312 13.016 -18.266 1 87.38 259 ASN B CA 1
ATOM 5491 C C . ASN B 1 259 ? 8.156 12.195 -18.828 1 87.38 259 ASN B C 1
ATOM 5493 O O . ASN B 1 259 ? 8.102 11.922 -20.031 1 87.38 259 ASN B O 1
ATOM 5497 N N . GLY B 1 260 ? 7.277 11.812 -17.922 1 88.19 260 GLY B N 1
ATOM 5498 C CA . GLY B 1 260 ? 6.133 11.031 -18.375 1 88.19 260 GLY B CA 1
ATOM 5499 C C . GLY B 1 260 ? 6.109 9.625 -17.797 1 88.19 260 GLY B C 1
ATOM 5500 O O . GLY B 1 260 ? 7.148 9.094 -17.406 1 88.19 260 GLY B O 1
ATOM 5501 N N . ASN B 1 261 ? 4.949 9.078 -17.719 1 90.25 261 ASN B N 1
ATOM 5502 C CA . ASN B 1 261 ? 4.668 7.734 -17.219 1 90.25 261 ASN B CA 1
ATOM 5503 C C . ASN B 1 261 ? 3.822 6.934 -18.203 1 90.25 261 ASN B C 1
ATOM 5505 O O . ASN B 1 261 ? 2.631 7.199 -18.359 1 90.25 261 ASN B O 1
ATOM 5509 N N . ASN B 1 262 ? 4.398 5.984 -18.797 1 88.5 262 ASN B N 1
ATOM 5510 C CA . ASN B 1 262 ? 3.689 5.207 -19.812 1 88.5 262 ASN B CA 1
ATOM 5511 C C . ASN B 1 262 ? 3.076 3.941 -19.219 1 88.5 262 ASN B C 1
ATOM 5513 O O . ASN B 1 262 ? 3.766 3.166 -18.547 1 88.5 262 ASN B O 1
ATOM 5517 N N . SER B 1 263 ? 1.814 3.814 -19.516 1 88.38 263 SER B N 1
ATOM 5518 C CA . SER B 1 263 ? 1.132 2.605 -19.062 1 88.38 263 SER B CA 1
ATOM 5519 C C . SER B 1 263 ? 1.356 1.448 -20.031 1 88.38 263 SER B C 1
ATOM 5521 O O . SER B 1 263 ? 1.378 1.646 -21.25 1 88.38 263 SER B O 1
ATOM 5523 N N . LEU B 1 264 ? 1.521 0.286 -19.5 1 86.88 264 LEU B N 1
ATOM 5524 C CA . LEU B 1 264 ? 1.736 -0.928 -20.281 1 86.88 264 LEU B CA 1
ATOM 5525 C C . LEU B 1 264 ? 1.114 -2.137 -19.578 1 86.88 264 LEU B C 1
ATOM 5527 O O . LEU B 1 264 ? 1.35 -2.365 -18.391 1 86.88 264 LEU B O 1
ATOM 5531 N N . TYR B 1 265 ? 0.31 -2.895 -20.328 1 87.88 265 TYR B N 1
ATOM 5532 C CA . TYR B 1 265 ? -0.281 -4.082 -19.734 1 87.88 265 TYR B CA 1
ATOM 5533 C C . TYR B 1 265 ? 0.483 -5.336 -20.125 1 87.88 265 TYR B C 1
ATOM 5535 O O . TYR B 1 265 ? 1.087 -6.004 -19.281 1 87.88 265 TYR B O 1
ATOM 5543 N N . PHE B 1 266 ? 0.463 -5.617 -21.469 1 93.5 266 PHE B N 1
ATOM 5544 C CA . PHE B 1 266 ? 1.053 -6.859 -21.953 1 93.5 266 PHE B CA 1
ATOM 5545 C C . PHE B 1 266 ? 2.178 -6.574 -22.938 1 93.5 266 PHE B C 1
ATOM 5547 O O . PHE B 1 266 ? 2.068 -5.672 -23.766 1 93.5 266 PHE B O 1
ATOM 5554 N N . VAL B 1 267 ? 3.258 -7.32 -22.828 1 94.62 267 VAL B N 1
ATOM 5555 C CA . VAL B 1 267 ? 4.414 -7.23 -23.719 1 94.62 267 VAL B CA 1
ATOM 5556 C C . VAL B 1 267 ? 4.762 -8.617 -24.25 1 94.62 267 VAL B C 1
ATOM 5558 O O . VAL B 1 267 ? 4.754 -9.602 -23.5 1 94.62 267 VAL B O 1
ATOM 5561 N N . LYS B 1 268 ? 5.066 -8.664 -25.516 1 94.62 268 LYS B N 1
ATOM 5562 C CA . LYS B 1 268 ? 5.52 -9.938 -26.062 1 94.62 268 LYS B CA 1
ATOM 5563 C C . LYS B 1 268 ? 6.773 -10.43 -25.344 1 94.62 268 LYS B C 1
ATOM 5565 O O . LYS B 1 268 ? 7.672 -9.641 -25.031 1 94.62 268 LYS B O 1
ATOM 5570 N N . GLU B 1 269 ? 6.785 -11.68 -25.047 1 92.75 269 GLU B N 1
ATOM 5571 C CA . GLU B 1 269 ? 7.844 -12.258 -24.234 1 92.75 269 GLU B CA 1
ATOM 5572 C C . GLU B 1 269 ? 9.211 -12.047 -24.875 1 92.75 269 GLU B C 1
ATOM 5574 O O . GLU B 1 269 ? 10.211 -11.859 -24.172 1 92.75 269 GLU B O 1
ATOM 5579 N N . ASP B 1 270 ? 9.289 -12.047 -26.25 1 92.69 270 ASP B N 1
ATOM 5580 C CA . ASP B 1 270 ? 10.57 -11.883 -26.938 1 92.69 270 ASP B CA 1
ATOM 5581 C C . ASP B 1 270 ? 10.992 -10.414 -26.953 1 92.69 270 ASP B C 1
ATOM 5583 O O . ASP B 1 270 ? 12.117 -10.094 -27.359 1 92.69 270 ASP B O 1
ATOM 5587 N N . GLU B 1 271 ? 10.156 -9.539 -26.5 1 94.69 271 GLU B N 1
ATOM 5588 C CA . GLU B 1 271 ? 10.453 -8.109 -26.484 1 94.69 271 GLU B CA 1
ATOM 5589 C C . GLU B 1 271 ? 10.602 -7.586 -25.062 1 94.69 271 GLU B C 1
ATOM 5591 O O . GLU B 1 271 ? 10.641 -6.375 -24.844 1 94.69 271 GLU B O 1
ATOM 5596 N N . LEU B 1 272 ? 10.68 -8.445 -24.156 1 93.5 272 LEU B N 1
ATOM 5597 C CA . LEU B 1 272 ? 10.648 -8.086 -22.734 1 93.5 272 LEU B CA 1
ATOM 5598 C C . LEU B 1 272 ? 11.789 -7.133 -22.391 1 93.5 272 LEU B C 1
ATOM 5600 O O . LEU B 1 272 ? 11.555 -6.043 -21.859 1 93.5 272 LEU B O 1
ATOM 5604 N N . LYS B 1 273 ? 12.977 -7.523 -22.734 1 94.56 273 LYS B N 1
ATOM 5605 C CA . LYS B 1 273 ? 14.148 -6.719 -22.391 1 94.56 273 LYS B CA 1
ATOM 5606 C C . LYS B 1 273 ? 14.055 -5.328 -23.016 1 94.56 273 LYS B C 1
ATOM 5608 O O . LYS B 1 273 ? 14.211 -4.32 -22.312 1 94.56 273 LYS B O 1
ATOM 5613 N N . ASN B 1 274 ? 13.734 -5.27 -24.281 1 95.12 274 ASN B N 1
ATOM 5614 C CA . ASN B 1 274 ? 13.641 -3.998 -24.984 1 95.12 274 ASN B CA 1
ATOM 5615 C C . ASN B 1 274 ? 12.531 -3.119 -24.406 1 95.12 274 ASN B C 1
ATOM 5617 O O . ASN B 1 274 ? 12.703 -1.909 -24.266 1 95.12 274 ASN B O 1
ATOM 5621 N N . SER B 1 275 ? 11.43 -3.736 -24.141 1 94 275 SER B N 1
ATOM 5622 C CA . SER B 1 275 ? 10.305 -2.988 -23.594 1 94 275 SER B CA 1
ATOM 5623 C C . SER B 1 275 ? 10.633 -2.398 -22.234 1 94 275 SER B C 1
ATOM 5625 O O . SER B 1 275 ? 10.281 -1.25 -21.938 1 94 275 SER B O 1
ATOM 5627 N N . ILE B 1 276 ? 11.281 -3.113 -21.391 1 93.88 276 ILE B N 1
ATOM 5628 C CA . ILE B 1 276 ? 11.672 -2.66 -20.062 1 93.88 276 ILE B CA 1
ATOM 5629 C C . ILE B 1 276 ? 12.656 -1.498 -20.188 1 93.88 276 ILE B C 1
ATOM 5631 O O . ILE B 1 276 ? 12.516 -0.478 -19.516 1 93.88 276 ILE B O 1
ATOM 5635 N N . TYR B 1 277 ? 13.633 -1.684 -21.062 1 93.81 277 TYR B N 1
ATOM 5636 C CA . TYR B 1 277 ? 14.633 -0.642 -21.266 1 93.81 277 TYR B CA 1
ATOM 5637 C C . TYR B 1 277 ? 14 0.639 -21.781 1 93.81 277 TYR B C 1
ATOM 5639 O O . TYR B 1 277 ? 14.367 1.739 -21.359 1 93.81 277 TYR B O 1
ATOM 5647 N N . GLU B 1 278 ? 13.062 0.472 -22.641 1 92.5 278 GLU B N 1
ATOM 5648 C CA . GLU B 1 278 ? 12.352 1.63 -23.188 1 92.5 278 GLU B CA 1
ATOM 5649 C C . GLU B 1 278 ? 11.609 2.381 -22.078 1 92.5 278 GLU B C 1
ATOM 5651 O O . GLU B 1 278 ? 11.555 3.613 -22.094 1 92.5 278 GLU B O 1
ATOM 5656 N N . GLN B 1 279 ? 10.977 1.657 -21.156 1 91.31 279 GLN B N 1
ATOM 5657 C CA . GLN B 1 279 ? 10.266 2.291 -20.047 1 91.31 279 GLN B CA 1
ATOM 5658 C C . GLN B 1 279 ? 11.227 3.092 -19.172 1 91.31 279 GLN B C 1
ATOM 5660 O O . GLN B 1 279 ? 10.883 4.18 -18.703 1 91.31 279 GLN B O 1
ATOM 5665 N N . ILE B 1 280 ? 12.398 2.555 -18.953 1 91.88 280 ILE B N 1
ATOM 5666 C CA . ILE B 1 280 ? 13.406 3.262 -18.156 1 91.88 280 ILE B CA 1
ATOM 5667 C C . ILE B 1 280 ? 13.891 4.492 -18.922 1 91.88 280 ILE B C 1
ATOM 5669 O O . ILE B 1 280 ? 14.055 5.566 -18.344 1 91.88 280 ILE B O 1
ATOM 5673 N N . ASN B 1 281 ? 14.07 4.305 -20.234 1 90.56 281 ASN B N 1
ATOM 5674 C CA . ASN B 1 281 ? 14.484 5.434 -21.062 1 90.56 281 ASN B CA 1
ATOM 5675 C C . ASN B 1 281 ? 13.461 6.566 -21 1 90.56 281 ASN B C 1
ATOM 5677 O O . ASN B 1 281 ? 13.828 7.742 -21.031 1 90.56 281 ASN B O 1
ATOM 5681 N N . ARG B 1 282 ? 12.258 6.219 -20.938 1 87.12 282 ARG B N 1
ATOM 5682 C CA . ARG B 1 282 ? 11.195 7.215 -20.891 1 87.12 282 ARG B CA 1
ATOM 5683 C C . ARG B 1 282 ? 11.336 8.109 -19.672 1 87.12 282 ARG B C 1
ATOM 5685 O O . ARG B 1 282 ? 11.148 9.328 -19.75 1 87.12 282 ARG B O 1
ATOM 5692 N N . ILE B 1 283 ? 11.664 7.496 -18.547 1 87.62 283 ILE B N 1
ATOM 5693 C CA . ILE B 1 283 ? 11.703 8.258 -17.312 1 87.62 283 ILE B CA 1
ATOM 5694 C C . ILE B 1 283 ? 13.039 8.992 -17.203 1 87.62 283 ILE B C 1
ATOM 5696 O O . ILE B 1 283 ? 13.141 10.016 -16.516 1 87.62 283 ILE B O 1
ATOM 5700 N N . THR B 1 284 ? 14.07 8.414 -17.891 1 82 284 THR B N 1
ATOM 5701 C CA . THR B 1 284 ? 15.406 8.977 -17.703 1 82 284 THR B CA 1
ATOM 5702 C C . THR B 1 284 ? 15.773 9.891 -18.875 1 82 284 THR B C 1
ATOM 5704 O O . THR B 1 284 ? 16.922 10.32 -18.984 1 82 284 THR B O 1
ATOM 5707 N N . LEU B 1 285 ? 14.844 10.195 -19.812 1 70.88 285 LEU B N 1
ATOM 5708 C CA . LEU B 1 285 ? 15.117 10.984 -21.016 1 70.88 285 LEU B CA 1
ATOM 5709 C C . LEU B 1 285 ? 16.172 12.055 -20.719 1 70.88 285 LEU B C 1
ATOM 5711 O O . LEU B 1 285 ? 16.156 12.664 -19.656 1 70.88 285 LEU B O 1
ATOM 5715 N N . PRO B 1 286 ? 17.219 11.953 -21.656 1 57.28 286 PRO B N 1
ATOM 5716 C CA . PRO B 1 286 ? 18.453 12.742 -21.578 1 57.28 286 PRO B CA 1
ATOM 5717 C C . PRO B 1 286 ? 18.188 14.211 -21.234 1 57.28 286 PRO B C 1
ATOM 5719 O O . PRO B 1 286 ? 17.5 14.906 -21.984 1 57.28 286 PRO B O 1
ATOM 5722 N N . ALA B 1 287 ? 17.734 14.398 -20 1 54.56 287 ALA B N 1
ATOM 5723 C CA . ALA B 1 287 ? 18.094 15.789 -19.703 1 54.56 287 ALA B CA 1
ATOM 5724 C C . ALA B 1 287 ? 19.609 15.984 -19.75 1 54.56 287 ALA B C 1
ATOM 5726 O O . ALA B 1 287 ? 20.359 15.023 -19.859 1 54.56 287 ALA B O 1
ATOM 5727 N N . ASP B 1 288 ? 20.141 17.188 -19.906 1 57.38 288 ASP B N 1
ATOM 5728 C CA . ASP B 1 288 ? 21.531 17.641 -19.875 1 57.38 288 ASP B CA 1
ATOM 5729 C C . ASP B 1 288 ? 22.297 16.938 -18.75 1 57.38 288 ASP B C 1
ATOM 5731 O O . ASP B 1 288 ? 23.531 17.062 -18.656 1 57.38 288 ASP B O 1
ATOM 5735 N N . ASN B 1 289 ? 21.547 16.094 -17.938 1 64.88 289 ASN B N 1
ATOM 5736 C CA . ASN B 1 289 ? 22.234 15.5 -16.781 1 64.88 289 ASN B CA 1
ATOM 5737 C C . ASN B 1 289 ? 22.156 13.977 -16.797 1 64.88 289 ASN B C 1
ATOM 5739 O O . ASN B 1 289 ? 21.344 13.406 -17.531 1 64.88 289 ASN B O 1
ATOM 5743 N N . SER B 1 290 ? 23.188 13.398 -16.141 1 79.81 290 SER B N 1
ATOM 5744 C CA . SER B 1 290 ? 23.203 11.953 -15.938 1 79.81 290 SER B CA 1
ATOM 5745 C C . SER B 1 290 ? 21.953 11.484 -15.203 1 79.81 290 SER B C 1
ATOM 5747 O O . SER B 1 290 ? 21.281 12.281 -14.539 1 79.81 290 SER B O 1
ATOM 5749 N N . VAL B 1 291 ? 21.547 10.312 -15.406 1 86.38 291 VAL B N 1
ATOM 5750 C CA . VAL B 1 291 ? 20.406 9.703 -14.719 1 86.38 291 VAL B CA 1
ATOM 5751 C C . VAL B 1 291 ? 20.609 9.781 -13.211 1 86.38 291 VAL B C 1
ATOM 5753 O O . VAL B 1 291 ? 19.656 9.992 -12.453 1 86.38 291 VAL B O 1
ATOM 5756 N N . GLU B 1 292 ? 21.844 9.609 -12.82 1 87.31 292 GLU B N 1
ATOM 5757 C CA . GLU B 1 292 ? 22.172 9.711 -11.398 1 87.31 292 GLU B CA 1
ATOM 5758 C C . GLU B 1 292 ? 21.812 11.086 -10.844 1 87.31 292 GLU B C 1
ATOM 5760 O O . GLU B 1 292 ? 21.172 11.188 -9.789 1 87.31 292 GLU B O 1
ATOM 5765 N N . GLU B 1 293 ? 22.172 12.078 -11.531 1 88.31 293 GLU B N 1
ATOM 5766 C CA . GLU B 1 293 ? 21.859 13.438 -11.109 1 88.31 293 GLU B CA 1
ATOM 5767 C C . GLU B 1 293 ? 20.359 13.688 -11.125 1 88.31 293 GLU B C 1
ATOM 5769 O O . GLU B 1 293 ? 19.828 14.406 -10.266 1 88.31 293 GLU B O 1
ATOM 5774 N N . GLY B 1 294 ? 19.75 13.125 -12.148 1 88.31 294 GLY B N 1
ATOM 5775 C CA . GLY B 1 294 ? 18.312 13.234 -12.195 1 88.31 294 GLY B CA 1
ATOM 5776 C C . GLY B 1 294 ? 17.625 12.609 -10.992 1 88.31 294 GLY B C 1
ATOM 5777 O O . GLY B 1 294 ? 16.688 13.188 -10.43 1 88.31 294 GLY B O 1
ATOM 5778 N N . LEU B 1 295 ? 18.094 11.438 -10.594 1 91.69 295 LEU B N 1
ATOM 5779 C CA . LEU B 1 295 ? 17.547 10.758 -9.422 1 91.69 295 LEU B CA 1
ATOM 5780 C C . LEU B 1 295 ? 17.781 11.578 -8.156 1 91.69 295 LEU B C 1
ATOM 5782 O O . LEU B 1 295 ? 16.875 11.734 -7.336 1 91.69 295 LEU B O 1
ATOM 5786 N N . LYS B 1 296 ? 18.984 12.039 -8.047 1 92.69 296 LYS B N 1
ATOM 5787 C CA . LYS B 1 296 ? 19.359 12.852 -6.895 1 92.69 296 LYS B CA 1
ATOM 5788 C C . LYS B 1 296 ? 18.484 14.102 -6.805 1 92.69 296 LYS B C 1
ATOM 5790 O O . LYS B 1 296 ? 17.875 14.367 -5.766 1 92.69 296 LYS B O 1
ATOM 5795 N N . LYS B 1 297 ? 18.375 14.797 -7.852 1 91.31 297 LYS B N 1
ATOM 5796 C CA . LYS B 1 297 ? 17.578 16.016 -7.887 1 91.31 297 LYS B CA 1
ATOM 5797 C C . LYS B 1 297 ? 16.094 15.727 -7.637 1 91.31 297 LYS B C 1
ATOM 5799 O O . LYS B 1 297 ? 15.43 16.453 -6.906 1 91.31 297 LYS B O 1
ATOM 5804 N N . GLY B 1 298 ? 15.641 14.695 -8.32 1 92 298 GLY B N 1
ATOM 5805 C CA . GLY B 1 298 ? 14.25 14.3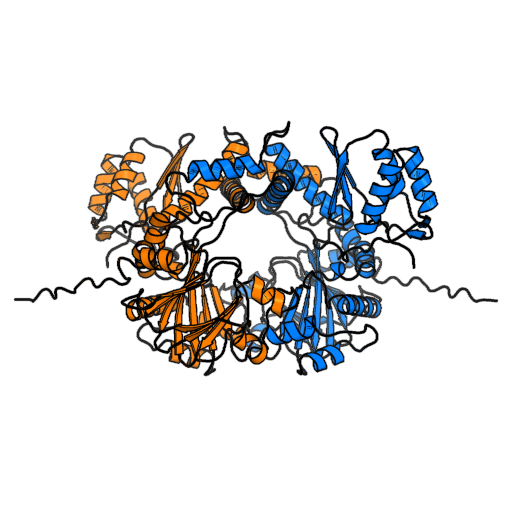12 -8.102 1 92 298 GLY B CA 1
ATOM 5806 C C . GLY B 1 298 ? 13.945 14.016 -6.641 1 92 298 GLY B C 1
ATOM 5807 O O . GLY B 1 298 ? 12.945 14.5 -6.105 1 92 298 GLY B O 1
ATOM 5808 N N . ALA B 1 299 ? 14.797 13.227 -6.023 1 94.38 299 ALA B N 1
ATOM 5809 C CA . ALA B 1 299 ? 14.617 12.914 -4.609 1 94.38 299 ALA B CA 1
ATOM 5810 C C . ALA B 1 299 ? 14.68 14.172 -3.75 1 94.38 299 ALA B C 1
ATOM 5812 O O . ALA B 1 299 ? 13.891 14.336 -2.822 1 94.38 299 ALA B O 1
ATOM 5813 N N . TYR B 1 300 ? 15.609 15.023 -4.07 1 95.06 300 TYR B N 1
ATOM 5814 C CA . TYR B 1 300 ? 15.742 16.266 -3.33 1 95.06 300 TYR B CA 1
ATOM 5815 C C . TYR B 1 300 ? 14.516 17.156 -3.523 1 95.06 300 TYR B C 1
ATOM 5817 O O . TYR B 1 300 ? 14.031 17.766 -2.572 1 95.06 300 TYR B O 1
ATOM 5825 N N . PHE B 1 301 ? 13.977 17.188 -4.734 1 93.94 301 PHE B N 1
ATOM 5826 C CA . PHE B 1 301 ? 12.781 17.984 -5.02 1 93.94 301 PHE B CA 1
ATOM 5827 C C . PHE B 1 301 ? 11.594 17.469 -4.207 1 93.94 301 PHE B C 1
ATOM 5829 O O . PHE B 1 301 ? 10.797 18.266 -3.703 1 93.94 301 PHE B O 1
ATOM 5836 N N . TYR B 1 302 ? 11.5 16.219 -4.113 1 94.25 302 TYR B N 1
ATOM 5837 C CA . TYR B 1 302 ? 10.43 15.68 -3.277 1 94.25 302 TYR B CA 1
ATOM 5838 C C . TYR B 1 302 ? 10.562 16.172 -1.843 1 94.25 302 TYR B C 1
ATOM 5840 O O . TYR B 1 302 ? 9.562 16.531 -1.206 1 94.25 302 TYR B O 1
ATOM 5848 N N . HIS B 1 303 ? 11.742 16.219 -1.341 1 94.75 303 HIS B N 1
ATOM 5849 C CA . HIS B 1 303 ? 11.953 16.688 0.023 1 94.75 303 HIS B CA 1
ATOM 5850 C C . HIS B 1 303 ? 11.633 18.172 0.149 1 94.75 303 HIS B C 1
ATOM 5852 O O . HIS B 1 303 ? 11.148 18.609 1.192 1 94.75 303 HIS B O 1
ATOM 5858 N N . LEU B 1 304 ? 11.938 18.906 -0.881 1 96.56 304 LEU B N 1
ATOM 5859 C CA . LEU B 1 304 ? 11.555 20.312 -0.871 1 96.56 304 LEU B CA 1
ATOM 5860 C C . LEU B 1 304 ? 10.039 20.469 -0.868 1 96.56 304 LEU B C 1
ATOM 5862 O O . LEU B 1 304 ? 9.508 21.406 -0.271 1 96.56 304 LEU B O 1
ATOM 5866 N N . LEU B 1 305 ? 9.359 19.547 -1.549 1 96.75 305 LEU B N 1
ATOM 5867 C CA . LEU B 1 305 ? 7.902 19.531 -1.47 1 96.75 305 LEU B CA 1
ATOM 5868 C C . LEU B 1 305 ? 7.438 19.312 -0.033 1 96.75 305 LEU B C 1
ATOM 5870 O O . LEU B 1 305 ? 6.566 20.047 0.455 1 96.75 305 LEU B O 1
ATOM 5874 N N . LEU B 1 306 ? 8.039 18.406 0.632 1 96.88 306 LEU B N 1
ATOM 5875 C CA . LEU B 1 306 ? 7.695 18.141 2.025 1 96.88 306 LEU B CA 1
ATOM 5876 C C . LEU B 1 306 ? 7.988 19.359 2.898 1 96.88 306 LEU B C 1
ATOM 5878 O O . LEU B 1 306 ? 7.145 19.766 3.693 1 96.88 306 LEU B O 1
ATOM 5882 N N . LYS B 1 307 ? 9.156 19.906 2.697 1 97 307 LYS B N 1
ATOM 5883 C CA . LYS B 1 307 ? 9.562 21.062 3.492 1 97 307 LYS B CA 1
ATOM 5884 C C . LYS B 1 307 ? 8.609 22.234 3.281 1 97 307 LYS B C 1
ATOM 5886 O O . LYS B 1 307 ? 8.242 22.922 4.238 1 97 307 LYS B O 1
ATOM 5891 N N . SER B 1 308 ? 8.203 22.453 2.064 1 97.31 308 SER B N 1
ATOM 5892 C CA . SER B 1 308 ? 7.297 23.547 1.754 1 97.31 308 SER B CA 1
ATOM 5893 C C . SER B 1 308 ? 5.949 23.375 2.447 1 97.31 308 SER B C 1
ATOM 5895 O O . SER B 1 308 ? 5.203 24.344 2.627 1 97.31 308 SER B O 1
ATOM 5897 N N . ASN B 1 309 ? 5.617 22.156 2.771 1 98.06 309 ASN B N 1
ATOM 5898 C CA . ASN B 1 309 ? 4.324 21.828 3.365 1 98.06 309 ASN B CA 1
ATOM 5899 C C . ASN B 1 309 ? 4.465 21.453 4.84 1 98.06 309 ASN B C 1
ATOM 5901 O O . ASN B 1 309 ? 3.635 20.734 5.387 1 98.06 309 ASN B O 1
ATOM 5905 N N . GLY B 1 310 ? 5.559 21.938 5.469 1 97.25 310 GLY B N 1
ATOM 5906 C CA . GLY B 1 310 ? 5.789 21.641 6.871 1 97.25 310 GLY B CA 1
ATOM 5907 C C . GLY B 1 310 ? 6.078 20.172 7.125 1 97.25 310 GLY B C 1
ATOM 5908 O O . GLY B 1 310 ? 5.738 19.641 8.188 1 97.25 310 GLY B O 1
ATOM 5909 N N . TYR B 1 311 ? 6.496 19.438 6.105 1 97.44 311 TYR B N 1
ATOM 5910 C CA . TYR B 1 311 ? 6.918 18.047 6.105 1 97.44 311 TYR B CA 1
ATOM 5911 C C . TYR B 1 311 ? 5.719 17.109 6.227 1 97.44 311 TYR B C 1
ATOM 5913 O O . TYR B 1 311 ? 5.879 15.906 6.449 1 97.44 311 TYR B O 1
ATOM 5921 N N . ALA B 1 312 ? 4.477 17.641 6.109 1 98.19 312 ALA B N 1
ATOM 5922 C CA . ALA B 1 312 ? 3.289 16.797 6.016 1 98.19 312 ALA B CA 1
ATOM 5923 C C . ALA B 1 312 ? 3.213 16.109 4.656 1 98.19 312 ALA B C 1
ATOM 5925 O O . ALA B 1 312 ? 3.449 16.734 3.623 1 98.19 312 ALA B O 1
ATOM 5926 N N . ILE B 1 313 ? 2.822 14.906 4.645 1 97.56 313 ILE B N 1
ATOM 5927 C CA . ILE B 1 313 ? 2.834 14.148 3.396 1 97.56 313 ILE B CA 1
ATOM 5928 C C . ILE B 1 313 ? 1.559 14.438 2.607 1 97.56 313 ILE B C 1
ATOM 5930 O O . ILE B 1 313 ? 1.5 14.203 1.399 1 97.56 313 ILE B O 1
ATOM 5934 N N . HIS B 1 314 ? 0.516 14.914 3.232 1 97.62 314 HIS B N 1
ATOM 5935 C CA . HIS B 1 314 ? -0.725 15.258 2.547 1 97.62 314 HIS B CA 1
ATOM 5936 C C . HIS B 1 314 ? -0.797 16.75 2.256 1 97.62 314 HIS B C 1
ATOM 5938 O O . HIS B 1 314 ? -0.619 17.578 3.158 1 97.62 314 HIS B O 1
ATOM 5944 N N . LYS B 1 315 ? -1.055 17.062 1.083 1 96.44 315 LYS B N 1
ATOM 5945 C CA . LYS B 1 315 ? -1.211 18.469 0.701 1 96.44 315 LYS B CA 1
ATOM 5946 C C . LYS B 1 315 ? -2.611 18.969 1.032 1 96.44 315 LYS B C 1
ATOM 5948 O O . LYS B 1 315 ? -3.576 18.203 1.009 1 96.44 315 LYS B O 1
ATOM 5953 N N . PRO B 1 316 ? -2.68 20.219 1.281 1 95.88 316 PRO B N 1
ATOM 5954 C CA . PRO B 1 316 ? -4.008 20.766 1.572 1 95.88 316 PRO B CA 1
ATOM 5955 C C . PRO B 1 316 ? -4.996 20.547 0.426 1 95.88 316 PRO B C 1
ATOM 5957 O O . PRO B 1 316 ? -4.613 20.625 -0.745 1 95.88 316 PRO B O 1
ATOM 5960 N N . TYR B 1 317 ? -6.227 20.344 0.843 1 94.88 317 TYR B N 1
ATOM 5961 C CA . TYR B 1 317 ? -7.281 20.188 -0.153 1 94.88 317 TYR B CA 1
ATOM 5962 C C . TYR B 1 317 ? -7.543 21.5 -0.877 1 94.88 317 TYR B C 1
ATOM 5964 O O . TYR B 1 317 ? -7.551 22.578 -0.257 1 94.88 317 TYR B O 1
ATOM 5972 N N . ILE B 1 318 ? -7.691 21.391 -2.186 1 90.94 318 ILE B N 1
ATOM 5973 C CA . ILE B 1 318 ? -8.023 22.562 -2.992 1 90.94 318 ILE B CA 1
ATOM 5974 C C . ILE B 1 318 ? -9.359 22.344 -3.701 1 90.94 318 ILE B C 1
ATOM 5976 O O . ILE B 1 318 ? -9.555 21.328 -4.367 1 90.94 318 ILE B O 1
ATOM 5980 N N . ASP B 1 319 ? -10.242 23.219 -3.449 1 79.44 319 ASP B N 1
ATOM 5981 C CA . ASP B 1 319 ? -11.531 23.156 -4.137 1 79.44 319 ASP B CA 1
ATOM 5982 C C . ASP B 1 319 ? -11.391 23.531 -5.609 1 79.44 319 ASP B C 1
ATOM 5984 O O . ASP B 1 319 ? -10.516 24.328 -5.969 1 79.44 319 ASP B O 1
ATOM 5988 N N . LYS B 1 320 ? -12.07 22.828 -6.465 1 70 320 LYS B N 1
ATOM 5989 C CA . LYS B 1 320 ? -12.062 23.156 -7.887 1 70 320 LYS B CA 1
ATOM 5990 C C . LYS B 1 320 ? -12.414 24.625 -8.109 1 70 320 LYS B C 1
ATOM 5992 O O . LYS B 1 320 ? -13.383 25.125 -7.539 1 70 320 LYS B O 1
ATOM 5997 N N . VAL B 1 321 ? -11.398 25.469 -8.125 1 60.19 321 VAL B N 1
ATOM 5998 C CA . VAL B 1 321 ? -11.273 26.922 -8.117 1 60.19 321 VAL B CA 1
ATOM 5999 C C . VAL B 1 321 ? -12.328 27.531 -9.047 1 60.19 321 VAL B C 1
ATOM 6001 O O . VAL B 1 321 ? -12.406 27.172 -10.227 1 60.19 321 VAL B O 1
ATOM 6004 N N . GLN B 1 322 ? -13.328 28.031 -8.445 1 62.59 322 GLN B N 1
ATOM 6005 C CA . GLN B 1 322 ? -14.016 29.078 -9.188 1 62.59 322 GLN B CA 1
ATOM 6006 C C . GLN B 1 322 ? -13.141 30.328 -9.305 1 62.59 322 GLN B C 1
ATOM 6008 O O . GLN B 1 322 ? -12.281 30.578 -8.461 1 62.59 322 GLN B O 1
ATOM 6013 N N . GLN B 1 323 ? -13.031 30.922 -10.453 1 65.38 323 GLN B N 1
ATOM 6014 C CA . GLN B 1 323 ? -12.367 32.188 -10.703 1 65.38 323 GLN B CA 1
ATOM 6015 C C . GLN B 1 323 ? -12.656 33.188 -9.586 1 65.38 323 GLN B C 1
ATOM 6017 O O . GLN B 1 323 ? -13.805 33.562 -9.367 1 65.38 323 GLN B O 1
ATOM 6022 N N . VAL B 1 324 ? -11.664 33.344 -8.625 1 75.5 324 VAL B N 1
ATOM 6023 C CA . VAL B 1 324 ? -11.852 34.281 -7.527 1 75.5 324 VAL B CA 1
ATOM 6024 C C . VAL B 1 324 ? -11.125 35.594 -7.832 1 75.5 324 VAL B C 1
ATOM 6026 O O . VAL B 1 324 ? -10.023 35.594 -8.375 1 75.5 324 VAL B O 1
ATOM 6029 N N . ASN B 1 325 ? -11.797 36.656 -7.781 1 85.38 325 ASN B N 1
ATOM 6030 C CA . ASN B 1 325 ? -11.219 38 -7.82 1 85.38 325 ASN B CA 1
ATOM 6031 C C . ASN B 1 325 ? -10.625 38.375 -6.469 1 85.38 325 ASN B C 1
ATOM 6033 O O . ASN B 1 325 ? -11.352 38.469 -5.477 1 85.38 325 ASN B O 1
ATOM 6037 N N . TYR B 1 326 ? -9.234 38.656 -6.477 1 90.94 326 TYR B N 1
ATOM 6038 C CA . TYR B 1 326 ? -8.547 38.938 -5.219 1 90.94 326 TYR B CA 1
ATOM 6039 C C . TYR B 1 326 ? -8.312 40.406 -5.027 1 90.94 326 TYR B C 1
ATOM 6041 O O . TYR B 1 326 ? -7.711 40.844 -4.031 1 90.94 326 TYR B O 1
ATOM 6049 N N . ASP B 1 327 ? -8.805 41.219 -5.855 1 89.06 327 ASP B N 1
ATOM 6050 C CA . ASP B 1 327 ? -8.422 42.625 -5.926 1 89.06 327 ASP B CA 1
ATOM 6051 C C . ASP B 1 327 ? -8.641 43.344 -4.586 1 89.06 327 ASP B C 1
ATOM 6053 O O . ASP B 1 327 ? -7.809 44.125 -4.156 1 89.06 327 ASP B O 1
ATOM 6057 N N . ASN B 1 328 ? -9.625 43.062 -3.855 1 90.5 328 ASN B N 1
ATOM 6058 C CA . ASN B 1 328 ? -9.914 43.75 -2.604 1 90.5 328 ASN B CA 1
ATOM 6059 C C . ASN B 1 328 ? -9.672 42.844 -1.396 1 90.5 328 ASN B C 1
ATOM 6061 O O . ASN B 1 328 ? -10.25 43.062 -0.329 1 90.5 328 ASN B O 1
ATOM 6065 N N . LYS B 1 329 ? -8.789 41.938 -1.615 1 94.31 329 LYS B N 1
ATOM 6066 C CA . LYS B 1 329 ? -8.578 40.969 -0.529 1 94.31 329 LYS B CA 1
ATOM 6067 C C . LYS B 1 329 ? -7.234 41.219 0.156 1 94.31 329 LYS B C 1
ATOM 6069 O O . LYS B 1 329 ? -6.297 41.719 -0.465 1 94.31 329 LYS B O 1
ATOM 6074 N N . THR B 1 330 ? -7.254 40.938 1.433 1 96.12 330 THR B N 1
ATOM 6075 C CA . THR B 1 330 ? -6.02 40.938 2.213 1 96.12 330 THR B CA 1
ATOM 6076 C C . THR B 1 330 ? -5.434 39.531 2.305 1 96.12 330 THR B C 1
ATOM 6078 O O . THR B 1 330 ? -6.156 38.562 2.555 1 96.12 330 THR B O 1
ATOM 6081 N N . LEU B 1 331 ? -4.133 39.438 2.031 1 95.31 331 LEU B N 1
ATOM 6082 C CA . LEU B 1 331 ? -3.438 38.156 2.018 1 95.31 331 LEU B CA 1
ATOM 6083 C C . LEU B 1 331 ? -2.551 38 3.248 1 95.31 331 LEU B C 1
ATOM 6085 O O . LEU B 1 331 ? -2.025 39 3.764 1 95.31 331 LEU B O 1
ATOM 6089 N N . GLN B 1 332 ? -2.451 36.812 3.676 1 93.81 332 GLN B N 1
ATOM 6090 C CA . GLN B 1 332 ? -1.57 36.469 4.785 1 93.81 332 GLN B CA 1
ATOM 6091 C C . GLN B 1 332 ? -0.735 35.219 4.457 1 93.81 332 GLN B C 1
ATOM 6093 O O . GLN B 1 332 ? -1.224 34.281 3.82 1 93.81 332 GLN B O 1
ATOM 6098 N N . LYS B 1 333 ? 0.455 35.219 4.879 1 91.25 333 LYS B N 1
ATOM 6099 C CA . LYS B 1 333 ? 1.344 34.094 4.699 1 91.25 333 LYS B CA 1
ATOM 6100 C C . LYS B 1 333 ? 1.691 33.438 6.035 1 91.25 333 LYS B C 1
ATOM 6102 O O . LYS B 1 333 ? 2.25 34.094 6.922 1 91.25 333 LYS B O 1
ATOM 6107 N N . PRO B 1 334 ? 1.341 32.156 6.18 1 85.44 334 PRO B N 1
ATOM 6108 C CA . PRO B 1 334 ? 1.85 31.5 7.379 1 85.44 334 PRO B CA 1
ATOM 6109 C C . PRO B 1 334 ? 3.363 31.312 7.352 1 85.44 334 PRO B C 1
ATOM 6111 O O . PRO B 1 334 ? 3.914 30.859 6.34 1 85.44 334 PRO B O 1
ATOM 6114 N N . SER B 1 335 ? 4.094 31.562 8.484 1 83.25 335 SER B N 1
ATOM 6115 C CA . SER B 1 335 ? 5.551 31.578 8.523 1 83.25 335 SER B CA 1
ATOM 6116 C C . SER B 1 335 ? 6.109 30.156 8.477 1 83.25 335 SER B C 1
ATOM 6118 O O . SER B 1 335 ? 7.266 29.953 8.109 1 83.25 335 SER B O 1
ATOM 6120 N N . CYS B 1 336 ? 5.344 29.234 8.773 1 92.88 336 CYS B N 1
ATOM 6121 C CA . CYS B 1 336 ? 5.906 27.906 8.922 1 92.88 336 CYS B CA 1
ATOM 6122 C C . CYS B 1 336 ? 5.879 27.141 7.598 1 92.88 336 CYS B C 1
ATOM 6124 O O . CYS B 1 336 ? 6.34 26 7.516 1 92.88 336 CYS B O 1
ATOM 6126 N N . PHE B 1 337 ? 5.387 27.75 6.562 1 96.25 337 PHE B N 1
ATOM 6127 C CA . PHE B 1 337 ? 5.383 27.141 5.238 1 96.25 337 PHE B CA 1
ATOM 6128 C C . PHE B 1 337 ? 6.16 28 4.242 1 96.25 337 PHE B C 1
ATOM 6130 O O . PHE B 1 337 ? 5.582 28.844 3.551 1 96.25 337 PHE B O 1
ATOM 6137 N N . PRO B 1 338 ? 7.418 27.75 4.105 1 95.62 338 PRO B N 1
ATOM 6138 C CA . PRO B 1 338 ? 8.219 28.562 3.186 1 95.62 338 PRO B CA 1
ATOM 6139 C C . PRO B 1 338 ? 7.898 28.281 1.72 1 95.62 338 PRO B C 1
ATOM 6141 O O . PRO B 1 338 ? 7.48 27.172 1.373 1 95.62 338 PRO B O 1
ATOM 6144 N N . ILE B 1 339 ? 7.984 29.266 0.885 1 96.44 339 ILE B N 1
ATOM 6145 C CA . ILE B 1 339 ? 7.992 29.109 -0.565 1 96.44 339 ILE B CA 1
ATOM 6146 C C . ILE B 1 339 ? 9.422 28.922 -1.06 1 96.44 339 ILE B C 1
ATOM 6148 O O . ILE B 1 339 ? 10.242 29.844 -0.947 1 96.44 339 ILE B O 1
ATOM 6152 N N . LEU B 1 340 ? 9.695 27.734 -1.569 1 96.81 340 LEU B N 1
ATOM 6153 C CA . LEU B 1 340 ? 11.062 27.391 -1.953 1 96.81 340 LEU B CA 1
ATOM 6154 C C . LEU B 1 340 ? 11.211 27.375 -3.471 1 96.81 340 LEU B C 1
ATOM 6156 O O . LEU B 1 340 ? 10.219 27.344 -4.195 1 96.81 340 LEU B O 1
ATOM 6160 N N . HIS B 1 341 ? 12.43 27.5 -3.938 1 96.5 341 HIS B N 1
ATOM 6161 C CA . HIS B 1 341 ? 12.656 27.453 -5.379 1 96.5 341 HIS B CA 1
ATOM 6162 C C . HIS B 1 341 ? 14.039 26.891 -5.695 1 96.5 341 HIS B C 1
ATOM 6164 O O . HIS B 1 341 ? 14.945 26.953 -4.859 1 96.5 341 HIS B O 1
ATOM 6170 N N . GLU B 1 342 ? 14.125 26.219 -6.781 1 93.38 342 GLU B N 1
ATOM 6171 C CA . GLU B 1 342 ? 15.367 25.75 -7.391 1 93.38 342 GLU B CA 1
ATOM 6172 C C . GLU B 1 342 ? 15.445 26.156 -8.859 1 93.38 342 GLU B C 1
ATOM 6174 O O . GLU B 1 342 ? 14.453 26.094 -9.586 1 93.38 342 GLU B O 1
ATOM 6179 N N . THR B 1 343 ? 16.609 26.703 -9.195 1 91.12 343 THR B N 1
ATOM 6180 C CA . THR B 1 343 ? 16.828 27.078 -10.594 1 91.12 343 THR B CA 1
ATOM 6181 C C . THR B 1 343 ? 17.75 26.094 -11.289 1 91.12 343 THR B C 1
ATOM 6183 O O . THR B 1 343 ? 18.781 25.719 -10.742 1 91.12 343 THR B O 1
ATOM 6186 N N . TYR B 1 344 ? 17.25 25.688 -12.414 1 83.25 344 TYR B N 1
ATOM 6187 C CA . TYR B 1 344 ? 18.047 24.734 -13.195 1 83.25 344 TYR B CA 1
ATOM 6188 C C . TYR B 1 344 ? 17.734 24.859 -14.68 1 83.25 344 TYR B C 1
ATOM 6190 O O . TYR B 1 344 ? 16.562 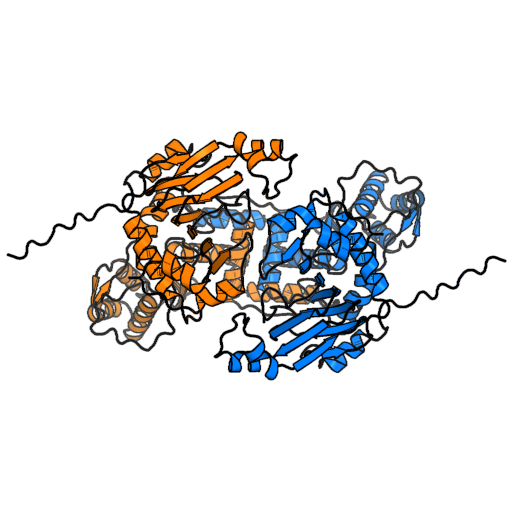24.828 -15.078 1 83.25 344 TYR B O 1
ATOM 6198 N N . ASN B 1 345 ? 18.766 24.922 -15.547 1 81 345 ASN B N 1
ATOM 6199 C CA . ASN B 1 345 ? 18.672 24.906 -17 1 81 345 ASN B CA 1
ATOM 6200 C C . ASN B 1 345 ? 17.609 25.875 -17.516 1 81 345 ASN B C 1
ATOM 6202 O O . ASN B 1 345 ? 16.734 25.5 -18.281 1 81 345 ASN B O 1
ATOM 6206 N N . GLY B 1 346 ? 17.609 27.141 -16.984 1 87.31 346 GLY B N 1
ATOM 6207 C CA . GLY B 1 346 ? 16.75 28.203 -17.484 1 87.31 346 GLY B CA 1
ATOM 6208 C C . GLY B 1 346 ? 15.336 28.141 -16.938 1 87.31 346 GLY B C 1
ATOM 6209 O O . GLY B 1 346 ? 14.477 28.922 -17.328 1 87.31 346 GLY B O 1
ATOM 6210 N N . LYS B 1 347 ? 15.094 27.156 -16.078 1 91.25 347 LYS B N 1
ATOM 6211 C CA . LYS B 1 347 ? 13.781 27.016 -15.461 1 91.25 347 LYS B CA 1
ATOM 6212 C C . LYS B 1 347 ? 13.859 27.188 -13.953 1 91.25 347 LYS B C 1
ATOM 6214 O O . LYS B 1 347 ? 14.898 26.938 -13.344 1 91.25 347 LYS B O 1
ATOM 6219 N N . ILE B 1 348 ? 12.797 27.75 -13.43 1 94.19 348 ILE B N 1
ATOM 6220 C CA . ILE B 1 348 ? 12.688 27.828 -11.984 1 94.19 348 ILE B CA 1
ATOM 6221 C C . ILE B 1 348 ? 11.531 26.953 -11.5 1 94.19 348 ILE B C 1
ATOM 6223 O O . ILE B 1 348 ? 10.422 27.016 -12.039 1 94.19 348 ILE B O 1
ATOM 6227 N N . THR B 1 349 ? 11.883 26 -10.609 1 94.62 349 THR B N 1
ATOM 6228 C CA . THR B 1 349 ? 10.875 25.172 -9.953 1 94.62 349 THR B CA 1
ATOM 6229 C C . THR B 1 349 ? 10.547 25.719 -8.57 1 94.62 349 THR B C 1
ATOM 6231 O O . THR B 1 349 ? 11.445 25.891 -7.734 1 94.62 349 THR B O 1
ATOM 6234 N N . ILE B 1 350 ? 9.266 26.031 -8.398 1 96.75 350 ILE B N 1
ATOM 6235 C CA . ILE B 1 350 ? 8.812 26.594 -7.141 1 96.75 350 ILE B CA 1
ATOM 6236 C C . ILE B 1 350 ? 8.023 25.547 -6.355 1 96.75 350 ILE B C 1
ATOM 6238 O O . ILE B 1 350 ? 7.211 24.828 -6.93 1 96.75 350 ILE B O 1
ATOM 6242 N N . PHE B 1 351 ? 8.305 25.406 -5.066 1 97.38 351 PHE B N 1
ATOM 6243 C CA . PHE B 1 351 ? 7.652 24.453 -4.168 1 97.38 351 PHE B CA 1
ATOM 6244 C C . PHE B 1 351 ? 6.758 25.188 -3.174 1 97.38 351 PHE B C 1
ATOM 6246 O O . PHE B 1 351 ? 7.234 26.016 -2.4 1 97.38 351 PHE B O 1
ATOM 6253 N N . VAL B 1 352 ? 5.438 24.922 -3.268 1 97.12 352 VAL B N 1
ATOM 6254 C CA . VAL B 1 352 ? 4.461 25.609 -2.434 1 97.12 352 VAL B CA 1
ATOM 6255 C C . VAL B 1 352 ? 3.477 24.594 -1.843 1 97.12 352 VAL B C 1
ATOM 6257 O O . VAL B 1 352 ? 2.676 24 -2.568 1 97.12 352 VAL B O 1
ATOM 6260 N N . ARG B 1 353 ? 3.496 24.406 -0.588 1 97.44 353 ARG B N 1
ATOM 6261 C CA . ARG B 1 353 ? 2.557 23.578 0.166 1 97.44 353 ARG B CA 1
ATOM 6262 C C . ARG B 1 353 ? 2.414 22.203 -0.463 1 97.44 353 ARG B C 1
ATOM 6264 O O . ARG B 1 353 ? 1.3 21.703 -0.646 1 97.44 353 ARG B O 1
ATOM 6271 N N . GLY B 1 354 ? 3.562 21.625 -0.822 1 97.12 354 GLY B N 1
ATOM 6272 C CA . GLY B 1 354 ? 3.588 20.266 -1.326 1 97.12 354 GLY B CA 1
ATOM 6273 C C . GLY B 1 354 ? 3.322 20.172 -2.816 1 97.12 354 GLY B C 1
ATOM 6274 O O . GLY B 1 354 ? 3.191 19.078 -3.363 1 97.12 354 GLY B O 1
ATOM 6275 N N . ARG B 1 355 ? 3.262 21.281 -3.5 1 96.44 355 ARG B N 1
ATOM 6276 C CA . ARG B 1 355 ? 2.998 21.312 -4.934 1 96.44 355 ARG B CA 1
ATOM 6277 C C . ARG B 1 355 ? 4.125 22 -5.688 1 96.44 355 ARG B C 1
ATOM 6279 O O . ARG B 1 355 ? 4.871 22.797 -5.109 1 96.44 355 ARG B O 1
ATOM 6286 N N . LEU B 1 356 ? 4.16 21.641 -6.961 1 94.25 356 LEU B N 1
ATOM 6287 C CA . LEU B 1 356 ? 5.215 22.172 -7.816 1 94.25 356 LEU B CA 1
ATOM 6288 C C . LEU B 1 356 ? 4.648 23.141 -8.852 1 94.25 356 LEU B C 1
ATOM 6290 O O . LEU B 1 356 ? 3.566 22.906 -9.398 1 94.25 356 LEU B O 1
ATOM 6294 N N . LEU B 1 357 ? 5.367 24.234 -9.023 1 93.31 357 LEU B N 1
ATOM 6295 C CA . LEU B 1 357 ? 5.141 25.172 -10.117 1 93.31 357 LEU B CA 1
ATOM 6296 C C . LEU B 1 357 ? 6.426 25.422 -10.898 1 93.31 357 LEU B C 1
ATOM 6298 O O . LEU B 1 357 ? 7.453 25.781 -10.32 1 93.31 357 LEU B O 1
ATOM 6302 N N . GLU B 1 358 ? 6.387 25.141 -12.164 1 91.81 358 GLU B N 1
ATOM 6303 C CA . GLU B 1 358 ? 7.566 25.375 -13 1 91.81 358 GLU B CA 1
ATOM 6304 C C . GLU B 1 358 ? 7.348 26.531 -13.953 1 91.81 358 GLU B C 1
ATOM 6306 O O . GLU B 1 358 ? 6.328 26.594 -14.648 1 91.81 358 GLU B O 1
ATOM 6311 N N . LEU B 1 359 ? 8.289 27.469 -13.938 1 92.25 359 LEU B N 1
ATOM 6312 C CA . LEU B 1 359 ? 8.266 28.641 -14.812 1 92.25 359 LEU B CA 1
ATOM 6313 C C . LEU B 1 359 ? 9.617 28.812 -15.5 1 92.25 359 LEU B C 1
ATOM 6315 O O . LEU B 1 359 ? 10.617 28.219 -15.086 1 92.25 359 LEU B O 1
ATOM 6319 N N . LYS B 1 360 ? 9.562 29.625 -16.562 1 92.69 360 LYS B N 1
ATOM 6320 C CA . LYS B 1 360 ? 10.836 30.062 -17.125 1 92.69 360 LYS B CA 1
ATOM 6321 C C . LYS B 1 360 ? 11.594 30.938 -16.141 1 92.69 360 LYS B C 1
ATOM 6323 O O . LYS B 1 360 ? 10.992 31.75 -15.43 1 92.69 360 LYS B O 1
ATOM 6328 N N . ASN B 1 361 ? 12.875 30.703 -16.109 1 93.88 361 ASN B N 1
ATOM 6329 C CA . ASN B 1 361 ? 13.711 31.531 -15.234 1 93.88 361 ASN B CA 1
ATOM 6330 C C . ASN B 1 361 ? 13.953 32.906 -15.828 1 93.88 361 ASN B C 1
ATOM 6332 O O . ASN B 1 361 ? 14.992 33.156 -16.438 1 93.88 361 ASN B O 1
ATOM 6336 N N . ILE B 1 362 ? 13.086 33.844 -15.578 1 93.5 362 ILE B N 1
ATOM 6337 C CA . ILE B 1 362 ? 13.219 35.188 -16.094 1 93.5 362 ILE B CA 1
ATOM 6338 C C . ILE B 1 362 ? 13.914 36.062 -15.07 1 93.5 362 ILE B C 1
ATOM 6340 O O . ILE B 1 362 ? 13.961 35.75 -13.883 1 93.5 362 ILE B O 1
ATOM 6344 N N . GLN B 1 363 ? 14.438 37.125 -15.586 1 94.38 363 GLN B N 1
ATOM 6345 C CA . GLN B 1 363 ? 15.102 38.062 -14.688 1 94.38 363 GLN B CA 1
ATOM 6346 C C . GLN B 1 363 ? 14.125 38.594 -13.648 1 94.38 363 GLN B C 1
ATOM 6348 O O . GLN B 1 363 ? 13 39 -13.977 1 94.38 363 GLN B O 1
ATOM 6353 N N . GLY B 1 364 ? 14.547 38.562 -12.328 1 96.25 364 GLY B N 1
ATOM 6354 C CA . GLY B 1 364 ? 13.766 39.156 -11.25 1 96.25 364 GLY B CA 1
ATOM 6355 C C . GLY B 1 364 ? 12.922 38.125 -10.508 1 96.25 364 GLY B C 1
ATOM 6356 O O . GLY B 1 364 ? 12.336 38.438 -9.461 1 96.25 364 GLY B O 1
ATOM 6357 N N . ILE B 1 365 ? 12.828 36.938 -11.055 1 95.19 365 ILE B N 1
ATOM 6358 C CA . ILE B 1 365 ? 11.906 35.969 -10.484 1 95.19 365 ILE B CA 1
ATOM 6359 C C . ILE B 1 365 ? 12.375 35.562 -9.086 1 95.19 365 ILE B C 1
ATOM 6361 O O . ILE B 1 365 ? 11.555 35.344 -8.188 1 95.19 365 ILE B O 1
ATOM 6365 N N . VAL B 1 366 ? 13.625 35.438 -8.836 1 94.69 366 VAL B N 1
ATOM 6366 C CA . VAL B 1 366 ? 14.164 35.125 -7.523 1 94.69 366 VAL B CA 1
ATOM 6367 C C . VAL B 1 366 ? 13.852 36.219 -6.527 1 94.69 366 VAL B C 1
ATOM 6369 O O . VAL B 1 366 ? 13.438 35.969 -5.398 1 94.69 366 VAL B O 1
ATOM 6372 N N . GLU B 1 367 ? 14.008 37.438 -6.953 1 96.06 367 GLU B N 1
ATOM 6373 C CA . GLU B 1 367 ? 13.648 38.594 -6.117 1 96.06 367 GLU B CA 1
ATOM 6374 C C . GLU B 1 367 ? 12.164 38.594 -5.793 1 96.06 367 GLU B C 1
ATOM 6376 O O . GLU B 1 367 ? 11.766 38.906 -4.672 1 96.06 367 GLU B O 1
ATOM 6381 N N . ALA B 1 368 ? 11.414 38.25 -6.793 1 96.25 368 ALA B N 1
ATOM 6382 C CA . ALA B 1 368 ? 9.977 38.156 -6.57 1 96.25 368 ALA B CA 1
ATOM 6383 C C . ALA B 1 368 ? 9.656 37.125 -5.5 1 96.25 368 ALA B C 1
ATOM 6385 O O . ALA B 1 368 ? 8.789 37.344 -4.652 1 96.25 368 ALA B O 1
ATOM 6386 N N . MET B 1 369 ? 10.359 35.969 -5.535 1 94.25 369 MET B N 1
ATOM 6387 C CA . MET B 1 369 ? 10.164 34.938 -4.539 1 94.25 369 MET B CA 1
ATOM 6388 C C . MET B 1 369 ? 10.539 35.438 -3.146 1 94.25 369 MET B C 1
ATOM 6390 O O . MET B 1 369 ? 9.875 35.094 -2.164 1 94.25 369 MET B O 1
ATOM 6394 N N . ASP B 1 370 ? 11.578 36.219 -3.047 1 95.25 370 ASP B N 1
ATOM 6395 C CA . ASP B 1 370 ? 11.992 36.781 -1.771 1 95.25 370 ASP B CA 1
ATOM 6396 C C . ASP B 1 370 ? 10.906 37.688 -1.205 1 95.25 370 ASP B C 1
ATOM 6398 O O . ASP B 1 370 ? 10.648 37.688 0.001 1 95.25 370 ASP B O 1
ATOM 6402 N N . VAL B 1 371 ? 10.336 38.438 -2.074 1 95.94 371 VAL B N 1
ATOM 6403 C CA . VAL B 1 371 ? 9.242 39.344 -1.667 1 95.94 371 VAL B CA 1
ATOM 6404 C C . VAL B 1 371 ? 8.094 38.5 -1.102 1 95.94 371 VAL B C 1
ATOM 6406 O O . VAL B 1 371 ? 7.578 38.781 -0.022 1 95.94 371 VAL B O 1
ATOM 6409 N N . LEU B 1 372 ? 7.723 37.438 -1.8 1 95.25 372 LEU B N 1
ATOM 6410 C CA . LEU B 1 372 ? 6.625 36.594 -1.382 1 95.25 372 LEU B CA 1
ATOM 6411 C C . LEU B 1 372 ? 6.914 35.969 -0.02 1 95.25 372 LEU B C 1
ATOM 6413 O O . LEU B 1 372 ? 6.02 35.844 0.822 1 95.25 372 LEU B O 1
ATOM 6417 N N . ASN B 1 373 ? 8.117 35.594 0.24 1 94.19 373 ASN B N 1
ATOM 6418 C CA . ASN B 1 373 ? 8.484 34.906 1.482 1 94.19 373 ASN B CA 1
ATOM 6419 C C . ASN B 1 373 ? 8.523 35.875 2.654 1 94.19 373 ASN B C 1
ATOM 6421 O O . ASN B 1 373 ? 8.406 35.469 3.812 1 94.19 373 ASN B O 1
ATOM 6425 N N . ALA B 1 374 ? 8.656 37.156 2.355 1 92.75 374 ALA B N 1
ATOM 6426 C CA . ALA B 1 374 ? 8.781 38.156 3.4 1 92.75 374 ALA B CA 1
ATOM 6427 C C . ALA B 1 374 ? 7.406 38.688 3.812 1 92.75 374 ALA B C 1
ATOM 6429 O O . ALA B 1 374 ? 7.281 39.406 4.82 1 92.75 374 ALA B O 1
ATOM 6430 N N . VAL B 1 375 ? 6.43 38.312 3.043 1 90.81 375 VAL B N 1
ATOM 6431 C CA . VAL B 1 375 ? 5.082 38.812 3.285 1 90.81 375 VAL B CA 1
ATOM 6432 C C . VAL B 1 375 ? 4.566 38.281 4.621 1 90.81 375 VAL B C 1
ATOM 6434 O O . VAL B 1 375 ? 4.766 37.094 4.945 1 90.81 375 VAL B O 1
ATOM 6437 N N . GLN B 1 376 ? 3.941 39.094 5.426 1 90.69 376 GLN B N 1
ATOM 6438 C CA . GLN B 1 376 ? 3.156 38.688 6.59 1 90.69 376 GLN B CA 1
ATOM 6439 C C . GLN B 1 376 ? 1.67 38.938 6.367 1 90.69 376 GLN B C 1
ATOM 6441 O O . GLN B 1 376 ? 0.862 38.031 6.359 1 90.69 376 GLN B O 1
ATOM 6446 N N . GLU B 1 377 ? 1.377 40.188 6.117 1 94.31 377 GLU B N 1
ATOM 6447 C CA . GLU B 1 377 ? 0.043 40.625 5.738 1 94.31 377 GLU B CA 1
ATOM 6448 C C . GLU B 1 377 ? 0.113 41.781 4.715 1 94.31 377 GLU B C 1
ATOM 6450 O O . GLU B 1 377 ? 0.92 42.688 4.852 1 94.31 377 GLU B O 1
ATOM 6455 N N . VAL B 1 378 ? -0.66 41.625 3.646 1 95.56 378 VAL B N 1
ATOM 6456 C CA . VAL B 1 378 ? -0.602 42.625 2.572 1 95.56 378 VAL B CA 1
ATOM 6457 C C . VAL B 1 378 ? -1.846 42.5 1.695 1 95.56 378 VAL B C 1
ATOM 6459 O O . VAL B 1 378 ? -2.465 41.438 1.624 1 95.56 378 VAL B O 1
ATOM 6462 N N . SER B 1 379 ? -2.215 43.594 1.129 1 96.69 379 SER B N 1
ATOM 6463 C CA . SER B 1 379 ? -3.311 43.5 0.17 1 96.69 379 SER B CA 1
ATOM 6464 C C . SER B 1 379 ? -2.844 42.875 -1.143 1 96.69 379 SER B C 1
ATOM 6466 O O . SER B 1 379 ? -1.673 43 -1.508 1 96.69 379 SER B O 1
ATOM 6468 N N . TYR B 1 380 ? -3.725 42.281 -1.861 1 96.56 380 TYR B N 1
ATOM 6469 C CA . TYR B 1 380 ? -3.42 41.656 -3.146 1 96.56 380 TYR B CA 1
ATOM 6470 C C . TYR B 1 380 ? -2.834 42.688 -4.117 1 96.56 380 TYR B C 1
ATOM 6472 O O . TYR B 1 380 ? -1.803 42.438 -4.742 1 96.56 380 TYR B O 1
ATOM 6480 N N . LYS B 1 381 ? -3.455 43.844 -4.18 1 96.38 381 LYS B N 1
ATOM 6481 C CA . LYS B 1 381 ? -3.045 44.875 -5.129 1 96.38 381 LYS B CA 1
ATOM 6482 C C . LYS B 1 381 ? -1.639 45.406 -4.82 1 96.38 381 LYS B C 1
ATOM 6484 O O . LYS B 1 381 ? -0.817 45.562 -5.723 1 96.38 381 LYS B O 1
ATOM 6489 N N . GLU B 1 382 ? -1.387 45.594 -3.588 1 97.06 382 GLU B N 1
ATOM 6490 C CA . GLU B 1 382 ? -0.073 46.094 -3.178 1 97.06 382 GLU B CA 1
ATOM 6491 C C . GLU B 1 382 ? 1.014 45.062 -3.479 1 97.06 382 GLU B C 1
ATOM 6493 O O . GLU B 1 382 ? 2.096 45.406 -3.955 1 97.06 382 GLU B O 1
ATOM 6498 N N . LEU B 1 383 ? 0.714 43.875 -3.18 1 97.31 383 LEU B N 1
ATOM 6499 C CA . LEU B 1 383 ? 1.696 42.812 -3.42 1 97.31 383 LEU B CA 1
ATOM 6500 C C . LEU B 1 383 ? 1.942 42.625 -4.914 1 97.31 383 LEU B C 1
ATOM 6502 O O . LEU B 1 383 ? 3.088 42.469 -5.344 1 97.31 383 LEU B O 1
ATOM 6506 N N . LEU B 1 384 ? 0.858 42.656 -5.668 1 97.19 384 LEU B N 1
ATOM 6507 C CA . LEU B 1 384 ? 0.982 42.531 -7.117 1 97.19 384 LEU B CA 1
ATOM 6508 C C . LEU B 1 384 ? 1.854 43.656 -7.684 1 97.19 384 LEU B C 1
ATOM 6510 O O . LEU B 1 384 ? 2.715 43.406 -8.531 1 97.19 384 LEU B O 1
ATOM 6514 N N . GLU B 1 385 ? 1.63 44.844 -7.219 1 96.88 385 GLU B N 1
ATOM 6515 C CA . GLU B 1 385 ? 2.418 45.969 -7.668 1 96.88 385 GLU B CA 1
ATOM 6516 C C . GLU B 1 385 ? 3.891 45.812 -7.301 1 96.88 385 GLU B C 1
ATOM 6518 O O . GLU B 1 385 ? 4.773 46.125 -8.102 1 96.88 385 GLU B O 1
ATOM 6523 N N . THR B 1 386 ? 4.152 45.375 -6.137 1 97.69 386 THR B N 1
ATOM 6524 C CA . THR B 1 386 ? 5.523 45.156 -5.691 1 97.69 386 THR B CA 1
ATOM 6525 C C . THR B 1 386 ? 6.211 44.094 -6.551 1 97.69 386 THR B C 1
ATOM 6527 O O . THR B 1 386 ? 7.359 44.281 -6.961 1 97.69 386 THR B O 1
ATOM 6530 N N . LEU B 1 387 ? 5.512 43.031 -6.82 1 97.81 387 LEU B N 1
ATOM 6531 C CA . LEU B 1 387 ? 6.07 41.938 -7.645 1 97.81 387 LEU B CA 1
ATOM 6532 C C . LEU B 1 387 ? 6.359 42.438 -9.055 1 97.81 387 LEU B C 1
ATOM 6534 O O . LEU B 1 387 ? 7.352 42.062 -9.672 1 97.81 387 LEU B O 1
ATOM 6538 N N . ALA B 1 388 ? 5.5 43.344 -9.484 1 97 388 ALA B N 1
ATOM 6539 C CA . ALA B 1 388 ? 5.602 43.844 -10.844 1 97 388 ALA B CA 1
ATOM 6540 C C . ALA B 1 388 ? 6.824 44.75 -11 1 97 388 ALA B C 1
ATOM 6542 O O . ALA B 1 388 ? 7.223 45.094 -12.125 1 97 388 ALA B O 1
ATOM 6543 N N . ASN B 1 389 ? 7.41 45.125 -9.977 1 97.25 389 ASN B N 1
ATOM 6544 C CA . ASN B 1 389 ? 8.672 45.844 -10.031 1 97.25 389 ASN B CA 1
ATOM 6545 C C . ASN B 1 389 ? 9.828 44.938 -10.438 1 97.25 389 ASN B C 1
ATOM 6547 O O . ASN B 1 389 ? 10.883 45.406 -10.844 1 97.25 389 ASN B O 1
ATOM 6551 N N . PHE B 1 390 ? 9.664 43.656 -10.305 1 97 390 PHE B N 1
ATOM 6552 C CA . PHE B 1 390 ? 10.766 42.719 -10.539 1 97 390 PHE B CA 1
ATOM 6553 C C . PHE B 1 390 ? 10.508 41.875 -11.781 1 97 390 PHE B C 1
ATOM 6555 O O . PHE B 1 390 ? 11.445 41.438 -12.461 1 97 390 PHE B O 1
ATOM 6562 N N . ILE B 1 391 ? 9.211 41.531 -12.047 1 96.88 391 ILE B N 1
ATOM 6563 C CA . ILE B 1 391 ? 8.844 40.656 -13.172 1 96.88 391 ILE B CA 1
ATOM 6564 C C . ILE B 1 391 ? 7.656 41.281 -13.922 1 96.88 391 ILE B C 1
ATOM 6566 O O . ILE B 1 391 ? 6.953 42.125 -13.383 1 96.88 391 ILE B O 1
ATOM 6570 N N . PRO B 1 392 ? 7.402 40.812 -15.195 1 96.75 392 PRO B N 1
ATOM 6571 C CA . PRO B 1 392 ? 6.262 41.344 -15.945 1 96.75 392 PRO B CA 1
ATOM 6572 C C . PRO B 1 392 ? 4.934 41.125 -15.219 1 96.75 392 PRO B C 1
ATOM 6574 O O . PRO B 1 392 ? 4.73 40.094 -14.578 1 96.75 392 PRO B O 1
ATOM 6577 N N . LEU B 1 393 ? 4.043 42.125 -15.367 1 96.75 393 LEU B N 1
ATOM 6578 C CA . LEU B 1 393 ? 2.777 42.156 -14.641 1 96.75 393 LEU B CA 1
ATOM 6579 C C . LEU B 1 393 ? 1.981 40.875 -14.883 1 96.75 393 LEU B C 1
ATOM 6581 O O . LEU B 1 393 ? 1.387 40.312 -13.953 1 96.75 393 LEU B O 1
ATOM 6585 N N . GLU B 1 394 ? 2.004 40.406 -16.062 1 95.38 394 GLU B N 1
ATOM 6586 C CA . GLU B 1 394 ? 1.249 39.188 -16.406 1 95.38 394 GLU B CA 1
ATOM 6587 C C . GLU B 1 394 ? 1.788 37.969 -15.656 1 95.38 394 GLU B C 1
ATOM 6589 O O . GLU B 1 394 ? 1.017 37.156 -15.148 1 95.38 394 GLU B O 1
ATOM 6594 N N . VAL B 1 395 ? 3.088 37.906 -15.555 1 95.75 395 VAL B N 1
ATOM 6595 C CA . VAL B 1 395 ? 3.734 36.812 -14.859 1 95.75 395 VAL B CA 1
ATOM 6596 C C . VAL B 1 395 ? 3.49 36.906 -13.359 1 95.75 395 VAL B C 1
ATOM 6598 O O . VAL B 1 395 ? 3.223 35.906 -12.688 1 95.75 395 VAL B O 1
ATOM 6601 N N . ALA B 1 396 ? 3.543 38.125 -12.883 1 96.88 396 ALA B N 1
ATOM 6602 C CA . ALA B 1 396 ? 3.289 38.375 -11.469 1 96.88 396 ALA B CA 1
ATOM 6603 C C . ALA B 1 396 ? 1.885 37.938 -11.078 1 96.88 396 ALA B C 1
ATOM 6605 O O . ALA B 1 396 ? 1.694 37.312 -10.016 1 96.88 396 ALA B O 1
ATOM 6606 N N . LYS B 1 397 ? 0.938 38.219 -11.922 1 95.56 397 LYS B N 1
ATOM 6607 C CA . LYS B 1 397 ? -0.448 37.844 -11.648 1 95.56 397 LYS B CA 1
ATOM 6608 C C . LYS B 1 397 ? -0.617 36.344 -11.625 1 95.56 397 LYS B C 1
ATOM 6610 O O . LYS B 1 397 ? -1.244 35.781 -10.711 1 95.56 397 LYS B O 1
ATOM 6615 N N . ILE B 1 398 ? -0.049 35.719 -12.578 1 94.31 398 ILE B N 1
ATOM 6616 C CA . ILE B 1 398 ? -0.145 34.25 -12.664 1 94.31 398 ILE B CA 1
ATOM 6617 C C . ILE B 1 398 ? 0.51 33.625 -11.445 1 94.31 398 ILE B C 1
ATOM 6619 O O . ILE B 1 398 ? -0.0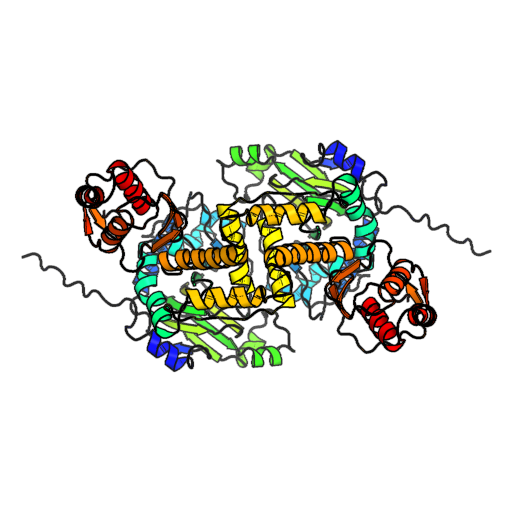6 32.719 -10.828 1 94.31 398 ILE B O 1
ATOM 6623 N N . LEU B 1 399 ? 1.701 34.094 -11.117 1 95.81 399 LEU B N 1
ATOM 6624 C CA . LEU B 1 399 ? 2.453 33.594 -9.984 1 95.81 399 LEU B CA 1
ATOM 6625 C C . LEU B 1 399 ? 1.673 33.781 -8.688 1 95.81 399 LEU B C 1
ATOM 6627 O O . LEU B 1 399 ? 1.487 32.812 -7.926 1 95.81 399 LEU B O 1
ATOM 6631 N N . LEU B 1 400 ? 1.192 34.938 -8.461 1 95.81 400 LEU B N 1
ATOM 6632 C CA . LEU B 1 400 ? 0.48 35.25 -7.23 1 95.81 400 LEU B CA 1
ATOM 6633 C C . LEU B 1 400 ? -0.804 34.438 -7.113 1 95.81 400 LEU B C 1
ATOM 6635 O O . LEU B 1 400 ? -1.091 33.875 -6.059 1 95.81 400 LEU B O 1
ATOM 6639 N N . ASP B 1 401 ? -1.538 34.375 -8.195 1 94.5 401 ASP B N 1
ATOM 6640 C CA . ASP B 1 401 ? -2.779 33.594 -8.203 1 94.5 401 ASP B CA 1
ATOM 6641 C C . ASP B 1 401 ? -2.516 32.125 -7.91 1 94.5 401 ASP B C 1
ATOM 6643 O O . ASP B 1 401 ? -3.271 31.484 -7.18 1 94.5 401 ASP B O 1
ATOM 6647 N N . CYS B 1 402 ? -1.43 31.609 -8.422 1 94.44 402 CYS B N 1
ATOM 6648 C CA . CYS B 1 402 ? -1.082 30.203 -8.211 1 94.44 402 CYS B CA 1
ATOM 6649 C C . CYS B 1 402 ? -0.694 29.969 -6.754 1 94.44 402 CYS B C 1
ATOM 6651 O O . CYS B 1 402 ? -1.097 28.969 -6.16 1 94.44 402 CYS B O 1
ATOM 6653 N N . ILE B 1 403 ? 0.053 30.891 -6.234 1 95.38 403 ILE B N 1
ATOM 6654 C CA . ILE B 1 403 ? 0.509 30.75 -4.855 1 95.38 403 ILE B CA 1
ATOM 6655 C C . ILE B 1 403 ? -0.689 30.781 -3.91 1 95.38 403 ILE B C 1
ATOM 6657 O O . ILE B 1 403 ? -0.737 30.016 -2.936 1 95.38 403 ILE B O 1
ATOM 6661 N N . ILE B 1 404 ? -1.67 31.625 -4.203 1 94 404 ILE B N 1
ATOM 6662 C CA . ILE B 1 404 ? -2.891 31.688 -3.408 1 94 404 ILE B CA 1
ATOM 6663 C C . ILE B 1 404 ? -3.682 30.391 -3.576 1 94 404 ILE B C 1
ATOM 6665 O O . ILE B 1 404 ? -4.141 29.797 -2.592 1 94 404 ILE B O 1
ATOM 6669 N N . HIS B 1 405 ? -3.748 29.953 -4.824 1 93.19 405 HIS B N 1
ATOM 6670 C CA . HIS B 1 405 ? -4.488 28.75 -5.137 1 93.19 405 HIS B CA 1
ATOM 6671 C C . HIS B 1 405 ? -3.9 27.531 -4.414 1 93.19 405 HIS B C 1
ATOM 6673 O O . HIS B 1 405 ? -4.637 26.703 -3.891 1 93.19 405 HIS B O 1
ATOM 6679 N N . TYR B 1 406 ? -2.572 27.484 -4.316 1 94.19 406 TYR B N 1
ATOM 6680 C CA . TYR B 1 406 ? -1.882 26.359 -3.701 1 94.19 406 TYR B CA 1
ATOM 6681 C C . TYR B 1 406 ? -1.793 26.531 -2.189 1 94.19 406 TYR B C 1
ATOM 6683 O O . TYR B 1 406 ? -1.151 25.734 -1.503 1 94.19 406 TYR B O 1
ATOM 6691 N N . LYS B 1 407 ? -2.311 27.578 -1.658 1 93.69 407 LYS B N 1
ATOM 6692 C CA . LYS B 1 407 ? -2.42 27.844 -0.228 1 93.69 407 LYS B CA 1
ATOM 6693 C C . LYS B 1 407 ? -1.089 28.312 0.348 1 93.69 407 LYS B C 1
ATOM 6695 O O . LYS B 1 407 ? -0.834 28.156 1.544 1 93.69 407 LYS B O 1
ATOM 6700 N N . GLY B 1 408 ? -0.264 28.828 -0.566 1 94.31 408 GLY B N 1
ATOM 6701 C CA . GLY B 1 408 ? 0.939 29.484 -0.075 1 94.31 408 GLY B CA 1
ATOM 6702 C C . GLY B 1 408 ? 0.661 30.797 0.622 1 94.31 408 GLY B C 1
ATOM 6703 O O . GLY B 1 408 ? 1.406 31.203 1.517 1 94.31 408 GLY B O 1
ATOM 6704 N N . LEU B 1 409 ? -0.353 31.469 0.161 1 94.25 409 LEU B N 1
ATOM 6705 C CA . LEU B 1 409 ? -0.939 32.656 0.789 1 94.25 409 LEU B CA 1
ATOM 6706 C C . LEU B 1 409 ? -2.428 32.438 1.046 1 94.25 409 LEU B C 1
ATOM 6708 O O . LEU B 1 409 ? -3.133 31.859 0.215 1 94.25 409 LEU B O 1
ATOM 6712 N N . TYR B 1 410 ? -2.852 32.938 2.164 1 91.94 410 TYR B N 1
ATOM 6713 C CA . TYR B 1 410 ? -4.262 32.812 2.514 1 91.94 410 TYR B CA 1
ATOM 6714 C C . TYR B 1 410 ? -4.98 34.156 2.391 1 91.94 410 TYR B C 1
ATOM 6716 O O . TYR B 1 410 ? -4.414 35.188 2.721 1 91.94 410 TYR B O 1
ATOM 6724 N N . VAL B 1 411 ? -6.199 34.125 1.926 1 91.31 411 VAL B N 1
ATOM 6725 C CA . VAL B 1 411 ? -7.059 35.312 1.896 1 91.31 411 VAL B CA 1
ATOM 6726 C C . VAL B 1 411 ? -7.715 35.5 3.262 1 91.31 411 VAL B C 1
ATOM 6728 O O . VAL B 1 411 ? -8.398 34.594 3.764 1 91.31 411 VAL B O 1
ATOM 6731 N N . LYS B 1 412 ? -7.383 36.531 3.816 1 87.5 412 LYS B N 1
ATOM 6732 C CA . LYS B 1 412 ? -7.961 36.844 5.121 1 87.5 412 LYS B CA 1
ATOM 6733 C C . LYS B 1 412 ? -9.453 37.125 5.008 1 87.5 412 LYS B C 1
ATOM 6735 O O . LYS B 1 412 ? -9.898 37.812 4.094 1 87.5 412 LYS B O 1
ATOM 6740 N N . GLU B 1 413 ? -10.297 36.469 5.688 1 71.56 413 GLU B N 1
ATOM 6741 C CA . GLU B 1 413 ? -11.734 36.719 5.73 1 71.56 413 GLU B CA 1
ATOM 6742 C C . GLU B 1 413 ? -12.047 38.062 6.363 1 71.56 413 GLU B C 1
ATOM 6744 O O . GLU B 1 413 ? -11.305 38.531 7.227 1 71.56 413 GLU B O 1
#